Protein AF-0000000066262175 (afdb_homodimer)

pLDDT: mean 96.38, std 6.33, range [32.62, 98.88]

InterPro domains:
  IPR011990 Tetratricopeptide-like helical domain superfamily [G3DSA:1.25.40.10] (112-281)
  IPR011990 Tetratricopeptide-like helical domain superfamily [SSF48452] (109-278)
  IPR033891 Tetratricopeptide repeat protein 38 [PTHR16263] (5-462)
  IPR033891 Tetratricopeptide repeat protein 38 [cd05804] (60-422)

Foldseek 3Di:
DPPPPQDFQVNCVVLVNHFPDNDRLLSSLLSLLLVCVLLLFADVVQPGNVSSLVVNCVVPVLRLVSLLSVLLVVLLLLLFACVPDVVSVVSLVVSVVSLVVDDGDPLSVLSNVLSVCVNLQQLVVSLVSLLVSCVVNVPPSVSLVSNLSSCQQQLVLQCNLVSLVVSLVVLDPPRPCNLSSLLSNLQSCLLVPVLVVSLVSLVVSCVVQVQRVSSVVSPLSSCVQQVVLVVNLVSCVVSVVSHCNSLSCNLVSLLSNLSSCVLVVVNVVSVVSCVPRLLVSCLVPVGLSSLLSQLLSVLSCVLVVHDPDCSLVSSLVSLLVCLQRLSFLSSLLSNLSSCLVNVPVVSLVSSLVNLVVCLVPVDSNPRSVCCVLASNLQSVLVVCLSVLVLVSNLVSCVVCVVVNSRRGDGPVSSVSSLSSNLSSLLSHPDPVSLLVNLVSLVVVCVSHVNGSNSVVSQVSSCVVPNHSD/DPPPPQDFQVNCVVLVNHFPDNDRLLSSLLSLLLVCVLQLFADVVQPGNVSSLVVNCVVPVLRLVSLLSVLLVVLLLLLFACVPDVVSVVSLVVSVVSLVVDDGDPLSVLSNVLSVCVNLQQLVVSLVSLLVSCVVNVPPSVSLVSNLSSCQQQLVLQCNLVSLVVSLVVLDPPRPCNLSSLLSNLQSCLLVPVLVVSLVSLVVSCVVQVQRVSSVVSPLSSCLQQVVLVVNLVSCVVSVVSHCNSLSCNLVSLLSNLSSCVLVVVNVVSVVSCVPRLLVSCLVPVGLSSLLSQLLSVLSCVLVVHDPDCSLVSSLVSLLVCLQRLSFLSSLLSNLSSCLVNVPVVSLVSSLVNLVVCLVPVDSNPRSVCCVLASNLCSVLVVCLSVLVLVSNLVSCVVCVVVNSRRGDGPVSSVSSVSSNLSSLLSDPDPVSLLVSLVSLVVVCVSHVNGSNSVVSQVSSCVVPNHSD

Sequence (938 aa):
MAPLSLRDCKAWQDAGLTLSTTSNEVCKLFDATLIQYATWKNDSTLGGIEGCLSRINNTDPNFVMGHVAANGLELIGTGRSPLVDKELDDALKTMSDLSKSQALTEREKLHVAAVETFADGNLPKAADLWERILQSHPTDLLALKFAHDCYFYLGEQRQMRDSVARVLPYWKPETPLSSYVKGMYSFGLLETNFYDQALKVAKEALAVERTDSWSVHTIAHVHEMKADLDSGLSFMQETENNWKGSDMLACHVYWHWALYLIEKGDYEAALTLYDNHIAPQCFASGSMLDVVDNSSMLYRLQMEGVNVGDRWKNLVQITKKHTKDHMLIFNDLHFLMSSLGSKDEDTTRQLVESMQELSKSPGEKQQHSLIKHLGAPLCQALIEYNGGNYDKAVDLIYPIRYQILKIGGSDAQRDLFNQVLIQAAINSDSTHHQNLARVLLMERDIGRPNSPLTQRLIKKWEALHGLLGMAPLSLRDCKAWQDAGLTLSTTSNEVCKLFDATLIQYATWKNDSTLGGIEGCLSRINNTDPNFVMGHVAANGLELIGTGRSPLVDKELDDALKTMSDLSKSQALTEREKLHVAAVETFADGNLPKAADLWERILQSHPTDLLALKFAHDCYFYLGEQRQMRDSVARVLPYWKPETPLSSYVKGMYSFGLLETNFYDQALKVAKEALAVERTDSWSVHTIAHVHEMKADLDSGLSFMQETENNWKGSDMLACHVYWHWALYLIEKGDYEAALTLYDNHIAPQCFASGSMLDVVDNSSMLYRLQMEGVNVGDRWKNLVQITKKHTKDHMLIFNDLHFLMSSLGSKDEDTTRQLVESMQELSKSPGEKQQHSLIKHLGAPLCQALIEYNGGNYDKAVDLIYPIRYQILKIGGSDAQRDLFNQVLIQAAINSDSTHHQNLARVLLMERDIGRPNSPLTQRLIKKWEALHGLLG

Organism: Xenopus laevis (NCBI:txid8355)

Secondary structure (DSSP, 8-state):
--------HHHHHHTT---S---HHHHHHHHHHHHHHHHT---GGGTHHHHHHHHHHHH-TT-HHHHHHHHHHHHHHTSS-TTT-HHHHHHHHHHHHHHHHS---HHHHHHHHHHHHHHTT-HHHHHHHHHHHHHH-TT-HHHHHHHHHHHHHHT-HHHHHHHHHHHGGG--TTSTTHHHHHHHHHHHHHHTT-HHHHHHHHHHHHHH-TT-HHHHHHHHHHHHHTT-HHHHHHHHHHHHHHHTT-TTTHHHHHHHHHHHHHHHT-HHHHHHHIIIIIHHHHHHH--HHHHHHHHHHHHHHHHTT---TTHHHHHHHHHGGGTTT-S-HHHHHHHHHHHHHTT-HHHHHHHHHHHHHHHT--TT-HHHHTIIIIIHHHHHHHHHHHHT-HHHHHHHHGGGGGGGGGG---HHHHHHHHHHHHHHHHH-S-HHHHHHHHHHHHHHHHHSTT-HHHHHHHHHHHHHH----/--------HHHHHHTT---S---HHHHHHHHHHHHHHHHT---GGGTHHHHHHHHHHHH-TT-HHHHHHHHHHHHHHTSS-TTT-HHHHHHHHHHHHHHHSS---HHHHHHHHHHHHHHTT-HHHHHHHHHHHHHH-TT-HHHHHHHHHHHHHHT-HHHHHHHHHHHGGG--TTSTTHHHHHHHHHHHHHHTT-HHHHHHHHHHHHHH-TT-HHHHHHHHHHHHHTT-HHHHHHHHHHHHHHHTT-TTTHHHHHHHHHHHHHHHT-HHHHHHHIIIIIHHHHHHH--HHHHHHHHHHHHHHHHTT---TTHHHHHHHHHGGGTTT-S-HHHHHHHHHHHHHTT-HHHHHHHHHHHHHHHT--TT-HHHHTIIIIIHHHHHHHHHHHHT-HHHHHHHHGGGGGGGGGG---HHHHHHHHHHHHHHHHH-S-HHHHHHHHHHHHHHHHHSTT-HHHHHHHHHHHHHH----

Structure (mmCIF, N/CA/C/O backbone):
data_AF-0000000066262175-model_v1
#
loop_
_entity.id
_entity.type
_entity.pdbx_description
1 polymer 'Tetratricopeptide repeat protein 38'
#
loop_
_atom_site.group_PDB
_atom_site.id
_atom_site.type_symbol
_atom_site.label_atom_id
_atom_site.label_alt_id
_atom_site.label_comp_id
_atom_site.label_asym_id
_atom_site.label_entity_id
_atom_site.label_seq_id
_atom_site.pdbx_PDB_ins_code
_atom_site.Cartn_x
_atom_site.Cartn_y
_atom_site.Cartn_z
_atom_site.occupancy
_atom_site.B_iso_or_equiv
_atom_site.auth_seq_id
_atom_site.auth_comp_id
_atom_site.auth_asym_id
_atom_site.auth_atom_id
_atom_site.pdbx_PDB_model_num
ATOM 1 N N . MET A 1 1 ? -8.398 37.906 -4.301 1 32.94 1 MET A N 1
ATOM 2 C CA . MET A 1 1 ? -9.352 37.094 -3.541 1 32.94 1 MET A CA 1
ATOM 3 C C . MET A 1 1 ? -10.078 37.969 -2.504 1 32.94 1 MET A C 1
ATOM 5 O O . MET A 1 1 ? -9.469 38.844 -1.894 1 32.94 1 MET A O 1
ATOM 9 N N . ALA A 1 2 ? -11.273 38.219 -2.674 1 41.47 2 ALA A N 1
ATOM 10 C CA . ALA A 1 2 ? -12.016 38.969 -1.689 1 41.47 2 ALA A CA 1
ATOM 11 C C . ALA A 1 2 ? -11.523 38.688 -0.275 1 41.47 2 ALA A C 1
ATOM 13 O O . ALA A 1 2 ? -11.195 37.562 0.057 1 41.47 2 ALA A O 1
ATOM 14 N N . PRO A 1 3 ? -11.078 39.719 0.269 1 45.53 3 PRO A N 1
ATOM 15 C CA . PRO A 1 3 ? -10.594 39.469 1.629 1 45.53 3 PRO A CA 1
ATOM 16 C C . PRO A 1 3 ? -11.445 38.438 2.375 1 45.53 3 PRO A C 1
ATOM 18 O O . PRO A 1 3 ? -12.672 38.562 2.41 1 45.53 3 PRO A O 1
ATOM 21 N N . LEU A 1 4 ? -11.094 37.156 2.262 1 56.97 4 LEU A N 1
ATOM 22 C CA . LEU A 1 4 ? -11.859 36.125 2.982 1 56.97 4 LEU A CA 1
ATOM 23 C C . LEU A 1 4 ? -12.422 36.688 4.281 1 56.97 4 LEU A C 1
ATOM 25 O O . LEU A 1 4 ? -11.672 37.219 5.113 1 56.97 4 LEU A O 1
ATOM 29 N N . SER A 1 5 ? -13.609 37.219 4.18 1 81.5 5 SER A N 1
ATOM 30 C CA . SER A 1 5 ? -14.227 37.656 5.434 1 81.5 5 SER A CA 1
ATOM 31 C C . SER A 1 5 ? -14.125 36.562 6.492 1 81.5 5 SER A C 1
ATOM 33 O O . SER A 1 5 ? -14.586 35.438 6.277 1 81.5 5 SER A O 1
ATOM 35 N N . LEU A 1 6 ? -13.25 36.719 7.516 1 94.38 6 LEU A N 1
ATOM 36 C CA . LEU A 1 6 ? -13.047 35.781 8.625 1 94.38 6 LEU A CA 1
ATOM 37 C C . LEU A 1 6 ? -14.359 35.469 9.336 1 94.38 6 LEU A C 1
ATOM 39 O O . LEU A 1 6 ? -15.18 36.375 9.531 1 94.38 6 LEU A O 1
ATOM 43 N N . ARG A 1 7 ? -14.57 34.25 9.578 1 95.81 7 ARG A N 1
ATOM 44 C CA . ARG A 1 7 ? -15.844 33.812 10.133 1 95.81 7 ARG A CA 1
ATOM 45 C C . ARG A 1 7 ? -15.992 34.25 11.586 1 95.81 7 ARG A C 1
ATOM 47 O O . ARG A 1 7 ? -15.094 34.031 12.398 1 95.81 7 ARG A O 1
ATOM 54 N N . ASP A 1 8 ? -17.141 34.938 11.875 1 97.06 8 ASP A N 1
ATOM 55 C CA . ASP A 1 8 ? -17.5 35.219 13.266 1 97.06 8 ASP A CA 1
ATOM 56 C C . ASP A 1 8 ? -18.312 34.062 13.867 1 97.06 8 ASP A C 1
ATOM 58 O O . ASP A 1 8 ? -18.406 33 13.273 1 97.06 8 ASP A O 1
ATOM 62 N N . CYS A 1 9 ? -18.859 34.281 15.117 1 97.38 9 CYS A N 1
ATOM 63 C CA . CYS A 1 9 ? -19.562 33.25 15.828 1 97.38 9 CYS A CA 1
ATOM 64 C C . CYS A 1 9 ? -20.734 32.719 15 1 97.38 9 CYS A C 1
ATOM 66 O O . CYS A 1 9 ? -20.922 31.516 14.859 1 97.38 9 CYS A O 1
ATOM 68 N N . LYS A 1 10 ? -21.5 33.625 14.445 1 97.19 10 LYS A N 1
ATOM 69 C CA . LYS A 1 10 ? -22.688 33.25 13.672 1 97.19 10 LYS A CA 1
ATOM 70 C C . LYS A 1 10 ? -22.297 32.5 12.406 1 97.19 10 LYS A C 1
ATOM 72 O O . LYS A 1 10 ? -22.953 31.531 12.023 1 97.19 10 LYS A O 1
ATOM 77 N N . ALA A 1 11 ? -21.266 32.938 11.742 1 96.19 11 ALA A N 1
ATOM 78 C CA . ALA A 1 11 ? -20.812 32.281 10.523 1 96.19 11 ALA A CA 1
ATOM 79 C C . ALA A 1 11 ? -20.375 30.844 10.797 1 96.19 11 ALA A C 1
ATOM 81 O O . ALA A 1 11 ? -20.656 29.953 10 1 96.19 11 ALA A O 1
ATOM 82 N N . TRP A 1 12 ? -19.656 30.594 11.914 1 97.06 12 TRP A N 1
ATOM 83 C CA . TRP A 1 12 ? -19.266 29.25 12.305 1 97.06 12 TRP A CA 1
ATOM 84 C C . TRP A 1 12 ? -20.5 28.391 12.602 1 97.06 12 TRP A C 1
ATOM 86 O O . TRP A 1 12 ? -20.562 27.234 12.188 1 97.06 12 TRP A O 1
ATOM 96 N N . GLN A 1 13 ? -21.406 28.969 13.289 1 96.56 13 GLN A N 1
ATOM 97 C CA . GLN A 1 13 ? -22.641 28.266 13.586 1 96.56 13 GLN A CA 1
ATOM 98 C C . GLN A 1 13 ? -23.391 27.906 12.305 1 96.56 13 GLN A C 1
ATOM 100 O O . GLN A 1 13 ? -23.875 26.781 12.156 1 96.56 13 GLN A O 1
ATOM 105 N N . ASP A 1 14 ? -23.469 28.859 11.359 1 95.38 14 ASP A N 1
ATOM 106 C CA . ASP A 1 14 ? -24.172 28.641 10.102 1 95.38 14 ASP A CA 1
ATOM 107 C C . ASP A 1 14 ? -23.5 27.547 9.273 1 95.38 14 ASP A C 1
ATOM 109 O O . ASP A 1 14 ? -24.172 26.859 8.5 1 95.38 14 ASP A O 1
ATOM 113 N N . ALA A 1 15 ? -22.25 27.391 9.469 1 94.31 15 ALA A N 1
ATOM 114 C CA . ALA A 1 15 ? -21.5 26.375 8.727 1 94.31 15 ALA A CA 1
ATOM 115 C C . ALA A 1 15 ? -21.609 25 9.398 1 94.31 15 ALA A C 1
ATOM 117 O O . ALA A 1 15 ? -21.062 24.016 8.914 1 94.31 15 ALA A O 1
ATOM 118 N N . GLY A 1 16 ? -22.344 24.938 10.508 1 94.38 16 GLY A N 1
ATOM 119 C CA . GLY A 1 16 ? -22.5 23.688 11.227 1 94.38 16 GLY A CA 1
ATOM 120 C C . GLY A 1 16 ? -21.281 23.312 12.055 1 94.38 16 GLY A C 1
ATOM 121 O O . GLY A 1 16 ? -21.062 22.141 12.352 1 94.38 16 GLY A O 1
ATOM 122 N N . LEU A 1 17 ? -20.469 24.312 12.375 1 97.62 17 LEU A N 1
ATOM 123 C CA . LEU A 1 17 ? -19.234 24.125 13.133 1 97.62 17 LEU A CA 1
ATOM 124 C C . LEU A 1 17 ? -19.188 25.062 14.336 1 97.62 17 LEU A C 1
ATOM 126 O O . LEU A 1 17 ? -18.188 25.766 14.547 1 97.62 17 LEU A O 1
ATOM 130 N N . THR A 1 18 ? -20.156 25 15.086 1 96.88 18 THR A N 1
ATOM 131 C CA . THR A 1 18 ? -20.312 25.906 16.219 1 96.88 18 THR A CA 1
ATOM 132 C C . THR A 1 18 ? -19.125 25.828 17.156 1 96.88 18 THR A C 1
ATOM 134 O O . THR A 1 18 ? -18.641 24.734 17.453 1 96.88 18 THR A O 1
ATOM 137 N N . LEU A 1 19 ? -18.672 26.969 17.578 1 97.5 19 LEU A N 1
ATOM 138 C CA . LEU A 1 19 ? -17.625 27.094 18.594 1 97.5 19 LEU A CA 1
ATOM 139 C C . LEU A 1 19 ? -18.219 27.578 19.922 1 97.5 19 LEU A C 1
ATOM 141 O O . LEU A 1 19 ? -19.141 28.375 19.938 1 97.5 19 LEU A O 1
ATOM 145 N N . SER A 1 20 ? -17.625 27.125 21 1 96.12 20 SER A N 1
ATOM 146 C CA . SER A 1 20 ? -18.219 27.375 22.312 1 96.12 20 SER A CA 1
ATOM 147 C C . SER A 1 20 ? -17.922 28.797 22.781 1 96.12 20 SER A C 1
ATOM 149 O O . SER A 1 20 ? -18.562 29.281 23.719 1 96.12 20 SER A O 1
ATOM 151 N N . THR A 1 21 ? -16.984 29.516 22.188 1 95.94 21 THR A N 1
ATOM 152 C CA . THR A 1 21 ? -16.703 30.891 22.562 1 95.94 21 THR A CA 1
ATOM 153 C C . THR A 1 21 ? -17.781 31.828 22.047 1 95.94 21 THR A C 1
ATOM 155 O O . THR A 1 21 ? -18.422 31.531 21.031 1 95.94 21 THR A O 1
ATOM 158 N N . THR A 1 22 ? -18.016 32.969 22.781 1 95.69 22 THR A N 1
ATOM 159 C CA . THR A 1 22 ? -18.969 33.969 22.344 1 95.69 22 THR A CA 1
ATOM 160 C C . THR A 1 22 ? -18.25 35.188 21.75 1 95.69 22 THR A C 1
ATOM 162 O O . THR A 1 22 ? -18.891 36.188 21.391 1 95.69 22 THR A O 1
ATOM 165 N N . SER A 1 23 ? -16.953 35.094 21.656 1 97.69 23 SER A N 1
ATOM 166 C CA . SER A 1 23 ? -16.172 36.188 21.141 1 97.69 23 SER A CA 1
ATOM 167 C C . SER A 1 23 ? -16.016 36.125 19.625 1 97.69 23 SER A C 1
ATOM 169 O O . SER A 1 23 ? -15.352 35.219 19.109 1 97.69 23 SER A O 1
ATOM 171 N N . ASN A 1 24 ? -16.578 37.094 18.938 1 97.62 24 ASN A N 1
ATOM 172 C CA . ASN A 1 24 ? -16.422 37.156 17.484 1 97.62 24 ASN A CA 1
ATOM 173 C C . ASN A 1 24 ? -14.953 37.312 17.094 1 97.62 24 ASN A C 1
ATOM 175 O O . ASN A 1 24 ? -14.516 36.719 16.094 1 97.62 24 ASN A O 1
ATOM 179 N N . GLU A 1 25 ? -14.227 38.094 17.875 1 97.38 25 GLU A N 1
ATOM 180 C CA . GLU A 1 25 ? -12.805 38.281 17.609 1 97.38 25 GLU A CA 1
ATOM 181 C C . GLU A 1 25 ? -12.055 36.938 17.656 1 97.38 25 GLU A C 1
ATOM 183 O O . GLU A 1 25 ? -11.258 36.656 16.75 1 97.38 25 GLU A O 1
ATOM 188 N N . VAL A 1 26 ? -12.328 36.156 18.641 1 98.19 26 VAL A N 1
ATOM 189 C CA . VAL A 1 26 ? -11.656 34.875 18.828 1 98.19 26 VAL A CA 1
ATOM 190 C C . VAL A 1 26 ? -12.016 33.906 17.688 1 98.19 26 VAL A C 1
ATOM 192 O O . VAL A 1 26 ? -11.156 33.219 17.156 1 98.19 26 VAL A O 1
ATOM 195 N N . CYS A 1 27 ? -13.258 33.969 17.297 1 98.25 27 CYS A N 1
ATOM 196 C CA . CYS A 1 27 ? -13.703 33.156 16.188 1 98.25 27 CYS A CA 1
ATOM 197 C C . CYS A 1 27 ? -12.969 33.5 14.906 1 98.25 27 CYS A C 1
ATOM 199 O O . CYS A 1 27 ? -12.547 32.625 14.148 1 98.25 27 CYS A O 1
ATOM 201 N N . LYS A 1 28 ? -12.859 34.75 14.656 1 98 28 LYS A N 1
ATOM 202 C CA . LYS A 1 28 ? -12.172 35.25 13.461 1 98 28 LYS A CA 1
ATOM 203 C C . LYS A 1 28 ? -10.695 34.875 13.484 1 98 28 LYS A C 1
ATOM 205 O O . LYS A 1 28 ? -10.133 34.469 12.461 1 98 28 LYS A O 1
ATOM 210 N N . LEU A 1 29 ? -10.07 35 14.648 1 98.31 29 LEU A N 1
ATOM 211 C CA . LEU A 1 29 ? -8.664 34.656 14.789 1 98.31 29 LEU A CA 1
ATOM 212 C C . LEU A 1 29 ? -8.477 33.156 14.594 1 98.31 29 LEU A C 1
ATOM 214 O O . LEU A 1 29 ? -7.473 32.719 14.016 1 98.31 29 LEU A O 1
ATOM 218 N N . PHE A 1 30 ? -9.398 32.375 15.086 1 98.5 30 PHE A N 1
ATOM 219 C CA . PHE A 1 30 ? -9.352 30.938 14.867 1 98.5 30 PHE A CA 1
ATOM 220 C C . PHE A 1 30 ? -9.445 30.609 13.383 1 98.5 30 PHE A C 1
ATOM 222 O O . PHE A 1 30 ? -8.68 29.781 12.883 1 98.5 30 PHE A O 1
ATOM 229 N N . ASP A 1 31 ? -10.336 31.234 12.719 1 98.12 31 ASP A N 1
ATOM 230 C CA . ASP A 1 31 ? -10.477 31.047 11.281 1 98.12 31 ASP A CA 1
ATOM 231 C C . ASP A 1 31 ? -9.188 31.438 10.547 1 98.12 31 ASP A C 1
ATOM 233 O O . ASP A 1 31 ? -8.742 30.719 9.656 1 98.12 31 ASP A O 1
ATOM 237 N N . ALA A 1 32 ? -8.633 32.531 10.938 1 98.19 32 ALA A N 1
ATOM 238 C CA . ALA A 1 32 ? -7.375 33 10.352 1 98.19 32 ALA A CA 1
ATOM 239 C C . ALA A 1 32 ? -6.27 31.953 10.547 1 98.19 32 ALA A C 1
ATOM 241 O O . ALA A 1 32 ? -5.453 31.734 9.648 1 98.19 32 ALA A O 1
ATOM 242 N N . THR A 1 33 ? -6.211 31.391 11.703 1 98.38 33 THR A N 1
ATOM 243 C CA . THR A 1 33 ? -5.238 30.328 11.992 1 98.38 33 THR A CA 1
ATOM 244 C C . THR A 1 33 ? -5.41 29.156 11.039 1 98.38 33 THR A C 1
ATOM 246 O O . THR A 1 33 ? -4.434 28.672 10.461 1 98.38 33 THR A O 1
ATOM 249 N N . LEU A 1 34 ? -6.617 28.766 10.82 1 97.88 34 LEU A N 1
ATOM 250 C CA . LEU A 1 34 ? -6.902 27.641 9.945 1 97.88 34 LEU A CA 1
ATOM 251 C C . LEU A 1 34 ? -6.52 27.953 8.508 1 97.88 34 LEU A C 1
ATOM 253 O O . LEU A 1 34 ? -5.988 27.078 7.797 1 97.88 34 LEU A O 1
ATOM 257 N N . ILE A 1 35 ? -6.832 29.109 8.086 1 97.69 35 ILE A N 1
ATOM 258 C CA . ILE A 1 35 ? -6.512 29.531 6.727 1 97.69 35 ILE A CA 1
ATOM 259 C C . ILE A 1 35 ? -5 29.469 6.516 1 97.69 35 ILE A C 1
ATOM 261 O O . ILE A 1 35 ? -4.523 28.906 5.523 1 97.69 35 ILE A O 1
ATOM 265 N N . GLN A 1 36 ? -4.285 30.062 7.496 1 98 36 GLN A N 1
ATOM 266 C CA . GLN A 1 36 ? -2.832 30.078 7.395 1 98 36 GLN A CA 1
ATOM 267 C C . GLN A 1 36 ? -2.275 28.656 7.391 1 98 36 GLN A C 1
ATOM 269 O O . GLN A 1 36 ? -1.369 28.344 6.613 1 98 36 GLN A O 1
ATOM 274 N N . TYR A 1 37 ? -2.814 27.797 8.211 1 97.69 37 TYR A N 1
ATOM 275 C CA . TYR A 1 37 ? -2.408 26.391 8.281 1 97.69 37 TYR A CA 1
ATOM 276 C C . TYR A 1 37 ? -2.688 25.672 6.961 1 97.69 37 TYR A C 1
ATOM 278 O O . TYR A 1 37 ? -1.815 25 6.426 1 97.69 37 TYR A O 1
ATOM 286 N N . ALA A 1 38 ? -3.836 25.875 6.391 1 96.88 38 ALA A N 1
ATOM 287 C CA . ALA A 1 38 ? -4.266 25.203 5.176 1 96.88 38 ALA A CA 1
ATOM 288 C C . ALA A 1 38 ? -3.477 25.688 3.963 1 96.88 38 ALA A C 1
ATOM 290 O O . ALA A 1 38 ? -3.207 24.906 3.039 1 96.88 38 ALA A O 1
ATOM 291 N N . THR A 1 39 ? -3.064 26.906 3.977 1 97.25 39 THR A N 1
ATOM 292 C CA . THR A 1 39 ? -2.41 27.484 2.811 1 97.25 39 THR A CA 1
ATOM 293 C C . THR A 1 39 ? -0.893 27.438 2.965 1 97.25 39 THR A C 1
ATOM 295 O O . THR A 1 39 ? -0.16 27.875 2.07 1 97.25 39 THR A O 1
ATOM 298 N N . TRP A 1 40 ? -0.419 27.016 4.152 1 97.38 40 TRP A N 1
ATOM 299 C CA . TRP A 1 40 ? 1.004 26.891 4.441 1 97.38 40 TRP A CA 1
ATOM 300 C C . TRP A 1 40 ? 1.704 28.234 4.379 1 97.38 40 TRP A C 1
ATOM 302 O O . TRP A 1 40 ? 2.828 28.344 3.883 1 97.38 40 TRP A O 1
ATOM 312 N N . LYS A 1 41 ? 1.005 29.219 4.84 1 97.06 41 LYS A N 1
ATOM 313 C CA . LYS A 1 41 ? 1.542 30.578 4.73 1 97.06 41 LYS A CA 1
ATOM 314 C C . LYS A 1 41 ? 1.13 31.422 5.93 1 97.06 41 LYS A C 1
ATOM 316 O O . LYS A 1 41 ? -0.06 31.562 6.219 1 97.06 41 LYS A O 1
ATOM 321 N N . ASN A 1 42 ? 2.158 31.984 6.57 1 96.62 42 ASN A N 1
ATOM 322 C CA . ASN A 1 42 ? 1.862 32.938 7.637 1 96.62 42 ASN A CA 1
ATOM 323 C C . ASN A 1 42 ? 1.393 34.281 7.078 1 96.62 42 ASN A C 1
ATOM 325 O O . ASN A 1 42 ? 1.905 34.75 6.059 1 96.62 42 ASN A O 1
ATOM 329 N N . ASP A 1 43 ? 0.382 34.844 7.684 1 96.62 43 ASP A N 1
ATOM 330 C CA . ASP A 1 43 ? -0.045 36.188 7.41 1 96.62 43 ASP A CA 1
ATOM 331 C C . ASP A 1 43 ? 0.639 37.188 8.352 1 96.62 43 ASP A C 1
ATOM 333 O O . ASP A 1 43 ? 0.227 37.344 9.5 1 96.62 43 ASP A O 1
ATOM 337 N N . SER A 1 44 ? 1.559 37.906 7.855 1 95 44 SER A N 1
ATOM 338 C CA . SER A 1 44 ? 2.379 38.781 8.68 1 95 44 SER A CA 1
ATOM 339 C C . SER A 1 44 ? 1.541 39.875 9.297 1 95 44 SER A C 1
ATOM 341 O O . SER A 1 44 ? 1.854 40.375 10.391 1 95 44 SER A O 1
ATOM 343 N N . THR A 1 45 ? 0.505 40.281 8.617 1 95.88 45 THR A N 1
ATOM 344 C CA . THR A 1 45 ? -0.339 41.344 9.141 1 95.88 45 THR A CA 1
ATOM 345 C C . THR A 1 45 ? -1.06 40.906 10.406 1 95.88 45 THR A C 1
ATOM 347 O O . THR A 1 45 ? -1.491 41.75 11.211 1 95.88 45 THR A O 1
ATOM 350 N N . LEU A 1 46 ? -1.157 39.625 10.609 1 96.69 46 LEU A N 1
ATOM 351 C CA . LEU A 1 46 ? -1.836 39.062 11.781 1 96.69 46 LEU A CA 1
ATOM 352 C C . LEU A 1 46 ? -0.833 38.469 12.766 1 96.69 46 LEU A C 1
ATOM 354 O O . LEU A 1 46 ? -1.223 37.844 13.75 1 96.69 46 LEU A O 1
ATOM 358 N N . GLY A 1 47 ? 0.476 38.625 12.406 1 96.81 47 GLY A N 1
ATOM 359 C CA . GLY A 1 47 ? 1.515 38.031 13.234 1 96.81 47 GLY A CA 1
ATOM 360 C C . GLY A 1 47 ? 1.679 36.562 13.008 1 96.81 47 GLY A C 1
ATOM 361 O O . GLY A 1 47 ? 2.225 35.844 13.859 1 96.81 47 GLY A O 1
ATOM 362 N N . GLY A 1 48 ? 1.174 36.031 11.93 1 97.69 48 GLY A N 1
ATOM 363 C CA . GLY A 1 48 ? 1.258 34.625 11.625 1 97.69 48 GLY A CA 1
ATOM 364 C C . GLY A 1 48 ? 0.356 33.781 12.5 1 97.69 48 GLY A C 1
ATOM 365 O O . GLY A 1 48 ? -0.493 34.281 13.227 1 97.69 48 GLY A O 1
ATOM 366 N N . ILE A 1 49 ? 0.505 32.469 12.383 1 98 49 ILE A N 1
ATOM 367 C CA . ILE A 1 49 ? -0.255 31.531 13.195 1 98 49 ILE A CA 1
ATOM 368 C C . ILE A 1 49 ? 0.008 31.781 14.672 1 98 49 ILE A C 1
ATOM 370 O O . ILE A 1 49 ? -0.927 31.844 15.477 1 98 49 ILE A O 1
ATOM 374 N N . GLU A 1 50 ? 1.276 32.031 15.047 1 97 50 GLU A N 1
ATOM 375 C CA . GLU A 1 50 ? 1.648 32.25 16.438 1 97 50 GLU A CA 1
ATOM 376 C C . GLU A 1 50 ? 0.979 33.531 16.984 1 97 50 GLU A C 1
ATOM 378 O O . GLU A 1 50 ? 0.504 33.531 18.125 1 97 50 GLU A O 1
ATOM 383 N N . GLY A 1 51 ? 0.996 34.531 16.172 1 98.12 51 GLY A N 1
ATOM 384 C CA . GLY A 1 51 ? 0.327 35.781 16.578 1 98.12 51 GLY A CA 1
ATOM 385 C C . GLY A 1 51 ? -1.162 35.594 16.812 1 98.12 51 GLY A C 1
ATOM 386 O O . GLY A 1 51 ? -1.712 36.094 17.797 1 98.12 51 GLY A O 1
ATOM 387 N N . CYS A 1 52 ? -1.825 34.906 15.93 1 98.5 52 CYS A N 1
ATOM 388 C CA . CYS A 1 52 ? -3.254 34.625 16.062 1 98.5 52 CYS A CA 1
ATOM 389 C C . CYS A 1 52 ? -3.551 33.844 17.312 1 98.5 52 CYS A C 1
ATOM 391 O O . CYS A 1 52 ? -4.457 34.156 18.078 1 98.5 52 CYS A O 1
ATOM 393 N N . LEU A 1 53 ? -2.781 32.812 17.562 1 98.5 53 LEU A N 1
ATOM 394 C CA . LEU A 1 53 ? -3.014 31.922 18.703 1 98.5 53 LEU A CA 1
ATOM 395 C C . LEU A 1 53 ? -2.74 32.656 20.016 1 98.5 53 LEU A C 1
ATOM 397 O O . LEU A 1 53 ? -3.443 32.438 21 1 98.5 53 LEU A O 1
ATOM 401 N N . SER A 1 54 ? -1.717 33.5 20.031 1 98.19 54 SER A N 1
ATOM 402 C CA . SER A 1 54 ? -1.431 34.312 21.219 1 98.19 54 SER A CA 1
ATOM 403 C C . SER A 1 54 ? -2.588 35.25 21.531 1 98.19 54 SER A C 1
ATOM 405 O O . SER A 1 54 ? -2.986 35.375 22.688 1 98.19 54 SER A O 1
ATOM 407 N N . ARG A 1 55 ? -3.104 35.875 20.531 1 98.31 55 ARG A N 1
ATOM 408 C CA . ARG A 1 55 ? -4.227 36.781 20.719 1 98.31 55 ARG A CA 1
ATOM 409 C C . ARG A 1 55 ? -5.469 36.031 21.188 1 98.31 55 ARG A C 1
ATOM 411 O O . ARG A 1 55 ? -6.238 36.531 22.016 1 98.31 55 ARG A O 1
ATOM 418 N N . ILE A 1 56 ? -5.715 34.875 20.625 1 98.5 56 ILE A N 1
ATOM 419 C CA . ILE A 1 56 ? -6.824 34.031 21.062 1 98.5 56 ILE A CA 1
ATOM 420 C C . ILE A 1 56 ? -6.691 33.75 22.562 1 98.5 56 ILE A C 1
ATOM 422 O O . ILE A 1 56 ? -7.641 33.938 23.328 1 98.5 56 ILE A O 1
ATOM 426 N N . ASN A 1 57 ? -5.52 33.312 22.969 1 97.62 57 ASN A N 1
ATOM 427 C CA . ASN A 1 57 ? -5.277 32.938 24.359 1 97.62 57 ASN A CA 1
ATOM 428 C C . ASN A 1 57 ? -5.434 34.156 25.281 1 97.62 57 ASN A C 1
ATOM 430 O O . ASN A 1 57 ? -5.895 34 26.406 1 97.62 57 ASN A O 1
ATOM 434 N N . ASN A 1 58 ? -5.004 35.312 24.812 1 97.75 58 ASN A N 1
ATOM 435 C CA . ASN A 1 58 ? -5.117 36.531 25.609 1 97.75 58 ASN A CA 1
ATOM 436 C C . ASN A 1 58 ? -6.566 36.969 25.734 1 97.75 58 ASN A C 1
ATOM 438 O O . ASN A 1 58 ? -6.977 37.5 26.781 1 97.75 58 ASN A O 1
ATOM 442 N N . THR A 1 59 ? -7.328 36.875 24.688 1 98.06 59 THR A N 1
ATOM 443 C CA . THR A 1 59 ? -8.695 37.375 24.641 1 98.06 59 THR A CA 1
ATOM 444 C C . THR A 1 59 ? -9.656 36.406 25.328 1 98.06 59 THR A C 1
ATOM 446 O O . THR A 1 59 ? -10.586 36.844 26.016 1 98.06 59 THR A O 1
ATOM 449 N N . ASP A 1 60 ? -9.492 35.156 25.094 1 97.81 60 ASP A N 1
ATOM 450 C CA . ASP A 1 60 ? -10.328 34.125 25.703 1 97.81 60 ASP A CA 1
ATOM 451 C C . ASP A 1 60 ? -9.492 32.906 26.094 1 97.81 60 ASP A C 1
ATOM 453 O O . ASP A 1 60 ? -9.531 31.875 25.422 1 97.81 60 ASP A O 1
ATOM 457 N N . PRO A 1 61 ? -8.836 32.938 27.234 1 97.06 61 PRO A N 1
ATOM 458 C CA . PRO A 1 61 ? -7.945 31.844 27.672 1 97.06 61 PRO A CA 1
ATOM 459 C C . PRO A 1 61 ? -8.688 30.531 27.891 1 97.06 61 PRO A C 1
ATOM 461 O O . PRO A 1 61 ? -8.055 29.469 27.969 1 97.06 61 PRO A O 1
ATOM 464 N N . ASN A 1 62 ? -9.984 30.562 27.984 1 97.12 62 ASN A N 1
ATOM 465 C CA . ASN A 1 62 ? -10.75 29.359 28.266 1 97.12 62 ASN A CA 1
ATOM 466 C C . ASN A 1 62 ? -11.297 28.734 26.984 1 97.12 62 ASN A C 1
ATOM 468 O O . ASN A 1 62 ? -11.938 27.688 27.016 1 97.12 62 ASN A O 1
ATOM 472 N N . PHE A 1 63 ? -11.07 29.359 25.844 1 98.19 63 PHE A N 1
ATOM 473 C CA . PHE A 1 63 ? -11.516 28.812 24.562 1 98.19 63 PHE A CA 1
ATOM 474 C C . PHE A 1 63 ? -10.75 27.547 24.219 1 98.19 63 PHE A C 1
ATOM 476 O O . PHE A 1 63 ? -9.617 27.609 23.719 1 98.19 63 PHE A O 1
ATOM 483 N N . VAL A 1 64 ? -11.367 26.375 24.344 1 98.44 64 VAL A N 1
ATOM 484 C CA . VAL A 1 64 ? -10.719 25.078 24.281 1 98.44 64 VAL A CA 1
ATOM 485 C C . VAL A 1 64 ? -10.18 24.828 22.875 1 98.44 64 VAL A C 1
ATOM 487 O O . VAL A 1 64 ? -9.094 24.266 22.703 1 98.44 64 VAL A O 1
ATOM 490 N N . MET A 1 65 ? -10.898 25.25 21.859 1 98.75 65 MET A N 1
ATOM 491 C CA . MET A 1 65 ? -10.461 25 20.484 1 98.75 65 MET A CA 1
ATOM 492 C C . MET A 1 65 ? -9.203 25.797 20.156 1 98.75 65 MET A C 1
ATOM 494 O O . MET A 1 65 ? -8.461 25.438 19.234 1 98.75 65 MET A O 1
ATOM 498 N N . GLY A 1 66 ? -9.062 26.953 20.844 1 98.69 66 GLY A N 1
ATOM 499 C CA . GLY A 1 66 ? -7.777 27.641 20.734 1 98.69 66 GLY A CA 1
ATOM 500 C C . GLY A 1 66 ? -6.613 26.797 21.203 1 98.69 66 GLY A C 1
ATOM 501 O O . GLY A 1 66 ? -5.562 26.75 20.562 1 98.69 66 GLY A O 1
ATOM 502 N N . HIS A 1 67 ? -6.773 26.078 22.328 1 98.69 67 HIS A N 1
ATOM 503 C CA . HIS A 1 67 ? -5.762 25.188 22.875 1 98.69 67 HIS A CA 1
ATOM 504 C C . HIS A 1 67 ? -5.559 23.969 21.969 1 98.69 67 HIS A C 1
ATOM 506 O O . HIS A 1 67 ? -4.43 23.531 21.75 1 98.69 67 HIS A O 1
ATOM 512 N N . VAL A 1 68 ? -6.672 23.469 21.406 1 98.88 68 VAL A N 1
ATOM 513 C CA . VAL A 1 68 ? -6.609 22.359 20.469 1 98.88 68 VAL A CA 1
ATOM 514 C C . VAL A 1 68 ? -5.738 22.734 19.281 1 98.88 68 VAL A C 1
ATOM 516 O O . VAL A 1 68 ? -4.852 21.969 18.891 1 98.88 68 VAL A O 1
ATOM 519 N N . ALA A 1 69 ? -5.996 23.859 18.719 1 98.75 69 ALA A N 1
ATOM 520 C CA . ALA A 1 69 ? -5.23 24.312 17.562 1 98.75 69 ALA A CA 1
ATOM 521 C C . ALA A 1 69 ? -3.76 24.5 17.906 1 98.75 69 ALA A C 1
ATOM 523 O O . ALA A 1 69 ? -2.875 24.031 17.203 1 98.75 69 ALA A O 1
ATOM 524 N N . ALA A 1 70 ? -3.498 25.156 19.016 1 98.56 70 ALA A N 1
ATOM 525 C CA . ALA A 1 70 ? -2.129 25.469 19.422 1 98.56 70 ALA A CA 1
ATOM 526 C C . ALA A 1 70 ? -1.339 24.188 19.688 1 98.56 70 ALA A C 1
ATOM 528 O O . ALA A 1 70 ? -0.263 23.984 19.125 1 98.56 70 ALA A O 1
ATOM 529 N N . ASN A 1 71 ? -1.878 23.344 20.594 1 98.69 71 ASN A N 1
ATOM 530 C CA . ASN A 1 71 ? -1.196 22.109 20.938 1 98.69 71 ASN A CA 1
ATOM 531 C C . ASN A 1 71 ? -1.116 21.156 19.75 1 98.69 71 ASN A C 1
ATOM 533 O O . ASN A 1 71 ? -0.09 20.5 19.547 1 98.69 71 ASN A O 1
ATOM 537 N N . GLY A 1 72 ? -2.24 21.062 19.016 1 98.69 72 GLY A N 1
ATOM 538 C CA . GLY A 1 72 ? -2.26 20.188 17.844 1 98.69 72 GLY A CA 1
ATOM 539 C C . GLY A 1 72 ? -1.221 20.547 16.812 1 98.69 72 GLY A C 1
ATOM 540 O O . GLY A 1 72 ? -0.531 19.672 16.281 1 98.69 72 GLY A O 1
ATOM 541 N N . LEU A 1 73 ? -1.106 21.812 16.516 1 98.31 73 LEU A N 1
ATOM 542 C CA . LEU A 1 73 ? -0.146 22.266 15.516 1 98.31 73 LEU A CA 1
ATOM 543 C C . LEU A 1 73 ? 1.284 22.031 15.984 1 98.31 73 LEU A C 1
ATOM 545 O O . LEU A 1 73 ? 2.156 21.688 15.18 1 98.31 73 LEU A O 1
ATOM 549 N N . GLU A 1 74 ? 1.517 22.219 17.266 1 97.31 74 GLU A N 1
ATOM 550 C CA . GLU A 1 74 ? 2.836 21.922 17.812 1 97.31 74 GLU A CA 1
ATOM 551 C C . GLU A 1 74 ? 3.168 20.438 17.641 1 97.31 74 GLU A C 1
ATOM 553 O O . GLU A 1 74 ? 4.285 20.078 17.25 1 97.31 74 GLU A O 1
ATOM 558 N N . LEU A 1 75 ? 2.221 19.625 17.984 1 98.12 75 LEU A N 1
ATOM 559 C CA . LEU A 1 75 ? 2.426 18.172 17.906 1 98.12 75 LEU A CA 1
ATOM 560 C C . LEU A 1 75 ? 2.611 17.734 16.453 1 98.12 75 LEU A C 1
ATOM 562 O O . LEU A 1 75 ? 3.535 16.969 16.141 1 98.12 75 LEU A O 1
ATOM 566 N N . ILE A 1 76 ? 1.79 18.219 15.555 1 97.5 76 ILE A N 1
ATOM 567 C CA . ILE A 1 76 ? 1.85 17.859 14.141 1 97.5 76 ILE A CA 1
ATOM 568 C C . ILE A 1 76 ? 3.16 18.375 13.539 1 97.5 76 ILE A C 1
ATOM 570 O O . ILE A 1 76 ? 3.727 17.734 12.648 1 97.5 76 ILE A O 1
ATOM 574 N N . GLY A 1 77 ? 3.654 19.453 14.07 1 96.88 77 GLY A N 1
ATOM 575 C CA . GLY A 1 77 ? 4.93 19.969 13.602 1 96.88 77 GLY A CA 1
ATOM 576 C C . GLY A 1 77 ? 6.109 19.094 13.984 1 96.88 77 GLY A C 1
ATOM 577 O O . GLY A 1 77 ? 7.18 19.188 13.383 1 96.88 77 GLY A O 1
ATOM 578 N N . THR A 1 78 ? 6.02 18.281 15.039 1 97.06 78 THR A N 1
ATOM 579 C CA . THR A 1 78 ? 6.934 17.25 15.516 1 97.06 78 THR A CA 1
ATOM 580 C C . THR A 1 78 ? 8.25 17.859 15.984 1 97.06 78 THR A C 1
ATOM 582 O O . THR A 1 78 ? 9.25 17.156 16.125 1 97.06 78 THR A O 1
ATOM 585 N N . GLY A 1 79 ? 8.312 19.188 16.172 1 95.81 79 GLY A N 1
ATOM 586 C CA . GLY A 1 79 ? 9.531 19.844 16.609 1 95.81 79 GLY A CA 1
ATOM 587 C C . GLY A 1 79 ? 9.688 19.859 18.125 1 95.81 79 GLY A C 1
ATOM 588 O O . GLY A 1 79 ? 10.766 20.172 18.641 1 95.81 79 GLY A O 1
ATOM 589 N N . ARG A 1 80 ? 8.602 19.562 18.781 1 95.44 80 ARG A N 1
ATOM 590 C CA . ARG A 1 80 ? 8.586 19.469 20.234 1 95.44 80 ARG A CA 1
ATOM 591 C C . ARG A 1 80 ? 7.949 18.172 20.703 1 95.44 80 ARG A C 1
ATOM 593 O O . ARG A 1 80 ? 6.961 17.719 20.125 1 95.44 80 ARG A O 1
ATOM 600 N N . SER A 1 81 ? 8.523 17.594 21.703 1 94.56 81 SER A N 1
ATOM 601 C CA . SER A 1 81 ? 8.023 16.328 22.25 1 94.56 81 SER A CA 1
ATOM 602 C C . SER A 1 81 ? 7.477 16.5 23.656 1 94.56 81 SER A C 1
ATOM 604 O O . SER A 1 81 ? 8.164 17.016 24.531 1 94.56 81 SER A O 1
ATOM 606 N N . PRO A 1 82 ? 6.281 16.016 23.812 1 93.38 82 PRO A N 1
ATOM 607 C CA . PRO A 1 82 ? 5.738 16.125 25.156 1 93.38 82 PRO A CA 1
ATOM 608 C C . PRO A 1 82 ? 6.496 15.25 26.172 1 93.38 82 PRO A C 1
ATOM 610 O O . PRO A 1 82 ? 6.344 15.43 27.375 1 93.38 82 PRO A O 1
ATOM 613 N N . LEU A 1 83 ? 7.266 14.344 25.688 1 90.25 83 LEU A N 1
ATOM 614 C CA . LEU A 1 83 ? 8.055 13.469 26.562 1 90.25 83 LEU A CA 1
ATOM 615 C C . LEU A 1 83 ? 9.133 14.266 27.297 1 90.25 83 LEU A C 1
ATOM 617 O O . LEU A 1 83 ? 9.477 13.953 28.438 1 90.25 83 LEU A O 1
ATOM 621 N N . VAL A 1 84 ? 9.688 15.289 26.609 1 93.81 84 VAL A N 1
ATOM 622 C CA . VAL A 1 84 ? 10.852 15.961 27.188 1 93.81 84 VAL A CA 1
ATOM 623 C C . VAL A 1 84 ? 10.547 17.438 27.391 1 93.81 84 VAL A C 1
ATOM 625 O O . VAL A 1 84 ? 11.234 18.125 28.156 1 93.81 84 VAL A O 1
ATOM 628 N N . ASP A 1 85 ? 9.547 17.953 26.719 1 96.25 85 ASP A N 1
ATOM 629 C CA . ASP A 1 85 ? 9.172 19.359 26.828 1 96.25 85 ASP A CA 1
ATOM 630 C C . ASP A 1 85 ? 8.078 19.562 27.891 1 96.25 85 ASP A C 1
ATOM 632 O O . ASP A 1 85 ? 6.891 19.438 27.578 1 96.25 85 ASP A O 1
ATOM 636 N N . LYS A 1 86 ? 8.414 20.031 28.984 1 96.44 86 LYS A N 1
ATOM 637 C CA . LYS A 1 86 ? 7.504 20.188 30.125 1 96.44 86 LYS A CA 1
ATOM 638 C C . LYS A 1 86 ? 6.445 21.25 29.844 1 96.44 86 LYS A C 1
ATOM 640 O O . LYS A 1 86 ? 5.301 21.125 30.281 1 96.44 86 LYS A O 1
ATOM 645 N N . GLU A 1 87 ? 6.867 22.266 29.188 1 97.44 87 GLU A N 1
ATOM 646 C CA . GLU A 1 87 ? 5.914 23.328 28.859 1 97.44 87 GLU A CA 1
ATOM 647 C C . GLU A 1 87 ? 4.793 22.797 27.969 1 97.44 87 GLU A C 1
ATOM 649 O O . GLU A 1 87 ? 3.625 23.141 28.156 1 97.44 87 GLU A O 1
ATOM 654 N N . LEU A 1 88 ? 5.152 22.062 26.969 1 97.75 88 LEU A N 1
ATOM 655 C CA . LEU A 1 88 ? 4.152 21.453 26.094 1 97.75 88 LEU A CA 1
ATOM 656 C C . LEU A 1 88 ? 3.264 20.484 26.859 1 97.75 88 LEU A C 1
ATOM 658 O O . LEU A 1 88 ? 2.045 20.469 26.672 1 97.75 88 LEU A O 1
ATOM 662 N N . ASP A 1 89 ? 3.861 19.703 27.719 1 97.56 89 ASP A N 1
ATOM 663 C CA . ASP A 1 89 ? 3.105 18.781 28.547 1 97.56 89 ASP A CA 1
ATOM 664 C C . ASP A 1 89 ? 2.094 19.516 29.422 1 97.56 89 ASP A C 1
ATOM 666 O O . ASP A 1 89 ? 0.949 19.078 29.562 1 97.56 89 ASP A O 1
ATOM 670 N N . ASP A 1 90 ? 2.508 20.609 30 1 97.94 90 ASP A N 1
ATOM 671 C CA . ASP A 1 90 ? 1.631 21.422 30.844 1 97.94 90 ASP A CA 1
ATOM 672 C C . ASP A 1 90 ? 0.492 22.031 30.016 1 97.94 90 ASP A C 1
ATOM 674 O O . ASP A 1 90 ? -0.645 22.109 30.484 1 97.94 90 ASP A O 1
ATOM 678 N N . ALA A 1 91 ? 0.861 22.453 28.859 1 98.38 91 ALA A N 1
ATOM 679 C CA . ALA A 1 91 ? -0.155 23.031 27.969 1 98.38 91 ALA A CA 1
ATOM 680 C C . ALA A 1 91 ? -1.221 22 27.625 1 98.38 91 ALA A C 1
ATOM 682 O O . ALA A 1 91 ? -2.406 22.328 27.531 1 98.38 91 ALA A O 1
ATOM 683 N N . LEU A 1 92 ? -0.855 20.781 27.422 1 98.5 92 LEU A N 1
ATOM 684 C CA . LEU A 1 92 ? -1.779 19.703 27.125 1 98.5 92 LEU A CA 1
ATOM 685 C C . LEU A 1 92 ? -2.68 19.406 28.312 1 98.5 92 LEU A C 1
ATOM 687 O O . LEU A 1 92 ? -3.879 19.172 28.156 1 98.5 92 LEU A O 1
ATOM 691 N N . LYS A 1 93 ? -2.107 19.438 29.5 1 98.06 93 LYS A N 1
ATOM 692 C CA . LYS A 1 93 ? -2.893 19.25 30.719 1 98.06 93 LYS A CA 1
ATOM 693 C C . LYS A 1 93 ? -3.92 20.359 30.891 1 98.06 93 LYS A C 1
ATOM 695 O O . LYS A 1 93 ? -5.062 20.109 31.281 1 98.06 93 LYS A O 1
ATOM 700 N N . THR A 1 94 ? -3.455 21.547 30.609 1 98.31 94 THR A N 1
ATOM 701 C CA . THR A 1 94 ? -4.371 22.672 30.688 1 98.31 94 THR A CA 1
ATOM 702 C C . THR A 1 94 ? -5.547 22.484 29.734 1 98.31 94 THR A C 1
ATOM 704 O O . THR A 1 94 ? -6.699 22.703 30.109 1 98.31 94 THR A O 1
ATOM 707 N N . MET A 1 95 ? -5.273 22.109 28.453 1 98.56 95 MET A N 1
ATOM 708 C CA . MET A 1 95 ? -6.316 21.844 27.469 1 98.56 95 MET A CA 1
ATOM 709 C C . MET A 1 95 ? -7.297 20.797 27.984 1 98.56 95 MET A C 1
ATOM 711 O O . MET A 1 95 ? -8.516 20.984 27.906 1 98.56 95 MET A O 1
ATOM 715 N N . SER A 1 96 ? -6.785 19.719 28.562 1 98.19 96 SER A N 1
ATOM 716 C CA . SER A 1 96 ? -7.602 18.641 29.094 1 98.19 96 SER A CA 1
ATOM 717 C C . SER A 1 96 ? -8.477 19.109 30.25 1 98.19 96 SER A C 1
ATOM 719 O O . SER A 1 96 ? -9.664 18.781 30.312 1 98.19 96 SER A O 1
ATOM 721 N N . ASP A 1 97 ? -7.875 19.844 31.172 1 98.06 97 ASP A N 1
ATOM 722 C CA . ASP A 1 97 ? -8.602 20.344 32.344 1 98.06 97 ASP A CA 1
ATOM 723 C C . ASP A 1 97 ? -9.727 21.281 31.906 1 98.06 97 ASP A C 1
ATOM 725 O O . ASP A 1 97 ? -10.836 21.219 32.438 1 98.06 97 ASP A O 1
ATOM 729 N N . LEU A 1 98 ? -9.406 22.156 31 1 97.81 98 LEU A N 1
ATOM 730 C CA . LEU A 1 98 ? -10.414 23.078 30.516 1 97.81 98 LEU A CA 1
ATOM 731 C C . LEU A 1 98 ? -11.578 22.328 29.859 1 97.81 98 LEU A C 1
ATOM 733 O O . LEU A 1 98 ? -12.734 22.734 30.016 1 97.81 98 LEU A O 1
ATOM 737 N N . SER A 1 99 ? -11.266 21.312 29.094 1 97.69 99 SER A N 1
ATOM 738 C CA . SER A 1 99 ? -12.297 20.531 28.406 1 97.69 99 SER A CA 1
ATOM 739 C C . SER A 1 99 ? -13.234 19.859 29.406 1 97.69 99 SER A C 1
ATOM 741 O O . SER A 1 99 ? -14.414 19.672 29.125 1 97.69 99 SER A O 1
ATOM 743 N N . LYS A 1 100 ? -12.789 19.562 30.578 1 96.94 100 LYS A N 1
ATOM 744 C CA . LYS A 1 100 ? -13.578 18.875 31.609 1 96.94 100 LYS A CA 1
ATOM 745 C C . LYS A 1 100 ? -14.359 19.875 32.469 1 96.94 100 LYS A C 1
ATOM 747 O O . LYS A 1 100 ? -15.336 19.5 33.125 1 96.94 100 LYS A O 1
ATOM 752 N N . SER A 1 101 ? -14.008 21.078 32.469 1 96.06 101 SER A N 1
ATOM 753 C CA . SER A 1 101 ? -14.562 22.062 33.406 1 96.06 101 SER A CA 1
ATOM 754 C C . SER A 1 101 ? -15.664 22.891 32.75 1 96.06 101 SER A C 1
ATOM 756 O O . SER A 1 101 ? -16.234 23.766 33.375 1 96.06 101 SER A O 1
ATOM 758 N N . GLN A 1 102 ? -15.922 22.672 31.438 1 94.12 102 GLN A N 1
ATOM 759 C CA . GLN A 1 102 ? -16.953 23.453 30.766 1 94.12 102 GLN A CA 1
ATOM 760 C C . GLN A 1 102 ? -17.766 22.594 29.797 1 94.12 102 GLN A C 1
ATOM 762 O O . GLN A 1 102 ? -17.344 21.5 29.453 1 94.12 102 GLN A O 1
ATOM 767 N N . ALA A 1 103 ? -18.922 23.141 29.453 1 94.56 103 ALA A N 1
ATOM 768 C CA . ALA A 1 103 ? -19.766 22.469 28.484 1 94.56 103 ALA A CA 1
ATOM 769 C C . ALA A 1 103 ? -19.25 22.688 27.062 1 94.56 103 ALA A C 1
ATOM 771 O O . ALA A 1 103 ? -19.125 23.828 26.609 1 94.56 103 ALA A O 1
ATOM 772 N N . LEU A 1 104 ? -18.891 21.594 26.344 1 97.31 104 LEU A N 1
ATOM 773 C CA . LEU A 1 104 ? -18.391 21.625 24.984 1 97.31 104 LEU A CA 1
ATOM 774 C C . LEU A 1 104 ? -19.312 20.844 24.047 1 97.31 104 LEU A C 1
ATOM 776 O O . LEU A 1 104 ? -20.078 19.984 24.5 1 97.31 104 LEU A O 1
ATOM 780 N N . THR A 1 105 ? -19.328 21.234 22.812 1 96.44 105 THR A N 1
ATOM 781 C CA . THR A 1 105 ? -19.984 20.391 21.812 1 96.44 105 THR A CA 1
ATOM 782 C C . THR A 1 105 ? -19.266 19.047 21.672 1 96.44 105 THR A C 1
ATOM 784 O O . THR A 1 105 ? -18.094 18.922 22.062 1 96.44 105 THR A O 1
ATOM 787 N N . GLU A 1 106 ? -19.938 18.047 21.156 1 96.5 106 GLU A N 1
ATOM 788 C CA . GLU A 1 106 ? -19.328 16.75 20.906 1 96.5 106 GLU A CA 1
ATOM 789 C C . GLU A 1 106 ? -18.125 16.859 19.984 1 96.5 106 GLU A C 1
ATOM 791 O O . GLU A 1 106 ? -17.109 16.188 20.172 1 96.5 106 GLU A O 1
ATOM 796 N N . ARG A 1 107 ? -18.188 17.688 18.969 1 98.12 107 ARG A N 1
ATOM 797 C CA . ARG A 1 107 ? -17.109 17.922 18.016 1 98.12 107 ARG A CA 1
ATOM 798 C C . ARG A 1 107 ? -15.859 18.422 18.719 1 98.12 107 ARG A C 1
ATOM 800 O O . ARG A 1 107 ? -14.758 17.922 18.484 1 98.12 107 ARG A O 1
ATOM 807 N N . GLU A 1 108 ? -16.031 19.391 19.609 1 98.62 108 GLU A N 1
ATOM 808 C CA . GLU A 1 108 ? -14.898 19.953 20.344 1 98.62 108 GLU A CA 1
ATOM 809 C C . GLU A 1 108 ? -14.281 18.922 21.281 1 98.62 108 GLU A C 1
ATOM 811 O O . GLU A 1 108 ? -13.055 18.844 21.406 1 98.62 108 GLU A O 1
ATOM 816 N N . LYS A 1 109 ? -15.102 18.125 21.891 1 98.44 109 LYS A N 1
ATOM 817 C CA . LYS A 1 109 ? -14.609 17.078 22.766 1 98.44 109 LYS A CA 1
ATOM 818 C C . LYS A 1 109 ? -13.758 16.078 22 1 98.44 109 LYS A C 1
ATOM 820 O O . LYS A 1 109 ? -12.727 15.617 22.484 1 98.44 109 LYS A O 1
ATOM 825 N N . LEU A 1 110 ? -14.203 15.734 20.828 1 98.62 110 LEU A N 1
ATOM 826 C CA . LEU A 1 110 ? -13.469 14.789 20 1 98.62 110 LEU A CA 1
ATOM 827 C C . LEU A 1 110 ? -12.133 15.367 19.562 1 98.62 110 LEU A C 1
ATOM 829 O O . LEU A 1 110 ? -11.133 14.648 19.484 1 98.62 110 LEU A O 1
ATOM 833 N N . HIS A 1 111 ? -12.094 16.672 19.266 1 98.88 111 HIS A N 1
ATOM 834 C CA . HIS A 1 111 ? -10.82 17.312 18.938 1 98.88 111 HIS A CA 1
ATOM 835 C C . HIS A 1 111 ? -9.852 17.219 20.109 1 98.88 111 HIS A C 1
ATOM 837 O O . HIS A 1 111 ? -8.672 16.906 19.922 1 98.88 111 HIS A O 1
ATOM 843 N N . VAL A 1 112 ? -10.359 17.484 21.312 1 98.88 112 VAL A N 1
ATOM 844 C CA . VAL A 1 112 ? -9.516 17.406 22.5 1 98.88 112 VAL A CA 1
ATOM 845 C C . VAL A 1 112 ? -8.984 15.977 22.641 1 98.88 112 VAL A C 1
ATOM 847 O O . VAL A 1 112 ? -7.777 15.773 22.812 1 98.88 112 VAL A O 1
ATOM 850 N N . ALA A 1 113 ? -9.867 15.016 22.547 1 98.81 113 ALA A N 1
ATOM 851 C CA . ALA A 1 113 ? -9.492 13.609 22.703 1 98.81 113 ALA A CA 1
ATOM 852 C C . ALA A 1 113 ? -8.445 13.211 21.656 1 98.81 113 ALA A C 1
ATOM 854 O O . ALA A 1 113 ? -7.504 12.477 21.969 1 98.81 113 ALA A O 1
ATOM 855 N N . ALA A 1 114 ? -8.633 13.664 20.422 1 98.88 114 ALA A N 1
ATOM 856 C CA . ALA A 1 114 ? -7.723 13.32 19.328 1 98.88 114 ALA A CA 1
ATOM 857 C C . ALA A 1 114 ? -6.328 13.883 19.594 1 98.88 114 ALA A C 1
ATOM 859 O O . ALA A 1 114 ? -5.328 13.172 19.453 1 98.88 114 ALA A O 1
ATOM 860 N N . VAL A 1 115 ? -6.25 15.141 19.984 1 98.88 115 VAL A N 1
ATOM 861 C CA . VAL A 1 115 ? -4.961 15.781 20.234 1 98.88 115 VAL A CA 1
ATOM 862 C C . VAL A 1 115 ? -4.281 15.109 21.438 1 98.88 115 VAL A C 1
ATOM 864 O O . VAL A 1 115 ? -3.072 14.859 21.406 1 98.88 115 VAL A O 1
ATOM 867 N N . GLU A 1 116 ? -5.07 14.789 22.484 1 98.56 116 GLU A N 1
ATOM 868 C CA . GLU A 1 116 ? -4.527 14.07 23.625 1 98.56 116 GLU A CA 1
ATOM 869 C C . GLU A 1 116 ? -3.967 12.711 23.219 1 98.56 116 GLU A C 1
ATOM 871 O O . GLU A 1 116 ? -2.877 12.328 23.641 1 98.56 116 GLU A O 1
ATOM 876 N N . THR A 1 117 ? -4.73 12.031 22.422 1 98.56 117 THR A N 1
ATOM 877 C CA . THR A 1 117 ? -4.344 10.695 21.969 1 98.56 117 THR A CA 1
ATOM 878 C C . THR A 1 117 ? -3.09 10.766 21.109 1 98.56 117 THR A C 1
ATOM 880 O O . THR A 1 117 ? -2.207 9.914 21.203 1 98.56 117 THR A O 1
ATOM 883 N N . PHE A 1 118 ? -3.008 11.766 20.266 1 98.5 118 PHE A N 1
ATOM 884 C CA . PHE A 1 118 ? -1.816 11.992 19.453 1 98.5 118 PHE A CA 1
ATOM 885 C C . PHE A 1 118 ? -0.607 12.266 20.344 1 98.5 118 PHE A C 1
ATOM 887 O O . PHE A 1 118 ? 0.475 11.727 20.109 1 98.5 118 PHE A O 1
ATOM 894 N N . ALA A 1 119 ? -0.799 13.109 21.297 1 98.12 119 ALA A N 1
ATOM 895 C CA . ALA A 1 119 ? 0.275 13.461 22.219 1 98.12 119 ALA A CA 1
ATOM 896 C C . ALA A 1 119 ? 0.784 12.234 22.969 1 98.12 119 ALA A C 1
ATOM 898 O O . ALA A 1 119 ? 1.975 12.133 23.281 1 98.12 119 ALA A O 1
ATOM 899 N N . ASP A 1 120 ? -0.102 11.289 23.203 1 96.56 120 ASP A N 1
ATOM 900 C CA . ASP A 1 120 ? 0.238 10.055 23.906 1 96.56 120 ASP A CA 1
ATOM 901 C C . ASP A 1 120 ? 0.948 9.078 22.969 1 96.56 120 ASP A C 1
ATOM 903 O O . ASP A 1 120 ? 1.386 8.008 23.406 1 96.56 120 ASP A O 1
ATOM 907 N N . GLY A 1 121 ? 1.003 9.375 21.719 1 96.94 121 GLY A N 1
ATOM 908 C CA . GLY A 1 121 ? 1.765 8.57 20.781 1 96.94 121 GLY A CA 1
ATOM 909 C C . GLY A 1 121 ? 0.92 7.543 20.047 1 96.94 121 GLY A C 1
ATOM 910 O O . GLY A 1 121 ? 1.445 6.723 19.297 1 96.94 121 GLY A O 1
ATOM 911 N N . ASN A 1 122 ? -0.372 7.473 20.359 1 97.94 122 ASN A N 1
ATOM 912 C CA . ASN A 1 122 ? -1.271 6.574 19.641 1 97.94 122 ASN A CA 1
ATOM 913 C C . ASN A 1 122 ? -1.849 7.234 18.406 1 97.94 122 ASN A C 1
ATOM 915 O O . ASN A 1 122 ? -3.025 7.598 18.375 1 97.94 122 ASN A O 1
ATOM 919 N N . LEU A 1 123 ? -1.103 7.309 17.359 1 98.38 123 LEU A N 1
ATOM 920 C CA . LEU A 1 123 ? -1.42 8.062 16.141 1 98.38 123 LEU A CA 1
ATOM 921 C C . LEU A 1 123 ? -2.607 7.445 15.414 1 98.38 123 LEU A C 1
ATOM 923 O O . LEU A 1 123 ? -3.531 8.156 15.008 1 98.38 123 LEU A O 1
ATOM 927 N N . PRO A 1 124 ? -2.695 6.086 15.289 1 98 124 PRO A N 1
ATOM 928 C CA . PRO A 1 124 ? -3.854 5.516 14.594 1 98 124 PRO A CA 1
ATOM 929 C C . PRO A 1 124 ? -5.176 5.867 15.273 1 98 124 PRO A C 1
ATOM 931 O O . PRO A 1 124 ? -6.141 6.234 14.594 1 98 124 PRO A O 1
ATOM 934 N N . LYS A 1 125 ? -5.18 5.777 16.531 1 98.31 125 LYS A N 1
ATOM 935 C CA . LYS A 1 125 ? -6.406 6.098 17.266 1 98.31 125 LYS A CA 1
ATOM 936 C C . LYS A 1 125 ? -6.746 7.578 17.141 1 98.31 125 LYS A C 1
ATOM 938 O O . LYS A 1 125 ? -7.922 7.945 17.047 1 98.31 125 LYS A O 1
ATOM 943 N N . ALA A 1 126 ? -5.746 8.469 17.188 1 98.81 126 ALA A N 1
ATOM 944 C CA . ALA A 1 126 ? -5.984 9.898 16.984 1 98.81 126 ALA A CA 1
ATOM 945 C C . ALA A 1 126 ? -6.625 10.148 15.625 1 98.81 126 ALA A C 1
ATOM 947 O O . ALA A 1 126 ? -7.598 10.898 15.523 1 98.81 126 ALA A O 1
ATOM 948 N N . ALA A 1 127 ? -6.129 9.508 14.586 1 98.69 127 ALA A N 1
ATOM 949 C CA . ALA A 1 127 ? -6.684 9.641 13.242 1 98.69 127 ALA A CA 1
ATOM 950 C C . ALA A 1 127 ? -8.141 9.188 13.203 1 98.69 127 ALA A C 1
ATOM 952 O O . ALA A 1 127 ? -8.977 9.836 12.578 1 98.69 127 ALA A O 1
ATOM 953 N N . ASP A 1 128 ? -8.391 8.117 13.93 1 97.88 128 ASP A N 1
ATOM 954 C CA . ASP A 1 128 ? -9.758 7.605 13.984 1 97.88 128 ASP A CA 1
ATOM 955 C C . ASP A 1 128 ? -10.703 8.633 14.602 1 97.88 128 ASP A C 1
ATOM 957 O O . ASP A 1 128 ? -11.852 8.766 14.172 1 97.88 128 ASP A O 1
ATOM 961 N N . LEU A 1 129 ? -10.242 9.281 15.609 1 98.69 129 LEU A N 1
ATOM 962 C CA . LEU A 1 129 ? -11.062 10.281 16.281 1 98.69 129 LEU A CA 1
ATOM 963 C C . LEU A 1 129 ? -11.336 11.469 15.359 1 98.69 129 LEU A C 1
ATOM 965 O O . LEU A 1 129 ? -12.461 11.977 15.312 1 98.69 129 LEU A O 1
ATOM 969 N N . TRP A 1 130 ? -10.375 11.906 14.625 1 98.81 130 TRP A N 1
ATOM 970 C CA . TRP A 1 130 ? -10.602 12.969 13.664 1 98.81 130 TRP A CA 1
ATOM 971 C C . TRP A 1 130 ? -11.547 12.516 12.555 1 98.81 130 TRP A C 1
ATOM 973 O O . TRP A 1 130 ? -12.383 13.289 12.078 1 98.81 130 TRP A O 1
ATOM 983 N N . GLU A 1 131 ? -11.445 11.219 12.164 1 98.12 131 GLU A N 1
ATOM 984 C CA . GLU A 1 131 ? -12.367 10.672 11.18 1 98.12 131 GLU A CA 1
ATOM 985 C C . GLU A 1 131 ? -13.805 10.688 11.695 1 98.12 131 GLU A C 1
ATOM 987 O O . GLU A 1 131 ? -14.742 10.906 10.93 1 98.12 131 GLU A O 1
ATOM 992 N N . ARG A 1 132 ? -13.914 10.414 12.922 1 97 132 ARG A N 1
ATOM 993 C CA . ARG A 1 132 ? -15.25 10.461 13.516 1 97 132 ARG A CA 1
ATOM 994 C C . ARG A 1 132 ? -15.844 11.859 13.414 1 97 132 ARG A C 1
ATOM 996 O O . ARG A 1 132 ? -17.031 12.016 13.133 1 97 132 ARG A O 1
ATOM 1003 N N . ILE A 1 133 ? -15.062 12.883 13.633 1 98.25 133 ILE A N 1
ATOM 1004 C CA . ILE A 1 133 ? -15.516 14.258 13.453 1 98.25 133 ILE A CA 1
ATOM 1005 C C . ILE A 1 133 ? -15.961 14.469 12.008 1 98.25 133 ILE A C 1
ATOM 1007 O O . ILE A 1 133 ? -17.047 14.992 11.758 1 98.25 133 ILE A O 1
ATOM 1011 N N . LEU A 1 134 ? -15.195 13.992 11.055 1 97.88 134 LEU A N 1
ATOM 1012 C CA . LEU A 1 134 ? -15.43 14.242 9.641 1 97.88 134 LEU A CA 1
ATOM 1013 C C . LEU A 1 134 ? -16.688 13.516 9.156 1 97.88 134 LEU A C 1
ATOM 1015 O O . LEU A 1 134 ? -17.312 13.93 8.18 1 97.88 134 LEU A O 1
ATOM 1019 N N . GLN A 1 135 ? -17.031 12.461 9.859 1 95.19 135 GLN A N 1
ATOM 1020 C CA . GLN A 1 135 ? -18.25 11.75 9.508 1 95.19 135 GLN A CA 1
ATOM 1021 C C . GLN A 1 135 ? -19.484 12.625 9.734 1 95.19 135 GLN A C 1
ATOM 1023 O O . GLN A 1 135 ? -20.422 12.586 8.953 1 95.19 135 GLN A O 1
ATOM 1028 N N . SER A 1 136 ? -19.438 13.422 10.742 1 94.56 136 SER A N 1
ATOM 1029 C CA . SER A 1 136 ? -20.578 14.258 11.094 1 94.56 136 SER A CA 1
ATOM 1030 C C . SER A 1 136 ? -20.391 15.688 10.602 1 94.56 136 SER A C 1
ATOM 1032 O O . SER A 1 136 ? -21.375 16.391 10.352 1 94.56 136 SER A O 1
ATOM 1034 N N . HIS A 1 137 ? -19.141 16.109 10.523 1 96.81 137 HIS A N 1
ATOM 1035 C CA . HIS A 1 137 ? -18.781 17.453 10.094 1 96.81 137 HIS A CA 1
ATOM 1036 C C . HIS A 1 137 ? -17.75 17.422 8.969 1 96.81 137 HIS A C 1
ATOM 1038 O O . HIS A 1 137 ? -16.594 17.797 9.172 1 96.81 137 HIS A O 1
ATOM 1044 N N . PRO A 1 138 ? -18.172 17.094 7.77 1 96.69 138 PRO A N 1
ATOM 1045 C CA . PRO A 1 138 ? -17.25 16.828 6.664 1 96.69 138 PRO A CA 1
ATOM 1046 C C . PRO A 1 138 ? -16.484 18.094 6.234 1 96.69 138 PRO A C 1
ATOM 1048 O O . PRO A 1 138 ? -15.508 17.984 5.492 1 96.69 138 PRO A O 1
ATOM 1051 N N . THR A 1 139 ? -16.906 19.281 6.66 1 97.62 139 THR A N 1
ATOM 1052 C CA . THR A 1 139 ? -16.219 20.5 6.25 1 97.62 139 THR A CA 1
ATOM 1053 C C . THR A 1 139 ? -15.344 21.031 7.379 1 97.62 139 THR A C 1
ATOM 1055 O O . THR A 1 139 ? -14.93 22.188 7.355 1 97.62 139 THR A O 1
ATOM 1058 N N . ASP A 1 140 ? -15.148 20.266 8.477 1 98.12 140 ASP A N 1
ATOM 1059 C CA . ASP A 1 140 ? -14.195 20.641 9.516 1 98.12 140 ASP A CA 1
ATOM 1060 C C . ASP A 1 140 ? -12.758 20.531 9.008 1 98.12 140 ASP A C 1
ATOM 1062 O O . ASP A 1 140 ? -12.164 19.453 9.023 1 98.12 140 ASP A O 1
ATOM 1066 N N . LEU A 1 141 ? -12.227 21.625 8.664 1 98.31 141 LEU A N 1
ATOM 1067 C CA . LEU A 1 141 ? -10.922 21.656 8.008 1 98.31 141 LEU A CA 1
ATOM 1068 C C . LEU A 1 141 ? -9.82 21.25 8.977 1 98.31 141 LEU A C 1
ATOM 1070 O O . LEU A 1 141 ? -8.844 20.609 8.578 1 98.31 141 LEU A O 1
ATOM 1074 N N . LEU A 1 142 ? -9.914 21.641 10.242 1 98.75 142 LEU A N 1
ATOM 1075 C CA . LEU A 1 142 ? -8.883 21.297 11.211 1 98.75 142 LEU A CA 1
ATOM 1076 C C . LEU A 1 142 ? -8.766 19.781 11.367 1 98.75 142 LEU A C 1
ATOM 1078 O O . LEU A 1 142 ? -7.664 19.234 11.32 1 98.75 142 LEU A O 1
ATOM 1082 N N . ALA A 1 143 ? -9.906 19.094 11.523 1 98.88 143 ALA A N 1
ATOM 1083 C CA . ALA A 1 143 ? -9.914 17.641 11.625 1 98.88 143 ALA A CA 1
ATOM 1084 C C . ALA A 1 143 ? -9.32 17 10.367 1 98.88 143 ALA A C 1
ATOM 1086 O O . ALA A 1 143 ? -8.531 16.062 10.461 1 98.88 143 ALA A O 1
ATOM 1087 N N . LEU A 1 144 ? -9.703 17.516 9.211 1 98.81 144 LEU A N 1
ATOM 1088 C CA . LEU A 1 144 ? -9.234 16.953 7.945 1 98.81 144 LEU A CA 1
ATOM 1089 C C . LEU A 1 144 ? -7.719 17.094 7.82 1 98.81 144 LEU A C 1
ATOM 1091 O O . LEU A 1 144 ? -7.035 16.125 7.469 1 98.81 144 LEU A O 1
ATOM 1095 N N . LYS A 1 145 ? -7.203 18.234 8.133 1 98.69 145 LYS A N 1
ATOM 1096 C CA . LYS A 1 145 ? -5.773 18.484 7.988 1 98.69 145 LYS A CA 1
ATOM 1097 C C . LYS A 1 145 ? -4.973 17.688 9.008 1 98.69 145 LYS A C 1
ATOM 1099 O O . LYS A 1 145 ? -3.904 17.156 8.695 1 98.69 145 LYS A O 1
ATOM 1104 N N . PHE A 1 146 ? -5.465 17.625 10.289 1 98.88 146 PHE A N 1
ATOM 1105 C CA . PHE A 1 146 ? -4.789 16.828 11.305 1 98.88 146 PHE A CA 1
ATOM 1106 C C . PHE A 1 146 ? -4.773 15.352 10.906 1 98.88 146 PHE A C 1
ATOM 1108 O O . PHE A 1 146 ? -3.744 14.68 11.031 1 98.88 146 PHE A O 1
ATOM 1115 N N . ALA A 1 147 ? -5.895 14.836 10.406 1 98.81 147 ALA A N 1
ATOM 1116 C CA . ALA A 1 147 ? -5.945 13.445 9.953 1 98.81 147 ALA A CA 1
ATOM 1117 C C . ALA A 1 147 ? -4.98 13.211 8.797 1 98.81 147 ALA A C 1
ATOM 1119 O O . ALA A 1 147 ? -4.238 12.227 8.789 1 98.81 147 ALA A O 1
ATOM 1120 N N . HIS A 1 148 ? -4.984 14.133 7.859 1 98.69 148 HIS A N 1
ATOM 1121 C CA . HIS A 1 148 ? -4.125 14.047 6.688 1 98.69 148 HIS A CA 1
ATOM 1122 C C . HIS A 1 148 ? -2.656 13.953 7.09 1 98.69 148 HIS A C 1
ATOM 1124 O O . HIS A 1 148 ? -1.934 13.078 6.605 1 98.69 148 HIS A O 1
ATOM 1130 N N . ASP A 1 149 ? -2.201 14.828 7.93 1 98.44 149 ASP A N 1
ATOM 1131 C CA . ASP A 1 149 ? -0.815 14.836 8.383 1 98.44 149 ASP A CA 1
ATOM 1132 C C . ASP A 1 149 ? -0.5 13.594 9.219 1 98.44 149 ASP A C 1
ATOM 1134 O O . ASP A 1 149 ? 0.602 13.047 9.133 1 98.44 149 ASP A O 1
ATOM 1138 N N . CYS A 1 150 ? -1.466 13.203 9.984 1 98.69 150 CYS A N 1
ATOM 1139 C CA . CYS A 1 150 ? -1.299 12.008 10.797 1 98.69 150 CYS A CA 1
ATOM 1140 C C . CYS A 1 150 ? -1.096 10.773 9.922 1 98.69 150 CYS A C 1
ATOM 1142 O O . CYS A 1 150 ? -0.182 9.984 10.164 1 98.69 150 CYS A O 1
ATOM 1144 N N . TYR A 1 151 ? -1.924 10.594 8.906 1 98.75 151 TYR A N 1
ATOM 1145 C CA . TYR A 1 151 ? -1.78 9.477 7.977 1 98.75 151 TYR A CA 1
ATOM 1146 C C . TYR A 1 151 ? -0.43 9.523 7.273 1 98.75 151 TYR A C 1
ATOM 1148 O O . TYR A 1 151 ? 0.175 8.484 7.008 1 98.75 151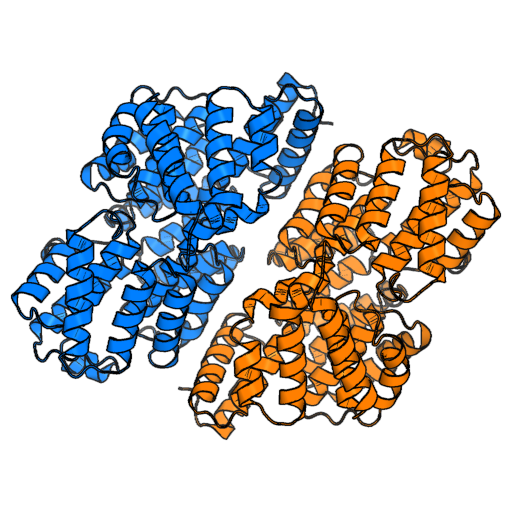 TYR A O 1
ATOM 1156 N N . PHE A 1 152 ? 0.025 10.727 6.984 1 98.69 152 PHE A N 1
ATOM 1157 C CA . PHE A 1 152 ? 1.341 10.906 6.387 1 98.69 152 PHE A CA 1
ATOM 1158 C C . PHE A 1 152 ? 2.432 10.352 7.293 1 98.69 152 PHE A C 1
ATOM 1160 O O . PHE A 1 152 ? 3.324 9.641 6.832 1 98.69 152 PHE A O 1
ATOM 1167 N N . TYR A 1 153 ? 2.35 10.578 8.594 1 98.56 153 TYR A N 1
ATOM 1168 C CA . TYR A 1 153 ? 3.354 10.125 9.547 1 98.56 153 TYR A CA 1
ATOM 1169 C C . TYR A 1 153 ? 3.277 8.617 9.742 1 98.56 153 TYR A C 1
ATOM 1171 O O . TYR A 1 153 ? 4.281 7.977 10.07 1 98.56 153 TYR A O 1
ATOM 1179 N N . LEU A 1 154 ? 2.109 8.062 9.445 1 98.38 154 LEU A N 1
ATOM 1180 C CA . LEU A 1 154 ? 1.887 6.633 9.625 1 98.38 154 LEU A CA 1
ATOM 1181 C C . LEU A 1 154 ? 2.291 5.863 8.375 1 98.38 154 LEU A C 1
ATOM 1183 O O . LEU A 1 154 ? 2.342 4.629 8.391 1 98.38 154 LEU A O 1
ATOM 1187 N N . GLY A 1 155 ? 2.543 6.566 7.301 1 98.25 155 GLY A N 1
ATOM 1188 C CA . GLY A 1 155 ? 2.768 5.902 6.027 1 98.25 155 GLY A CA 1
ATOM 1189 C C . GLY A 1 155 ? 1.519 5.246 5.469 1 98.25 155 GLY A C 1
ATOM 1190 O O . GLY A 1 155 ? 1.606 4.262 4.727 1 98.25 155 GLY A O 1
ATOM 1191 N N . GLU A 1 156 ? 0.406 5.656 5.91 1 98.38 156 GLU A N 1
ATOM 1192 C CA . GLU A 1 156 ? -0.871 5.113 5.457 1 98.38 156 GLU A CA 1
ATOM 1193 C C . GLU A 1 156 ? -1.396 5.875 4.242 1 98.38 156 GLU A C 1
ATOM 1195 O O . GLU A 1 156 ? -2.322 6.68 4.359 1 98.38 156 GLU A O 1
ATOM 1200 N N . GLN A 1 157 ? -0.853 5.539 3.113 1 98.5 157 GLN A N 1
ATOM 1201 C CA . GLN A 1 157 ? -1.046 6.273 1.867 1 98.5 157 GLN A CA 1
ATOM 1202 C C . GLN A 1 157 ? -2.494 6.188 1.396 1 98.5 157 GLN A C 1
ATOM 1204 O O . GLN A 1 157 ? -3.084 7.191 0.998 1 98.5 157 GLN A O 1
ATOM 1209 N N . ARG A 1 158 ? -3.109 5.023 1.494 1 97.94 158 ARG A N 1
ATOM 1210 C CA . ARG A 1 158 ? -4.488 4.852 1.052 1 97.94 158 ARG A CA 1
ATOM 1211 C C . ARG A 1 158 ? -5.449 5.633 1.943 1 97.94 158 ARG A C 1
ATOM 1213 O O . ARG A 1 158 ? -6.363 6.293 1.449 1 97.94 158 ARG A O 1
ATOM 1220 N N . GLN A 1 159 ? -5.215 5.562 3.209 1 98.56 159 GLN A N 1
ATOM 1221 C CA . GLN A 1 159 ? -6.062 6.277 4.156 1 98.56 159 GLN A CA 1
ATOM 1222 C C . GLN A 1 159 ? -5.969 7.785 3.947 1 98.56 159 GLN A C 1
ATOM 1224 O O . GLN A 1 159 ? -6.969 8.5 4.047 1 98.56 159 GLN A O 1
ATOM 1229 N N . MET A 1 160 ? -4.75 8.242 3.662 1 98.69 160 MET A N 1
ATOM 1230 C CA . MET A 1 160 ? -4.543 9.664 3.412 1 98.69 160 MET A CA 1
ATOM 1231 C C . MET A 1 160 ? -5.363 10.133 2.215 1 98.69 160 MET A C 1
ATOM 1233 O O . MET A 1 160 ? -5.984 11.195 2.26 1 98.69 160 MET A O 1
ATOM 1237 N N . ARG A 1 161 ? -5.395 9.336 1.19 1 98.69 161 ARG A N 1
ATOM 1238 C CA . ARG A 1 161 ? -6.18 9.633 -0.002 1 98.69 161 ARG A CA 1
ATOM 1239 C C . ARG A 1 161 ? -7.672 9.547 0.289 1 98.69 161 ARG A C 1
ATOM 1241 O O . ARG A 1 161 ? -8.43 10.469 -0.023 1 98.69 161 ARG A O 1
ATOM 1248 N N . ASP A 1 162 ? -8.07 8.492 0.947 1 98.44 162 ASP A N 1
ATOM 1249 C CA . ASP A 1 162 ? -9.484 8.18 1.138 1 98.44 162 ASP A CA 1
ATOM 1250 C C . ASP A 1 162 ? -10.133 9.156 2.111 1 98.44 162 ASP A C 1
ATOM 1252 O O . ASP A 1 162 ? -11.312 9.477 1.973 1 98.44 162 ASP A O 1
ATOM 1256 N N . SER A 1 163 ? -9.375 9.562 3.096 1 98.56 163 SER A N 1
ATOM 1257 C CA . SER A 1 163 ? -9.891 10.508 4.078 1 98.56 163 SER A CA 1
ATOM 1258 C C . SER A 1 163 ? -10.367 11.789 3.408 1 98.56 163 SER A C 1
ATOM 1260 O O . SER A 1 163 ? -11.43 12.32 3.754 1 98.56 163 SER A O 1
ATOM 1262 N N . VAL A 1 164 ? -9.656 12.281 2.438 1 98.75 164 VAL A N 1
ATOM 1263 C CA . VAL A 1 164 ? -10.039 13.5 1.735 1 98.75 164 VAL A CA 1
ATOM 1264 C C . VAL A 1 164 ? -11.148 13.195 0.735 1 98.75 164 VAL A C 1
ATOM 1266 O O . VAL A 1 164 ? -12.102 13.977 0.597 1 98.75 164 VAL A O 1
ATOM 1269 N N . ALA A 1 165 ? -11.078 12.062 0.107 1 97.88 165 ALA A N 1
ATOM 1270 C CA . ALA A 1 165 ? -12.062 11.68 -0.903 1 97.88 165 ALA A CA 1
ATOM 1271 C C . ALA A 1 165 ? -13.469 11.656 -0.318 1 97.88 165 ALA A C 1
ATOM 1273 O O . ALA A 1 165 ? -14.414 12.141 -0.945 1 97.88 165 ALA A O 1
ATOM 1274 N N . ARG A 1 166 ? -13.594 11.172 0.851 1 96.31 166 ARG A N 1
ATOM 1275 C CA . ARG A 1 166 ? -14.922 10.945 1.418 1 96.31 166 ARG A CA 1
ATOM 1276 C C . ARG A 1 166 ? -15.602 12.266 1.773 1 96.31 166 ARG A C 1
ATOM 1278 O O . ARG A 1 166 ? -16.828 12.336 1.833 1 96.31 166 ARG A O 1
ATOM 1285 N N . VAL A 1 167 ? -14.859 13.359 1.922 1 97.62 167 VAL A N 1
ATOM 1286 C CA . VAL A 1 167 ? -15.492 14.617 2.316 1 97.62 167 VAL A CA 1
ATOM 1287 C C . VAL A 1 167 ? -15.5 15.586 1.134 1 97.62 167 VAL A C 1
ATOM 1289 O O . VAL A 1 167 ? -16.172 16.609 1.169 1 97.62 167 VAL A O 1
ATOM 1292 N N . LEU A 1 168 ? -14.844 15.266 0.045 1 97.25 168 LEU A N 1
ATOM 1293 C CA . LEU A 1 168 ? -14.602 16.156 -1.084 1 97.25 168 LEU A CA 1
ATOM 1294 C C . LEU A 1 168 ? -15.922 16.688 -1.654 1 97.25 168 LEU A C 1
ATOM 1296 O O . LEU A 1 168 ? -16.047 17.875 -1.964 1 97.25 168 LEU A O 1
ATOM 1300 N N . PRO A 1 169 ? -17 15.883 -1.702 1 94.56 169 PRO A N 1
ATOM 1301 C CA . PRO A 1 169 ? -18.25 16.359 -2.301 1 94.56 169 PRO A CA 1
ATOM 1302 C C . PRO A 1 169 ? -18.906 17.484 -1.499 1 94.56 169 PRO A C 1
ATOM 1304 O O . PRO A 1 169 ? -19.719 18.234 -2.033 1 94.56 169 PRO A O 1
ATOM 1307 N N . TYR A 1 170 ? -18.547 17.656 -0.277 1 96.12 170 TYR A N 1
ATOM 1308 C CA . TYR A 1 170 ? -19.125 18.672 0.587 1 96.12 170 TYR A CA 1
ATOM 1309 C C . TYR A 1 170 ? -18.406 20.016 0.422 1 96.12 170 TYR A C 1
ATOM 1311 O O . TYR A 1 170 ? -18.891 21.047 0.879 1 96.12 170 TYR A O 1
ATOM 1319 N N . TRP A 1 171 ? -17.297 19.938 -0.121 1 97 171 TRP A N 1
ATOM 1320 C CA . TRP A 1 171 ? -16.516 21.141 -0.358 1 97 171 TRP A CA 1
ATOM 1321 C C . TRP A 1 171 ? -16.844 21.734 -1.721 1 97 171 TRP A C 1
ATOM 1323 O O . TRP A 1 171 ? -16.078 21.578 -2.676 1 97 171 TRP A O 1
ATOM 1333 N N . LYS A 1 172 ? -17.891 22.516 -1.719 1 95.12 172 LYS A N 1
ATOM 1334 C CA . LYS A 1 172 ? -18.344 23.172 -2.936 1 95.12 172 LYS A CA 1
ATOM 1335 C C . LYS A 1 172 ? -17.438 24.328 -3.316 1 95.12 172 LYS A C 1
ATOM 1337 O O . LYS A 1 172 ? -16.688 24.844 -2.477 1 95.12 172 LYS A O 1
ATOM 1342 N N . PRO A 1 173 ? -17.484 24.766 -4.562 1 92.75 173 PRO A N 1
ATOM 1343 C CA . PRO A 1 173 ? -16.594 25.828 -5.016 1 92.75 173 PRO A CA 1
ATOM 1344 C C . PRO A 1 173 ? -16.719 27.094 -4.191 1 92.75 173 PRO A C 1
ATOM 1346 O O . PRO A 1 173 ? -15.75 27.844 -4.023 1 92.75 173 PRO A O 1
ATOM 1349 N N . GLU A 1 174 ? -17.891 27.328 -3.637 1 91.19 174 GLU A N 1
ATOM 1350 C CA . GLU A 1 174 ? -18.141 28.562 -2.881 1 91.19 174 GLU A CA 1
ATOM 1351 C C . GLU A 1 174 ? -17.625 28.422 -1.446 1 91.19 174 GLU A C 1
ATOM 1353 O O . GLU A 1 174 ? -17.5 29.422 -0.738 1 91.19 174 GLU A O 1
ATOM 1358 N N . THR A 1 175 ? -17.391 27.203 -1.073 1 91.75 175 THR A N 1
ATOM 1359 C CA . THR A 1 175 ? -16.859 26.984 0.273 1 91.75 175 THR A CA 1
ATOM 1360 C C . THR A 1 175 ? -15.414 27.453 0.367 1 91.75 175 THR A C 1
ATOM 1362 O O . THR A 1 175 ? -14.57 27.016 -0.419 1 91.75 175 THR A O 1
ATOM 1365 N N . PRO A 1 176 ? -15.156 28.328 1.353 1 91.62 176 PRO A N 1
ATOM 1366 C CA . PRO A 1 176 ? -13.773 28.797 1.49 1 91.62 176 PRO A CA 1
ATOM 1367 C C . PRO A 1 176 ? -12.766 27.656 1.589 1 91.62 176 PRO A C 1
ATOM 1369 O O . PRO A 1 176 ? -12.992 26.688 2.311 1 91.62 176 PRO A O 1
ATOM 1372 N N . LEU A 1 177 ? -11.664 27.734 0.861 1 96.12 177 LEU A N 1
ATOM 1373 C CA . LEU A 1 177 ? -10.508 26.844 0.897 1 96.12 177 LEU A CA 1
ATOM 1374 C C . LEU A 1 177 ? -10.812 25.516 0.203 1 96.12 177 LEU A C 1
ATOM 1376 O O . LEU A 1 177 ? -10.062 24.547 0.341 1 96.12 177 LEU A O 1
ATOM 1380 N N . SER A 1 178 ? -11.906 25.484 -0.583 1 97 178 SER A N 1
ATOM 1381 C CA . SER A 1 178 ? -12.273 24.266 -1.291 1 97 178 SER A CA 1
ATOM 1382 C C . SER A 1 178 ? -11.172 23.828 -2.256 1 97 178 SER A C 1
ATOM 1384 O O . SER A 1 178 ? -10.891 22.641 -2.393 1 97 178 SER A O 1
ATOM 1386 N N . SER A 1 179 ? -10.539 24.766 -2.934 1 97.56 179 SER A N 1
ATOM 1387 C CA . SER A 1 179 ? -9.469 24.438 -3.873 1 97.56 179 SER A CA 1
ATOM 1388 C C . SER A 1 179 ? -8.266 23.844 -3.152 1 97.56 179 SER A C 1
ATOM 1390 O O . SER A 1 179 ? -7.578 22.969 -3.693 1 97.56 179 SER A O 1
ATOM 1392 N N . TYR A 1 180 ? -7.996 24.266 -1.907 1 98.19 180 TYR A N 1
ATOM 1393 C CA . TYR A 1 180 ? -6.891 23.719 -1.125 1 98.19 180 TYR A CA 1
ATOM 1394 C C . TYR A 1 180 ? -7.18 22.281 -0.699 1 98.19 180 TYR A C 1
ATOM 1396 O O . TYR A 1 180 ? -6.266 21.453 -0.619 1 98.19 180 TYR A O 1
ATOM 1404 N N . VAL A 1 181 ? -8.453 21.984 -0.414 1 98.56 181 VAL A N 1
ATOM 1405 C CA . VAL A 1 181 ? -8.844 20.609 -0.104 1 98.56 181 VAL A CA 1
ATOM 1406 C C . VAL A 1 181 ? -8.633 19.719 -1.327 1 98.56 181 VAL A C 1
ATOM 1408 O O . VAL A 1 181 ? -8.18 18.578 -1.203 1 98.56 181 VAL A O 1
ATOM 1411 N N . LYS A 1 182 ? -8.906 20.234 -2.5 1 98.19 182 LYS A N 1
ATOM 1412 C CA . LYS A 1 182 ? -8.594 19.531 -3.736 1 98.19 182 LYS A CA 1
ATOM 1413 C C . LYS A 1 182 ? -7.098 19.25 -3.854 1 98.19 182 LYS A C 1
ATOM 1415 O O . LYS A 1 182 ? -6.691 18.188 -4.32 1 98.19 182 LYS A O 1
ATOM 1420 N N . GLY A 1 183 ? -6.336 20.219 -3.477 1 98.62 183 GLY A N 1
ATOM 1421 C CA . GLY A 1 183 ? -4.895 20.016 -3.426 1 98.62 183 GLY A CA 1
ATOM 1422 C C . GLY A 1 183 ? -4.488 18.859 -2.521 1 98.62 183 GLY A C 1
ATOM 1423 O O . GLY A 1 183 ? -3.627 18.062 -2.881 1 98.62 183 GLY A O 1
ATOM 1424 N N . MET A 1 184 ? -5.105 18.797 -1.343 1 98.69 184 MET A N 1
ATOM 1425 C CA . MET A 1 184 ? -4.84 17.688 -0.427 1 98.69 184 MET A CA 1
ATOM 1426 C C . MET A 1 184 ? -5.156 16.344 -1.085 1 98.69 184 MET A C 1
ATOM 1428 O O . MET A 1 184 ? -4.398 15.391 -0.949 1 98.69 184 MET A O 1
ATOM 1432 N N . TYR A 1 185 ? -6.246 16.281 -1.79 1 98.75 185 TYR A N 1
ATOM 1433 C CA . TYR A 1 185 ? -6.641 15.055 -2.475 1 98.75 185 TYR A CA 1
ATOM 1434 C C . TYR A 1 185 ? -5.617 14.672 -3.539 1 98.75 185 TYR A C 1
ATOM 1436 O O . TYR A 1 185 ? -5.266 13.5 -3.676 1 98.75 185 TYR A O 1
ATOM 1444 N N . SER A 1 186 ? -5.172 15.68 -4.293 1 98.88 186 SER A N 1
ATOM 1445 C CA . SER A 1 186 ? -4.195 15.414 -5.344 1 98.88 186 SER A CA 1
ATOM 1446 C C . SER A 1 186 ? -2.949 14.742 -4.785 1 98.88 186 SER A C 1
ATOM 1448 O O . SER A 1 186 ? -2.367 13.867 -5.43 1 98.88 186 SER A O 1
ATOM 1450 N N . PHE A 1 187 ? -2.51 15.148 -3.627 1 98.88 187 PHE A N 1
ATOM 1451 C CA . PHE A 1 187 ? -1.335 14.531 -3.02 1 98.88 187 PHE A CA 1
ATOM 1452 C C . PHE A 1 187 ? -1.609 13.07 -2.664 1 98.88 187 PHE A C 1
ATOM 1454 O O . PHE A 1 187 ? -0.744 12.211 -2.84 1 98.88 187 PHE A O 1
ATOM 1461 N N . GLY A 1 188 ? -2.801 12.797 -2.107 1 98.75 188 GLY A N 1
ATOM 1462 C CA . GLY A 1 188 ? -3.186 11.414 -1.87 1 98.75 188 GLY A CA 1
ATOM 1463 C C . GLY A 1 188 ? -3.146 10.555 -3.123 1 98.75 188 GLY A C 1
ATOM 1464 O O . GLY A 1 188 ? -2.691 9.414 -3.086 1 98.75 188 GLY A O 1
ATOM 1465 N N . LEU A 1 189 ? -3.635 11.125 -4.242 1 98.69 189 LEU A N 1
ATOM 1466 C CA . LEU A 1 189 ? -3.586 10.438 -5.527 1 98.69 189 LEU A CA 1
ATOM 1467 C C . LEU A 1 189 ? -2.146 10.148 -5.938 1 98.69 189 LEU A C 1
ATOM 1469 O O . LEU A 1 189 ? -1.824 9.031 -6.344 1 98.69 189 LEU A O 1
ATOM 1473 N N . LEU A 1 190 ? -1.324 11.141 -5.75 1 98.81 190 LEU A N 1
ATOM 1474 C CA . LEU A 1 190 ? 0.091 11 -6.078 1 98.81 190 LEU A CA 1
ATOM 1475 C C . LEU A 1 190 ? 0.719 9.859 -5.281 1 98.81 190 LEU A C 1
ATOM 1477 O O . LEU A 1 190 ? 1.413 9.008 -5.848 1 98.81 190 LEU A O 1
ATOM 1481 N N . GLU A 1 191 ? 0.468 9.797 -3.965 1 98.62 191 GLU A N 1
ATOM 1482 C CA . GLU A 1 191 ? 1.104 8.82 -3.084 1 98.62 191 GLU A CA 1
ATOM 1483 C C . GLU A 1 191 ? 0.541 7.422 -3.314 1 98.62 191 GLU A C 1
ATOM 1485 O O . GLU A 1 191 ? 1.087 6.438 -2.812 1 98.62 191 GLU A O 1
ATOM 1490 N N . THR A 1 192 ? -0.551 7.289 -4.098 1 98.25 192 THR A N 1
ATOM 1491 C CA . THR A 1 192 ? -1.125 5.984 -4.418 1 98.25 192 THR A CA 1
ATOM 1492 C C . THR A 1 192 ? -1.015 5.699 -5.91 1 98.25 192 THR A C 1
ATOM 1494 O O . THR A 1 192 ? -1.827 4.957 -6.469 1 98.25 192 THR A O 1
ATOM 1497 N N . ASN A 1 193 ? -0.114 6.367 -6.562 1 97.75 193 ASN A N 1
ATOM 1498 C CA . ASN A 1 193 ? 0.405 6.074 -7.895 1 97.75 193 ASN A CA 1
ATOM 1499 C C . ASN A 1 193 ? -0.569 6.512 -8.984 1 97.75 193 ASN A C 1
ATOM 1501 O O . ASN A 1 193 ? -0.384 6.18 -10.156 1 97.75 193 ASN A O 1
ATOM 1505 N N . PHE A 1 194 ? -1.607 7.262 -8.672 1 97.88 194 PHE A N 1
ATOM 1506 C CA . PHE A 1 194 ? -2.48 7.848 -9.68 1 97.88 194 PHE A CA 1
ATOM 1507 C C . PHE A 1 194 ? -1.908 9.164 -10.195 1 97.88 194 PHE A C 1
ATOM 1509 O O . PHE A 1 194 ? -2.549 10.211 -10.078 1 97.88 194 PHE A O 1
ATOM 1516 N N . TYR A 1 195 ? -0.796 9.141 -10.828 1 97.75 195 TYR A N 1
ATOM 1517 C CA . TYR A 1 195 ? 0.002 10.32 -11.164 1 97.75 195 TYR A CA 1
ATOM 1518 C C . TYR A 1 195 ? -0.749 11.227 -12.125 1 97.75 195 TYR A C 1
ATOM 1520 O O . TYR A 1 195 ? -0.795 12.445 -11.93 1 97.75 195 TYR A O 1
ATOM 1528 N N . ASP A 1 196 ? -1.351 10.633 -13.141 1 96.81 196 ASP A N 1
ATOM 1529 C CA . ASP A 1 196 ? -2.049 11.453 -14.125 1 96.81 196 ASP A CA 1
ATOM 1530 C C . ASP A 1 196 ? -3.25 12.156 -13.5 1 96.81 196 ASP A C 1
ATOM 1532 O O . ASP A 1 196 ? -3.494 13.336 -13.773 1 96.81 196 ASP A O 1
ATOM 1536 N N . GLN A 1 197 ? -3.967 11.453 -12.703 1 97.31 197 GLN A N 1
ATOM 1537 C CA . GLN A 1 197 ? -5.09 12.07 -12.008 1 97.31 197 GLN A CA 1
ATOM 1538 C C . GLN A 1 197 ? -4.609 13.125 -11.016 1 97.31 197 GLN A C 1
ATOM 1540 O O . GLN A 1 197 ? -5.254 14.164 -10.852 1 97.31 197 GLN A O 1
ATOM 1545 N N . ALA A 1 198 ? -3.529 12.836 -10.289 1 98.62 198 ALA A N 1
ATOM 1546 C CA . ALA A 1 198 ? -2.953 13.797 -9.352 1 98.62 198 ALA A CA 1
ATOM 1547 C C . ALA A 1 198 ? -2.596 15.102 -10.055 1 98.62 198 ALA A C 1
ATOM 1549 O O . ALA A 1 198 ? -2.9 16.188 -9.555 1 98.62 198 ALA A O 1
ATOM 1550 N N . LEU A 1 199 ? -1.966 14.977 -11.242 1 98.5 199 LEU A N 1
ATOM 1551 C CA . LEU A 1 199 ? -1.605 16.156 -12.031 1 98.5 199 LEU A CA 1
ATOM 1552 C C . LEU A 1 199 ? -2.848 16.938 -12.43 1 98.5 199 LEU A C 1
ATOM 1554 O O . LEU A 1 199 ? -2.877 18.172 -12.289 1 98.5 199 LEU A O 1
ATOM 1558 N N . LYS A 1 200 ? -3.828 16.234 -12.875 1 98.31 200 LYS A N 1
ATOM 1559 C CA . LYS A 1 200 ? -5.066 16.875 -13.305 1 98.31 200 LYS A CA 1
ATOM 1560 C C . LYS A 1 200 ? -5.715 17.641 -12.141 1 98.31 200 LYS A C 1
ATOM 1562 O O . LYS A 1 200 ? -6.059 18.812 -12.281 1 98.31 200 LYS A O 1
ATOM 1567 N N . VAL A 1 201 ? -5.848 17 -11.016 1 98.44 201 VAL A N 1
ATOM 1568 C CA . VAL A 1 201 ? -6.527 17.562 -9.852 1 98.44 201 VAL A CA 1
ATOM 1569 C C . VAL A 1 201 ? -5.715 18.734 -9.305 1 98.44 201 VAL A C 1
ATOM 1571 O O . VAL A 1 201 ? -6.277 19.766 -8.938 1 98.44 201 VAL A O 1
ATOM 1574 N N . ALA A 1 202 ? -4.43 18.594 -9.219 1 98.81 202 ALA A N 1
ATOM 1575 C CA . ALA A 1 202 ? -3.568 19.672 -8.742 1 98.81 202 ALA A CA 1
ATOM 1576 C C . ALA A 1 202 ? -3.656 20.891 -9.656 1 98.81 202 ALA A C 1
ATOM 1578 O O . ALA A 1 202 ? -3.713 22.031 -9.188 1 98.81 202 ALA A O 1
ATOM 1579 N N . LYS A 1 203 ? -3.666 20.672 -10.977 1 98.69 203 LYS A N 1
ATOM 1580 C CA . LYS A 1 203 ? -3.764 21.781 -11.93 1 98.69 203 LYS A CA 1
ATOM 1581 C C . LYS A 1 203 ? -5.109 22.484 -11.82 1 98.69 203 LYS A C 1
ATOM 1583 O O . LYS A 1 203 ? -5.188 23.703 -11.969 1 98.69 203 LYS A O 1
ATOM 1588 N N . GLU A 1 204 ? -6.16 21.703 -11.586 1 98.31 204 GLU A N 1
ATOM 1589 C CA . GLU A 1 204 ? -7.469 22.312 -11.352 1 98.31 204 GLU A CA 1
ATOM 1590 C C . GLU A 1 204 ? -7.453 23.203 -10.125 1 98.31 204 GLU A C 1
ATOM 1592 O O . GLU A 1 204 ? -8.031 24.297 -10.133 1 98.31 204 GLU A O 1
ATOM 1597 N N . ALA A 1 205 ? -6.832 22.766 -9.062 1 98.5 205 ALA A N 1
ATOM 1598 C CA . ALA A 1 205 ? -6.711 23.578 -7.859 1 98.5 205 ALA A CA 1
ATOM 1599 C C . ALA A 1 205 ? -5.91 24.844 -8.141 1 98.5 205 ALA A C 1
ATOM 1601 O O . ALA A 1 205 ? -6.293 25.938 -7.707 1 98.5 205 ALA A O 1
ATOM 1602 N N . LEU A 1 206 ? -4.879 24.75 -8.93 1 98.44 206 LEU A N 1
ATOM 1603 C CA . LEU A 1 206 ? -4 25.875 -9.234 1 98.44 206 LEU A CA 1
ATOM 1604 C C . LEU A 1 206 ? -4.688 26.859 -10.172 1 98.44 206 LEU A C 1
ATOM 1606 O O . LEU A 1 206 ? -4.348 28.047 -10.188 1 98.44 206 LEU A O 1
ATOM 1610 N N . ALA A 1 207 ? -5.594 26.391 -10.938 1 98 207 ALA A N 1
ATOM 1611 C CA . ALA A 1 207 ? -6.367 27.281 -11.789 1 98 207 ALA A CA 1
ATOM 1612 C C . ALA A 1 207 ? -7.219 28.234 -10.961 1 98 207 ALA A C 1
ATOM 1614 O O . ALA A 1 207 ? -7.488 29.359 -11.383 1 98 207 ALA A O 1
ATOM 1615 N N . VAL A 1 208 ? -7.629 27.797 -9.797 1 97.44 208 VAL A N 1
ATOM 1616 C CA . VAL A 1 208 ? -8.422 28.609 -8.883 1 97.44 208 VAL A CA 1
ATOM 1617 C C . VAL A 1 208 ? -7.496 29.484 -8.039 1 97.44 208 VAL A C 1
ATOM 1619 O O . VAL A 1 208 ? -7.754 30.672 -7.852 1 97.44 208 VAL A O 1
ATOM 1622 N N . GLU A 1 209 ? -6.453 28.906 -7.492 1 97.12 209 GLU A N 1
ATOM 1623 C CA . GLU A 1 209 ? -5.488 29.609 -6.645 1 97.12 209 GLU A CA 1
ATOM 1624 C C . GLU A 1 209 ? -4.055 29.266 -7.047 1 97.12 209 GLU A C 1
ATOM 1626 O O . GLU A 1 209 ? -3.494 28.266 -6.594 1 97.12 209 GLU A O 1
ATOM 1631 N N . ARG A 1 210 ? -3.418 30.125 -7.695 1 96.94 210 ARG A N 1
ATOM 1632 C CA . ARG A 1 210 ? -2.098 29.875 -8.266 1 96.94 210 ARG A CA 1
ATOM 1633 C C . ARG A 1 210 ? -1.036 29.797 -7.176 1 96.94 210 ARG A C 1
ATOM 1635 O O . ARG A 1 210 ? 0.049 29.25 -7.398 1 96.94 210 ARG A O 1
ATOM 1642 N N . THR A 1 211 ? -1.322 30.312 -6 1 97.19 211 THR A N 1
ATOM 1643 C CA . THR A 1 211 ? -0.329 30.359 -4.934 1 97.19 211 THR A CA 1
ATOM 1644 C C . THR A 1 211 ? -0.448 29.141 -4.031 1 97.19 211 THR A C 1
ATOM 1646 O O . THR A 1 211 ? 0.221 29.047 -2.998 1 97.19 211 THR A O 1
ATOM 1649 N N . ASP A 1 212 ? -1.331 28.234 -4.375 1 98.06 212 ASP A N 1
ATOM 1650 C CA . ASP A 1 212 ? -1.502 27 -3.605 1 98.06 212 ASP A CA 1
ATOM 1651 C C . ASP A 1 212 ? -0.238 26.156 -3.645 1 98.06 212 ASP A C 1
ATOM 1653 O O . ASP A 1 212 ? -0.101 25.281 -4.504 1 98.06 212 ASP A O 1
ATOM 1657 N N . SER A 1 213 ? 0.602 26.297 -2.652 1 98.25 213 SER A N 1
ATOM 1658 C CA . SER A 1 213 ? 1.917 25.672 -2.645 1 98.25 213 SER A CA 1
ATOM 1659 C C . SER A 1 213 ? 1.803 24.156 -2.496 1 98.25 213 SER A C 1
ATOM 1661 O O . SER A 1 213 ? 2.664 23.422 -2.971 1 98.25 213 SER A O 1
ATOM 1663 N N . TRP A 1 214 ? 0.782 23.672 -1.839 1 98.62 214 TRP A N 1
ATOM 1664 C CA . TRP A 1 214 ? 0.627 22.234 -1.669 1 98.62 214 TRP A CA 1
ATOM 1665 C C . TRP A 1 214 ? 0.313 21.562 -3 1 98.62 214 TRP A C 1
ATOM 1667 O O . TRP A 1 214 ? 0.812 20.469 -3.283 1 98.62 214 TRP A O 1
ATOM 1677 N N . SER A 1 215 ? -0.525 22.156 -3.836 1 98.81 215 SER A N 1
ATOM 1678 C CA . SER A 1 215 ? -0.783 21.641 -5.176 1 98.81 215 SER A CA 1
ATOM 1679 C C . SER A 1 215 ? 0.471 21.703 -6.043 1 98.81 215 SER A C 1
ATOM 1681 O O . SER A 1 215 ? 0.738 20.781 -6.824 1 98.81 215 SER A O 1
ATOM 1683 N N . VAL A 1 216 ? 1.252 22.766 -5.895 1 98.81 216 VAL A N 1
ATOM 1684 C CA . VAL A 1 216 ? 2.551 22.844 -6.555 1 98.81 216 VAL A CA 1
ATOM 1685 C C . VAL A 1 216 ? 3.424 21.672 -6.121 1 98.81 216 VAL A C 1
ATOM 1687 O O . VAL A 1 216 ? 4.059 21.016 -6.953 1 98.81 216 VAL A O 1
ATOM 1690 N N . HIS A 1 217 ? 3.441 21.469 -4.859 1 98.81 217 HIS A N 1
ATOM 1691 C CA . HIS A 1 217 ? 4.188 20.375 -4.254 1 98.81 217 HIS A CA 1
ATOM 1692 C C . HIS A 1 217 ? 3.783 19.031 -4.867 1 98.81 217 HIS A C 1
ATOM 1694 O O . HIS A 1 217 ? 4.641 18.203 -5.176 1 98.81 217 HIS A O 1
ATOM 1700 N N . THR A 1 218 ? 2.51 18.781 -5.098 1 98.88 218 THR A N 1
ATOM 1701 C CA . THR A 1 218 ? 2.035 17.562 -5.723 1 98.88 218 THR A CA 1
ATOM 1702 C C . THR A 1 218 ? 2.604 17.422 -7.133 1 98.88 218 THR A C 1
ATOM 1704 O O . THR A 1 218 ? 3.094 16.344 -7.5 1 98.88 218 THR A O 1
ATOM 1707 N N . ILE A 1 219 ? 2.541 18.453 -7.883 1 98.88 219 ILE A N 1
ATOM 1708 C CA . ILE A 1 219 ? 3.047 18.422 -9.25 1 98.88 219 ILE A CA 1
ATOM 1709 C C . ILE A 1 219 ? 4.547 18.141 -9.234 1 98.88 219 ILE A C 1
ATOM 1711 O O . ILE A 1 219 ? 5.039 17.344 -10.039 1 98.88 219 ILE A O 1
ATOM 1715 N N . ALA A 1 220 ? 5.23 18.75 -8.305 1 98.81 220 ALA A N 1
ATOM 1716 C CA . ALA A 1 220 ? 6.66 18.484 -8.164 1 98.81 220 ALA A CA 1
ATOM 1717 C C . ALA A 1 220 ? 6.91 17 -7.91 1 98.81 220 ALA A C 1
ATOM 1719 O O . ALA A 1 220 ? 7.801 16.391 -8.523 1 98.81 220 ALA A O 1
ATOM 1720 N N . HIS A 1 221 ? 6.137 16.406 -7.059 1 98.75 221 HIS A N 1
ATOM 1721 C CA . HIS A 1 221 ? 6.258 14.984 -6.75 1 98.75 221 HIS A CA 1
ATOM 1722 C C . HIS A 1 221 ? 6.023 14.125 -7.988 1 98.75 221 HIS A C 1
ATOM 1724 O O . HIS A 1 221 ? 6.746 13.156 -8.227 1 98.75 221 HIS A O 1
ATOM 1730 N N . VAL A 1 222 ? 4.973 14.445 -8.734 1 98.38 222 VAL A N 1
ATOM 1731 C CA . VAL A 1 222 ? 4.641 13.633 -9.906 1 98.38 222 VAL A CA 1
ATOM 1732 C C . VAL A 1 222 ? 5.828 13.609 -10.867 1 98.38 222 VAL A C 1
ATOM 1734 O O . VAL A 1 222 ? 6.227 12.539 -11.336 1 98.38 222 VAL A O 1
ATOM 1737 N N . HIS A 1 223 ? 6.398 14.773 -11.133 1 98.06 223 HIS A N 1
ATOM 1738 C CA . HIS A 1 223 ? 7.539 14.844 -12.047 1 98.06 223 HIS A CA 1
ATOM 1739 C C . HIS A 1 223 ? 8.734 14.078 -11.484 1 98.06 223 HIS A C 1
ATOM 1741 O O . HIS A 1 223 ? 9.469 13.43 -12.227 1 98.06 223 HIS A O 1
ATOM 1747 N N . GLU A 1 224 ? 8.898 14.188 -10.195 1 97.12 224 GLU A N 1
ATOM 1748 C CA . GLU A 1 224 ? 9.984 13.461 -9.547 1 97.12 224 GLU A CA 1
ATOM 1749 C C . GLU A 1 224 ? 9.789 11.953 -9.664 1 97.12 224 GLU A C 1
ATOM 1751 O O . GLU A 1 224 ? 10.711 11.227 -10.047 1 97.12 224 GLU A O 1
ATOM 1756 N N . MET A 1 225 ? 8.586 11.438 -9.391 1 96.31 225 MET A N 1
ATOM 1757 C CA . MET A 1 225 ? 8.297 10 -9.383 1 96.31 225 MET A CA 1
ATOM 1758 C C . MET A 1 225 ? 8.398 9.422 -10.789 1 96.31 225 MET A C 1
ATOM 1760 O O . MET A 1 225 ? 8.805 8.273 -10.969 1 96.31 225 MET A O 1
ATOM 1764 N N . LYS A 1 226 ? 8.109 10.234 -11.797 1 94.75 226 LYS A N 1
ATOM 1765 C CA . LYS A 1 226 ? 8.141 9.781 -13.18 1 94.75 226 LYS A CA 1
ATOM 1766 C C . LYS A 1 226 ? 9.516 10.016 -13.805 1 94.75 226 LYS A C 1
ATOM 1768 O O . LYS A 1 226 ? 9.742 9.695 -14.977 1 94.75 226 LYS A O 1
ATOM 1773 N N . ALA A 1 227 ? 10.406 10.633 -13.055 1 95.56 227 ALA A N 1
ATOM 1774 C CA . ALA A 1 227 ? 11.711 11.039 -13.555 1 95.56 227 ALA A CA 1
ATOM 1775 C C . ALA A 1 227 ? 11.578 11.922 -14.789 1 95.56 227 ALA A C 1
ATOM 1777 O O . ALA A 1 227 ? 12.359 11.797 -15.742 1 95.56 227 ALA A O 1
ATOM 1778 N N . ASP A 1 228 ? 10.531 12.641 -14.875 1 96.5 228 ASP A N 1
ATOM 1779 C CA . ASP A 1 228 ? 10.344 13.672 -15.891 1 96.5 228 ASP A CA 1
ATOM 1780 C C . ASP A 1 228 ? 10.953 15 -15.453 1 96.5 228 ASP A C 1
ATOM 1782 O O . ASP A 1 228 ? 10.234 15.961 -15.172 1 96.5 228 ASP A O 1
ATOM 1786 N N . LEU A 1 229 ? 12.219 15.094 -15.469 1 97.44 229 LEU A N 1
ATOM 1787 C CA . LEU A 1 229 ? 13.008 16.141 -14.812 1 97.44 229 LEU A CA 1
ATOM 1788 C C . LEU A 1 229 ? 12.898 17.453 -15.57 1 97.44 229 LEU A C 1
ATOM 1790 O O . LEU A 1 229 ? 12.789 18.516 -14.961 1 97.44 229 LEU A O 1
ATOM 1794 N N . ASP A 1 230 ? 12.906 17.406 -16.891 1 97.25 230 ASP A N 1
ATOM 1795 C CA . ASP A 1 230 ? 12.844 18.625 -17.672 1 97.25 230 ASP A CA 1
ATOM 1796 C C . ASP A 1 230 ? 11.531 19.375 -17.453 1 97.25 230 ASP A C 1
ATOM 1798 O O . ASP A 1 230 ? 11.516 20.594 -17.266 1 97.25 230 ASP A O 1
ATOM 1802 N N . SER A 1 231 ? 10.438 18.578 -17.469 1 97.69 231 SER A N 1
ATOM 1803 C CA . SER A 1 231 ? 9.141 19.188 -17.188 1 97.69 231 SER A CA 1
ATOM 1804 C C . SER A 1 231 ? 9.094 19.734 -15.766 1 97.69 231 SER A C 1
ATOM 1806 O O . SER A 1 231 ? 8.523 20.812 -15.531 1 97.69 231 SER A O 1
ATOM 1808 N N . GLY A 1 232 ? 9.711 19.016 -14.797 1 98.12 232 GLY A N 1
ATOM 1809 C CA . GLY A 1 232 ? 9.766 19.484 -13.422 1 98.12 232 GLY A CA 1
ATOM 1810 C C . GLY A 1 232 ? 10.531 20.781 -13.266 1 98.12 232 GLY A C 1
ATOM 1811 O O . GLY A 1 232 ? 10.055 21.719 -12.617 1 98.12 232 GLY A O 1
ATOM 1812 N N . LEU A 1 233 ? 11.68 20.828 -13.891 1 98.38 233 LEU A N 1
ATOM 1813 C CA . LEU A 1 233 ? 12.516 22.016 -13.812 1 98.38 233 LEU A CA 1
ATOM 1814 C C . LEU A 1 233 ? 11.812 23.219 -14.43 1 98.38 233 LEU A C 1
ATOM 1816 O O . LEU A 1 233 ? 11.812 24.312 -13.852 1 98.38 233 LEU A O 1
ATOM 1820 N N . SER A 1 234 ? 11.211 23.031 -15.609 1 98.56 234 SER A N 1
ATOM 1821 C CA . SER A 1 234 ? 10.477 24.094 -16.266 1 98.56 234 SER A CA 1
ATOM 1822 C C . SER A 1 234 ? 9.32 24.594 -15.391 1 98.56 234 SER A C 1
ATOM 1824 O O . SER A 1 234 ? 9.109 25.797 -15.242 1 98.56 234 SER A O 1
ATOM 1826 N N . PHE A 1 235 ? 8.633 23.672 -14.828 1 98.69 235 PHE A N 1
ATOM 1827 C CA . PHE A 1 235 ? 7.488 24 -13.977 1 98.69 235 PHE A CA 1
ATOM 1828 C C . PHE A 1 235 ? 7.93 24.828 -12.773 1 98.69 235 PHE A C 1
ATOM 1830 O O . PHE A 1 235 ? 7.309 25.844 -12.453 1 98.69 235 PHE A O 1
ATOM 1837 N N . MET A 1 236 ? 8.977 24.406 -12.07 1 98.38 236 MET A N 1
ATOM 1838 C CA . MET A 1 236 ? 9.469 25.109 -10.891 1 98.38 236 MET A CA 1
ATOM 1839 C C . MET A 1 236 ? 9.906 26.516 -11.25 1 98.38 236 MET A C 1
ATOM 1841 O O . MET A 1 236 ? 9.578 27.469 -10.547 1 98.38 236 MET A O 1
ATOM 1845 N N . GLN A 1 237 ? 10.602 26.625 -12.328 1 98 237 GLN A N 1
ATOM 1846 C CA . GLN A 1 237 ? 11.102 27.922 -12.758 1 98 237 GLN A CA 1
ATOM 1847 C C . GLN A 1 237 ? 9.961 28.859 -13.125 1 98 237 GLN A C 1
ATOM 1849 O O . GLN A 1 237 ? 9.961 30.031 -12.742 1 98 237 GLN A O 1
ATOM 1854 N N . GLU A 1 238 ? 8.992 28.359 -13.781 1 98.12 238 GLU A N 1
ATOM 1855 C CA . GLU A 1 238 ? 7.895 29.172 -14.297 1 98.12 238 GLU A CA 1
ATOM 1856 C C . GLU A 1 238 ? 6.961 29.609 -13.172 1 98.12 238 GLU A C 1
ATOM 1858 O O . GLU A 1 238 ? 6.281 30.641 -13.289 1 98.12 238 GLU A O 1
ATOM 1863 N N . THR A 1 239 ? 6.93 28.875 -12.094 1 98.38 239 THR A N 1
ATOM 1864 C CA . THR A 1 239 ? 5.895 29.109 -11.102 1 98.38 239 THR A CA 1
ATOM 1865 C C . THR A 1 239 ? 6.508 29.609 -9.789 1 98.38 239 THR A C 1
ATOM 1867 O O . THR A 1 239 ? 5.793 29.844 -8.82 1 98.38 239 THR A O 1
ATOM 1870 N N . GLU A 1 240 ? 7.777 29.844 -9.68 1 98.44 240 GLU A N 1
ATOM 1871 C CA . GLU A 1 240 ? 8.484 30.156 -8.445 1 98.44 240 GLU A CA 1
ATOM 1872 C C . GLU A 1 240 ? 7.848 31.359 -7.734 1 98.44 240 GLU A C 1
ATOM 1874 O O . GLU A 1 240 ? 7.668 31.328 -6.512 1 98.44 240 GLU A O 1
ATOM 1879 N N . ASN A 1 241 ? 7.438 32.344 -8.445 1 98.19 241 ASN A N 1
ATOM 1880 C CA . ASN A 1 241 ? 6.891 33.562 -7.871 1 98.19 241 ASN A CA 1
ATOM 1881 C C . ASN A 1 241 ? 5.523 33.312 -7.238 1 98.19 241 ASN A C 1
ATOM 1883 O O . ASN A 1 241 ? 5.047 34.125 -6.441 1 98.19 241 ASN A O 1
ATOM 1887 N N . ASN A 1 242 ? 4.914 32.281 -7.625 1 98.06 242 ASN A N 1
ATOM 1888 C CA . ASN A 1 242 ? 3.592 31.969 -7.09 1 98.06 242 ASN A CA 1
ATOM 1889 C C . ASN A 1 242 ? 3.684 31.344 -5.699 1 98.06 242 ASN A C 1
ATOM 1891 O O . ASN A 1 242 ? 2.818 31.578 -4.855 1 98.06 242 ASN A O 1
ATOM 1895 N N . TRP A 1 243 ? 4.727 30.562 -5.453 1 97.88 243 TRP A N 1
ATOM 1896 C CA . TRP A 1 243 ? 4.684 29.75 -4.242 1 97.88 243 TRP A CA 1
ATOM 1897 C C . TRP A 1 243 ? 5.84 30.109 -3.312 1 97.88 243 TRP A C 1
ATOM 1899 O O . TRP A 1 243 ? 5.867 29.672 -2.156 1 97.88 243 TRP A O 1
ATOM 1909 N N . LYS A 1 244 ? 6.902 30.875 -3.738 1 96.69 244 LYS A N 1
ATOM 1910 C CA . LYS A 1 244 ? 8.094 31.141 -2.938 1 96.69 244 LYS A CA 1
ATOM 1911 C C . LYS A 1 244 ? 7.738 31.875 -1.647 1 96.69 244 LYS A C 1
ATOM 1913 O O . LYS A 1 244 ? 8.5 31.844 -0.678 1 96.69 244 LYS A O 1
ATOM 1918 N N . GLY A 1 245 ? 6.551 32.5 -1.585 1 94.75 245 GLY A N 1
ATOM 1919 C CA . GLY A 1 245 ? 6.102 33.219 -0.407 1 94.75 245 GLY A CA 1
ATOM 1920 C C . GLY A 1 245 ? 5.457 32.344 0.635 1 94.75 245 GLY A C 1
ATOM 1921 O O . GLY A 1 245 ? 5.215 32.75 1.766 1 94.75 245 GLY A O 1
ATOM 1922 N N . SER A 1 246 ? 5.117 31.125 0.307 1 96.38 246 SER A N 1
ATOM 1923 C CA . SER A 1 246 ? 4.578 30.172 1.272 1 96.38 246 SER A CA 1
ATOM 1924 C C . SER A 1 246 ? 5.66 29.688 2.232 1 96.38 246 SER A C 1
ATOM 1926 O O . SER A 1 246 ? 6.184 28.578 2.078 1 96.38 246 SER A O 1
ATOM 1928 N N . ASP A 1 247 ? 5.887 30.422 3.277 1 95.12 247 ASP A N 1
ATOM 1929 C CA . ASP A 1 247 ? 7.07 30.297 4.121 1 95.12 247 ASP A CA 1
ATOM 1930 C C . ASP A 1 247 ? 7.086 28.953 4.855 1 95.12 247 ASP A C 1
ATOM 1932 O O . ASP A 1 247 ? 8.148 28.453 5.219 1 95.12 247 ASP A O 1
ATOM 1936 N N . MET A 1 248 ? 5.973 28.344 5.059 1 96.19 248 MET A N 1
ATOM 1937 C CA . MET A 1 248 ? 5.934 27.078 5.809 1 96.19 248 MET A CA 1
ATOM 1938 C C . MET A 1 248 ? 6.262 25.906 4.906 1 96.19 248 MET A C 1
ATOM 1940 O O . MET A 1 248 ? 6.543 24.797 5.395 1 96.19 248 MET A O 1
ATOM 1944 N N . LEU A 1 249 ? 6.227 26.109 3.535 1 97.5 249 LEU A N 1
ATOM 1945 C CA . LEU A 1 249 ? 6.398 24.953 2.646 1 97.5 249 LEU A CA 1
ATOM 1946 C C . LEU A 1 249 ? 7.43 25.25 1.565 1 97.5 249 LEU A C 1
ATOM 1948 O O . LEU A 1 249 ? 7.914 24.344 0.893 1 97.5 249 LEU A O 1
ATOM 1952 N N . ALA A 1 250 ? 7.82 26.469 1.396 1 97.06 250 ALA A N 1
ATOM 1953 C CA . ALA A 1 250 ? 8.688 26.891 0.304 1 97.06 250 ALA A CA 1
ATOM 1954 C C . ALA A 1 250 ? 10.008 26.141 0.324 1 97.06 250 ALA A C 1
ATOM 1956 O O . ALA A 1 250 ? 10.484 25.672 -0.717 1 97.06 250 ALA A O 1
ATOM 1957 N N . CYS A 1 251 ? 10.625 26.031 1.479 1 97.56 251 CYS A N 1
ATOM 1958 C CA . CYS A 1 251 ? 11.875 25.297 1.604 1 97.56 251 CYS A CA 1
ATOM 1959 C C . CYS A 1 251 ? 11.727 23.891 1.034 1 97.56 251 CYS A C 1
ATOM 1961 O O . CYS A 1 251 ? 12.594 23.422 0.293 1 97.56 251 CYS A O 1
ATOM 1963 N N . HIS A 1 252 ? 10.672 23.25 1.354 1 98.25 252 HIS A N 1
ATOM 1964 C CA . HIS A 1 252 ? 10.43 21.875 0.905 1 98.25 252 HIS A CA 1
ATOM 1965 C C . HIS A 1 252 ? 10.227 21.828 -0.606 1 98.25 252 HIS A C 1
ATOM 1967 O O . HIS A 1 252 ? 10.656 20.875 -1.261 1 98.25 252 HIS A O 1
ATOM 1973 N N . VAL A 1 253 ? 9.555 22.797 -1.168 1 98.5 253 VAL A N 1
ATOM 1974 C CA . VAL A 1 253 ? 9.367 22.859 -2.615 1 98.5 253 VAL A CA 1
ATOM 1975 C C . VAL A 1 253 ? 10.719 23.062 -3.299 1 98.5 253 VAL A C 1
ATOM 1977 O O . VAL A 1 253 ? 11.016 22.438 -4.312 1 98.5 253 VAL A O 1
ATOM 1980 N N . TYR A 1 254 ? 11.539 23.953 -2.736 1 98.56 254 TYR A N 1
ATOM 1981 C CA . TYR A 1 254 ? 12.898 24.109 -3.252 1 98.56 254 TYR A CA 1
ATOM 1982 C C . TYR A 1 254 ? 13.688 22.812 -3.133 1 98.56 254 TYR A C 1
ATOM 1984 O O . TYR A 1 254 ? 14.531 22.516 -3.98 1 98.56 254 TYR A O 1
ATOM 1992 N N . TRP A 1 255 ? 13.461 22.109 -2.049 1 98.62 255 TRP A N 1
ATOM 1993 C CA . TRP A 1 255 ? 14.086 20.797 -1.888 1 98.62 255 TRP A CA 1
ATOM 1994 C C . TRP A 1 255 ? 13.75 19.891 -3.062 1 98.62 255 TRP A C 1
ATOM 1996 O O . TRP A 1 255 ? 14.633 19.234 -3.625 1 98.62 255 TRP A O 1
ATOM 2006 N N . HIS A 1 256 ? 12.508 19.812 -3.514 1 98.69 256 HIS A N 1
ATOM 2007 C CA . HIS A 1 256 ? 12.133 19.031 -4.684 1 98.69 256 HIS A CA 1
ATOM 2008 C C . HIS A 1 256 ? 12.844 19.531 -5.938 1 98.69 256 HIS A C 1
ATOM 2010 O O . HIS A 1 256 ? 13.266 18.734 -6.773 1 98.69 256 HIS A O 1
ATOM 2016 N N . TRP A 1 257 ? 12.891 20.828 -6.062 1 98.69 257 TRP A N 1
ATOM 2017 C CA . TRP A 1 257 ? 13.648 21.422 -7.164 1 98.69 257 TRP A CA 1
ATOM 2018 C C . TRP A 1 257 ? 15.094 20.922 -7.156 1 98.69 257 TRP A C 1
ATOM 2020 O O . TRP A 1 257 ? 15.617 20.5 -8.195 1 98.69 257 TRP A O 1
ATOM 2030 N N . ALA A 1 258 ? 15.672 20.953 -6.023 1 98.56 258 ALA A N 1
ATOM 2031 C CA . ALA A 1 258 ? 17.047 20.484 -5.875 1 98.56 258 ALA A CA 1
ATOM 2032 C C . ALA A 1 258 ? 17.156 19 -6.234 1 98.56 258 ALA A C 1
ATOM 2034 O O . ALA A 1 258 ? 18.172 18.578 -6.797 1 98.56 258 ALA A O 1
ATOM 2035 N N . LEU A 1 259 ? 16.188 18.188 -5.91 1 98.44 259 LEU A N 1
ATOM 2036 C CA . LEU A 1 259 ? 16.203 16.766 -6.223 1 98.44 259 LEU A CA 1
ATOM 2037 C C . LEU A 1 259 ? 16.312 16.531 -7.73 1 98.44 259 LEU A C 1
ATOM 2039 O O . LEU A 1 259 ? 17 15.617 -8.18 1 98.44 259 LEU A O 1
ATOM 2043 N N . TYR A 1 260 ? 15.578 17.391 -8.547 1 98.31 260 TYR A N 1
ATOM 2044 C CA . TYR A 1 260 ? 15.711 17.297 -9.992 1 98.31 260 TYR A CA 1
ATOM 2045 C C . TYR A 1 260 ? 17.156 17.484 -10.422 1 98.31 260 TYR A C 1
ATOM 2047 O O . TYR A 1 260 ? 17.672 16.75 -11.273 1 98.31 260 TYR A O 1
ATOM 2055 N N . LEU A 1 261 ? 17.766 18.453 -9.844 1 98.62 261 LEU A N 1
ATOM 2056 C CA . LEU A 1 261 ? 19.141 18.797 -10.211 1 98.62 261 LEU A CA 1
ATOM 2057 C C . LEU A 1 261 ? 20.109 17.688 -9.797 1 98.62 261 LEU A C 1
ATOM 2059 O O . LEU A 1 261 ? 21 17.328 -10.562 1 98.62 261 LEU A O 1
ATOM 2063 N N . ILE A 1 262 ? 19.938 17.156 -8.602 1 98.38 262 ILE A N 1
ATOM 2064 C CA . ILE A 1 262 ? 20.766 16.047 -8.148 1 98.38 262 ILE A CA 1
ATOM 2065 C C . ILE A 1 262 ? 20.578 14.852 -9.078 1 98.38 262 ILE A C 1
ATOM 2067 O O . ILE A 1 262 ? 21.547 14.195 -9.461 1 98.38 262 ILE A O 1
ATOM 2071 N N . GLU A 1 263 ? 19.281 14.555 -9.422 1 98 263 GLU A N 1
ATOM 2072 C CA . GLU A 1 263 ? 18.969 13.461 -10.336 1 98 263 GLU A CA 1
ATOM 2073 C C . GLU A 1 263 ? 19.688 13.641 -11.672 1 98 263 GLU A C 1
ATOM 2075 O O . GLU A 1 263 ? 20.188 12.672 -12.258 1 98 263 GLU A O 1
ATOM 2080 N N . LYS A 1 264 ? 19.891 14.852 -12.102 1 97.44 264 LYS A N 1
ATOM 2081 C CA . LYS A 1 264 ? 20.516 15.164 -13.383 1 97.44 264 LYS A CA 1
ATOM 2082 C C . LYS A 1 264 ? 22.047 15.203 -13.258 1 97.44 264 LYS A C 1
ATOM 2084 O O . LYS A 1 264 ? 22.75 15.227 -14.258 1 97.44 264 LYS A O 1
ATOM 2089 N N . GLY A 1 265 ? 22.547 15.266 -12.062 1 97.75 265 GLY A N 1
ATOM 2090 C CA . GLY A 1 265 ? 23.969 15.367 -11.828 1 97.75 265 GLY A CA 1
ATOM 2091 C C . GLY A 1 265 ? 24.484 16.797 -11.844 1 97.75 265 GLY A C 1
ATOM 2092 O O . GLY A 1 265 ? 25.688 17.031 -11.953 1 97.75 265 GLY A O 1
ATOM 2093 N N . ASP A 1 266 ? 23.578 17.688 -11.859 1 98.12 266 ASP A N 1
ATOM 2094 C CA . ASP A 1 266 ? 23.953 19.094 -11.742 1 98.12 266 ASP A CA 1
ATOM 2095 C C . ASP A 1 266 ? 24.109 19.5 -10.281 1 98.12 266 ASP A C 1
ATOM 2097 O O . ASP A 1 266 ? 23.312 20.312 -9.773 1 98.12 266 ASP A O 1
ATOM 2101 N N . TYR A 1 267 ? 25.172 19.125 -9.648 1 98.38 267 TYR A N 1
ATOM 2102 C CA . TYR A 1 267 ? 25.375 19.234 -8.203 1 98.38 267 TYR A CA 1
ATOM 2103 C C . TYR A 1 267 ? 25.625 20.672 -7.793 1 98.38 267 TYR A C 1
ATOM 2105 O O . TYR A 1 267 ? 25.188 21.109 -6.727 1 98.38 267 TYR A O 1
ATOM 2113 N N . GLU A 1 268 ? 26.312 21.422 -8.633 1 98 268 GLU A N 1
ATOM 2114 C CA . GLU A 1 268 ? 26.594 22.812 -8.312 1 98 268 GLU A CA 1
ATOM 2115 C C . GLU A 1 268 ? 25.312 23.641 -8.242 1 98 268 GLU A C 1
ATOM 2117 O O . GLU A 1 268 ? 25.141 24.469 -7.34 1 98 268 GLU A O 1
ATOM 2122 N N . ALA A 1 269 ? 24.453 23.375 -9.211 1 98.19 269 ALA A N 1
ATOM 2123 C CA . ALA A 1 269 ? 23.172 24.062 -9.188 1 98.19 269 ALA A CA 1
ATOM 2124 C C . ALA A 1 269 ? 22.359 23.656 -7.961 1 98.19 269 ALA A C 1
ATOM 2126 O O . ALA A 1 269 ? 21.688 24.484 -7.355 1 98.19 269 ALA A O 1
ATOM 2127 N N . ALA A 1 270 ? 22.391 22.391 -7.617 1 98.44 270 ALA A N 1
ATOM 2128 C CA . ALA A 1 270 ? 21.688 21.906 -6.426 1 98.44 270 ALA A CA 1
ATOM 2129 C C . ALA A 1 270 ? 22.234 22.578 -5.168 1 98.44 270 ALA A C 1
ATOM 2131 O O . ALA A 1 270 ? 21.469 23.016 -4.312 1 98.44 270 ALA A O 1
ATOM 2132 N N . LEU A 1 271 ? 23.547 22.688 -5.059 1 98.06 271 LEU A N 1
ATOM 2133 C CA . LEU A 1 271 ? 24.172 23.328 -3.902 1 98.06 271 LEU A CA 1
ATOM 2134 C C . LEU A 1 271 ? 23.828 24.812 -3.834 1 98.06 271 LEU A C 1
ATOM 2136 O O . LEU A 1 271 ? 23.672 25.359 -2.744 1 98.06 271 LEU A O 1
ATOM 2140 N N . THR A 1 272 ? 23.75 25.391 -4.992 1 97.88 272 THR A N 1
ATOM 2141 C CA . THR A 1 272 ? 23.359 26.797 -5.031 1 97.88 272 THR A CA 1
ATOM 2142 C C . THR A 1 272 ? 21.953 26.984 -4.469 1 97.88 272 THR A C 1
ATOM 2144 O O . THR A 1 272 ? 21.703 27.891 -3.676 1 97.88 272 THR A O 1
ATOM 2147 N N . LEU A 1 273 ? 21.031 26.125 -4.867 1 97.62 273 LEU A N 1
ATOM 2148 C CA . LEU A 1 273 ? 19.688 26.156 -4.324 1 97.62 273 LEU A CA 1
ATOM 2149 C C . LEU A 1 273 ? 19.688 25.906 -2.82 1 97.62 273 LEU A C 1
ATOM 2151 O O . LEU A 1 273 ? 18.953 26.562 -2.078 1 97.62 273 LEU A O 1
ATOM 2155 N N . TYR A 1 274 ? 20.531 24.969 -2.406 1 97.94 274 TYR A N 1
ATOM 2156 C CA . TYR A 1 274 ? 20.656 24.656 -0.989 1 97.94 274 TYR A CA 1
ATOM 2157 C C . TYR A 1 274 ? 21.094 25.875 -0.195 1 97.94 274 TYR A C 1
ATOM 2159 O O . TYR A 1 274 ? 20.469 26.25 0.8 1 97.94 274 TYR A O 1
ATOM 2167 N N . ASP A 1 275 ? 22.094 26.547 -0.617 1 97.69 275 ASP A N 1
ATOM 2168 C CA . ASP A 1 275 ? 22.719 27.641 0.111 1 97.69 275 ASP A CA 1
ATOM 2169 C C . ASP A 1 275 ? 21.828 28.891 0.091 1 97.69 275 ASP A C 1
ATOM 2171 O O . ASP A 1 275 ? 21.828 29.688 1.034 1 97.69 275 ASP A O 1
ATOM 2175 N N . ASN A 1 276 ? 21 28.984 -0.933 1 97.44 276 ASN A N 1
ATOM 2176 C CA . ASN A 1 276 ? 20.219 30.203 -1.087 1 97.44 276 ASN A CA 1
ATOM 2177 C C . ASN A 1 276 ? 18.828 30.062 -0.477 1 97.44 276 ASN A C 1
ATOM 2179 O O . ASN A 1 276 ? 18.266 31.047 0.02 1 97.44 276 ASN A O 1
ATOM 2183 N N . HIS A 1 277 ? 18.281 28.859 -0.548 1 96.75 277 HIS A N 1
ATOM 2184 C CA . HIS A 1 277 ? 16.844 28.812 -0.278 1 96.75 277 HIS A CA 1
ATOM 2185 C C . HIS A 1 277 ? 16.516 27.75 0.768 1 96.75 277 HIS A C 1
ATOM 2187 O O . HIS A 1 277 ? 15.484 27.828 1.432 1 96.75 277 HIS A O 1
ATOM 2193 N N . ILE A 1 278 ? 17.328 26.75 0.957 1 97.31 278 ILE A N 1
ATOM 2194 C CA . ILE A 1 278 ? 16.984 25.625 1.821 1 97.31 278 ILE A CA 1
ATOM 2195 C C . ILE A 1 278 ? 17.641 25.812 3.188 1 97.31 278 ILE A C 1
ATOM 2197 O O . ILE A 1 278 ? 16.953 25.922 4.207 1 97.31 278 ILE A O 1
ATOM 2201 N N . ALA A 1 279 ? 18.969 26.016 3.217 1 97.06 279 ALA A N 1
ATOM 2202 C CA . ALA A 1 279 ? 19.703 26.125 4.469 1 97.06 279 ALA A CA 1
ATOM 2203 C C . ALA A 1 279 ? 19.281 27.375 5.246 1 97.06 279 ALA A C 1
ATOM 2205 O O . ALA A 1 279 ? 18.984 27.297 6.438 1 97.06 279 ALA A O 1
ATOM 2206 N N . PRO A 1 280 ? 19.188 28.531 4.594 1 96.19 280 PRO A N 1
ATOM 2207 C CA . PRO A 1 280 ? 18.828 29.734 5.363 1 96.19 280 PRO A CA 1
ATOM 2208 C C . PRO A 1 280 ? 17.453 29.625 6.02 1 96.19 280 PRO A C 1
ATOM 2210 O O . PRO A 1 280 ? 17.281 30.031 7.172 1 96.19 280 PRO A O 1
ATOM 2213 N N . GLN A 1 281 ? 16.531 29.094 5.293 1 93.81 281 GLN A N 1
ATOM 2214 C CA . GLN A 1 281 ? 15.203 28.922 5.855 1 93.81 281 GLN A CA 1
ATOM 2215 C C . GLN A 1 281 ? 15.219 27.969 7.039 1 93.81 281 GLN A C 1
ATOM 2217 O O . GLN A 1 281 ? 14.531 28.188 8.039 1 93.81 281 GLN A O 1
ATOM 2222 N N . CYS A 1 282 ? 15.914 26.906 6.906 1 93.5 282 CYS A N 1
ATOM 2223 C CA . CYS A 1 282 ? 16.047 25.922 7.977 1 93.5 282 CYS A CA 1
ATOM 2224 C C . CYS A 1 282 ? 16.641 26.547 9.227 1 93.5 282 CYS A C 1
ATOM 2226 O O . CYS A 1 282 ? 16.141 26.344 10.336 1 93.5 282 CYS A O 1
ATOM 2228 N N . PHE A 1 283 ? 17.672 27.391 9.109 1 94.06 283 PHE A N 1
ATOM 2229 C CA . PHE A 1 283 ? 18.375 27.969 10.25 1 94.06 283 PHE A CA 1
ATOM 2230 C C . PHE A 1 283 ? 17.562 29.094 10.867 1 94.06 283 PHE A C 1
ATOM 2232 O O . PHE A 1 283 ? 17.656 29.359 12.07 1 94.06 283 PHE A O 1
ATOM 2239 N N . ALA A 1 284 ? 16.703 29.703 10.055 1 91.12 284 ALA A N 1
ATOM 2240 C CA . ALA A 1 284 ? 15.828 30.75 10.562 1 91.12 284 ALA A CA 1
ATOM 2241 C C . ALA A 1 284 ? 14.617 30.156 11.273 1 91.12 284 ALA A C 1
ATOM 2243 O O . ALA A 1 284 ? 14.242 30.625 12.352 1 91.12 284 ALA A O 1
ATOM 2244 N N . SER A 1 285 ? 13.992 29.203 10.734 1 88.38 285 SER A N 1
ATOM 2245 C CA . SER A 1 285 ? 12.727 28.672 11.234 1 88.38 285 SER A CA 1
ATOM 2246 C C . SER A 1 285 ? 12.953 27.578 12.266 1 88.38 285 SER A C 1
ATOM 2248 O O . SER A 1 285 ? 12.219 27.484 13.25 1 88.38 285 SER A O 1
ATOM 2250 N N . GLY A 1 286 ? 13.93 26.688 11.992 1 90.12 286 GLY A N 1
ATOM 2251 C CA . GLY A 1 286 ? 14.148 25.516 12.805 1 90.12 286 GLY A CA 1
ATOM 2252 C C . GLY A 1 286 ? 13.023 24.5 12.719 1 90.12 286 GLY A C 1
ATOM 2253 O O . GLY A 1 286 ? 12.93 23.594 13.547 1 90.12 286 GLY A O 1
ATOM 2254 N N . SER A 1 287 ? 12.117 24.688 11.703 1 94.5 287 SER A N 1
ATOM 2255 C CA . SER A 1 287 ? 11 23.75 11.547 1 94.5 287 SER A CA 1
ATOM 2256 C C . SER A 1 287 ? 11.484 22.375 11.148 1 94.5 287 SER A C 1
ATOM 2258 O O . SER A 1 287 ? 12.484 22.234 10.438 1 94.5 287 SER A O 1
ATOM 2260 N N . MET A 1 288 ? 10.82 21.391 11.602 1 97.12 288 MET A N 1
ATOM 2261 C CA . MET A 1 288 ? 11.289 20.016 11.438 1 97.12 288 MET A CA 1
ATOM 2262 C C . MET A 1 288 ? 11.336 19.641 9.961 1 97.12 288 MET A C 1
ATOM 2264 O O . MET A 1 288 ? 12.266 18.953 9.523 1 97.12 288 MET A O 1
ATOM 2268 N N . LEU A 1 289 ? 10.328 20 9.172 1 97.56 289 LEU A N 1
ATOM 2269 C CA . LEU A 1 289 ? 10.328 19.703 7.742 1 97.56 289 LEU A CA 1
ATOM 2270 C C . LEU A 1 289 ? 11.586 20.234 7.074 1 97.56 289 LEU A C 1
ATOM 2272 O O . LEU A 1 289 ? 12.211 19.547 6.266 1 97.56 289 LEU A O 1
ATOM 2276 N N . ASP A 1 290 ? 11.961 21.438 7.438 1 97.69 290 ASP A N 1
ATOM 2277 C CA . ASP A 1 290 ? 13.172 22.031 6.883 1 97.69 290 ASP A CA 1
ATOM 2278 C C . ASP A 1 290 ? 14.414 21.266 7.324 1 97.69 290 ASP A C 1
ATOM 2280 O O . ASP A 1 290 ? 15.344 21.062 6.535 1 97.69 290 ASP A O 1
ATOM 2284 N N . VAL A 1 291 ? 14.422 20.859 8.531 1 97.75 291 VAL A N 1
ATOM 2285 C CA . VAL A 1 291 ? 15.555 20.125 9.086 1 97.75 291 VAL A CA 1
ATOM 2286 C C . VAL A 1 291 ? 15.742 18.812 8.328 1 97.75 291 VAL A C 1
ATOM 2288 O O . VAL A 1 291 ? 16.844 18.484 7.887 1 97.75 291 VAL A O 1
ATOM 2291 N N . VAL A 1 292 ? 14.703 18.062 8.141 1 98.06 292 VAL A N 1
ATOM 2292 C CA . VAL A 1 292 ? 14.797 16.766 7.48 1 98.06 292 VAL A CA 1
ATOM 2293 C C . VAL A 1 292 ? 15.172 16.953 6.012 1 98.06 292 VAL A C 1
ATOM 2295 O O . VAL A 1 292 ? 15.922 16.156 5.445 1 98.06 292 VAL A O 1
ATOM 2298 N N . ASP A 1 293 ? 14.633 18.047 5.375 1 98.12 293 ASP A N 1
ATOM 2299 C CA . ASP A 1 293 ? 15.008 18.359 4.004 1 98.12 293 ASP A CA 1
ATOM 2300 C C . ASP A 1 293 ? 16.516 18.609 3.893 1 98.12 293 ASP A C 1
ATOM 2302 O O . ASP A 1 293 ? 17.156 18.109 2.961 1 98.12 293 ASP A O 1
ATOM 2306 N N . ASN A 1 294 ? 17.031 19.375 4.855 1 98.19 294 ASN A N 1
ATOM 2307 C CA . ASN A 1 294 ? 18.469 19.672 4.855 1 98.19 294 ASN A CA 1
ATOM 2308 C C . ASN A 1 294 ? 19.297 18.406 4.992 1 98.19 294 ASN A C 1
ATOM 2310 O O . ASN A 1 294 ? 20.219 18.172 4.203 1 98.19 294 ASN A O 1
ATOM 2314 N N . SER A 1 295 ? 18.984 17.625 5.934 1 98.25 295 SER A N 1
ATOM 2315 C CA . SER A 1 295 ? 19.719 16.375 6.168 1 98.25 295 SER A CA 1
ATOM 2316 C C . SER A 1 295 ? 19.656 15.461 4.945 1 98.25 295 SER A C 1
ATOM 2318 O O . SER A 1 295 ? 20.688 14.93 4.516 1 98.25 295 SER A O 1
ATOM 2320 N N . SER A 1 296 ? 18.484 15.273 4.434 1 98.38 296 SER A N 1
ATOM 2321 C CA . SER A 1 296 ? 18.281 14.406 3.281 1 98.38 296 SER A CA 1
ATOM 2322 C C . SER A 1 296 ? 19.094 14.867 2.08 1 98.38 296 SER A C 1
ATOM 2324 O O . SER A 1 296 ? 19.719 14.055 1.394 1 98.38 296 SER A O 1
ATOM 2326 N N . MET A 1 297 ? 19.078 16.156 1.857 1 98.25 297 MET A N 1
ATOM 2327 C CA . MET A 1 297 ? 19.766 16.703 0.689 1 98.25 297 MET A CA 1
ATOM 2328 C C . MET A 1 297 ? 21.281 16.516 0.808 1 98.25 297 MET A C 1
ATOM 2330 O O . MET A 1 297 ? 21.922 16.078 -0.138 1 98.25 297 MET A O 1
ATOM 2334 N N . LEU A 1 298 ? 21.812 16.891 1.937 1 98.5 298 LEU A N 1
ATOM 2335 C CA . LEU A 1 298 ? 23.25 16.75 2.143 1 98.5 298 LEU A CA 1
ATOM 2336 C C . LEU A 1 298 ? 23.672 15.289 2.02 1 98.5 298 LEU A C 1
ATOM 2338 O O . LEU A 1 298 ? 24.703 14.992 1.408 1 98.5 298 LEU A O 1
ATOM 2342 N N . TYR A 1 299 ? 22.906 14.422 2.574 1 98.56 299 TYR A N 1
ATOM 2343 C CA . TYR A 1 299 ? 23.219 12.992 2.525 1 98.56 299 TYR A CA 1
ATOM 2344 C C . TYR A 1 299 ? 23.219 12.484 1.088 1 98.56 299 TYR A C 1
ATOM 2346 O O . TYR A 1 299 ? 24.141 11.766 0.685 1 98.56 299 TYR A O 1
ATOM 2354 N N . ARG A 1 300 ? 22.234 12.844 0.282 1 98.44 300 ARG A N 1
ATOM 2355 C CA . ARG A 1 300 ? 22.141 12.445 -1.118 1 98.44 300 ARG A CA 1
ATOM 2356 C C . ARG A 1 300 ? 23.328 12.961 -1.915 1 98.44 300 ARG A C 1
ATOM 2358 O O . ARG A 1 300 ? 23.906 12.242 -2.734 1 98.44 300 ARG A O 1
ATOM 2365 N N . LEU A 1 301 ? 23.641 14.242 -1.665 1 98.44 301 LEU A N 1
ATOM 2366 C CA . LEU A 1 301 ? 24.797 14.82 -2.348 1 98.44 301 LEU A CA 1
ATOM 2367 C C . LEU A 1 301 ? 26.062 14.07 -1.998 1 98.44 301 LEU A C 1
ATOM 2369 O O . LEU A 1 301 ? 26.875 13.758 -2.881 1 98.44 301 LEU A O 1
ATOM 2373 N N . GLN A 1 302 ? 26.219 13.688 -0.775 1 97.25 302 GLN A N 1
ATOM 2374 C CA . GLN A 1 302 ? 27.406 12.938 -0.353 1 97.25 302 GLN A CA 1
ATOM 2375 C C . GLN A 1 302 ? 27.438 11.562 -1.016 1 97.25 302 GLN A C 1
ATOM 2377 O O . GLN A 1 302 ? 28.516 11.086 -1.396 1 97.25 302 GLN A O 1
ATOM 2382 N N . MET A 1 303 ? 26.344 10.922 -1.117 1 96.75 303 MET A N 1
ATOM 2383 C CA . MET A 1 303 ? 26.281 9.609 -1.759 1 96.75 303 MET A CA 1
ATOM 2384 C C . MET A 1 303 ? 26.719 9.703 -3.219 1 96.75 303 MET A C 1
ATOM 2386 O O . MET A 1 303 ? 27.25 8.734 -3.775 1 96.75 303 MET A O 1
ATOM 2390 N N . GLU A 1 304 ? 26.562 10.914 -3.795 1 96.75 304 GLU A N 1
ATOM 2391 C CA . GLU A 1 304 ? 26.953 11.148 -5.18 1 96.75 304 GLU A CA 1
ATOM 2392 C C . GLU A 1 304 ? 28.406 11.609 -5.262 1 96.75 304 GLU A C 1
ATOM 2394 O O . GLU A 1 304 ? 28.891 11.961 -6.34 1 96.75 304 GLU A O 1
ATOM 2399 N N . GLY A 1 305 ? 29.062 11.68 -4.117 1 95.62 305 GLY A N 1
ATOM 2400 C CA . GLY A 1 305 ? 30.484 12.008 -4.094 1 95.62 305 GLY A CA 1
ATOM 2401 C C . GLY A 1 305 ? 30.766 13.492 -3.969 1 95.62 305 GLY A C 1
ATOM 2402 O O . GLY A 1 305 ? 31.906 13.938 -4.125 1 95.62 305 GLY A O 1
ATOM 2403 N N . VAL A 1 306 ? 29.766 14.234 -3.68 1 97.56 306 VAL A N 1
ATOM 2404 C CA . VAL A 1 306 ? 29.906 15.68 -3.561 1 97.56 306 VAL A CA 1
ATOM 2405 C C . VAL A 1 306 ? 30.469 16.031 -2.186 1 97.56 306 VAL A C 1
ATOM 2407 O O . VAL A 1 306 ? 30.031 15.469 -1.172 1 97.56 306 VAL A O 1
ATOM 2410 N N . ASN A 1 307 ? 31.469 16.875 -2.148 1 96.06 307 ASN A N 1
ATOM 2411 C CA . ASN A 1 307 ? 31.969 17.438 -0.892 1 96.06 307 ASN A CA 1
ATOM 2412 C C . ASN A 1 307 ? 31.031 18.531 -0.357 1 96.06 307 ASN A C 1
ATOM 2414 O O . ASN A 1 307 ? 30.984 19.625 -0.904 1 96.06 307 ASN A O 1
ATOM 2418 N N . VAL A 1 308 ? 30.344 18.25 0.738 1 96.56 308 VAL A N 1
ATOM 2419 C CA . VAL A 1 308 ? 29.344 19.172 1.243 1 96.56 308 VAL A CA 1
ATOM 2420 C C . VAL A 1 308 ? 29.984 20.125 2.26 1 96.56 308 VAL A C 1
ATOM 2422 O O . VAL A 1 308 ? 29.328 21.031 2.773 1 96.56 308 VAL A O 1
ATOM 2425 N N . GLY A 1 309 ? 31.312 19.953 2.525 1 91.75 309 GLY A N 1
ATOM 2426 C CA . GLY A 1 309 ? 32.062 20.859 3.377 1 91.75 309 GLY A CA 1
ATOM 2427 C C . GLY A 1 309 ? 31.562 20.906 4.805 1 91.75 309 GLY A C 1
ATOM 2428 O O . GLY A 1 309 ? 31.297 19.859 5.41 1 91.75 309 GLY A O 1
ATOM 2429 N N . ASP A 1 310 ? 31.406 22.125 5.359 1 92.25 310 ASP A N 1
ATOM 2430 C CA . ASP A 1 310 ? 31.047 22.344 6.762 1 92.25 310 ASP A CA 1
ATOM 2431 C C . ASP A 1 310 ? 29.547 22.438 6.945 1 92.25 310 ASP A C 1
ATOM 2433 O O . ASP A 1 310 ? 29.062 22.797 8.016 1 92.25 310 ASP A O 1
ATOM 2437 N N . ARG A 1 311 ? 28.812 22.141 5.949 1 97.12 311 ARG A N 1
ATOM 2438 C CA . ARG A 1 311 ? 27.359 22.312 6 1 97.12 311 ARG A CA 1
ATOM 2439 C C . ARG A 1 311 ? 26.75 21.422 7.078 1 97.12 311 ARG A C 1
ATOM 2441 O O . ARG A 1 311 ? 25.812 21.844 7.762 1 97.12 311 ARG A O 1
ATOM 2448 N N . TRP A 1 312 ? 27.281 20.234 7.344 1 97.31 312 TRP A N 1
ATOM 2449 C CA . TRP A 1 312 ? 26.812 19.359 8.414 1 97.31 312 TRP A CA 1
ATOM 2450 C C . TRP A 1 312 ? 27.031 20.016 9.781 1 97.31 312 TRP A C 1
ATOM 2452 O O . TRP A 1 312 ? 26.203 19.844 10.68 1 97.31 312 TRP A O 1
ATOM 2462 N N . LYS A 1 313 ? 28.125 20.703 9.93 1 96.06 313 LYS A N 1
ATOM 2463 C CA . LYS A 1 313 ? 28.453 21.328 11.211 1 96.06 313 LYS A CA 1
ATOM 2464 C C . LYS A 1 313 ? 27.422 22.375 11.594 1 96.06 313 LYS A C 1
ATOM 2466 O O . LYS A 1 313 ? 27.141 22.562 12.781 1 96.06 313 LYS A O 1
ATOM 2471 N N . ASN A 1 314 ? 26.953 23.062 10.617 1 95.56 314 ASN A N 1
ATOM 2472 C CA . ASN A 1 314 ? 25.891 24.031 10.883 1 95.56 314 ASN A CA 1
ATOM 2473 C C . ASN A 1 314 ? 24.578 23.344 11.242 1 95.56 314 ASN A C 1
ATOM 2475 O O . ASN A 1 314 ? 23.891 23.75 12.188 1 95.56 314 ASN A O 1
ATOM 2479 N N . LEU A 1 315 ? 24.234 22.297 10.547 1 97.25 315 LEU A N 1
ATOM 2480 C CA . LEU A 1 315 ? 22.953 21.625 10.742 1 97.25 315 LEU A CA 1
ATOM 2481 C C . LEU A 1 315 ? 22.906 20.922 12.102 1 97.25 315 LEU A C 1
ATOM 2483 O O . LEU A 1 315 ? 21.875 20.906 12.758 1 97.25 315 LEU A O 1
ATOM 2487 N N . VAL A 1 316 ? 24.016 20.359 12.586 1 97.25 316 VAL A N 1
ATOM 2488 C CA . VAL A 1 316 ? 24.047 19.562 13.812 1 97.25 316 VAL A CA 1
ATOM 2489 C C . VAL A 1 316 ? 23.75 20.469 15.008 1 97.25 316 VAL A C 1
ATOM 2491 O O . VAL A 1 316 ? 23.234 20 16.031 1 97.25 316 VAL A O 1
ATOM 2494 N N . GLN A 1 317 ? 23.984 21.797 14.852 1 95.81 317 GLN A N 1
ATOM 2495 C CA . GLN A 1 317 ? 23.688 22.734 15.922 1 95.81 317 GLN A CA 1
ATOM 2496 C C . GLN A 1 317 ? 22.188 22.797 16.203 1 95.81 317 GLN A C 1
ATOM 2498 O O . GLN A 1 317 ? 21.766 23.062 17.328 1 95.81 317 GLN A O 1
ATOM 2503 N N . ILE A 1 318 ? 21.484 22.516 15.211 1 96.25 318 ILE A N 1
ATOM 2504 C CA . ILE A 1 318 ? 20.031 22.5 15.352 1 96.25 318 ILE A CA 1
ATOM 2505 C C . ILE A 1 318 ? 19.562 21.109 15.797 1 96.25 318 ILE A C 1
ATOM 2507 O O . ILE A 1 318 ? 18.781 20.984 16.75 1 96.25 318 ILE A O 1
ATOM 2511 N N . THR A 1 319 ? 20.047 20.047 15.195 1 97.44 319 THR A N 1
ATOM 2512 C CA . THR A 1 319 ? 19.5 18.703 15.359 1 97.44 319 THR A CA 1
ATOM 2513 C C . THR A 1 319 ? 19.906 18.125 16.719 1 97.44 319 THR A C 1
ATOM 2515 O O . THR A 1 319 ? 19.188 17.281 17.266 1 97.44 319 THR A O 1
ATOM 2518 N N . LYS A 1 320 ? 21.031 18.531 17.266 1 96.06 320 LYS A N 1
ATOM 2519 C CA . LYS A 1 320 ? 21.5 17.938 18.516 1 96.06 320 LYS A CA 1
ATOM 2520 C C . LYS A 1 320 ? 20.531 18.234 19.656 1 96.06 320 LYS A C 1
ATOM 2522 O O . LYS A 1 320 ? 20.5 17.5 20.656 1 96.06 320 LYS A O 1
ATOM 2527 N N . LYS A 1 321 ? 19.734 19.297 19.484 1 95.06 321 LYS A N 1
ATOM 2528 C CA . LYS A 1 321 ? 18.734 19.656 20.5 1 95.06 321 LYS A CA 1
ATOM 2529 C C . LYS A 1 321 ? 17.562 18.688 20.484 1 95.06 321 LYS A C 1
ATOM 2531 O O . LYS A 1 321 ? 16.75 18.672 21.406 1 95.06 321 LYS A O 1
ATOM 2536 N N . HIS A 1 322 ? 17.469 17.812 19.469 1 96.19 322 HIS A N 1
ATOM 2537 C CA . HIS A 1 322 ? 16.297 16.969 19.266 1 96.19 322 HIS A CA 1
ATOM 2538 C C . HIS A 1 322 ? 16.625 15.492 19.5 1 96.19 322 HIS A C 1
ATOM 2540 O O . HIS A 1 322 ? 15.844 14.609 19.156 1 96.19 322 HIS A O 1
ATOM 2546 N N . THR A 1 323 ? 17.75 15.125 20.125 1 94.19 323 THR A N 1
ATOM 2547 C CA . THR A 1 323 ? 18.266 13.766 20.219 1 94.19 323 THR A CA 1
ATOM 2548 C C . THR A 1 323 ? 17.344 12.898 21.078 1 94.19 323 THR A C 1
ATOM 2550 O O . THR A 1 323 ? 17.344 11.672 20.953 1 94.19 323 THR A O 1
ATOM 2553 N N . LYS A 1 324 ? 16.562 13.5 21.906 1 95.62 324 LYS A N 1
ATOM 2554 C CA . LYS A 1 324 ? 15.742 12.711 22.812 1 95.62 324 LYS A CA 1
ATOM 2555 C C . LYS A 1 324 ? 14.258 12.898 22.531 1 95.62 324 LYS A C 1
ATOM 2557 O O . LYS A 1 324 ? 13.406 12.438 23.297 1 95.62 324 LYS A O 1
ATOM 2562 N N . ASP A 1 325 ? 13.906 13.531 21.422 1 95.44 325 ASP A N 1
ATOM 2563 C CA . ASP A 1 325 ? 12.516 13.828 21.078 1 95.44 325 ASP A CA 1
ATOM 2564 C C . ASP A 1 325 ? 11.75 12.547 20.75 1 95.44 325 ASP A C 1
ATOM 2566 O O . ASP A 1 325 ? 10.68 12.305 21.312 1 95.44 325 ASP A O 1
ATOM 2570 N N . HIS A 1 326 ? 12.25 11.75 19.844 1 96.5 326 HIS A N 1
ATOM 2571 C CA . HIS A 1 326 ? 11.727 10.477 19.375 1 96.5 326 HIS A CA 1
ATOM 2572 C C . HIS A 1 326 ? 10.234 10.57 19.062 1 96.5 326 HIS A C 1
ATOM 2574 O O . HIS A 1 326 ? 9.453 9.719 19.484 1 96.5 326 HIS A O 1
ATOM 2580 N N . MET A 1 327 ? 9.852 11.68 18.375 1 96.25 327 MET A N 1
ATOM 2581 C CA . MET A 1 327 ? 8.484 11.828 17.891 1 96.25 327 MET A CA 1
ATOM 2582 C C . MET A 1 327 ? 8.211 10.875 16.734 1 96.25 327 MET A C 1
ATOM 2584 O O . MET A 1 327 ? 7.172 10.211 16.703 1 96.25 327 MET A O 1
ATOM 2588 N N . LEU A 1 328 ? 9.078 10.836 15.766 1 98 328 LEU A N 1
ATOM 2589 C CA . LEU A 1 328 ? 9.023 9.992 14.578 1 98 328 LEU A CA 1
ATOM 2590 C C . LEU A 1 328 ? 10.383 9.359 14.305 1 98 328 LEU A C 1
ATOM 2592 O O . LEU A 1 328 ? 11.414 10.031 14.375 1 98 328 LEU A O 1
ATOM 2596 N N . ILE A 1 329 ? 10.391 8.094 13.984 1 98.44 329 ILE A N 1
ATOM 2597 C CA . ILE A 1 329 ? 11.617 7.414 13.57 1 98.44 329 ILE A CA 1
ATOM 2598 C C . ILE A 1 329 ? 12.227 8.125 12.367 1 98.44 329 ILE A C 1
ATOM 2600 O O . ILE A 1 329 ? 13.445 8.266 12.273 1 98.44 329 ILE A O 1
ATOM 2604 N N . PHE A 1 330 ? 11.367 8.609 11.492 1 98.69 330 PHE A N 1
ATOM 2605 C CA . PHE A 1 330 ? 11.797 9.328 10.297 1 98.69 330 PHE A CA 1
ATOM 2606 C C . PHE A 1 330 ? 12.688 10.508 10.664 1 98.69 330 PHE A C 1
ATOM 2608 O O . PHE A 1 330 ? 13.75 10.703 10.07 1 98.69 330 PHE A O 1
ATOM 2615 N N . ASN A 1 331 ? 12.203 11.305 11.617 1 98.56 331 ASN A N 1
ATOM 2616 C CA . ASN A 1 331 ? 12.992 12.438 12.094 1 98.56 331 ASN A CA 1
ATOM 2617 C C . ASN A 1 331 ? 14.312 11.984 12.711 1 98.56 331 ASN A C 1
ATOM 2619 O O . ASN A 1 331 ? 15.367 12.547 12.414 1 98.56 331 ASN A O 1
ATOM 2623 N N . ASP A 1 332 ? 14.25 10.969 13.539 1 98.5 332 ASP A N 1
ATOM 2624 C CA . ASP A 1 332 ? 15.438 10.453 14.227 1 98.5 332 ASP A CA 1
ATOM 2625 C C . ASP A 1 332 ? 16.531 10.062 13.227 1 98.5 332 ASP A C 1
ATOM 2627 O O . ASP A 1 332 ? 17.703 10.344 13.453 1 98.5 332 ASP A O 1
ATOM 2631 N N . LEU A 1 333 ? 16.141 9.414 12.219 1 98.81 333 LEU A N 1
ATOM 2632 C CA . LEU A 1 333 ? 17.109 8.977 11.219 1 98.81 333 LEU A CA 1
ATOM 2633 C C . LEU A 1 333 ? 17.781 10.172 10.555 1 98.81 333 LEU A C 1
ATOM 2635 O O . LEU A 1 333 ? 18.969 10.117 10.234 1 98.81 333 LEU A O 1
ATOM 2639 N N . HIS A 1 334 ? 17.047 11.242 10.352 1 98.69 334 HIS A N 1
ATOM 2640 C CA . HIS A 1 334 ? 17.625 12.438 9.75 1 98.69 334 HIS A CA 1
ATOM 2641 C C . HIS A 1 334 ? 18.5 13.18 10.734 1 98.69 334 HIS A C 1
ATOM 2643 O O . HIS A 1 334 ? 19.5 13.789 10.344 1 98.69 334 HIS A O 1
ATOM 2649 N N . PHE A 1 335 ? 18.141 13.133 12.07 1 98.62 335 PHE A N 1
ATOM 2650 C CA . PHE A 1 335 ? 19.047 13.633 13.086 1 98.62 335 PHE A CA 1
ATOM 2651 C C . PHE A 1 335 ? 20.359 12.836 13.078 1 98.62 335 PHE A C 1
ATOM 2653 O O . PHE A 1 335 ? 21.438 13.406 13.203 1 98.62 335 PHE A O 1
ATOM 2660 N N . LEU A 1 336 ? 20.203 11.57 12.945 1 98.75 336 LEU A N 1
ATOM 2661 C CA . LEU A 1 336 ? 21.359 10.688 12.914 1 98.75 336 LEU A CA 1
ATOM 2662 C C . LEU A 1 336 ? 22.281 11.039 11.742 1 98.75 336 LEU A C 1
ATOM 2664 O O . LEU A 1 336 ? 23.5 11.094 11.898 1 98.75 336 LEU A O 1
ATOM 2668 N N . MET A 1 337 ? 21.719 11.25 10.562 1 98.62 337 MET A N 1
ATOM 2669 C CA . MET A 1 337 ? 22.516 11.656 9.406 1 98.62 337 MET A CA 1
ATOM 2670 C C . MET A 1 337 ? 23.344 12.898 9.711 1 98.62 337 MET A C 1
ATOM 2672 O O . MET A 1 337 ? 24.5 12.984 9.328 1 98.62 337 MET A O 1
ATOM 2676 N N . SER A 1 338 ? 22.656 13.828 10.383 1 98.12 338 SER A N 1
ATOM 2677 C CA . SER A 1 338 ? 23.328 15.07 10.734 1 98.12 338 SER A CA 1
ATOM 2678 C C . SER A 1 338 ? 24.5 14.82 11.68 1 98.12 338 SER A C 1
ATOM 2680 O O . SER A 1 338 ? 25.594 15.359 11.477 1 98.12 338 SER A O 1
ATOM 2682 N N . SER A 1 339 ? 24.297 14.016 12.711 1 98.19 339 SER A N 1
ATOM 2683 C CA . SER A 1 339 ? 25.359 13.742 13.672 1 98.19 339 SER A CA 1
ATOM 2684 C C . SER A 1 339 ? 26.484 12.93 13.031 1 98.19 339 SER A C 1
ATOM 2686 O O . SER A 1 339 ? 27.672 13.18 13.297 1 98.19 339 SER A O 1
ATOM 2688 N N . LEU A 1 340 ? 26.156 11.961 12.211 1 98.12 340 LEU A N 1
ATOM 2689 C CA . LEU A 1 340 ? 27.156 11.18 11.492 1 98.12 340 LEU A CA 1
ATOM 2690 C C . LEU A 1 340 ? 27.969 12.07 10.555 1 98.12 340 LEU A C 1
ATOM 2692 O O . LEU A 1 340 ? 29.188 12 10.516 1 98.12 340 LEU A O 1
ATOM 2696 N N . GLY A 1 341 ? 27.266 12.938 9.805 1 97.38 341 GLY A N 1
ATOM 2697 C CA . GLY A 1 341 ? 27.922 13.844 8.867 1 97.38 341 GLY A CA 1
ATOM 2698 C C . GLY A 1 341 ? 28.891 14.797 9.539 1 97.38 341 GLY A C 1
ATOM 2699 O O . GLY A 1 341 ? 29.922 15.141 8.969 1 97.38 341 GLY A O 1
ATOM 2700 N N . SER A 1 342 ? 28.562 15.203 10.719 1 97.19 342 SER A N 1
ATOM 2701 C CA . SER A 1 342 ? 29.406 16.141 11.461 1 97.19 342 SER A CA 1
ATOM 2702 C C . SER A 1 342 ? 30.422 15.414 12.328 1 97.19 342 SER A C 1
ATOM 2704 O O . SER A 1 342 ? 31.219 16.047 13.031 1 97.19 342 SER A O 1
ATOM 2706 N N . LYS A 1 343 ? 30.328 14.125 12.359 1 97 343 LYS A N 1
ATOM 2707 C CA . LYS A 1 343 ? 31.203 13.266 13.164 1 97 343 LYS A CA 1
ATOM 2708 C C . LYS A 1 343 ? 31.047 13.57 14.648 1 97 343 LYS A C 1
ATOM 2710 O O . LYS A 1 343 ? 32.031 13.578 15.391 1 97 343 LYS A O 1
ATOM 2715 N N . ASP A 1 344 ? 29.906 13.922 14.984 1 97.12 344 ASP A N 1
ATOM 2716 C CA . ASP A 1 344 ? 29.594 14.141 16.391 1 97.12 344 ASP A CA 1
ATOM 2717 C C . ASP A 1 344 ? 29.219 12.828 17.078 1 97.12 344 ASP A C 1
ATOM 2719 O O . ASP A 1 344 ? 28.031 12.508 17.219 1 97.12 344 ASP A O 1
ATOM 2723 N N . GLU A 1 345 ? 30.094 12.125 17.656 1 96.88 345 GLU A N 1
ATOM 2724 C CA . GLU A 1 345 ? 29.906 10.781 18.203 1 96.88 345 GLU A CA 1
ATOM 2725 C C . GLU A 1 345 ? 29 10.805 19.438 1 96.88 345 GLU A C 1
ATOM 2727 O O . GLU A 1 345 ? 28.234 9.867 19.656 1 96.88 345 GLU A O 1
ATOM 2732 N N . ASP A 1 346 ? 29.172 11.773 20.156 1 96.94 346 ASP A N 1
ATOM 2733 C CA . ASP A 1 346 ? 28.375 11.875 21.375 1 96.94 346 ASP A CA 1
ATOM 2734 C C . ASP A 1 346 ? 26.891 11.984 21.047 1 96.94 346 ASP A C 1
ATOM 2736 O O . ASP A 1 346 ? 26.062 11.273 21.625 1 96.94 346 ASP A O 1
ATOM 2740 N N . THR A 1 347 ? 26.578 12.875 20.125 1 97.06 347 THR A N 1
ATOM 2741 C CA . THR A 1 347 ? 25.188 13.039 19.703 1 97.06 347 THR A CA 1
ATOM 2742 C C . THR A 1 347 ? 24.641 11.75 19.094 1 97.06 347 THR A C 1
ATOM 2744 O O . THR A 1 347 ? 23.5 11.375 19.344 1 97.06 347 THR A O 1
ATOM 2747 N N . THR A 1 348 ? 25.406 11.07 18.312 1 98.25 348 THR A N 1
ATOM 2748 C CA . THR A 1 348 ? 25.016 9.805 17.703 1 98.25 348 THR A CA 1
ATOM 2749 C C . THR A 1 348 ? 24.703 8.773 18.781 1 98.25 348 THR A C 1
ATOM 2751 O O . THR A 1 348 ? 23.641 8.141 18.75 1 98.25 348 THR A O 1
ATOM 2754 N N . ARG A 1 349 ? 25.562 8.656 19.766 1 97.69 349 ARG A N 1
ATOM 2755 C CA . ARG A 1 349 ? 25.391 7.699 20.844 1 97.69 349 ARG A CA 1
ATOM 2756 C C . ARG A 1 349 ? 24.125 8 21.641 1 97.69 349 ARG A C 1
ATOM 2758 O O . ARG A 1 349 ? 23.344 7.098 21.938 1 97.69 349 ARG A O 1
ATOM 2765 N N . GLN A 1 350 ? 23.953 9.234 21.969 1 97.44 350 GLN A N 1
ATOM 2766 C CA . GLN A 1 350 ? 22.797 9.641 22.75 1 97.44 350 GLN A CA 1
ATOM 2767 C C . GLN A 1 350 ? 21.5 9.336 22.016 1 97.44 350 GLN A C 1
ATOM 2769 O O . GLN A 1 350 ? 20.547 8.836 22.625 1 97.44 350 GLN A O 1
ATOM 2774 N N . LEU A 1 351 ? 21.438 9.664 20.75 1 98.06 351 LEU A N 1
ATOM 2775 C CA . LEU A 1 351 ? 20.25 9.422 19.953 1 98.06 351 LEU A CA 1
ATOM 2776 C C . LEU A 1 351 ? 19.906 7.941 19.906 1 98.06 351 LEU A C 1
ATOM 2778 O O . LEU A 1 351 ? 18.766 7.559 20.141 1 98.06 351 LEU A O 1
ATOM 2782 N N . VAL A 1 352 ? 20.906 7.074 19.641 1 97.88 352 VAL A N 1
ATOM 2783 C CA . VAL A 1 352 ? 20.703 5.641 19.484 1 97.88 352 VAL A CA 1
ATOM 2784 C C . VAL A 1 352 ? 20.328 5.012 20.812 1 97.88 352 VAL A C 1
ATOM 2786 O O . VAL A 1 352 ? 19.375 4.223 20.891 1 97.88 352 VAL A O 1
ATOM 2789 N N . GLU A 1 353 ? 20.969 5.391 21.875 1 97.31 353 GLU A N 1
ATOM 2790 C CA . GLU A 1 353 ? 20.719 4.812 23.188 1 97.31 353 GLU A CA 1
ATOM 2791 C C . GLU A 1 353 ? 19.328 5.188 23.703 1 97.31 353 GLU A C 1
ATOM 2793 O O . GLU A 1 353 ? 18.609 4.348 24.25 1 97.31 353 GLU A O 1
ATOM 2798 N N . SER A 1 354 ? 19.031 6.438 23.547 1 96.69 354 SER A N 1
ATOM 2799 C CA . SER A 1 354 ? 17.719 6.879 24.016 1 96.69 354 SER A CA 1
ATOM 2800 C C . SER A 1 354 ? 16.594 6.234 23.203 1 96.69 354 SER A C 1
ATOM 2802 O O . SER A 1 354 ? 15.547 5.898 23.766 1 96.69 354 SER A O 1
ATOM 2804 N N . MET A 1 355 ? 16.797 6.043 21.969 1 96.56 355 MET A N 1
ATOM 2805 C CA . MET A 1 355 ? 15.812 5.355 21.141 1 96.56 355 MET A CA 1
ATOM 2806 C C . MET A 1 355 ? 15.625 3.91 21.578 1 96.56 355 MET A C 1
ATOM 2808 O O . MET A 1 355 ? 14.5 3.426 21.688 1 96.56 355 MET A O 1
ATOM 2812 N N . GLN A 1 356 ? 16.672 3.232 21.797 1 95.75 356 GLN A N 1
ATOM 2813 C CA . GLN A 1 356 ? 16.641 1.835 22.219 1 95.75 356 GLN A CA 1
ATOM 2814 C C . GLN A 1 356 ? 15.945 1.683 23.578 1 95.75 356 GLN A C 1
ATOM 2816 O O . GLN A 1 356 ? 15.203 0.719 23.797 1 95.75 356 GLN A O 1
ATOM 2821 N N . GLU A 1 357 ? 16.172 2.611 24.438 1 95.88 357 GLU A N 1
ATOM 2822 C CA . GLU A 1 357 ? 15.531 2.57 25.75 1 95.88 357 GLU A CA 1
ATOM 2823 C C . GLU A 1 357 ? 14.016 2.643 25.609 1 95.88 357 GLU A C 1
ATOM 2825 O O . GLU A 1 357 ? 13.289 1.927 26.312 1 95.88 357 GLU A O 1
ATOM 2830 N N . LEU A 1 358 ? 13.57 3.471 24.75 1 94.81 358 LEU A N 1
ATOM 2831 C CA . LEU A 1 358 ? 12.133 3.66 24.578 1 94.81 358 LEU A CA 1
ATOM 2832 C C . LEU A 1 358 ? 11.492 2.43 23.938 1 94.81 358 LEU A C 1
ATOM 2834 O O . LEU A 1 358 ? 10.297 2.197 24.094 1 94.81 358 LEU A O 1
ATOM 2838 N N . SER A 1 359 ? 12.25 1.655 23.203 1 94.81 359 SER A N 1
ATOM 2839 C CA . SER A 1 359 ? 11.727 0.482 22.516 1 94.81 359 SER A CA 1
ATOM 2840 C C . SER A 1 359 ? 11.422 -0.648 23.5 1 94.81 359 SER A C 1
ATOM 2842 O O . SER A 1 359 ? 10.719 -1.6 23.156 1 94.81 359 SER A O 1
ATOM 2844 N N . LYS A 1 360 ? 11.867 -0.649 24.688 1 94.88 360 LYS A N 1
ATOM 2845 C CA . LYS A 1 360 ? 11.703 -1.711 25.688 1 94.88 360 LYS A CA 1
ATOM 2846 C C . LYS A 1 360 ? 10.258 -1.784 26.172 1 94.88 360 LYS A C 1
ATOM 2848 O O . LYS A 1 360 ? 9.742 -2.871 26.453 1 94.88 360 LYS A O 1
ATOM 2853 N N . SER A 1 361 ? 9.625 -0.642 26.281 1 93.25 361 SER A N 1
ATOM 2854 C CA . SER A 1 361 ? 8.227 -0.577 26.703 1 93.25 361 SER A CA 1
ATOM 2855 C C . SER A 1 361 ? 7.465 0.499 25.938 1 93.25 361 SER A C 1
ATOM 2857 O O . SER A 1 361 ? 7.07 1.515 26.516 1 93.25 361 SER A O 1
ATOM 2859 N N . PRO A 1 362 ? 7.152 0.199 24.766 1 92.06 362 PRO A N 1
ATOM 2860 C CA . PRO A 1 362 ? 6.555 1.232 23.922 1 92.06 362 PRO A CA 1
ATOM 2861 C C . PRO A 1 362 ? 5.117 1.565 24.312 1 92.06 362 PRO A C 1
ATOM 2863 O O . PRO A 1 362 ? 4.629 2.654 24 1 92.06 362 PRO A O 1
ATOM 2866 N N . GLY A 1 363 ? 4.48 0.614 25.016 1 91.81 363 GLY A N 1
ATOM 2867 C CA . GLY A 1 363 ? 3.082 0.851 25.344 1 91.81 363 GLY A CA 1
ATOM 2868 C C . GLY A 1 363 ? 2.215 1.031 24.109 1 91.81 363 GLY A C 1
ATOM 2869 O O . GLY A 1 363 ? 2.266 0.218 23.172 1 91.81 363 GLY A O 1
ATOM 2870 N N . GLU A 1 364 ? 1.401 2.129 24.125 1 90.69 364 GLU A N 1
ATOM 2871 C CA . GLU A 1 364 ? 0.479 2.371 23.016 1 90.69 364 GLU A CA 1
ATOM 2872 C C . GLU A 1 364 ? 1.097 3.301 21.969 1 90.69 364 GLU A C 1
ATOM 2874 O O . GLU A 1 364 ? 0.437 3.684 21 1 90.69 364 GLU A O 1
ATOM 2879 N N . LYS A 1 365 ? 2.361 3.633 22.125 1 95.19 365 LYS A N 1
ATOM 2880 C CA . LYS A 1 365 ? 3.031 4.539 21.203 1 95.19 365 LYS A CA 1
ATOM 2881 C C . LYS A 1 365 ? 3.424 3.818 19.906 1 95.19 365 LYS A C 1
ATOM 2883 O O . LYS A 1 365 ? 4.363 3.021 19.906 1 95.19 365 LYS A O 1
ATOM 2888 N N . GLN A 1 366 ? 2.754 4.223 18.891 1 96 366 GLN A N 1
ATOM 2889 C CA . GLN A 1 366 ? 2.873 3.52 17.609 1 96 366 GLN A CA 1
ATOM 2890 C C . GLN A 1 366 ? 4.297 3.604 17.062 1 96 366 GLN A C 1
ATOM 2892 O O . GLN A 1 366 ? 4.879 2.588 16.672 1 96 366 GLN A O 1
ATOM 2897 N N . GLN A 1 367 ? 4.953 4.73 17.062 1 96.25 367 GLN A N 1
ATOM 2898 C CA . GLN A 1 367 ? 6.301 4.918 16.547 1 96.25 367 GLN A CA 1
ATOM 2899 C C . GLN A 1 367 ? 7.328 4.172 17.391 1 96.25 367 GLN A C 1
ATOM 2901 O O . GLN A 1 367 ? 8.273 3.58 16.859 1 96.25 367 GLN A O 1
ATOM 2906 N N . HIS A 1 368 ? 7.137 4.188 18.672 1 96.94 368 HIS A N 1
ATOM 2907 C CA . HIS A 1 368 ? 8.07 3.5 19.562 1 96.94 368 HIS A CA 1
ATOM 2908 C C . HIS A 1 368 ? 8 1.988 19.375 1 96.94 368 HIS A C 1
ATOM 2910 O O . HIS A 1 368 ? 9.016 1.296 19.484 1 96.94 368 HIS A O 1
ATOM 2916 N N . SER A 1 369 ? 6.824 1.495 19.094 1 97.25 369 SER A N 1
ATOM 2917 C CA . SER A 1 369 ? 6.637 0.063 18.875 1 97.25 369 SER A CA 1
ATOM 2918 C C . SER A 1 369 ? 7.375 -0.411 17.625 1 97.25 369 SER A C 1
ATOM 2920 O O . SER A 1 369 ? 7.641 -1.605 17.469 1 97.25 369 SER A O 1
ATOM 2922 N N . LEU A 1 370 ? 7.73 0.487 16.719 1 98 370 LEU A N 1
ATOM 2923 C CA . LEU A 1 370 ? 8.398 0.147 15.469 1 98 370 LEU A CA 1
ATOM 2924 C C . LEU A 1 370 ? 9.914 0.226 15.617 1 98 370 LEU A C 1
ATOM 2926 O O . LEU A 1 370 ? 10.648 -0.181 14.719 1 98 370 LEU A O 1
ATOM 2930 N N . ILE A 1 371 ? 10.414 0.706 16.734 1 98.12 371 ILE A N 1
ATOM 2931 C CA . ILE A 1 371 ? 11.836 0.985 16.875 1 98.12 371 ILE A CA 1
ATOM 2932 C C . ILE A 1 371 ? 12.633 -0.318 16.797 1 98.12 371 ILE A C 1
ATOM 2934 O O . ILE A 1 371 ? 13.617 -0.409 16.062 1 98.12 371 ILE A O 1
ATOM 2938 N N . LYS A 1 372 ? 12.18 -1.319 17.453 1 97.06 372 LYS A N 1
ATOM 2939 C CA . LYS A 1 372 ? 12.953 -2.547 17.594 1 97.06 372 LYS A CA 1
ATOM 2940 C C . LYS A 1 372 ? 13.18 -3.215 16.234 1 97.06 372 LYS A C 1
ATOM 2942 O O . LYS A 1 372 ? 14.289 -3.658 15.938 1 97.06 372 LYS A O 1
ATOM 2947 N N . HIS A 1 373 ? 12.141 -3.234 15.375 1 95.94 373 HIS A N 1
ATOM 2948 C CA . HIS A 1 373 ? 12.258 -4.035 14.164 1 95.94 373 HIS A CA 1
ATOM 2949 C C . HIS A 1 373 ? 12.477 -3.156 12.938 1 95.94 373 HIS A C 1
ATOM 2951 O O . HIS A 1 373 ? 12.797 -3.656 11.852 1 95.94 373 HIS A O 1
ATOM 2957 N N . LEU A 1 374 ? 12.344 -1.854 13.07 1 97.94 374 LEU A N 1
ATOM 2958 C CA . LEU A 1 374 ? 12.484 -0.968 11.922 1 97.94 374 LEU A CA 1
ATOM 2959 C C . LEU A 1 374 ? 13.461 0.165 12.219 1 97.94 374 LEU A C 1
ATOM 2961 O O . LEU A 1 374 ? 14.5 0.282 11.562 1 97.94 374 LEU A O 1
ATOM 2965 N N . GLY A 1 375 ? 13.203 0.904 13.336 1 98.19 375 GLY A N 1
ATOM 2966 C CA . GLY A 1 375 ? 14.023 2.057 13.672 1 98.19 375 GLY A CA 1
ATOM 2967 C C . GLY A 1 375 ? 15.469 1.693 13.984 1 98.19 375 GLY A C 1
ATOM 2968 O O . GLY A 1 375 ? 16.391 2.246 13.383 1 98.19 375 GLY A O 1
ATOM 2969 N N . ALA A 1 376 ? 15.633 0.752 14.852 1 98.06 376 ALA A N 1
ATOM 2970 C CA . ALA A 1 376 ? 16.969 0.381 15.305 1 98.06 376 ALA A CA 1
ATOM 2971 C C . ALA A 1 376 ? 17.797 -0.207 14.156 1 98.06 376 ALA A C 1
ATOM 2973 O O . ALA A 1 376 ? 18.938 0.189 13.945 1 98.06 376 ALA A O 1
ATOM 2974 N N . PRO A 1 377 ? 17.234 -1.11 13.367 1 98.38 377 PRO A N 1
ATOM 2975 C CA . PRO A 1 377 ? 18 -1.622 12.234 1 98.38 377 PRO A CA 1
ATOM 2976 C C . PRO A 1 377 ? 18.391 -0.529 11.234 1 98.38 377 PRO A C 1
ATOM 2978 O O . PRO A 1 377 ? 19.5 -0.537 10.703 1 98.38 377 PRO A O 1
ATOM 2981 N N . LEU A 1 378 ? 17.531 0.394 10.953 1 98.75 378 LEU A N 1
ATOM 2982 C CA . LEU A 1 378 ? 17.844 1.472 10.023 1 98.75 378 LEU A CA 1
ATOM 2983 C C . LEU A 1 378 ? 18.922 2.389 10.586 1 98.75 378 LEU A C 1
ATOM 2985 O O . LEU A 1 378 ? 19.812 2.828 9.859 1 98.75 378 LEU A O 1
ATOM 2989 N N . CYS A 1 379 ? 18.812 2.68 11.914 1 98.56 379 CYS A N 1
ATOM 2990 C CA . CYS A 1 379 ? 19.859 3.465 12.562 1 98.56 379 CYS A CA 1
ATOM 2991 C C . CYS A 1 379 ? 21.219 2.783 12.43 1 98.56 379 CYS A C 1
ATOM 2993 O O . CYS A 1 379 ? 22.188 3.408 12 1 98.56 379 CYS A O 1
ATOM 2995 N N . GLN A 1 380 ? 21.203 1.541 12.773 1 98.69 380 GLN A N 1
ATOM 2996 C CA . GLN A 1 380 ? 22.453 0.789 12.695 1 98.69 380 GLN A CA 1
ATOM 2997 C C . GLN A 1 380 ? 22.969 0.725 11.266 1 98.69 380 GLN A C 1
ATOM 2999 O O . GLN A 1 380 ? 24.188 0.787 11.039 1 98.69 380 GLN A O 1
ATOM 3004 N N . ALA A 1 381 ? 22.094 0.546 10.328 1 98.81 381 ALA A N 1
ATOM 3005 C CA . ALA A 1 381 ? 22.484 0.492 8.93 1 98.81 381 ALA A CA 1
ATOM 3006 C C . ALA A 1 381 ? 23.188 1.778 8.508 1 98.81 381 ALA A C 1
ATOM 3008 O O . ALA A 1 381 ? 24.219 1.735 7.812 1 98.81 381 ALA A O 1
ATOM 3009 N N . LEU A 1 382 ? 22.672 2.945 8.906 1 98.81 382 LEU A N 1
ATOM 3010 C CA . LEU A 1 382 ? 23.281 4.223 8.555 1 98.81 382 LEU A CA 1
ATOM 3011 C C . LEU A 1 382 ? 24.656 4.371 9.211 1 98.81 382 LEU A C 1
ATOM 3013 O O . LEU A 1 382 ? 25.594 4.906 8.609 1 98.81 382 LEU A O 1
ATOM 3017 N N . ILE A 1 383 ? 24.734 3.902 10.438 1 98.75 383 ILE A N 1
ATOM 3018 C CA . ILE A 1 383 ? 26 3.941 11.141 1 98.75 383 ILE A CA 1
ATOM 3019 C C . ILE A 1 383 ? 27.031 3.074 10.414 1 98.75 383 ILE A C 1
ATOM 3021 O O . ILE A 1 383 ? 28.156 3.506 10.18 1 98.75 383 ILE A O 1
ATOM 3025 N N . GLU A 1 384 ? 26.625 1.831 10.07 1 98.69 384 GLU A N 1
ATOM 3026 C CA . GLU A 1 384 ? 27.5 0.918 9.344 1 98.69 384 GLU A CA 1
ATOM 3027 C C . GLU A 1 384 ? 27.906 1.494 7.992 1 98.69 384 GLU A C 1
ATOM 3029 O O . GLU A 1 384 ? 29.078 1.432 7.605 1 98.69 384 GLU A O 1
ATOM 3034 N N . TYR A 1 385 ? 26.984 2.047 7.305 1 98.5 385 TYR A N 1
ATOM 3035 C CA . TYR A 1 385 ? 27.266 2.658 6.008 1 98.5 385 TYR A CA 1
ATOM 3036 C C . TYR A 1 385 ? 28.297 3.773 6.141 1 98.5 385 TYR A C 1
ATOM 3038 O O . TYR A 1 385 ? 29.25 3.852 5.355 1 98.5 385 TYR A O 1
ATOM 3046 N N . ASN A 1 386 ? 28.047 4.617 7.145 1 97.38 386 ASN A N 1
ATOM 3047 C CA . ASN A 1 386 ? 28.953 5.734 7.391 1 97.38 386 ASN A CA 1
ATOM 3048 C C . ASN A 1 386 ? 30.359 5.246 7.73 1 97.38 386 ASN A C 1
ATOM 3050 O O . ASN A 1 386 ? 31.359 5.914 7.418 1 97.38 386 ASN A O 1
ATOM 3054 N N . GLY A 1 387 ? 30.438 4.109 8.328 1 96.94 387 GLY A N 1
ATOM 3055 C CA . GLY A 1 387 ? 31.719 3.535 8.711 1 96.94 387 GLY A CA 1
ATOM 3056 C C . GLY A 1 387 ? 32.344 2.715 7.605 1 96.94 387 GLY A C 1
ATOM 3057 O O . GLY A 1 387 ? 33.469 2.207 7.766 1 96.94 387 GLY A O 1
ATOM 3058 N N . GLY A 1 388 ? 31.703 2.5 6.473 1 97.06 388 GLY A N 1
ATOM 3059 C CA . GLY A 1 388 ? 32.25 1.742 5.352 1 97.06 388 GLY A CA 1
ATOM 3060 C C . GLY A 1 388 ? 31.922 0.262 5.426 1 97.06 388 GLY A C 1
ATOM 3061 O O . GLY A 1 388 ? 32.438 -0.532 4.637 1 97.06 388 GLY A O 1
ATOM 3062 N N . ASN A 1 389 ? 31.188 -0.084 6.422 1 98.31 389 ASN A N 1
ATOM 3063 C CA . ASN A 1 389 ? 30.734 -1.468 6.531 1 98.31 389 ASN A CA 1
ATOM 3064 C C . ASN A 1 389 ? 29.484 -1.717 5.691 1 98.31 389 ASN A C 1
ATOM 3066 O O . ASN A 1 389 ? 28.422 -2.023 6.23 1 98.31 389 ASN A O 1
ATOM 3070 N N . TYR A 1 390 ? 29.656 -1.756 4.426 1 98.38 390 TYR A N 1
ATOM 3071 C CA . TYR A 1 390 ? 28.547 -1.768 3.48 1 98.38 390 TYR A CA 1
ATOM 3072 C C . TYR A 1 390 ? 27.797 -3.094 3.535 1 98.38 390 TYR A C 1
ATOM 3074 O O . TYR A 1 390 ? 26.562 -3.129 3.395 1 98.38 390 TYR A O 1
ATOM 3082 N N . ASP A 1 391 ? 28.484 -4.215 3.732 1 98.06 391 ASP A N 1
ATOM 3083 C CA . ASP A 1 391 ? 27.828 -5.523 3.811 1 98.06 391 ASP A CA 1
ATOM 3084 C C . ASP A 1 391 ? 26.812 -5.562 4.941 1 98.06 391 ASP A C 1
ATOM 3086 O O . ASP A 1 391 ? 25.672 -6.016 4.746 1 98.06 391 ASP A O 1
ATOM 3090 N N . LYS A 1 392 ? 27.234 -5.051 6.051 1 98.38 392 LYS A N 1
ATOM 3091 C CA . LYS A 1 392 ? 26.328 -5.031 7.203 1 98.38 392 LYS A CA 1
ATOM 3092 C C . LYS A 1 392 ? 25.141 -4.113 6.949 1 98.38 392 LYS A C 1
ATOM 3094 O O . LYS A 1 392 ? 24.016 -4.426 7.352 1 98.38 392 LYS A O 1
ATOM 3099 N N . ALA A 1 393 ? 25.375 -2.977 6.328 1 98.75 393 ALA A N 1
ATOM 3100 C CA . ALA A 1 393 ? 24.281 -2.055 5.996 1 98.75 393 ALA A CA 1
ATOM 3101 C C . ALA A 1 393 ? 23.234 -2.734 5.117 1 98.75 393 ALA A C 1
ATOM 3103 O O . ALA A 1 393 ? 22.031 -2.613 5.367 1 98.75 393 ALA A O 1
ATOM 3104 N N . VAL A 1 394 ? 23.672 -3.504 4.102 1 98.75 394 VAL A N 1
ATOM 3105 C CA . VAL A 1 394 ? 22.766 -4.207 3.201 1 98.75 394 VAL A CA 1
ATOM 3106 C C . VAL A 1 394 ? 21.953 -5.23 3.99 1 98.75 394 VAL A C 1
ATOM 3108 O O . VAL A 1 394 ? 20.734 -5.289 3.857 1 98.75 394 VAL A O 1
ATOM 3111 N N . ASP A 1 395 ? 22.672 -5.957 4.848 1 98.38 395 ASP A N 1
ATOM 3112 C CA . ASP A 1 395 ? 22.016 -7.027 5.602 1 98.38 395 ASP A CA 1
ATOM 3113 C C . ASP A 1 395 ? 20.938 -6.473 6.52 1 98.38 395 ASP A C 1
ATOM 3115 O O . ASP A 1 395 ? 19.953 -7.164 6.824 1 98.38 395 ASP A O 1
ATOM 3119 N N . LEU A 1 396 ? 21.125 -5.266 6.926 1 98.69 396 LEU A N 1
ATOM 3120 C CA . LEU A 1 396 ? 20.188 -4.645 7.859 1 98.69 396 LEU A CA 1
ATOM 3121 C C . LEU A 1 396 ? 19 -4.031 7.117 1 98.69 396 LEU A C 1
ATOM 3123 O O . LEU A 1 396 ? 17.859 -4.109 7.586 1 98.69 396 LEU A O 1
ATOM 3127 N N . ILE A 1 397 ? 19.203 -3.439 5.961 1 98.75 397 ILE A N 1
ATOM 3128 C CA . ILE A 1 397 ? 18.172 -2.668 5.285 1 98.75 397 ILE A CA 1
ATOM 3129 C C . ILE A 1 397 ? 17.344 -3.588 4.395 1 98.75 397 ILE A C 1
ATOM 3131 O O . ILE A 1 397 ? 16.109 -3.48 4.352 1 98.75 397 ILE A O 1
ATOM 3135 N N . TYR A 1 398 ? 17.938 -4.496 3.635 1 98.31 398 TYR A N 1
ATOM 3136 C CA . TYR A 1 398 ? 17.281 -5.242 2.561 1 98.31 398 TYR A CA 1
ATOM 3137 C C . TYR A 1 398 ? 16.094 -6.023 3.084 1 98.31 398 TYR A C 1
ATOM 3139 O O . TYR A 1 398 ? 15 -5.949 2.516 1 98.31 398 TYR A O 1
ATOM 3147 N N . PRO A 1 399 ? 16.188 -6.742 4.27 1 97.25 399 PRO A N 1
ATOM 3148 C CA . PRO A 1 399 ? 15.055 -7.562 4.715 1 97.25 399 PRO A CA 1
ATOM 3149 C C . PRO A 1 399 ? 13.828 -6.727 5.074 1 97.25 399 PRO A C 1
ATOM 3151 O O . PRO A 1 399 ? 12.711 -7.25 5.102 1 97.25 399 PRO A O 1
ATOM 3154 N N . ILE A 1 400 ? 14.031 -5.434 5.352 1 98.12 400 ILE A N 1
ATOM 3155 C CA . ILE A 1 400 ? 12.914 -4.648 5.848 1 98.12 400 ILE A CA 1
ATOM 3156 C C . ILE A 1 400 ? 12.578 -3.543 4.848 1 98.12 400 ILE A C 1
ATOM 3158 O O . ILE A 1 400 ? 11.812 -2.623 5.16 1 98.12 400 ILE A O 1
ATOM 3162 N N . ARG A 1 401 ? 13.07 -3.584 3.668 1 98.12 401 ARG A N 1
ATOM 3163 C CA . ARG A 1 401 ? 13.031 -2.469 2.729 1 98.12 401 ARG A CA 1
ATOM 3164 C C . ARG A 1 401 ? 11.594 -2.088 2.395 1 98.12 401 ARG A C 1
ATOM 3166 O O . ARG A 1 401 ? 11.281 -0.907 2.221 1 98.12 401 ARG A O 1
ATOM 3173 N N . TYR A 1 402 ? 10.656 -3.023 2.393 1 97.81 402 TYR A N 1
ATOM 3174 C CA . TYR A 1 402 ? 9.273 -2.725 2.059 1 97.81 402 TYR A CA 1
ATOM 3175 C C . TYR A 1 402 ? 8.516 -2.197 3.273 1 97.81 402 TYR A C 1
ATOM 3177 O O . TYR A 1 402 ? 7.43 -1.631 3.141 1 97.81 402 TYR A O 1
ATOM 3185 N N . GLN A 1 403 ? 9.086 -2.332 4.465 1 97.94 403 GLN A N 1
ATOM 3186 C CA . GLN A 1 403 ? 8.445 -1.864 5.691 1 97.94 403 GLN A CA 1
ATOM 3187 C C . GLN A 1 403 ? 8.844 -0.427 6.008 1 97.94 403 GLN A C 1
ATOM 3189 O O . GLN A 1 403 ? 8.25 0.214 6.875 1 97.94 403 GLN A O 1
ATOM 3194 N N . ILE A 1 404 ? 9.789 0.101 5.258 1 98.5 404 ILE A N 1
ATOM 3195 C CA . ILE A 1 404 ? 10.297 1.444 5.52 1 98.5 404 ILE A CA 1
ATOM 3196 C C . ILE A 1 404 ? 9.172 2.461 5.355 1 98.5 404 ILE A C 1
ATOM 3198 O O . ILE A 1 404 ? 9.18 3.518 5.992 1 98.5 404 ILE A O 1
ATOM 3202 N N . LEU A 1 405 ? 8.141 2.084 4.629 1 98.06 405 LEU A N 1
ATOM 3203 C CA . LEU A 1 405 ? 6.973 2.93 4.434 1 98.06 405 LEU A CA 1
ATOM 3204 C C . LEU A 1 405 ? 6.352 3.318 5.77 1 98.06 405 LEU A C 1
ATOM 3206 O O . LEU A 1 405 ? 5.836 4.426 5.922 1 98.06 405 LEU A O 1
ATOM 3210 N N . LYS A 1 406 ? 6.527 2.559 6.789 1 98 406 LYS A N 1
ATOM 3211 C CA . LYS A 1 406 ? 5.805 2.697 8.047 1 98 406 LYS A CA 1
ATOM 3212 C C . LYS A 1 406 ? 6.43 3.781 8.922 1 98 406 LYS A C 1
ATOM 3214 O O . LYS A 1 406 ? 5.844 4.188 9.93 1 98 406 LYS A O 1
ATOM 3219 N N . ILE A 1 407 ? 7.555 4.293 8.492 1 97.69 407 ILE A N 1
ATOM 3220 C CA . ILE A 1 407 ? 8.156 5.336 9.312 1 97.69 407 ILE A CA 1
ATOM 3221 C C . ILE A 1 407 ? 7.656 6.703 8.859 1 97.69 407 ILE A C 1
ATOM 3223 O O . ILE A 1 407 ? 8.031 7.73 9.43 1 97.69 407 ILE A O 1
ATOM 3227 N N . GLY A 1 408 ? 6.879 6.727 7.797 1 97.5 408 GLY A N 1
ATOM 3228 C CA . GLY A 1 408 ? 6.305 7.965 7.301 1 97.5 408 GLY A CA 1
ATOM 3229 C C . GLY A 1 408 ? 7.125 8.602 6.195 1 97.5 408 GLY A C 1
ATOM 3230 O O . GLY A 1 408 ? 7.973 7.945 5.586 1 97.5 408 GLY A O 1
ATOM 3231 N N . GLY A 1 409 ? 6.809 9.859 5.895 1 97.69 409 GLY A N 1
ATOM 3232 C CA . GLY A 1 409 ? 7.441 10.531 4.766 1 97.69 409 GLY A CA 1
ATOM 3233 C C . GLY A 1 409 ? 6.84 10.141 3.43 1 97.69 409 GLY A C 1
ATOM 3234 O O . GLY A 1 409 ? 6.145 9.125 3.326 1 97.69 409 GLY A O 1
ATOM 3235 N N . SER A 1 410 ? 7.109 10.969 2.453 1 98.25 410 SER A N 1
ATOM 3236 C CA . SER A 1 410 ? 6.625 10.68 1.108 1 98.25 410 SER A CA 1
ATOM 3237 C C . SER A 1 410 ? 7.523 9.664 0.405 1 98.25 410 SER A C 1
ATOM 3239 O O . SER A 1 410 ? 8.609 9.352 0.892 1 98.25 410 SER A O 1
ATOM 3241 N N . ASP A 1 411 ? 7.047 9.117 -0.679 1 97.62 411 ASP A N 1
ATOM 3242 C CA . ASP A 1 411 ? 7.852 8.211 -1.495 1 97.62 411 ASP A CA 1
ATOM 3243 C C . ASP A 1 411 ? 9.172 8.859 -1.904 1 97.62 411 ASP A C 1
ATOM 3245 O O . ASP A 1 411 ? 10.219 8.219 -1.896 1 97.62 411 ASP A O 1
ATOM 3249 N N . ALA A 1 412 ? 9.117 10.125 -2.254 1 97.88 412 ALA A N 1
ATOM 3250 C CA . ALA A 1 412 ? 10.328 10.844 -2.635 1 97.88 412 ALA A CA 1
ATOM 3251 C C . ALA A 1 412 ? 11.305 10.938 -1.465 1 97.88 412 ALA A C 1
ATOM 3253 O O . ALA A 1 412 ? 12.508 10.773 -1.642 1 97.88 412 ALA A O 1
ATOM 3254 N N . GLN A 1 413 ? 10.766 11.227 -0.316 1 98.62 413 GLN A N 1
ATOM 3255 C CA . GLN A 1 413 ? 11.609 11.344 0.87 1 98.62 413 GLN A CA 1
ATOM 3256 C C . GLN A 1 413 ? 12.242 10 1.228 1 98.62 413 GLN A C 1
ATOM 3258 O O . GLN A 1 413 ? 13.445 9.93 1.484 1 98.62 413 GLN A O 1
ATOM 3263 N N . ARG A 1 414 ? 11.523 8.914 1.196 1 98.38 414 ARG A N 1
ATOM 3264 C CA . ARG A 1 414 ? 12.008 7.605 1.62 1 98.38 414 ARG A CA 1
ATOM 3265 C C . ARG A 1 414 ? 12.945 7.008 0.581 1 98.38 414 ARG A C 1
ATOM 3267 O O . ARG A 1 414 ? 13.672 6.055 0.87 1 98.38 414 ARG A O 1
ATOM 3274 N N . ASP A 1 415 ? 12.938 7.535 -0.684 1 97.94 415 ASP A N 1
ATOM 3275 C CA . ASP A 1 415 ? 13.844 7.023 -1.707 1 97.94 415 ASP A CA 1
ATOM 3276 C C . ASP A 1 415 ? 15.297 7.109 -1.249 1 97.94 415 ASP A C 1
ATOM 3278 O O . ASP A 1 415 ? 16.156 6.387 -1.756 1 97.94 415 ASP A O 1
ATOM 3282 N N . LEU A 1 416 ? 15.562 7.953 -0.281 1 98.25 416 LEU A N 1
ATOM 3283 C CA . LEU A 1 416 ? 16.891 8.07 0.298 1 98.25 416 LEU A CA 1
ATOM 3284 C C . LEU A 1 416 ? 17.391 6.719 0.813 1 98.25 416 LEU A C 1
ATOM 3286 O O . LEU A 1 416 ? 18.531 6.332 0.569 1 98.25 416 LEU A O 1
ATOM 3290 N N . PHE A 1 417 ? 16.578 6.008 1.451 1 98.56 417 PHE A N 1
ATOM 3291 C CA . PHE A 1 417 ? 16.969 4.738 2.047 1 98.56 417 PHE A CA 1
ATOM 3292 C C . PHE A 1 417 ? 17.156 3.674 0.972 1 98.56 417 PHE A C 1
ATOM 3294 O O . PHE A 1 417 ? 18 2.787 1.112 1 98.56 417 PHE A O 1
ATOM 3301 N N . ASN A 1 418 ? 16.359 3.771 -0.101 1 97.81 418 ASN A N 1
ATOM 3302 C CA . ASN A 1 418 ? 16.609 2.908 -1.25 1 97.81 418 ASN A CA 1
ATOM 3303 C C . ASN A 1 418 ? 17.984 3.164 -1.859 1 97.81 418 ASN A C 1
ATOM 3305 O O . ASN A 1 418 ? 18.688 2.223 -2.225 1 97.81 418 ASN A O 1
ATOM 3309 N N . GLN A 1 419 ? 18.312 4.379 -1.959 1 98.31 419 GLN A N 1
ATOM 3310 C CA . GLN A 1 419 ? 19.609 4.746 -2.51 1 98.31 419 GLN A CA 1
ATOM 3311 C C . GLN A 1 419 ? 20.734 4.266 -1.609 1 98.31 419 GLN A C 1
ATOM 3313 O O . GLN A 1 419 ? 21.766 3.797 -2.096 1 98.31 419 GLN A O 1
ATOM 3318 N N . VAL A 1 420 ? 20.531 4.379 -0.298 1 98.81 420 VAL A N 1
ATOM 3319 C CA . VAL A 1 420 ? 21.516 3.881 0.642 1 98.81 420 VAL A CA 1
ATOM 3320 C C . VAL A 1 420 ? 21.719 2.381 0.432 1 98.81 420 VAL A C 1
ATOM 3322 O O . VAL A 1 420 ? 22.859 1.903 0.377 1 98.81 420 VAL A O 1
ATOM 3325 N N . LEU A 1 421 ? 20.656 1.656 0.301 1 98.81 421 LEU A N 1
ATOM 3326 C CA . LEU A 1 421 ? 20.719 0.213 0.095 1 98.81 421 LEU A CA 1
ATOM 3327 C C . LEU A 1 421 ? 21.484 -0.122 -1.184 1 98.81 421 LEU A C 1
ATOM 3329 O O . LEU A 1 421 ? 22.375 -0.967 -1.174 1 98.81 421 LEU A O 1
ATOM 3333 N N . ILE A 1 422 ? 21.141 0.543 -2.277 1 98.44 422 ILE A N 1
ATOM 3334 C CA . ILE A 1 422 ? 21.75 0.274 -3.574 1 98.44 422 ILE A CA 1
ATOM 3335 C C . ILE A 1 422 ? 23.234 0.606 -3.525 1 98.44 422 ILE A C 1
ATOM 3337 O O . ILE A 1 422 ? 24.062 -0.197 -3.945 1 98.44 422 ILE A O 1
ATOM 3341 N N . GLN A 1 423 ? 23.578 1.771 -2.949 1 98.19 423 GLN A N 1
ATOM 3342 C CA . GLN A 1 423 ? 24.969 2.18 -2.836 1 98.19 423 GLN A CA 1
ATOM 3343 C C . GLN A 1 423 ? 25.75 1.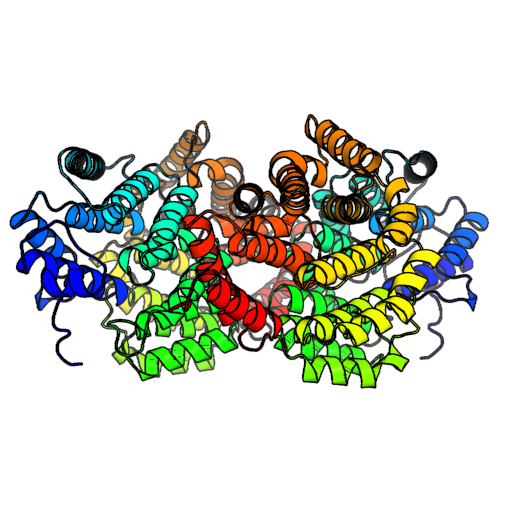215 -1.954 1 98.19 423 GLN A C 1
ATOM 3345 O O . GLN A 1 423 ? 26.891 0.859 -2.273 1 98.19 423 GLN A O 1
ATOM 3350 N N . ALA A 1 424 ? 25.141 0.839 -0.863 1 98.62 424 ALA A N 1
ATOM 3351 C CA . ALA A 1 424 ? 25.797 -0.125 0.016 1 98.62 424 ALA A CA 1
ATOM 3352 C C . ALA A 1 424 ? 26.047 -1.445 -0.708 1 98.62 424 ALA A C 1
ATOM 3354 O O . ALA A 1 424 ? 27.125 -2.035 -0.58 1 98.62 424 ALA A O 1
ATOM 3355 N N . ALA A 1 425 ? 25.109 -1.881 -1.459 1 98.38 425 ALA A N 1
ATOM 3356 C CA . ALA A 1 425 ? 25.219 -3.145 -2.18 1 98.38 425 ALA A CA 1
ATOM 3357 C C . ALA A 1 425 ? 26.281 -3.061 -3.266 1 98.38 425 ALA A C 1
ATOM 3359 O O . ALA A 1 425 ? 27.062 -4.004 -3.465 1 98.38 425 ALA A O 1
ATOM 3360 N N . ILE A 1 426 ? 26.359 -1.957 -3.965 1 97.75 426 ILE A N 1
ATOM 3361 C CA . ILE A 1 426 ? 27.359 -1.747 -5.004 1 97.75 426 ILE A CA 1
ATOM 3362 C C . ILE A 1 426 ? 28.75 -1.803 -4.395 1 97.75 426 ILE A C 1
ATOM 3364 O O . ILE A 1 426 ? 29.672 -2.4 -4.969 1 97.75 426 ILE A O 1
ATOM 3368 N N . ASN A 1 427 ? 28.906 -1.25 -3.193 1 97.12 427 ASN A N 1
ATOM 3369 C CA . ASN A 1 427 ? 30.219 -1.062 -2.596 1 97.12 427 ASN A CA 1
ATOM 3370 C C . ASN A 1 427 ? 30.609 -2.238 -1.702 1 97.12 427 ASN A C 1
ATOM 3372 O O . ASN A 1 427 ? 31.719 -2.293 -1.185 1 97.12 427 ASN A O 1
ATOM 3376 N N . SER A 1 428 ? 29.688 -3.111 -1.514 1 96.81 428 SER A N 1
ATOM 3377 C CA . SER A 1 428 ? 29.953 -4.273 -0.67 1 96.81 428 SER A CA 1
ATOM 3378 C C . SER A 1 428 ? 30.984 -5.195 -1.309 1 96.81 428 SER A C 1
ATOM 3380 O O . SER A 1 428 ? 31.031 -5.324 -2.533 1 96.81 428 SER A O 1
ATOM 3382 N N . ASP A 1 429 ? 31.781 -5.898 -0.434 1 92.81 429 ASP A N 1
ATOM 3383 C CA . ASP A 1 429 ? 32.781 -6.84 -0.92 1 92.81 429 ASP A CA 1
ATOM 3384 C C . ASP A 1 429 ? 32.188 -8.219 -1.15 1 92.81 429 ASP A C 1
ATOM 3386 O O . ASP A 1 429 ? 32.844 -9.117 -1.67 1 92.81 429 ASP A O 1
ATOM 3390 N N . SER A 1 430 ? 31 -8.32 -0.816 1 93.31 430 SER A N 1
ATOM 3391 C CA . SER A 1 430 ? 30.312 -9.586 -0.981 1 93.31 430 SER A CA 1
ATOM 3392 C C . SER A 1 430 ? 29.766 -9.742 -2.396 1 93.31 430 SER A C 1
ATOM 3394 O O . SER A 1 430 ? 29 -8.898 -2.865 1 93.31 430 SER A O 1
ATOM 3396 N N . THR A 1 431 ? 30.094 -10.852 -3.014 1 91.56 431 THR A N 1
ATOM 3397 C CA . THR A 1 431 ? 29.578 -11.133 -4.352 1 91.56 431 THR A CA 1
ATOM 3398 C C . THR A 1 431 ? 28.062 -11.219 -4.344 1 91.56 431 THR A C 1
ATOM 3400 O O . THR A 1 431 ? 27.406 -10.805 -5.305 1 91.56 431 THR A O 1
ATOM 3403 N N . HIS A 1 432 ? 27.578 -11.688 -3.307 1 92.75 432 HIS A N 1
ATOM 3404 C CA . HIS A 1 432 ? 26.141 -11.789 -3.145 1 92.75 432 HIS A CA 1
ATOM 3405 C C . HIS A 1 432 ? 25.5 -10.406 -3.154 1 92.75 432 HIS A C 1
ATOM 3407 O O . HIS A 1 432 ? 24.484 -10.195 -3.822 1 92.75 432 HIS A O 1
ATOM 3413 N N . HIS A 1 433 ? 26.109 -9.508 -2.49 1 95.38 433 HIS A N 1
ATOM 3414 C CA . HIS A 1 433 ? 25.578 -8.148 -2.432 1 95.38 433 HIS A CA 1
ATOM 3415 C C . HIS A 1 433 ? 25.719 -7.445 -3.779 1 95.38 433 HIS A C 1
ATOM 3417 O O . HIS A 1 433 ? 24.844 -6.664 -4.164 1 95.38 433 HIS A O 1
ATOM 3423 N N . GLN A 1 434 ? 26.797 -7.758 -4.402 1 94.06 434 GLN A N 1
ATOM 3424 C CA . GLN A 1 434 ? 27 -7.16 -5.719 1 94.06 434 GLN A CA 1
ATOM 3425 C C . GLN A 1 434 ? 25.938 -7.617 -6.703 1 94.06 434 GLN A C 1
ATOM 3427 O O . GLN A 1 434 ? 25.422 -6.812 -7.48 1 94.06 434 GLN A O 1
ATOM 3432 N N . ASN A 1 435 ? 25.594 -8.844 -6.648 1 93.19 435 ASN A N 1
ATOM 3433 C CA . ASN A 1 435 ? 24.5 -9.352 -7.469 1 93.19 435 ASN A CA 1
ATOM 3434 C C . ASN A 1 435 ? 23.172 -8.727 -7.078 1 93.19 435 ASN A C 1
ATOM 3436 O O . ASN A 1 435 ? 22.344 -8.438 -7.941 1 93.19 435 ASN A O 1
ATOM 3440 N N . LEU A 1 436 ? 23.031 -8.578 -5.801 1 95.81 436 LEU A N 1
ATOM 3441 C CA . LEU A 1 436 ? 21.828 -7.918 -5.316 1 95.81 436 LEU A CA 1
ATOM 3442 C C . LEU A 1 436 ? 21.734 -6.492 -5.859 1 95.81 436 LEU A C 1
ATOM 3444 O O . LEU A 1 436 ? 20.656 -6.039 -6.238 1 95.81 436 LEU A O 1
ATOM 3448 N N . ALA A 1 437 ? 22.828 -5.785 -5.848 1 97.12 437 ALA A N 1
ATOM 3449 C CA . ALA A 1 437 ? 22.844 -4.43 -6.395 1 97.12 437 ALA A CA 1
ATOM 3450 C C . ALA A 1 437 ? 22.344 -4.41 -7.832 1 97.12 437 ALA A C 1
ATOM 3452 O O . ALA A 1 437 ? 21.562 -3.527 -8.219 1 97.12 437 ALA A O 1
ATOM 3453 N N . ARG A 1 438 ? 22.797 -5.367 -8.602 1 95.44 438 ARG A N 1
ATOM 3454 C CA . ARG A 1 438 ? 22.359 -5.477 -9.984 1 95.44 438 ARG A CA 1
ATOM 3455 C C . ARG A 1 438 ? 20.844 -5.617 -10.062 1 95.44 438 ARG A C 1
ATOM 3457 O O . ARG A 1 438 ? 20.188 -4.914 -10.836 1 95.44 438 ARG A O 1
ATOM 3464 N N . VAL A 1 439 ? 20.344 -6.477 -9.266 1 95.44 439 VAL A N 1
ATOM 3465 C CA . VAL A 1 439 ? 18.906 -6.758 -9.219 1 95.44 439 VAL A CA 1
ATOM 3466 C C . VAL A 1 439 ? 18.141 -5.496 -8.812 1 95.44 439 VAL A C 1
ATOM 3468 O O . VAL A 1 439 ? 17.125 -5.156 -9.43 1 95.44 439 VAL A O 1
ATOM 3471 N N . LEU A 1 440 ? 18.609 -4.805 -7.836 1 97.25 440 LEU A N 1
ATOM 3472 C CA . LEU A 1 440 ? 17.969 -3.592 -7.34 1 97.25 440 LEU A CA 1
ATOM 3473 C C . LEU A 1 440 ? 18.016 -2.484 -8.383 1 97.25 440 LEU A C 1
ATOM 3475 O O . LEU A 1 440 ? 17.062 -1.714 -8.523 1 97.25 440 LEU A O 1
ATOM 3479 N N . LEU A 1 441 ? 19.094 -2.4 -9.078 1 97.06 441 LEU A N 1
ATOM 3480 C CA . LEU A 1 441 ? 19.25 -1.394 -10.125 1 97.06 441 LEU A CA 1
ATOM 3481 C C . LEU A 1 441 ? 18.297 -1.665 -11.281 1 97.06 441 LEU A C 1
ATOM 3483 O O . LEU A 1 441 ? 17.703 -0.736 -11.828 1 97.06 441 LEU A O 1
ATOM 3487 N N . MET A 1 442 ? 18.125 -2.934 -11.656 1 95.25 442 MET A N 1
ATOM 3488 C CA . MET A 1 442 ? 17.188 -3.293 -12.703 1 95.25 442 MET A CA 1
ATOM 3489 C C . MET A 1 442 ? 15.758 -2.951 -12.297 1 95.25 442 MET A C 1
ATOM 3491 O O . MET A 1 442 ? 15 -2.381 -13.078 1 95.25 442 MET A O 1
ATOM 3495 N N . GLU A 1 443 ? 15.492 -3.311 -11.102 1 96.38 443 GLU A N 1
ATOM 3496 C CA . GLU A 1 443 ? 14.188 -2.98 -10.539 1 96.38 443 GLU A CA 1
ATOM 3497 C C . GLU A 1 443 ? 13.914 -1.481 -10.625 1 96.38 443 GLU A C 1
ATOM 3499 O O . GLU A 1 443 ? 12.844 -1.065 -11.086 1 96.38 443 GLU A O 1
ATOM 3504 N N . ARG A 1 444 ? 14.867 -0.706 -10.18 1 96.88 444 ARG A N 1
ATOM 3505 C CA . ARG A 1 444 ? 14.734 0.748 -10.164 1 96.88 444 ARG A CA 1
ATOM 3506 C C . ARG A 1 444 ? 14.625 1.302 -11.578 1 96.88 444 ARG A C 1
ATOM 3508 O O . ARG A 1 444 ? 13.828 2.207 -11.836 1 96.88 444 ARG A O 1
ATOM 3515 N N . ASP A 1 445 ? 15.391 0.768 -12.5 1 95.94 445 ASP A N 1
ATOM 3516 C CA . ASP A 1 445 ? 15.43 1.246 -13.875 1 95.94 445 ASP A CA 1
ATOM 3517 C C . ASP A 1 445 ? 14.094 1.002 -14.578 1 95.94 445 ASP A C 1
ATOM 3519 O O . ASP A 1 445 ? 13.641 1.825 -15.375 1 95.94 445 ASP A O 1
ATOM 3523 N N . ILE A 1 446 ? 13.477 -0.092 -14.305 1 93.62 446 ILE A N 1
ATOM 3524 C CA . ILE A 1 446 ? 12.188 -0.422 -14.906 1 93.62 446 ILE A CA 1
ATOM 3525 C C . ILE A 1 446 ? 11.109 0.502 -14.352 1 93.62 446 ILE A C 1
ATOM 3527 O O . ILE A 1 446 ? 10.211 0.931 -15.078 1 93.62 446 ILE A O 1
ATOM 3531 N N . GLY A 1 447 ? 11.234 0.839 -13.109 1 91.19 447 GLY A N 1
ATOM 3532 C CA . GLY A 1 447 ? 10.234 1.67 -12.453 1 91.19 447 GLY A CA 1
ATOM 3533 C C . GLY A 1 447 ? 10.406 3.148 -12.75 1 91.19 447 GLY A C 1
ATOM 3534 O O . GLY A 1 447 ? 9.445 3.918 -12.664 1 91.19 447 GLY A O 1
ATOM 3535 N N . ARG A 1 448 ? 11.695 3.428 -13.016 1 92.56 448 ARG A N 1
ATOM 3536 C CA . ARG A 1 448 ? 12.047 4.809 -13.328 1 92.56 448 ARG A CA 1
ATOM 3537 C C . ARG A 1 448 ? 12.93 4.879 -14.578 1 92.56 448 ARG A C 1
ATOM 3539 O O . ARG A 1 448 ? 14.109 5.242 -14.492 1 92.56 448 ARG A O 1
ATOM 3546 N N . PRO A 1 449 ? 12.484 4.527 -15.805 1 86.56 449 PRO A N 1
ATOM 3547 C CA . PRO A 1 449 ? 13.297 4.277 -16.984 1 86.56 449 PRO A CA 1
ATOM 3548 C C . PRO A 1 449 ? 14.117 5.492 -17.406 1 86.56 449 PRO A C 1
ATOM 3550 O O . PRO A 1 449 ? 15.188 5.344 -18 1 86.56 449 PRO A O 1
ATOM 3553 N N . ASN A 1 450 ? 13.852 6.75 -17.062 1 87.81 450 ASN A N 1
ATOM 3554 C CA . ASN A 1 450 ? 14.57 7.926 -17.547 1 87.81 450 ASN A CA 1
ATOM 3555 C C . ASN A 1 450 ? 15.289 8.641 -16.406 1 87.81 450 ASN A C 1
ATOM 3557 O O . ASN A 1 450 ? 15.57 9.836 -16.5 1 87.81 450 ASN A O 1
ATOM 3561 N N . SER A 1 451 ? 15.781 7.824 -15.5 1 96.12 451 SER A N 1
ATOM 3562 C CA . SER A 1 451 ? 16.453 8.422 -14.352 1 96.12 451 SER A CA 1
ATOM 3563 C C . SER A 1 451 ? 17.969 8.477 -14.562 1 96.12 451 SER A C 1
ATOM 3565 O O . SER A 1 451 ? 18.641 7.449 -14.539 1 96.12 451 SER A O 1
ATOM 3567 N N . PRO A 1 452 ? 18.562 9.664 -14.742 1 97.75 452 PRO A N 1
ATOM 3568 C CA . PRO A 1 452 ? 20.016 9.781 -14.875 1 97.75 452 PRO A CA 1
ATOM 3569 C C . PRO A 1 452 ? 20.766 9.242 -13.664 1 97.75 452 PRO A C 1
ATOM 3571 O O . PRO A 1 452 ? 21.875 8.695 -13.805 1 97.75 452 PRO A O 1
ATOM 3574 N N . LEU A 1 453 ? 20.219 9.406 -12.539 1 97.88 453 LEU A N 1
ATOM 3575 C CA . LEU A 1 453 ? 20.844 8.891 -11.328 1 97.88 453 LEU A CA 1
ATOM 3576 C C . LEU A 1 453 ? 20.953 7.371 -11.383 1 97.88 453 LEU A C 1
ATOM 3578 O O . LEU A 1 453 ? 22.016 6.809 -11.07 1 97.88 453 LEU A O 1
ATOM 3582 N N . THR A 1 454 ? 19.875 6.672 -11.766 1 97.56 454 THR A N 1
ATOM 3583 C CA . THR A 1 454 ? 19.906 5.219 -11.891 1 97.56 454 THR A CA 1
ATOM 3584 C C . THR A 1 454 ? 20.953 4.789 -12.906 1 97.56 454 THR A C 1
ATOM 3586 O O . THR A 1 454 ? 21.703 3.83 -12.68 1 97.56 454 THR A O 1
ATOM 3589 N N . GLN A 1 455 ? 21.047 5.547 -13.984 1 97.06 455 GLN A N 1
ATOM 3590 C CA . GLN A 1 455 ? 22.031 5.234 -15.016 1 97.06 455 GLN A CA 1
ATOM 3591 C C . GLN A 1 455 ? 23.453 5.395 -14.484 1 97.06 455 GLN A C 1
ATOM 3593 O O . GLN A 1 455 ? 24.328 4.582 -14.797 1 97.06 455 GLN A O 1
ATOM 3598 N N . ARG A 1 456 ? 23.672 6.426 -13.727 1 97.31 456 ARG A N 1
ATOM 3599 C CA . ARG A 1 456 ? 24.984 6.613 -13.125 1 97.31 456 ARG A CA 1
ATOM 3600 C C . ARG A 1 456 ? 25.328 5.461 -12.188 1 97.31 456 ARG A C 1
ATOM 3602 O O . ARG A 1 456 ? 26.469 4.996 -12.148 1 97.31 456 ARG A O 1
ATOM 3609 N N . LEU A 1 457 ? 24.375 4.98 -11.453 1 97.25 457 LEU A N 1
ATOM 3610 C CA . LEU A 1 457 ? 24.594 3.873 -10.531 1 97.25 457 LEU A CA 1
ATOM 3611 C C . LEU A 1 457 ? 24.875 2.582 -11.297 1 97.25 457 LEU A C 1
ATOM 3613 O O . LEU A 1 457 ? 25.703 1.772 -10.867 1 97.25 457 LEU A O 1
ATOM 3617 N N . ILE A 1 458 ? 24.188 2.41 -12.391 1 96.44 458 ILE A N 1
ATOM 3618 C CA . ILE A 1 458 ? 24.422 1.246 -13.234 1 96.44 458 ILE A CA 1
ATOM 3619 C C . ILE A 1 458 ? 25.859 1.289 -13.773 1 96.44 458 ILE A C 1
ATOM 3621 O O . ILE A 1 458 ? 26.578 0.287 -13.727 1 96.44 458 ILE A O 1
ATOM 3625 N N . LYS A 1 459 ? 26.297 2.451 -14.242 1 96.31 459 LYS A N 1
ATOM 3626 C CA . LYS A 1 459 ? 27.656 2.611 -14.75 1 96.31 459 LYS A CA 1
ATOM 3627 C C . LYS A 1 459 ? 28.688 2.363 -13.641 1 96.31 459 LYS A C 1
ATOM 3629 O O . LYS A 1 459 ? 29.734 1.761 -13.883 1 96.31 459 LYS A O 1
ATOM 3634 N N . LYS A 1 460 ? 28.375 2.883 -12.5 1 96 460 LYS A N 1
ATOM 3635 C CA . LYS A 1 460 ? 29.25 2.643 -11.352 1 96 460 LYS A CA 1
ATOM 3636 C C . LYS A 1 460 ? 29.375 1.15 -11.07 1 96 460 LYS A C 1
ATOM 3638 O O . LYS A 1 460 ? 30.484 0.656 -10.828 1 96 460 LYS A O 1
ATOM 3643 N N . TRP A 1 461 ? 28.266 0.481 -11.055 1 95.88 461 TRP A N 1
ATOM 3644 C CA . TRP A 1 461 ? 28.281 -0.962 -10.836 1 95.88 461 TRP A CA 1
ATOM 3645 C C . TRP A 1 461 ? 29.109 -1.668 -11.898 1 95.88 461 TRP A C 1
ATOM 3647 O O . TRP A 1 461 ? 29.938 -2.529 -11.578 1 95.88 461 TRP A O 1
ATOM 3657 N N . GLU A 1 462 ? 28.984 -1.224 -13.125 1 94.94 462 GLU A N 1
ATOM 3658 C CA . GLU A 1 462 ? 29.703 -1.837 -14.242 1 94.94 462 GLU A CA 1
ATOM 3659 C C . GLU A 1 462 ? 31.203 -1.577 -14.133 1 94.94 462 GLU A C 1
ATOM 3661 O O . GLU A 1 462 ? 32 -2.445 -14.461 1 94.94 462 GLU A O 1
ATOM 3666 N N . ALA A 1 463 ? 31.547 -0.495 -13.742 1 93.81 463 ALA A N 1
ATOM 3667 C CA . ALA A 1 463 ? 32.969 -0.134 -13.594 1 93.81 463 ALA A CA 1
ATOM 3668 C C . ALA A 1 463 ? 33.625 -0.972 -12.508 1 93.81 463 ALA A C 1
ATOM 3670 O O . ALA A 1 463 ? 34.812 -1.319 -12.625 1 93.81 463 ALA A O 1
ATOM 3671 N N . LEU A 1 464 ? 32.938 -1.331 -11.539 1 91.38 464 LEU A N 1
ATOM 3672 C CA . LEU A 1 464 ? 33.5 -2.027 -10.391 1 91.38 464 LEU A CA 1
ATOM 3673 C C . LEU A 1 464 ? 33.438 -3.539 -10.578 1 91.38 464 LEU A C 1
ATOM 3675 O O . LEU A 1 464 ? 34.312 -4.27 -10.125 1 91.38 464 LEU A O 1
ATOM 3679 N N . HIS A 1 465 ? 32.375 -3.971 -11.219 1 87.12 465 HIS A N 1
ATOM 3680 C CA . HIS A 1 465 ? 32.125 -5.406 -11.164 1 87.12 465 HIS A CA 1
ATOM 3681 C C . HIS A 1 465 ? 32 -5.996 -12.562 1 87.12 465 HIS A C 1
ATOM 3683 O O . HIS A 1 465 ? 31.859 -7.211 -12.727 1 87.12 465 HIS A O 1
ATOM 3689 N N . GLY A 1 466 ? 32.156 -5.188 -13.539 1 75.06 466 GLY A N 1
ATOM 3690 C CA . GLY A 1 466 ? 32.031 -5.656 -14.906 1 75.06 466 GLY A CA 1
ATOM 3691 C C . GLY A 1 466 ? 30.609 -5.508 -15.445 1 75.06 466 GLY A C 1
ATOM 3692 O O . GLY A 1 466 ? 29.703 -5.094 -14.711 1 75.06 466 GLY A O 1
ATOM 3693 N N . LEU A 1 467 ? 30.531 -5.742 -16.734 1 63.19 467 LEU A N 1
ATOM 3694 C CA . LEU A 1 467 ? 29.297 -5.414 -17.453 1 63.19 467 LEU A CA 1
ATOM 3695 C C . LEU A 1 467 ? 28.109 -6.121 -16.828 1 63.19 467 LEU A C 1
ATOM 3697 O O . LEU A 1 467 ? 28.203 -7.285 -16.438 1 63.19 467 LEU A O 1
ATOM 3701 N N . LEU A 1 468 ? 27.203 -5.336 -16.406 1 58.94 468 LEU A N 1
ATOM 3702 C CA . LEU A 1 468 ? 25.984 -5.84 -15.805 1 58.94 468 LEU A CA 1
ATOM 3703 C C . LEU A 1 468 ? 25.375 -6.961 -16.641 1 58.94 468 LEU A C 1
ATOM 3705 O O . LEU A 1 468 ? 24.812 -7.918 -16.109 1 58.94 468 LEU A O 1
ATOM 3709 N N . GLY A 1 469 ? 25.312 -7.523 -17.578 1 48.19 469 GLY A N 1
ATOM 3710 C CA . GLY A 1 469 ? 24.766 -8.445 -18.562 1 48.19 469 GLY A CA 1
ATOM 3711 C C . GLY A 1 469 ? 24.078 -7.738 -19.719 1 48.19 469 GLY A C 1
ATOM 3712 O O . GLY A 1 469 ? 23.734 -6.555 -19.609 1 48.19 469 GLY A O 1
ATOM 3713 N N . MET B 1 1 ? 3.145 -20.828 -33.938 1 32.62 1 MET B N 1
ATOM 3714 C CA . MET B 1 1 ? 4.316 -20.766 -33.062 1 32.62 1 MET B CA 1
ATOM 3715 C C . MET B 1 1 ? 5.184 -22.016 -33.25 1 32.62 1 MET B C 1
ATOM 3717 O O . MET B 1 1 ? 4.664 -23.125 -33.406 1 32.62 1 MET B O 1
ATOM 3721 N N . ALA B 1 2 ? 6.254 -21.891 -33.844 1 41.28 2 ALA B N 1
ATOM 3722 C CA . ALA B 1 2 ? 7.129 -23.047 -34 1 41.28 2 ALA B CA 1
ATOM 3723 C C . ALA B 1 2 ? 7.012 -23.984 -32.781 1 41.28 2 ALA B C 1
ATOM 3725 O O . ALA B 1 2 ? 6.898 -23.547 -31.656 1 41.28 2 ALA B O 1
ATOM 3726 N N . PRO B 1 3 ? 6.594 -25.109 -33.125 1 45.75 3 PRO B N 1
ATOM 3727 C CA . PRO B 1 3 ? 6.477 -26.031 -32 1 45.75 3 PRO B CA 1
ATOM 3728 C C . PRO B 1 3 ? 7.574 -25.828 -30.953 1 45.75 3 PRO B C 1
ATOM 3730 O O . PRO B 1 3 ? 8.758 -25.766 -31.297 1 45.75 3 PRO B O 1
ATOM 3733 N N . LEU B 1 4 ? 7.332 -24.953 -29.953 1 56.56 4 LEU B N 1
ATOM 3734 C CA . LEU B 1 4 ? 8.344 -24.766 -28.922 1 56.56 4 LEU B CA 1
ATOM 3735 C C . LEU B 1 4 ? 9.148 -26.047 -28.703 1 56.56 4 LEU B C 1
ATOM 3737 O O . LEU B 1 4 ? 8.578 -27.094 -28.422 1 56.56 4 LEU B O 1
ATOM 3741 N N . SER B 1 5 ? 10.203 -26.156 -29.438 1 81.38 5 SER B N 1
ATOM 3742 C CA . SER B 1 5 ? 11.062 -27.297 -29.156 1 81.38 5 SER B CA 1
ATOM 3743 C C . SER B 1 5 ? 11.367 -27.406 -27.672 1 81.38 5 SER B C 1
ATOM 3745 O O . SER B 1 5 ? 11.883 -26.469 -27.062 1 81.38 5 SER B O 1
ATOM 3747 N N . LEU B 1 6 ? 10.742 -28.375 -26.938 1 94.31 6 LEU B N 1
ATOM 3748 C CA . LEU B 1 6 ? 10.93 -28.641 -25.516 1 94.31 6 LEU B CA 1
ATOM 3749 C C . LEU B 1 6 ? 12.406 -28.844 -25.188 1 94.31 6 LEU B C 1
ATOM 3751 O O . LEU B 1 6 ? 13.141 -29.469 -25.953 1 94.31 6 LEU B O 1
ATOM 3755 N N . ARG B 1 7 ? 12.82 -28.203 -24.156 1 95.81 7 ARG B N 1
ATOM 3756 C CA . ARG B 1 7 ? 14.234 -28.188 -23.797 1 95.81 7 ARG B CA 1
ATOM 3757 C C . ARG B 1 7 ? 14.688 -29.547 -23.297 1 95.81 7 ARG B C 1
ATOM 3759 O O . ARG B 1 7 ? 14.047 -30.125 -22.422 1 95.81 7 ARG B O 1
ATOM 3766 N N . ASP B 1 8 ? 15.781 -30.062 -23.922 1 97.06 8 ASP B N 1
ATOM 3767 C CA . ASP B 1 8 ? 16.438 -31.25 -23.391 1 97.06 8 ASP B CA 1
ATOM 3768 C C . ASP B 1 8 ? 17.5 -30.875 -22.359 1 97.06 8 ASP B C 1
ATOM 3770 O O . ASP B 1 8 ? 17.578 -29.719 -21.922 1 97.06 8 ASP B O 1
ATOM 3774 N N . CYS B 1 9 ? 18.312 -31.906 -21.922 1 97.44 9 CYS B N 1
ATOM 3775 C CA . CYS B 1 9 ? 19.297 -31.688 -20.875 1 97.44 9 CYS B CA 1
ATOM 3776 C C . CYS B 1 9 ? 20.281 -30.594 -21.266 1 97.44 9 CYS B C 1
ATOM 3778 O O . CYS B 1 9 ? 20.547 -29.672 -20.484 1 97.44 9 CYS B O 1
ATOM 3780 N N . LYS B 1 10 ? 20.766 -30.656 -22.469 1 97.19 10 LYS B N 1
ATOM 3781 C CA . LYS B 1 10 ? 21.75 -29.703 -22.938 1 97.19 10 LYS B CA 1
ATOM 3782 C C . LYS B 1 10 ? 21.156 -28.297 -23.047 1 97.19 10 LYS B C 1
ATOM 3784 O O . LYS B 1 10 ? 21.812 -27.312 -22.703 1 97.19 10 LYS B O 1
ATOM 3789 N N . ALA B 1 11 ? 19.953 -28.203 -23.531 1 96.19 11 ALA B N 1
ATOM 3790 C CA . ALA B 1 11 ? 19.297 -26.906 -23.656 1 96.19 11 ALA B CA 1
ATOM 3791 C C . ALA B 1 11 ? 19.109 -26.25 -22.297 1 96.19 11 ALA B C 1
ATOM 3793 O O . ALA B 1 11 ? 19.281 -25.031 -22.156 1 96.19 11 ALA B O 1
ATOM 3794 N N . TRP B 1 12 ? 18.734 -27.016 -21.25 1 97 12 TRP B N 1
ATOM 3795 C CA . TRP B 1 12 ? 18.609 -26.484 -19.906 1 97 12 TRP B CA 1
ATOM 3796 C C . TRP B 1 12 ? 19.953 -26.016 -19.375 1 97 12 TRP B C 1
ATOM 3798 O O . TRP B 1 12 ? 20.047 -24.953 -18.766 1 97 12 TRP B O 1
ATOM 3808 N N . GLN B 1 13 ? 20.922 -26.797 -19.625 1 96.56 13 GLN B N 1
ATOM 3809 C CA . GLN B 1 13 ? 22.266 -26.422 -19.203 1 96.56 13 GLN B CA 1
ATOM 3810 C C . GLN B 1 13 ? 22.719 -25.141 -19.891 1 96.56 13 GLN B C 1
ATOM 3812 O O . GLN B 1 13 ? 23.281 -24.25 -19.25 1 96.56 13 GLN B O 1
ATOM 3817 N N . ASP B 1 14 ? 22.438 -25.031 -21.203 1 95.31 14 ASP B N 1
ATOM 3818 C CA . ASP B 1 14 ? 22.844 -23.859 -21.984 1 95.31 14 ASP B CA 1
ATOM 3819 C C . ASP B 1 14 ? 22.125 -22.594 -21.484 1 95.31 14 ASP B C 1
ATOM 3821 O O . ASP B 1 14 ? 22.641 -21.484 -21.609 1 95.31 14 ASP B O 1
ATOM 3825 N N . ALA B 1 15 ? 20.984 -22.797 -20.938 1 94.25 15 ALA B N 1
ATOM 3826 C CA . ALA B 1 15 ? 20.188 -21.672 -20.438 1 94.25 15 ALA B CA 1
ATOM 3827 C C . ALA B 1 15 ? 20.625 -21.281 -19.016 1 94.25 15 ALA B C 1
ATOM 3829 O O . ALA B 1 15 ? 20.078 -20.344 -18.438 1 94.25 15 ALA B O 1
ATOM 3830 N N . GLY B 1 16 ? 21.609 -21.984 -18.484 1 94.38 16 GLY B N 1
ATOM 3831 C CA . GLY B 1 16 ? 22.094 -21.703 -17.141 1 94.38 16 GLY B CA 1
ATOM 3832 C C . GLY B 1 16 ? 21.172 -22.234 -16.062 1 94.38 16 GLY B C 1
ATOM 3833 O O . GLY B 1 16 ? 21.172 -21.734 -14.93 1 94.38 16 GLY B O 1
ATOM 3834 N N . LEU B 1 17 ? 20.344 -23.219 -16.406 1 97.62 17 LEU B N 1
ATOM 3835 C CA . LEU B 1 17 ? 19.375 -23.828 -15.516 1 97.62 17 LEU B CA 1
ATOM 3836 C C . LEU B 1 17 ? 19.516 -25.344 -15.492 1 97.62 17 LEU B C 1
ATOM 3838 O O . LEU B 1 17 ? 18.531 -26.062 -15.648 1 97.62 17 LEU B O 1
ATOM 3842 N N . THR B 1 18 ? 20.641 -25.75 -15.211 1 96.94 18 THR B N 1
ATOM 3843 C CA . THR B 1 18 ? 20.969 -27.172 -15.273 1 96.94 18 THR B CA 1
ATOM 3844 C C . THR B 1 18 ? 20.078 -27.969 -14.336 1 96.94 18 THR B C 1
ATOM 3846 O O . THR B 1 18 ? 19.812 -27.547 -13.211 1 96.94 18 THR B O 1
ATOM 3849 N N . LEU B 1 19 ? 19.609 -29.094 -14.844 1 97.5 19 LEU B N 1
ATOM 3850 C CA . LEU B 1 19 ? 18.844 -30.062 -14.062 1 97.5 19 LEU B CA 1
ATOM 3851 C C . LEU B 1 19 ? 19.688 -31.297 -13.773 1 97.5 19 LEU B C 1
ATOM 3853 O O . LEU B 1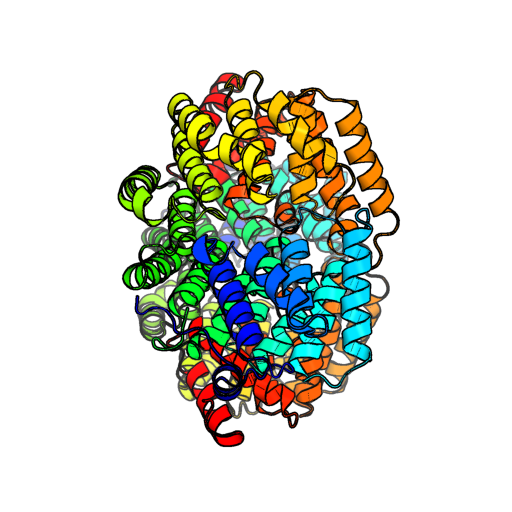 19 ? 20.5 -31.719 -14.602 1 97.5 19 LEU B O 1
ATOM 3857 N N . SER B 1 20 ? 19.438 -31.891 -12.625 1 96.19 20 SER B N 1
ATOM 3858 C CA . SER B 1 20 ? 20.312 -32.969 -12.172 1 96.19 20 SER B CA 1
ATOM 3859 C C . SER B 1 20 ? 19.984 -34.281 -12.883 1 96.19 20 SER B C 1
ATOM 3861 O O . SER B 1 20 ? 20.781 -35.219 -12.844 1 96.19 20 SER B O 1
ATOM 3863 N N . THR B 1 21 ? 18.828 -34.406 -13.555 1 96.06 21 THR B N 1
ATOM 3864 C CA . THR B 1 21 ? 18.5 -35.625 -14.297 1 96.06 21 THR B CA 1
ATOM 3865 C C . THR B 1 21 ? 19.297 -35.688 -15.594 1 96.06 21 THR B C 1
ATOM 3867 O O . THR B 1 21 ? 19.672 -34.656 -16.156 1 96.06 21 THR B O 1
ATOM 3870 N N . THR B 1 22 ? 19.578 -36.969 -16.062 1 95.75 22 THR B N 1
ATOM 3871 C CA . THR B 1 22 ? 20.266 -37.156 -17.328 1 95.75 22 THR B CA 1
ATOM 3872 C C . THR B 1 22 ? 19.297 -37.594 -18.422 1 95.75 22 THR B C 1
ATOM 3874 O O . THR B 1 22 ? 19.703 -37.875 -19.547 1 95.75 22 THR B O 1
ATOM 3877 N N . SER B 1 23 ? 18.031 -37.594 -18.078 1 97.69 23 SER B N 1
ATOM 3878 C CA . SER B 1 23 ? 17.016 -38.031 -19.047 1 97.69 23 SER B CA 1
ATOM 3879 C C . SER B 1 23 ? 16.5 -36.844 -19.859 1 97.69 23 SER B C 1
ATOM 3881 O O . SER B 1 23 ? 15.836 -35.938 -19.328 1 97.69 23 SER B O 1
ATOM 3883 N N . ASN B 1 24 ? 16.75 -36.875 -21.141 1 97.69 24 ASN B N 1
ATOM 3884 C CA . ASN B 1 24 ? 16.234 -35.844 -22.047 1 97.69 24 ASN B CA 1
ATOM 3885 C C . ASN B 1 24 ? 14.703 -35.812 -22.016 1 97.69 24 ASN B C 1
ATOM 3887 O O . ASN B 1 24 ? 14.102 -34.719 -22.062 1 97.69 24 ASN B O 1
ATOM 3891 N N . GLU B 1 25 ? 14.109 -37 -21.938 1 97.38 25 GLU B N 1
ATOM 3892 C CA . GLU B 1 25 ? 12.648 -37.062 -21.906 1 97.38 25 GLU B CA 1
ATOM 3893 C C . GLU B 1 25 ? 12.094 -36.344 -20.688 1 97.38 25 GLU B C 1
ATOM 3895 O O . GLU B 1 25 ? 11.148 -35.562 -20.797 1 97.38 25 GLU B O 1
ATOM 3900 N N . VAL B 1 26 ? 12.703 -36.531 -19.547 1 98.25 26 VAL B N 1
ATOM 3901 C CA . VAL B 1 26 ? 12.25 -35.938 -18.312 1 98.25 26 VAL B CA 1
ATOM 3902 C C . VAL B 1 26 ? 12.43 -34.438 -18.375 1 98.25 26 VAL B C 1
ATOM 3904 O O . VAL B 1 26 ? 11.547 -33.656 -17.953 1 98.25 26 VAL B O 1
ATOM 3907 N N . CYS B 1 27 ? 13.516 -34.031 -18.953 1 98.25 27 CYS B N 1
ATOM 3908 C CA . CYS B 1 27 ? 13.766 -32.594 -19.109 1 98.25 27 CYS B CA 1
ATOM 3909 C C . CYS B 1 27 ? 12.695 -31.938 -19.969 1 98.25 27 CYS B C 1
ATOM 3911 O O . CYS B 1 27 ? 12.203 -30.859 -19.656 1 98.25 27 CYS B O 1
ATOM 3913 N N . LYS B 1 28 ? 12.375 -32.562 -21.031 1 97.94 28 LYS B N 1
ATOM 3914 C CA . LYS B 1 28 ? 11.367 -32.062 -21.953 1 97.94 28 LYS B CA 1
ATOM 3915 C C . LYS B 1 28 ? 9.992 -32 -21.281 1 97.94 28 LYS B C 1
ATOM 3917 O O . LYS B 1 28 ? 9.242 -31.047 -21.469 1 97.94 28 LYS B O 1
ATOM 3922 N N . LEU B 1 29 ? 9.672 -33.062 -20.531 1 98.31 29 LEU B N 1
ATOM 3923 C CA . LEU B 1 29 ? 8.398 -33.094 -19.828 1 98.31 29 LEU B CA 1
ATOM 3924 C C . LEU B 1 29 ? 8.344 -32 -18.766 1 98.31 29 LEU B C 1
ATOM 3926 O O . LEU B 1 29 ? 7.285 -31.406 -18.531 1 98.31 29 LEU B O 1
ATOM 3930 N N . PHE B 1 30 ? 9.445 -31.766 -18.125 1 98.5 30 PHE B N 1
ATOM 3931 C CA . PHE B 1 30 ? 9.516 -30.688 -17.141 1 98.5 30 PHE B CA 1
ATOM 3932 C C . PHE B 1 30 ? 9.273 -29.344 -17.812 1 98.5 30 PHE B C 1
ATOM 3934 O O . PHE B 1 30 ? 8.508 -28.516 -17.297 1 98.5 30 PHE B O 1
ATOM 3941 N N . ASP B 1 31 ? 9.883 -29.125 -18.906 1 98.12 31 ASP B N 1
ATOM 3942 C CA . ASP B 1 31 ? 9.68 -27.906 -19.672 1 98.12 31 ASP B CA 1
ATOM 3943 C C . ASP B 1 31 ? 8.211 -27.75 -20.094 1 98.12 31 ASP B C 1
ATOM 3945 O O . ASP B 1 31 ? 7.641 -26.672 -19.969 1 98.12 31 ASP B O 1
ATOM 3949 N N . ALA B 1 32 ? 7.645 -28.828 -20.562 1 98.19 32 ALA B N 1
ATOM 3950 C CA . ALA B 1 32 ? 6.234 -28.828 -20.953 1 98.19 32 ALA B CA 1
ATOM 3951 C C . ALA B 1 32 ? 5.344 -28.438 -19.766 1 98.19 32 ALA B C 1
ATOM 3953 O O . ALA B 1 32 ? 4.363 -27.703 -19.938 1 98.19 32 ALA B O 1
ATOM 3954 N N . THR B 1 33 ? 5.645 -28.953 -18.625 1 98.38 33 THR B N 1
ATOM 3955 C CA . THR B 1 33 ? 4.906 -28.609 -17.406 1 98.38 33 THR B CA 1
ATOM 3956 C C . THR B 1 33 ? 4.973 -27.109 -17.141 1 98.38 33 THR B C 1
ATOM 3958 O O . THR B 1 33 ? 3.945 -26.484 -16.875 1 98.38 33 THR B O 1
ATOM 3961 N N . LEU B 1 34 ? 6.117 -26.547 -17.266 1 97.88 34 LEU B N 1
ATOM 3962 C CA . LEU B 1 34 ? 6.309 -25.125 -17.016 1 97.88 34 LEU B CA 1
ATOM 3963 C C . LEU B 1 34 ? 5.547 -24.281 -18.016 1 97.88 34 LEU B C 1
ATOM 3965 O O . LEU B 1 34 ? 4.961 -23.25 -17.656 1 97.88 34 LEU B O 1
ATOM 3969 N N . ILE B 1 35 ? 5.609 -24.672 -19.234 1 97.69 35 ILE B N 1
ATOM 3970 C CA . ILE B 1 35 ? 4.906 -23.953 -20.281 1 97.69 35 ILE B CA 1
ATOM 3971 C C . ILE B 1 35 ? 3.41 -23.922 -19.984 1 97.69 35 ILE B C 1
ATOM 3973 O O . ILE B 1 35 ? 2.773 -22.875 -20.047 1 97.69 35 ILE B O 1
ATOM 3977 N N . GLN B 1 36 ? 2.893 -25.141 -19.672 1 98 36 GLN B N 1
ATOM 3978 C CA . GLN B 1 36 ? 1.469 -25.234 -19.375 1 98 36 GLN B CA 1
ATOM 3979 C C . GLN B 1 36 ? 1.102 -24.391 -18.156 1 98 36 GLN B C 1
ATOM 3981 O O . GLN B 1 36 ? 0.075 -23.703 -18.156 1 98 36 GLN B O 1
ATOM 3986 N N . TYR B 1 37 ? 1.933 -24.391 -17.141 1 97.69 37 TYR B N 1
ATOM 3987 C CA . TYR B 1 37 ? 1.727 -23.594 -15.945 1 97.69 37 TYR B CA 1
ATOM 3988 C C . TYR B 1 37 ? 1.75 -22.094 -16.266 1 97.69 37 TYR B C 1
ATOM 3990 O O . TYR B 1 37 ? 0.859 -21.359 -15.859 1 97.69 37 TYR B O 1
ATOM 3998 N N . ALA B 1 38 ? 2.684 -21.656 -17.062 1 96.88 38 ALA B N 1
ATOM 3999 C CA . ALA B 1 38 ? 2.875 -20.25 -17.391 1 96.88 38 ALA B CA 1
ATOM 4000 C C . ALA B 1 38 ? 1.755 -19.734 -18.281 1 96.88 38 ALA B C 1
ATOM 4002 O O . ALA B 1 38 ? 1.359 -18.578 -18.188 1 96.88 38 ALA B O 1
ATOM 4003 N N . THR B 1 39 ? 1.214 -20.578 -19.078 1 97.25 39 THR B N 1
ATOM 4004 C CA . THR B 1 39 ? 0.225 -20.141 -20.062 1 97.25 39 THR B CA 1
ATOM 4005 C C . THR B 1 39 ? -1.19 -20.406 -19.562 1 97.25 39 THR B C 1
ATOM 4007 O O . THR B 1 39 ? -2.168 -20.109 -20.25 1 97.25 39 THR B O 1
ATOM 4010 N N . TRP B 1 40 ? -1.301 -21.109 -18.406 1 97.38 40 TRP B N 1
ATOM 4011 C CA . TRP B 1 40 ? -2.58 -21.406 -17.781 1 97.38 40 TRP B CA 1
ATOM 4012 C C . TRP B 1 40 ? -3.426 -22.312 -18.672 1 97.38 40 TRP B C 1
ATOM 4014 O O . TRP B 1 40 ? -4.645 -22.141 -18.766 1 97.38 40 TRP B O 1
ATOM 4024 N N . LYS B 1 41 ? -2.75 -23.203 -19.328 1 97.12 41 LYS B N 1
ATOM 4025 C CA . LYS B 1 41 ? -3.453 -24.062 -20.281 1 97.12 41 LYS B CA 1
ATOM 4026 C C . LYS B 1 41 ? -2.857 -25.453 -20.297 1 97.12 41 LYS B C 1
ATOM 4028 O O . LYS B 1 41 ? -1.656 -25.625 -20.531 1 97.12 41 LYS B O 1
ATOM 4033 N N . ASN B 1 42 ? -3.756 -26.422 -20.078 1 96.62 42 ASN B N 1
ATOM 4034 C CA . ASN B 1 42 ? -3.318 -27.812 -20.219 1 96.62 42 ASN B CA 1
ATOM 4035 C C . ASN B 1 42 ? -3.166 -28.203 -21.688 1 96.62 42 ASN B C 1
ATOM 4037 O O . ASN B 1 42 ? -3.971 -27.797 -22.531 1 96.62 42 ASN B O 1
ATOM 4041 N N . ASP B 1 43 ? -2.098 -28.891 -22 1 96.62 43 ASP B N 1
ATOM 4042 C CA . ASP B 1 43 ? -1.92 -29.516 -23.312 1 96.62 43 ASP B CA 1
ATOM 4043 C C . ASP B 1 43 ? -2.459 -30.938 -23.312 1 96.62 43 ASP B C 1
ATOM 4045 O O . ASP B 1 43 ? -1.798 -31.859 -22.828 1 96.62 43 ASP B O 1
ATOM 4049 N N . SER B 1 44 ? -3.557 -31.141 -23.938 1 95 44 SER B N 1
ATOM 4050 C CA . SER B 1 44 ? -4.242 -32.438 -23.891 1 95 44 SER B CA 1
ATOM 4051 C C . SER B 1 44 ? -3.418 -33.531 -24.562 1 95 44 SER B C 1
ATOM 4053 O O . SER B 1 44 ? -3.506 -34.688 -24.203 1 95 44 SER B O 1
ATOM 4055 N N . THR B 1 45 ? -2.627 -33.125 -25.531 1 95.81 45 THR B N 1
ATOM 4056 C CA . THR B 1 45 ? -1.814 -34.125 -26.234 1 95.81 45 THR B CA 1
ATOM 4057 C C . THR B 1 45 ? -0.752 -34.688 -25.312 1 95.81 45 THR B C 1
ATOM 4059 O O . THR B 1 45 ? -0.235 -35.781 -25.562 1 95.81 45 THR B O 1
ATOM 4062 N N . LEU B 1 46 ? -0.461 -34 -24.25 1 96.69 46 LEU B N 1
ATOM 4063 C CA . LEU B 1 46 ? 0.55 -34.469 -23.297 1 96.69 46 LEU B CA 1
ATOM 4064 C C . LEU B 1 46 ? -0.097 -34.938 -22 1 96.69 46 LEU B C 1
ATOM 4066 O O . LEU B 1 46 ? 0.6 -35.25 -21.031 1 96.69 46 LEU B O 1
ATOM 4070 N N . GLY B 1 47 ? -1.459 -34.938 -22.016 1 96.81 47 GLY B N 1
ATOM 4071 C CA . GLY B 1 47 ? -2.178 -35.312 -20.797 1 96.81 47 GLY B CA 1
ATOM 4072 C C . GLY B 1 47 ? -2.215 -34.188 -19.766 1 96.81 47 GLY B C 1
ATOM 4073 O O . GLY B 1 47 ? -2.438 -34.438 -18.594 1 96.81 47 GLY B O 1
ATOM 4074 N N . GLY B 1 48 ? -1.94 -32.969 -20.156 1 97.69 48 GLY B N 1
ATOM 4075 C CA . GLY B 1 48 ? -1.929 -31.844 -19.25 1 97.69 48 GLY B CA 1
ATOM 4076 C C . GLY B 1 48 ? -0.744 -31.859 -18.297 1 97.69 48 GLY B C 1
ATOM 4077 O O . GLY B 1 48 ? 0.19 -32.656 -18.469 1 97.69 48 GLY B O 1
ATOM 4078 N N . ILE B 1 49 ? -0.766 -30.953 -17.359 1 98 49 ILE B N 1
ATOM 4079 C CA . ILE B 1 49 ? 0.277 -30.875 -16.344 1 98 49 ILE B CA 1
ATOM 4080 C C . ILE B 1 49 ? 0.366 -32.188 -15.57 1 98 49 ILE B C 1
ATOM 4082 O O . ILE B 1 49 ? 1.459 -32.719 -15.359 1 98 49 ILE B O 1
ATOM 4086 N N . GLU B 1 50 ? -0.791 -32.781 -15.211 1 96.94 50 GLU B N 1
ATOM 4087 C CA . GLU B 1 50 ? -0.826 -34.031 -14.453 1 96.94 50 GLU B CA 1
ATOM 4088 C C . GLU B 1 50 ? -0.196 -35.156 -15.242 1 96.94 50 GLU B C 1
ATOM 4090 O O . GLU B 1 50 ? 0.547 -35.969 -14.688 1 96.94 50 GLU B O 1
ATOM 4095 N N . GLY B 1 51 ? -0.544 -35.188 -16.5 1 98.12 51 GLY B N 1
ATOM 4096 C CA . GLY B 1 51 ? 0.058 -36.219 -17.344 1 98.12 51 GLY B CA 1
ATOM 4097 C C . GLY B 1 51 ? 1.566 -36.094 -17.453 1 98.12 51 GLY B C 1
ATOM 4098 O O . GLY B 1 51 ? 2.281 -37.094 -17.359 1 98.12 51 GLY B O 1
ATOM 4099 N N . CYS B 1 52 ? 2.07 -34.906 -17.625 1 98.5 52 CYS B N 1
ATOM 4100 C CA . CYS B 1 52 ? 3.506 -34.688 -17.719 1 98.5 52 CYS B CA 1
ATOM 4101 C C . CYS B 1 52 ? 4.203 -35.062 -16.422 1 98.5 52 CYS B C 1
ATOM 4103 O O . CYS B 1 52 ? 5.223 -35.781 -16.438 1 98.5 52 CYS B O 1
ATOM 4105 N N . LEU B 1 53 ? 3.646 -34.688 -15.289 1 98.56 53 LEU B N 1
ATOM 4106 C CA . LEU B 1 53 ? 4.258 -34.969 -14 1 98.56 53 LEU B CA 1
ATOM 4107 C C . LEU B 1 53 ? 4.238 -36.469 -13.695 1 98.56 53 LEU B C 1
ATOM 4109 O O . LEU B 1 53 ? 5.188 -37 -13.117 1 98.56 53 LEU B O 1
ATOM 4113 N N . SER B 1 54 ? 3.158 -37.156 -14.07 1 98.19 54 SER B N 1
ATOM 4114 C CA . SER B 1 54 ? 3.082 -38.594 -13.898 1 98.19 54 SER B CA 1
ATOM 4115 C C . SER B 1 54 ? 4.164 -39.312 -14.703 1 98.19 54 SER B C 1
ATOM 4117 O O . SER B 1 54 ? 4.82 -40.219 -14.203 1 98.19 54 SER B O 1
ATOM 4119 N N . ARG B 1 55 ? 4.34 -38.875 -15.898 1 98.31 55 ARG B N 1
ATOM 4120 C CA . ARG B 1 55 ? 5.359 -39.469 -16.75 1 98.31 55 ARG B CA 1
ATOM 4121 C C . ARG B 1 55 ? 6.758 -39.188 -16.219 1 98.31 55 ARG B C 1
ATOM 4123 O O . ARG B 1 55 ? 7.641 -40.062 -16.297 1 98.31 55 ARG B O 1
ATOM 4130 N N . ILE B 1 56 ? 6.992 -38 -15.742 1 98.5 56 ILE B N 1
ATOM 4131 C CA . ILE B 1 56 ? 8.266 -37.656 -15.109 1 98.5 56 ILE B CA 1
ATOM 4132 C C . ILE B 1 56 ? 8.547 -38.625 -13.961 1 98.5 56 ILE B C 1
ATOM 4134 O O . ILE B 1 56 ? 9.617 -39.219 -13.891 1 98.5 56 ILE B O 1
ATOM 4138 N N . ASN B 1 57 ? 7.574 -38.781 -13.086 1 97.69 57 ASN B N 1
ATOM 4139 C CA . ASN B 1 57 ? 7.73 -39.625 -11.914 1 97.69 57 ASN B CA 1
ATOM 4140 C C . ASN B 1 57 ? 7.973 -41.094 -12.312 1 97.69 57 ASN B C 1
ATOM 4142 O O . ASN B 1 57 ? 8.719 -41.812 -11.641 1 97.69 57 ASN B O 1
ATOM 4146 N N . ASN B 1 58 ? 7.309 -41.531 -13.359 1 97.75 58 ASN B N 1
ATOM 4147 C CA . ASN B 1 58 ? 7.469 -42.906 -13.828 1 97.75 58 ASN B CA 1
ATOM 4148 C C . ASN B 1 58 ? 8.844 -43.125 -14.461 1 97.75 58 ASN B C 1
ATOM 4150 O O . ASN B 1 58 ? 9.438 -44.188 -14.312 1 97.75 58 ASN B O 1
ATOM 4154 N N . THR B 1 59 ? 9.312 -42.188 -15.195 1 98.06 59 THR B N 1
ATOM 4155 C CA . THR B 1 59 ? 10.555 -42.281 -15.945 1 98.06 59 THR B CA 1
ATOM 4156 C C . THR B 1 59 ? 11.766 -42.094 -15.039 1 98.06 59 THR B C 1
ATOM 4158 O O . THR B 1 59 ? 12.781 -42.75 -15.18 1 98.06 59 THR B O 1
ATOM 4161 N N . ASP B 1 60 ? 11.711 -41.125 -14.188 1 97.81 60 ASP B N 1
ATOM 4162 C CA . ASP B 1 60 ? 12.781 -40.812 -13.242 1 97.81 60 ASP B CA 1
ATOM 4163 C C . ASP B 1 60 ? 12.219 -40.438 -11.883 1 97.81 60 ASP B C 1
ATOM 4165 O O . ASP B 1 60 ? 12.203 -39.25 -11.531 1 97.81 60 ASP B O 1
ATOM 4169 N N . PRO B 1 61 ? 11.875 -41.375 -11.055 1 97.12 61 PRO B N 1
ATOM 4170 C CA . PRO B 1 61 ? 11.25 -41.125 -9.758 1 97.12 61 PRO B CA 1
ATOM 4171 C C . PRO B 1 61 ? 12.172 -40.375 -8.805 1 97.12 61 PRO B C 1
ATOM 4173 O O . PRO B 1 61 ? 11.711 -39.812 -7.797 1 97.12 61 PRO B O 1
ATOM 4176 N N . ASN B 1 62 ? 13.445 -40.281 -9.094 1 97.19 62 ASN B N 1
ATOM 4177 C CA . ASN B 1 62 ? 14.391 -39.625 -8.203 1 97.19 62 ASN B CA 1
ATOM 4178 C C . ASN B 1 62 ? 14.672 -38.188 -8.641 1 97.19 62 ASN B C 1
ATOM 4180 O O . ASN B 1 62 ? 15.422 -37.469 -7.98 1 97.19 62 ASN B O 1
ATOM 4184 N N . PHE B 1 63 ? 14.086 -37.781 -9.758 1 98.25 63 PHE B N 1
ATOM 4185 C CA . PHE B 1 63 ? 14.266 -36.406 -10.227 1 98.25 63 PHE B CA 1
ATOM 4186 C C . PHE B 1 63 ? 13.594 -35.406 -9.281 1 98.25 63 PHE B C 1
ATOM 4188 O O . PHE B 1 63 ? 12.375 -35.219 -9.344 1 98.25 63 PHE B O 1
ATOM 4195 N N . VAL B 1 64 ? 14.352 -34.688 -8.484 1 98.44 64 VAL B N 1
ATOM 4196 C CA . VAL B 1 64 ? 13.875 -33.875 -7.371 1 98.44 64 VAL B CA 1
ATOM 4197 C C . VAL B 1 64 ? 13.031 -32.719 -7.902 1 98.44 64 VAL B C 1
ATOM 4199 O O . VAL B 1 64 ? 12.016 -32.344 -7.309 1 98.44 64 VAL B O 1
ATOM 4202 N N . MET B 1 65 ? 13.414 -32.125 -9.008 1 98.75 65 MET B N 1
ATOM 4203 C CA . MET B 1 65 ? 12.68 -30.984 -9.531 1 98.75 65 MET B CA 1
ATOM 4204 C C . MET B 1 65 ? 11.297 -31.391 -10.023 1 98.75 65 MET B C 1
ATOM 4206 O O . MET B 1 65 ? 10.398 -30.562 -10.133 1 98.75 65 MET B O 1
ATOM 4210 N N . GLY B 1 66 ? 11.188 -32.688 -10.453 1 98.69 66 GLY B N 1
ATOM 4211 C CA . GLY B 1 66 ? 9.852 -33.188 -10.711 1 98.69 66 GLY B CA 1
ATOM 4212 C C . GLY B 1 66 ? 8.945 -33.125 -9.492 1 98.69 66 GLY B C 1
ATOM 4213 O O . GLY B 1 66 ? 7.781 -32.75 -9.586 1 98.69 66 GLY B O 1
ATOM 4214 N N . HIS B 1 67 ? 9.469 -33.531 -8.32 1 98.69 67 HIS B N 1
ATOM 4215 C CA . HIS B 1 67 ? 8.734 -33.469 -7.059 1 98.69 67 HIS B CA 1
ATOM 4216 C C . HIS B 1 67 ? 8.453 -32.031 -6.645 1 98.69 67 HIS B C 1
ATOM 4218 O O . HIS B 1 67 ? 7.367 -31.719 -6.156 1 98.69 67 HIS B O 1
ATOM 4224 N N . VAL B 1 68 ? 9.445 -31.141 -6.875 1 98.88 68 VAL B N 1
ATOM 4225 C CA . VAL B 1 68 ? 9.281 -29.734 -6.574 1 98.88 68 VAL B CA 1
ATOM 4226 C C . VAL B 1 68 ? 8.102 -29.172 -7.363 1 98.88 68 VAL B C 1
ATOM 4228 O O . VAL B 1 68 ? 7.238 -28.484 -6.801 1 98.88 68 VAL B O 1
ATOM 4231 N N . ALA B 1 69 ? 8.07 -29.453 -8.625 1 98.75 69 ALA B N 1
ATOM 4232 C CA . ALA B 1 69 ? 6.996 -28.938 -9.477 1 98.75 69 ALA B CA 1
ATOM 4233 C C . ALA B 1 69 ? 5.648 -29.516 -9.039 1 98.75 69 ALA B C 1
ATOM 4235 O O . ALA B 1 69 ? 4.676 -28.766 -8.891 1 98.75 69 ALA B O 1
ATOM 4236 N N . ALA B 1 70 ? 5.598 -30.797 -8.812 1 98.56 70 ALA B N 1
ATOM 4237 C CA . ALA B 1 70 ? 4.344 -31.453 -8.461 1 98.56 70 ALA B CA 1
ATOM 4238 C C . ALA B 1 70 ? 3.803 -30.938 -7.137 1 98.56 70 ALA B C 1
ATOM 4240 O O . ALA B 1 70 ? 2.652 -30.5 -7.055 1 98.56 70 ALA B O 1
ATOM 4241 N N . ASN B 1 71 ? 4.645 -31.016 -6.082 1 98.69 71 ASN B N 1
ATOM 4242 C CA . ASN B 1 71 ? 4.223 -30.562 -4.758 1 98.69 71 ASN B CA 1
ATOM 4243 C C . ASN B 1 71 ? 3.959 -29.062 -4.734 1 98.69 71 ASN B C 1
ATOM 4245 O O . ASN B 1 71 ? 2.992 -28.609 -4.125 1 98.69 71 ASN B O 1
ATOM 4249 N N . GLY B 1 72 ? 4.863 -28.312 -5.391 1 98.69 72 GLY B N 1
ATOM 4250 C CA . GLY B 1 72 ? 4.699 -26.859 -5.438 1 98.69 72 GLY B CA 1
ATOM 4251 C C . GLY B 1 72 ? 3.396 -26.438 -6.082 1 98.69 72 GLY B C 1
ATOM 4252 O O . GLY B 1 72 ? 2.705 -25.547 -5.57 1 98.69 72 GLY B O 1
ATOM 4253 N N . LEU B 1 73 ? 3.059 -27.031 -7.18 1 98.38 73 LEU B N 1
ATOM 4254 C CA . LEU B 1 73 ? 1.833 -26.688 -7.895 1 98.38 73 LEU B CA 1
ATOM 4255 C C . LEU B 1 73 ? 0.603 -27.047 -7.066 1 98.38 73 LEU B C 1
ATOM 4257 O O . LEU B 1 73 ? -0.395 -26.328 -7.082 1 98.38 73 LEU B O 1
ATOM 4261 N N . GLU B 1 74 ? 0.681 -28.172 -6.391 1 97.31 74 GLU B N 1
ATOM 4262 C CA . GLU B 1 74 ? -0.414 -28.547 -5.496 1 97.31 74 GLU B CA 1
ATOM 4263 C C . GLU B 1 74 ? -0.599 -27.516 -4.391 1 97.31 74 GLU B C 1
ATOM 4265 O O . GLU B 1 74 ? -1.726 -27.125 -4.086 1 97.31 74 GLU B O 1
ATOM 4270 N N . LEU B 1 75 ? 0.492 -27.125 -3.812 1 98.12 75 LEU B N 1
ATOM 4271 C CA . LEU B 1 75 ? 0.448 -26.156 -2.719 1 98.12 75 LEU B CA 1
ATOM 4272 C C . LEU B 1 75 ? -0.039 -24.797 -3.209 1 98.12 75 LEU B C 1
ATOM 4274 O O . LEU B 1 75 ? -0.914 -24.188 -2.59 1 98.12 75 LEU B O 1
ATOM 4278 N N . ILE B 1 76 ? 0.466 -24.344 -4.324 1 97.5 76 ILE B N 1
ATOM 4279 C CA . ILE B 1 76 ? 0.097 -23.047 -4.902 1 97.5 76 ILE B CA 1
ATOM 4280 C C . ILE B 1 76 ? -1.372 -23.078 -5.316 1 97.5 76 ILE B C 1
ATOM 4282 O O . ILE B 1 76 ? -2.064 -22.047 -5.23 1 97.5 76 ILE B O 1
ATOM 4286 N N . GLY B 1 77 ? -1.845 -24.219 -5.684 1 96.88 77 GLY B N 1
ATOM 4287 C CA . GLY B 1 77 ? -3.248 -24.344 -6.047 1 96.88 77 GLY B CA 1
ATOM 4288 C C . GLY B 1 77 ? -4.184 -24.219 -4.859 1 96.88 77 GLY B C 1
ATOM 4289 O O . GLY B 1 77 ? -5.375 -23.953 -5.027 1 96.88 77 GLY B O 1
ATOM 4290 N N . THR B 1 78 ? -3.734 -24.484 -3.623 1 97.06 78 THR B N 1
ATOM 4291 C CA . THR B 1 78 ? -4.367 -24.297 -2.324 1 97.06 78 THR B CA 1
ATOM 4292 C C . THR B 1 78 ? -5.59 -25.203 -2.178 1 97.06 78 THR B C 1
ATOM 4294 O O . THR B 1 78 ? -6.434 -24.969 -1.308 1 97.06 78 THR B O 1
ATOM 4297 N N . GLY B 1 79 ? -5.766 -26.203 -3.053 1 95.81 79 GLY B N 1
ATOM 4298 C CA . GLY B 1 79 ? -6.898 -27.109 -2.988 1 95.81 79 GLY B CA 1
ATOM 4299 C C . GLY B 1 79 ? -6.68 -28.266 -2.043 1 95.81 79 GLY B C 1
ATOM 4300 O O . GLY B 1 79 ? -7.621 -28.984 -1.699 1 95.81 79 GLY B O 1
ATOM 4301 N N . ARG B 1 80 ? -5.445 -28.438 -1.681 1 95.44 80 ARG B N 1
ATOM 4302 C CA . ARG B 1 80 ? -5.055 -29.484 -0.736 1 95.44 80 ARG B CA 1
ATOM 4303 C C . ARG B 1 80 ? -4.172 -28.922 0.371 1 95.44 80 ARG B C 1
ATOM 4305 O O . ARG B 1 80 ? -3.316 -28.062 0.117 1 95.44 80 ARG B O 1
ATOM 4312 N N . SER B 1 81 ? -4.391 -29.391 1.563 1 94.56 81 SER B N 1
ATOM 4313 C CA . SER B 1 81 ? -3.633 -28.922 2.721 1 94.56 81 SER B CA 1
ATOM 4314 C C . SER B 1 81 ? -2.77 -30.031 3.301 1 94.56 81 SER B C 1
ATOM 4316 O O . SER B 1 81 ? -3.271 -31.109 3.613 1 94.56 81 SER B O 1
ATOM 4318 N N . PRO B 1 82 ? -1.528 -29.688 3.455 1 93.38 82 PRO B N 1
ATOM 4319 C CA . PRO B 1 82 ? -0.678 -30.719 4.066 1 93.38 82 PRO B CA 1
ATOM 4320 C C . PRO B 1 82 ? -1.05 -31.016 5.516 1 93.38 82 PRO B C 1
ATOM 4322 O O . PRO B 1 82 ? -0.62 -32.031 6.078 1 93.38 82 PRO B O 1
ATOM 4325 N N . LEU B 1 83 ? -1.803 -30.156 6.117 1 90.25 83 LEU B N 1
ATOM 4326 C CA . LEU B 1 83 ? -2.246 -30.344 7.492 1 90.25 83 LEU B CA 1
ATOM 4327 C C . LEU B 1 83 ? -3.188 -31.531 7.605 1 90.25 83 LEU B C 1
ATOM 4329 O O . LEU B 1 83 ? -3.186 -32.25 8.617 1 90.25 83 LEU B O 1
ATOM 4333 N N . VAL B 1 84 ? -4.02 -31.75 6.562 1 93.81 84 VAL B N 1
ATOM 4334 C CA . VAL B 1 84 ? -5.066 -32.75 6.703 1 93.81 84 VAL B CA 1
ATOM 4335 C C . VAL B 1 84 ? -4.906 -33.812 5.625 1 93.81 84 VAL B C 1
ATOM 4337 O O . VAL B 1 84 ? -5.457 -34.906 5.738 1 93.81 84 VAL B O 1
ATOM 4340 N N . ASP B 1 85 ? -4.172 -33.531 4.578 1 96.31 85 ASP B N 1
ATOM 4341 C CA . ASP B 1 85 ? -3.945 -34.469 3.486 1 96.31 85 ASP B CA 1
ATOM 4342 C C . ASP B 1 85 ? -2.658 -35.281 3.701 1 96.31 85 ASP B C 1
ATOM 4344 O O . ASP B 1 85 ? -1.574 -34.812 3.332 1 96.31 85 ASP B O 1
ATOM 4348 N N . LYS B 1 86 ? -2.758 -36.469 4.082 1 96.44 86 LYS B N 1
ATOM 4349 C CA . LYS B 1 86 ? -1.614 -37.281 4.43 1 96.44 86 LYS B CA 1
ATOM 4350 C C . LYS B 1 86 ? -0.793 -37.656 3.189 1 96.44 86 LYS B C 1
ATOM 4352 O O . LYS B 1 86 ? 0.433 -37.75 3.262 1 96.44 86 LYS B O 1
ATOM 4357 N N . GLU B 1 87 ? -1.48 -37.844 2.123 1 97.44 87 GLU B N 1
ATOM 4358 C CA . GLU B 1 87 ? -0.773 -38.156 0.886 1 97.44 87 GLU B CA 1
ATOM 4359 C C . GLU B 1 87 ? 0.142 -37.031 0.467 1 97.44 87 GLU B C 1
ATOM 4361 O O . GLU B 1 87 ? 1.274 -37.25 0.035 1 97.44 87 GLU B O 1
ATOM 4366 N N . LEU B 1 88 ? -0.361 -35.844 0.521 1 97.75 88 LEU B N 1
ATOM 4367 C CA . LEU B 1 88 ? 0.452 -34.656 0.195 1 97.75 88 LEU B CA 1
ATOM 4368 C C . LEU B 1 88 ? 1.612 -34.531 1.174 1 97.75 88 LEU B C 1
ATOM 4370 O O . LEU B 1 88 ? 2.74 -34.25 0.769 1 97.75 88 LEU B O 1
ATOM 4374 N N . ASP B 1 89 ? 1.339 -34.75 2.43 1 97.56 89 ASP B N 1
ATOM 4375 C CA . ASP B 1 89 ? 2.385 -34.688 3.447 1 97.56 89 ASP B CA 1
ATOM 4376 C C . ASP B 1 89 ? 3.486 -35.688 3.162 1 97.56 89 ASP B C 1
ATOM 4378 O O . ASP B 1 89 ? 4.672 -35.406 3.287 1 97.56 89 ASP B O 1
ATOM 4382 N N . ASP B 1 90 ? 3.107 -36.906 2.783 1 97.94 90 ASP B N 1
ATOM 4383 C CA . ASP B 1 90 ? 4.062 -37.938 2.453 1 97.94 90 ASP B CA 1
ATOM 4384 C C . ASP B 1 90 ? 4.883 -37.594 1.219 1 97.94 90 ASP B C 1
ATOM 4386 O O . ASP B 1 90 ? 6.082 -37.844 1.16 1 97.94 90 ASP B O 1
ATOM 4390 N N . ALA B 1 91 ? 4.188 -37.031 0.275 1 98.38 91 ALA B N 1
ATOM 4391 C CA . ALA B 1 91 ? 4.879 -36.594 -0.942 1 98.38 91 ALA B CA 1
ATOM 4392 C C . ALA B 1 91 ? 5.938 -35.531 -0.637 1 98.38 91 ALA B C 1
ATOM 4394 O O . ALA B 1 91 ? 7.016 -35.562 -1.231 1 98.38 91 ALA B O 1
ATOM 4395 N N . LEU B 1 92 ? 5.676 -34.656 0.25 1 98.5 92 LEU B N 1
ATOM 4396 C CA . LEU B 1 92 ? 6.617 -33.625 0.664 1 98.5 92 LEU B CA 1
ATOM 4397 C C . LEU B 1 92 ? 7.816 -34.219 1.381 1 98.5 92 LEU B C 1
ATOM 4399 O O . LEU B 1 92 ? 8.961 -33.812 1.162 1 98.5 92 LEU B O 1
ATOM 4403 N N . LYS B 1 93 ? 7.559 -35.219 2.209 1 98.06 93 LYS B N 1
ATOM 4404 C CA . LYS B 1 93 ? 8.641 -35.906 2.891 1 98.06 93 LYS B CA 1
ATOM 4405 C C . LYS B 1 93 ? 9.539 -36.625 1.893 1 98.06 93 LYS B C 1
ATOM 4407 O O . LYS B 1 93 ? 10.766 -36.625 2.033 1 98.06 93 LYS B O 1
ATOM 4412 N N . THR B 1 94 ? 8.883 -37.25 0.95 1 98.31 94 THR B N 1
ATOM 4413 C CA . THR B 1 94 ? 9.648 -37.938 -0.092 1 98.31 94 THR B CA 1
ATOM 4414 C C . THR B 1 94 ? 10.562 -36.938 -0.821 1 98.31 94 THR B C 1
ATOM 4416 O O . THR B 1 94 ? 11.742 -37.219 -1.041 1 98.31 94 THR B O 1
ATOM 4419 N N . MET B 1 95 ? 10.023 -35.781 -1.246 1 98.56 95 MET B N 1
ATOM 4420 C CA . MET B 1 95 ? 10.812 -34.719 -1.896 1 98.56 95 MET B CA 1
ATOM 4421 C C . MET B 1 95 ? 12.008 -34.344 -1.036 1 98.56 95 MET B C 1
ATOM 4423 O O . MET B 1 95 ? 13.133 -34.25 -1.531 1 98.56 95 MET B O 1
ATOM 4427 N N . SER B 1 96 ? 11.789 -34.125 0.266 1 98.19 96 SER B N 1
ATOM 4428 C CA . SER B 1 96 ? 12.836 -33.719 1.203 1 98.19 96 SER B CA 1
ATOM 4429 C C . SER B 1 96 ? 13.906 -34.812 1.328 1 98.19 96 SER B C 1
ATOM 4431 O O . SER B 1 96 ? 15.102 -34.5 1.305 1 98.19 96 SER B O 1
ATOM 4433 N N . ASP B 1 97 ? 13.469 -36.062 1.466 1 98.12 97 ASP B N 1
ATOM 4434 C CA . ASP B 1 97 ? 14.398 -37.156 1.609 1 98.12 97 ASP B CA 1
ATOM 4435 C C . ASP B 1 97 ? 15.266 -37.312 0.361 1 98.12 97 ASP B C 1
ATOM 4437 O O . ASP B 1 97 ? 16.469 -37.562 0.46 1 98.12 97 ASP B O 1
ATOM 4441 N N . LEU B 1 98 ? 14.633 -37.219 -0.757 1 97.88 98 LEU B N 1
ATOM 4442 C CA . LEU B 1 98 ? 15.359 -37.344 -2.014 1 97.88 98 LEU B CA 1
ATOM 4443 C C . LEU B 1 98 ? 16.406 -36.219 -2.133 1 97.88 98 LEU B C 1
ATOM 4445 O O . LEU B 1 98 ? 17.516 -36.469 -2.629 1 97.88 98 LEU B O 1
ATOM 4449 N N . SER B 1 99 ? 16.031 -35.031 -1.755 1 97.75 99 SER B N 1
ATOM 4450 C CA . SER B 1 99 ? 16.953 -33.875 -1.837 1 97.75 99 SER B CA 1
ATOM 4451 C C . SER B 1 99 ? 18.172 -34.094 -0.963 1 97.75 99 SER B C 1
ATOM 4453 O O . SER B 1 99 ? 19.266 -33.625 -1.293 1 97.75 99 SER B O 1
ATOM 4455 N N . LYS B 1 100 ? 18.078 -34.844 0.102 1 97 100 LYS B N 1
ATOM 4456 C CA . LYS B 1 100 ? 19.172 -35.062 1.041 1 97 100 LYS B CA 1
ATOM 4457 C C . LYS B 1 100 ? 20.016 -36.25 0.607 1 97 100 LYS B C 1
ATOM 4459 O O . LYS B 1 100 ? 21.156 -36.406 1.049 1 97 100 LYS B O 1
ATOM 4464 N N . SER B 1 101 ? 19.547 -37.094 -0.216 1 96.25 101 SER B N 1
ATOM 4465 C CA . SER B 1 101 ? 20.203 -38.375 -0.526 1 96.25 101 SER B CA 1
ATOM 4466 C C . SER B 1 101 ? 21 -38.281 -1.824 1 96.25 101 SER B C 1
ATOM 4468 O O . SER B 1 101 ? 21.594 -39.25 -2.26 1 96.25 101 SER B O 1
ATOM 4470 N N . GLN B 1 102 ? 20.938 -37.125 -2.514 1 94.31 102 GLN B N 1
ATOM 4471 C CA . GLN B 1 102 ? 21.672 -37 -3.773 1 94.31 102 GLN B CA 1
ATOM 4472 C C . GLN B 1 102 ? 22.312 -35.625 -3.914 1 94.31 102 GLN B C 1
ATOM 4474 O O . GLN B 1 102 ? 21.969 -34.688 -3.178 1 94.31 102 GLN B O 1
ATOM 4479 N N . ALA B 1 103 ? 23.266 -35.562 -4.82 1 94.69 103 ALA B N 1
ATOM 4480 C CA . ALA B 1 103 ? 23.938 -34.312 -5.113 1 94.69 103 ALA B CA 1
ATOM 4481 C C . ALA B 1 103 ? 23.062 -33.438 -6.012 1 94.69 103 ALA B C 1
ATOM 4483 O O . ALA B 1 103 ? 22.688 -33.844 -7.113 1 94.69 103 ALA B O 1
ATOM 4484 N N . LEU B 1 104 ? 22.641 -32.25 -5.527 1 97.31 104 LEU B N 1
ATOM 4485 C CA . LEU B 1 104 ? 21.828 -31.281 -6.266 1 97.31 104 LEU B CA 1
ATOM 4486 C C . LEU B 1 104 ? 22.578 -29.969 -6.461 1 97.31 104 LEU B C 1
ATOM 4488 O O . LEU B 1 104 ? 23.516 -29.672 -5.727 1 97.31 104 LEU B O 1
ATOM 4492 N N . THR B 1 105 ? 22.219 -29.266 -7.504 1 96.44 105 THR B N 1
ATOM 4493 C CA . THR B 1 105 ? 22.703 -27.906 -7.633 1 96.44 105 THR B CA 1
ATOM 4494 C C . THR B 1 105 ? 22.141 -27.016 -6.52 1 96.44 105 THR B C 1
ATOM 4496 O O . THR B 1 105 ? 21.125 -27.359 -5.898 1 96.44 105 THR B O 1
ATOM 4499 N N . GLU B 1 106 ? 22.766 -25.906 -6.246 1 96.5 106 GLU B N 1
ATOM 4500 C CA . GLU B 1 106 ? 22.281 -24.953 -5.254 1 96.5 106 GLU B CA 1
ATOM 4501 C C . GLU B 1 106 ? 20.875 -24.469 -5.609 1 96.5 106 GLU B C 1
ATOM 4503 O O . GLU B 1 106 ? 20.031 -24.297 -4.73 1 96.5 106 GLU B O 1
ATOM 4508 N N . ARG B 1 107 ? 20.578 -24.234 -6.855 1 98.12 107 ARG B N 1
ATOM 4509 C CA . ARG B 1 107 ? 19.281 -23.781 -7.34 1 98.12 107 ARG B CA 1
ATOM 4510 C C . ARG B 1 107 ? 18.188 -24.781 -6.984 1 98.12 107 ARG B C 1
ATOM 4512 O O . ARG B 1 107 ? 17.141 -24.406 -6.469 1 98.12 107 ARG B O 1
ATOM 4519 N N . GLU B 1 108 ? 18.469 -26.062 -7.219 1 98.62 108 GLU B N 1
ATOM 4520 C CA . GLU B 1 108 ? 17.5 -27.109 -6.922 1 98.62 108 GLU B CA 1
ATOM 4521 C C . GLU B 1 108 ? 17.25 -27.219 -5.418 1 98.62 108 GLU B C 1
ATOM 4523 O O . GLU B 1 108 ? 16.125 -27.406 -4.98 1 98.62 108 GLU B O 1
ATOM 4528 N N . LYS B 1 109 ? 18.297 -27.078 -4.648 1 98.5 109 LYS B N 1
ATOM 4529 C CA . LYS B 1 109 ? 18.172 -27.125 -3.197 1 98.5 109 LYS B CA 1
ATOM 4530 C C . LYS B 1 109 ? 17.281 -26 -2.691 1 98.5 109 LYS B C 1
ATOM 4532 O O . LYS B 1 109 ? 16.453 -26.203 -1.792 1 98.5 109 LYS B O 1
ATOM 4537 N N . LEU B 1 110 ? 17.453 -24.844 -3.258 1 98.62 110 LEU B N 1
ATOM 4538 C CA . LEU B 1 110 ? 16.656 -23.688 -2.865 1 98.62 110 LEU B CA 1
ATOM 4539 C C . LEU B 1 110 ? 15.18 -23.891 -3.227 1 98.62 110 LEU B C 1
ATOM 4541 O O . LEU B 1 110 ? 14.289 -23.5 -2.475 1 98.62 110 LEU B O 1
ATOM 4545 N N . HIS B 1 111 ? 14.914 -24.516 -4.379 1 98.88 111 HIS B N 1
ATOM 4546 C CA . HIS B 1 111 ? 13.539 -24.828 -4.734 1 98.88 111 HIS B CA 1
ATOM 4547 C C . HIS B 1 111 ? 12.906 -25.766 -3.709 1 98.88 111 HIS B C 1
ATOM 4549 O O . HIS B 1 111 ? 11.766 -25.562 -3.299 1 98.88 111 HIS B O 1
ATOM 4555 N N . VAL B 1 112 ? 13.664 -26.797 -3.328 1 98.88 112 VAL B N 1
ATOM 4556 C CA . VAL B 1 112 ? 13.164 -27.734 -2.332 1 98.88 112 VAL B CA 1
ATOM 4557 C C . VAL B 1 112 ? 12.859 -27 -1.031 1 98.88 112 VAL B C 1
ATOM 4559 O O . VAL B 1 112 ? 11.758 -27.125 -0.48 1 98.88 112 VAL B O 1
ATOM 4562 N N . ALA B 1 113 ? 13.805 -26.203 -0.578 1 98.81 113 ALA B N 1
ATOM 4563 C CA . ALA B 1 113 ? 13.641 -25.453 0.667 1 98.81 113 ALA B CA 1
ATOM 4564 C C . ALA B 1 113 ? 12.43 -24.531 0.599 1 98.81 113 ALA B C 1
ATOM 4566 O O . ALA B 1 113 ? 11.68 -24.406 1.573 1 98.81 113 ALA B O 1
ATOM 4567 N N . ALA B 1 114 ? 12.242 -23.875 -0.546 1 98.88 114 ALA B N 1
ATOM 4568 C CA . ALA B 1 114 ? 11.133 -22.938 -0.712 1 98.88 114 ALA B CA 1
ATOM 4569 C C . ALA B 1 114 ? 9.789 -23.656 -0.638 1 98.88 114 ALA B C 1
ATOM 4571 O O . ALA B 1 114 ? 8.875 -23.203 0.065 1 98.88 114 ALA B O 1
ATOM 4572 N N . VAL B 1 115 ? 9.664 -24.781 -1.329 1 98.88 115 VAL B N 1
ATOM 4573 C CA . VAL B 1 115 ? 8.414 -25.531 -1.337 1 98.88 115 VAL B CA 1
ATOM 4574 C C . VAL B 1 115 ? 8.133 -26.078 0.06 1 98.88 115 VAL B C 1
ATOM 4576 O O . VAL B 1 115 ? 7 -26.031 0.534 1 98.88 115 VAL B O 1
ATOM 4579 N N . GLU B 1 116 ? 9.195 -26.562 0.739 1 98.56 116 GLU B N 1
ATOM 4580 C CA . GLU B 1 116 ? 9.047 -27.031 2.113 1 98.56 116 GLU B CA 1
ATOM 4581 C C . GLU B 1 116 ? 8.57 -25.922 3.031 1 98.56 116 GLU B C 1
ATOM 4583 O O . GLU B 1 116 ? 7.668 -26.125 3.85 1 98.56 116 GLU B O 1
ATOM 4588 N N . THR B 1 117 ? 9.18 -24.797 2.883 1 98.56 117 THR B N 1
ATOM 4589 C CA . THR B 1 117 ? 8.852 -23.641 3.711 1 98.56 117 THR B CA 1
ATOM 4590 C C . THR B 1 117 ? 7.422 -23.172 3.445 1 98.56 117 THR B C 1
ATOM 4592 O O . THR B 1 117 ? 6.699 -22.812 4.375 1 98.56 117 THR B O 1
ATOM 4595 N N . PHE B 1 118 ? 7.008 -23.188 2.203 1 98.56 118 PHE B N 1
ATOM 4596 C CA . PHE B 1 118 ? 5.637 -22.859 1.839 1 98.56 118 PHE B CA 1
ATOM 4597 C C . PHE B 1 118 ? 4.66 -23.844 2.467 1 98.56 118 PHE B C 1
ATOM 4599 O O . PHE B 1 118 ? 3.629 -23.453 3.012 1 98.56 118 PHE B O 1
ATOM 4606 N N . ALA B 1 119 ? 4.992 -25.094 2.375 1 98.12 119 ALA B N 1
ATOM 4607 C CA . ALA B 1 119 ? 4.148 -26.141 2.934 1 98.12 119 ALA B CA 1
ATOM 4608 C C . ALA B 1 119 ? 3.994 -25.984 4.441 1 98.12 119 ALA B C 1
ATOM 4610 O O . ALA B 1 119 ? 2.938 -26.281 5 1 98.12 119 ALA B O 1
ATOM 4611 N N . ASP B 1 120 ? 5.016 -25.453 5.078 1 96.56 120 ASP B N 1
ATOM 4612 C CA . ASP B 1 120 ? 5.008 -25.234 6.52 1 96.56 120 ASP B CA 1
ATOM 4613 C C . ASP B 1 120 ? 4.203 -23.984 6.879 1 96.56 120 ASP B C 1
ATOM 4615 O O . ASP B 1 120 ? 4.02 -23.672 8.062 1 96.56 120 ASP B O 1
ATOM 4619 N N . GLY B 1 121 ? 3.814 -23.219 5.906 1 96.94 121 GLY B N 1
ATOM 4620 C CA . GLY B 1 121 ? 2.941 -22.078 6.133 1 96.94 121 GLY B CA 1
ATOM 4621 C C . GLY B 1 121 ? 3.691 -20.766 6.266 1 96.94 121 GLY B C 1
ATOM 4622 O O . GLY B 1 121 ? 3.094 -19.734 6.559 1 96.94 121 GLY B O 1
ATOM 4623 N N . ASN B 1 122 ? 5.016 -20.812 6.184 1 97.94 122 ASN B N 1
ATOM 4624 C CA . ASN B 1 122 ? 5.809 -19.578 6.207 1 97.94 122 ASN B CA 1
ATOM 4625 C C . ASN B 1 122 ? 5.969 -19 4.812 1 97.94 122 ASN B C 1
ATOM 4627 O O . ASN B 1 122 ? 7.047 -19.062 4.223 1 97.94 122 ASN B O 1
ATOM 4631 N N . LEU B 1 123 ? 4.98 -18.328 4.312 1 98.38 123 LEU B N 1
ATOM 4632 C CA . LEU B 1 123 ? 4.895 -17.859 2.934 1 98.38 123 LEU B CA 1
ATOM 4633 C C . LEU B 1 123 ? 5.93 -16.781 2.662 1 98.38 123 LEU B C 1
ATOM 4635 O O . LEU B 1 123 ? 6.629 -16.828 1.648 1 98.38 123 LEU B O 1
ATOM 4639 N N . PRO B 1 124 ? 6.145 -15.797 3.594 1 98 124 PRO B N 1
ATOM 4640 C CA . PRO B 1 124 ? 7.156 -14.773 3.316 1 98 124 PRO B CA 1
ATOM 4641 C C . PRO B 1 124 ? 8.555 -15.359 3.123 1 98 124 PRO B C 1
ATOM 4643 O O . PRO B 1 124 ? 9.266 -14.969 2.197 1 98 124 PRO B O 1
ATOM 4646 N N . LYS B 1 125 ? 8.875 -16.266 3.955 1 98.31 125 LYS B N 1
ATOM 4647 C CA . LYS B 1 125 ? 10.203 -16.875 3.842 1 98.31 125 LYS B CA 1
ATOM 4648 C C . LYS B 1 125 ? 10.32 -17.688 2.559 1 98.31 125 LYS B C 1
ATOM 4650 O O . LYS B 1 125 ? 11.383 -17.719 1.933 1 98.31 125 LYS B O 1
ATOM 4655 N N . ALA B 1 126 ? 9.266 -18.422 2.166 1 98.81 126 ALA B N 1
ATOM 4656 C CA . ALA B 1 126 ? 9.281 -19.156 0.9 1 98.81 126 ALA B CA 1
ATOM 4657 C C . ALA B 1 126 ? 9.523 -18.203 -0.274 1 98.81 126 ALA B C 1
ATOM 4659 O O . ALA B 1 126 ? 10.344 -18.5 -1.148 1 98.81 126 ALA B O 1
ATOM 4660 N N . ALA B 1 127 ? 8.867 -17.062 -0.286 1 98.69 127 ALA B N 1
ATOM 4661 C CA . ALA B 1 127 ? 9.047 -16.062 -1.34 1 98.69 127 ALA B CA 1
ATOM 4662 C C . ALA B 1 127 ? 10.484 -15.57 -1.386 1 98.69 127 ALA B C 1
ATOM 4664 O O . ALA B 1 127 ? 11.062 -15.422 -2.465 1 98.69 127 ALA B O 1
ATOM 4665 N N . ASP B 1 128 ? 11.039 -15.406 -0.205 1 97.88 128 ASP B N 1
ATOM 4666 C CA . ASP B 1 128 ? 12.422 -14.961 -0.125 1 97.88 128 ASP B CA 1
ATOM 4667 C C . ASP B 1 128 ? 13.367 -15.977 -0.761 1 97.88 128 ASP B C 1
ATOM 4669 O O . ASP B 1 128 ? 14.344 -15.602 -1.408 1 97.88 128 ASP B O 1
ATOM 4673 N N . LEU B 1 129 ? 13.094 -17.219 -0.526 1 98.69 129 LEU B N 1
ATOM 4674 C CA . LEU B 1 129 ? 13.938 -18.266 -1.085 1 98.69 129 LEU B CA 1
ATOM 4675 C C . LEU B 1 129 ? 13.828 -18.297 -2.605 1 98.69 129 LEU B C 1
ATOM 4677 O O . LEU B 1 129 ? 14.836 -18.453 -3.299 1 98.69 129 LEU B O 1
ATOM 4681 N N . TRP B 1 130 ? 12.672 -18.141 -3.141 1 98.81 130 TRP B N 1
ATOM 4682 C CA . TRP B 1 130 ? 12.531 -18.062 -4.59 1 98.81 130 TRP B CA 1
ATOM 4683 C C . TRP B 1 130 ? 13.211 -16.828 -5.145 1 98.81 130 TRP B C 1
ATOM 4685 O O . TRP B 1 130 ? 13.805 -16.859 -6.227 1 98.81 130 TRP B O 1
ATOM 4695 N N . GLU B 1 131 ? 13.164 -15.711 -4.371 1 98.06 131 GLU B N 1
ATOM 4696 C CA . GLU B 1 131 ? 13.867 -14.508 -4.789 1 98.06 131 GLU B CA 1
ATOM 4697 C C . GLU B 1 131 ? 15.375 -14.734 -4.844 1 98.06 131 GLU B C 1
ATOM 4699 O O . GLU B 1 131 ? 16.062 -14.188 -5.711 1 98.06 131 GLU B O 1
ATOM 4704 N N . ARG B 1 132 ? 15.82 -15.477 -3.932 1 96.94 132 ARG B N 1
ATOM 4705 C CA . ARG B 1 132 ? 17.234 -15.805 -3.941 1 96.94 132 ARG B CA 1
ATOM 4706 C C . ARG B 1 132 ? 17.625 -16.562 -5.211 1 96.94 132 ARG B C 1
ATOM 4708 O O . ARG B 1 132 ? 18.672 -16.312 -5.797 1 96.94 132 ARG B O 1
ATOM 4715 N N . ILE B 1 133 ? 16.812 -17.469 -5.656 1 98.19 133 ILE B N 1
ATOM 4716 C CA . ILE B 1 133 ? 17.047 -18.156 -6.918 1 98.19 133 ILE B CA 1
ATOM 4717 C C . ILE B 1 133 ? 17.094 -17.141 -8.062 1 98.19 133 ILE B C 1
ATOM 4719 O O . ILE B 1 133 ? 18.016 -17.172 -8.883 1 98.19 133 ILE B O 1
ATOM 4723 N N . LEU B 1 134 ? 16.172 -16.219 -8.086 1 97.81 134 LEU B N 1
ATOM 4724 C CA . LEU B 1 134 ? 16.016 -15.273 -9.188 1 97.81 134 LEU B CA 1
ATOM 4725 C C . LEU B 1 134 ? 17.172 -14.297 -9.242 1 97.81 134 LEU B C 1
ATOM 4727 O O . LEU B 1 134 ? 17.484 -13.75 -10.305 1 97.81 134 LEU B O 1
ATOM 4731 N N . GLN B 1 135 ? 17.797 -14.102 -8.102 1 95.06 135 GLN B N 1
ATOM 4732 C CA . GLN B 1 135 ? 18.969 -13.242 -8.078 1 95.06 135 GLN B CA 1
ATOM 4733 C C . GLN B 1 135 ? 20.109 -13.828 -8.906 1 95.06 135 GLN B C 1
ATOM 4735 O O . GLN B 1 135 ? 20.828 -13.102 -9.586 1 95.06 135 GLN B O 1
ATOM 4740 N N . SER B 1 136 ? 20.219 -15.109 -8.891 1 94.44 136 SER B N 1
ATOM 4741 C CA . SER B 1 136 ? 21.312 -15.773 -9.602 1 94.44 136 SER B CA 1
ATOM 4742 C C . SER B 1 136 ? 20.844 -16.344 -10.938 1 94.44 136 SER B C 1
ATOM 4744 O O . SER B 1 136 ? 21.641 -16.5 -11.867 1 94.44 136 SER B O 1
ATOM 4746 N N . HIS B 1 137 ? 19.562 -16.703 -10.992 1 96.69 137 HIS B N 1
ATOM 4747 C CA . HIS B 1 137 ? 18.953 -17.281 -12.18 1 96.69 137 HIS B CA 1
ATOM 4748 C C . HIS B 1 137 ? 17.688 -16.531 -12.57 1 96.69 137 HIS B C 1
ATOM 4750 O O . HIS B 1 137 ? 16.578 -17.078 -12.453 1 96.69 137 HIS B O 1
ATOM 4756 N N . PRO B 1 138 ? 17.844 -15.359 -13.156 1 96.62 138 PRO B N 1
ATOM 4757 C CA . PRO B 1 138 ? 16.703 -14.469 -13.398 1 96.62 138 PRO B CA 1
ATOM 4758 C C . PRO B 1 138 ? 15.719 -15.039 -14.422 1 96.62 138 PRO B C 1
ATOM 4760 O O . PRO B 1 138 ? 14.602 -14.539 -14.547 1 96.62 138 PRO B O 1
ATOM 4763 N N . THR B 1 139 ? 16.094 -16.078 -15.172 1 97.56 139 THR B N 1
ATOM 4764 C CA . THR B 1 139 ? 15.188 -16.641 -16.17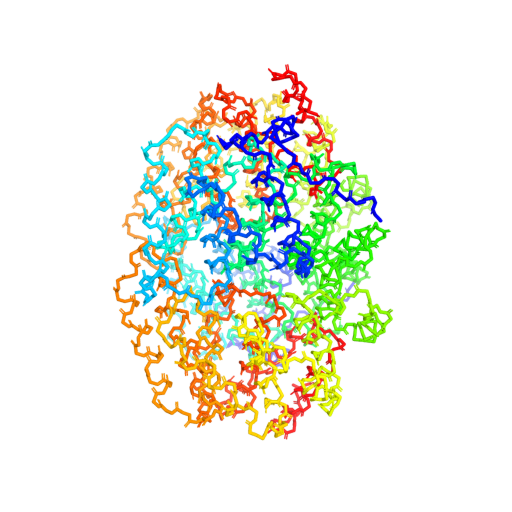2 1 97.56 139 THR B CA 1
ATOM 4765 C C . THR B 1 139 ? 14.562 -17.938 -15.672 1 97.56 139 THR B C 1
ATOM 4767 O O . THR B 1 139 ? 14.016 -18.719 -16.453 1 97.56 139 THR B O 1
ATOM 4770 N N . ASP B 1 140 ? 14.734 -18.297 -14.383 1 98.12 140 ASP B N 1
ATOM 4771 C CA . ASP B 1 140 ? 14.039 -19.438 -13.797 1 98.12 140 ASP B CA 1
ATOM 4772 C C . ASP B 1 140 ? 12.539 -19.156 -13.664 1 98.12 140 ASP B C 1
ATOM 4774 O O . ASP B 1 140 ? 12.109 -18.547 -12.695 1 98.12 140 ASP B O 1
ATOM 4778 N N . LEU B 1 141 ? 11.812 -19.672 -14.57 1 98.31 141 LEU B N 1
ATOM 4779 C CA . LEU B 1 141 ? 10.391 -19.344 -14.664 1 98.31 141 LEU B CA 1
ATOM 4780 C C . LEU B 1 141 ? 9.617 -19.938 -13.492 1 98.31 141 LEU B C 1
ATOM 4782 O O . LEU B 1 141 ? 8.656 -19.344 -13 1 98.31 141 LEU B O 1
ATOM 4786 N N . LEU B 1 142 ? 9.984 -21.141 -13.047 1 98.75 142 LEU B N 1
ATOM 4787 C CA . LEU B 1 142 ? 9.273 -21.766 -11.945 1 98.75 142 LEU B CA 1
ATOM 4788 C C . LEU B 1 142 ? 9.383 -20.922 -10.68 1 98.75 142 LEU B C 1
ATOM 4790 O O . LEU B 1 142 ? 8.375 -20.672 -10.016 1 98.75 142 LEU B O 1
ATOM 4794 N N . ALA B 1 143 ? 10.602 -20.453 -10.352 1 98.88 143 ALA B N 1
ATOM 4795 C CA . ALA B 1 143 ? 10.805 -19.594 -9.188 1 98.88 143 ALA B CA 1
ATOM 4796 C C . ALA B 1 143 ? 10 -18.312 -9.312 1 98.88 143 ALA B C 1
ATOM 4798 O O . ALA B 1 143 ? 9.375 -17.859 -8.352 1 98.88 143 ALA B O 1
ATOM 4799 N N . LEU B 1 144 ? 10.008 -17.734 -10.5 1 98.81 144 LEU B N 1
ATOM 4800 C CA . LEU B 1 144 ? 9.312 -16.469 -10.727 1 98.81 144 LEU B CA 1
ATOM 4801 C C . LEU B 1 144 ? 7.809 -16.641 -10.523 1 98.81 144 LEU B C 1
ATOM 4803 O O . LEU B 1 144 ? 7.176 -15.828 -9.836 1 98.81 144 LEU B O 1
ATOM 4807 N N . LYS B 1 145 ? 7.258 -17.656 -11.062 1 98.69 145 LYS B N 1
ATOM 4808 C CA . LYS B 1 145 ? 5.816 -17.891 -10.984 1 98.69 145 LYS B CA 1
ATOM 4809 C C . LYS B 1 145 ? 5.395 -18.234 -9.555 1 98.69 145 LYS B C 1
ATOM 4811 O O . LYS B 1 145 ? 4.355 -17.781 -9.086 1 98.69 145 LYS B O 1
ATOM 4816 N N . PHE B 1 146 ? 6.199 -19.109 -8.867 1 98.88 146 PHE B N 1
ATOM 4817 C CA . PHE B 1 146 ? 5.898 -19.453 -7.484 1 98.88 146 PHE B CA 1
ATOM 4818 C C . PHE B 1 146 ? 5.957 -18.203 -6.602 1 98.88 146 PHE B C 1
ATOM 4820 O O . PHE B 1 146 ? 5.078 -17.984 -5.766 1 98.88 146 PHE B O 1
ATOM 4827 N N . ALA B 1 147 ? 6.965 -17.359 -6.793 1 98.81 147 ALA B N 1
ATOM 4828 C CA . ALA B 1 147 ? 7.066 -16.125 -6.027 1 98.81 147 ALA B CA 1
ATOM 4829 C C . ALA B 1 147 ? 5.879 -15.211 -6.309 1 98.81 147 ALA B C 1
ATOM 4831 O O . ALA B 1 147 ? 5.281 -14.656 -5.379 1 98.81 147 ALA B O 1
ATOM 4832 N N . HIS B 1 148 ? 5.527 -15.094 -7.566 1 98.69 148 HIS B N 1
ATOM 4833 C CA . HIS B 1 148 ? 4.418 -14.25 -7.996 1 98.69 148 HIS B CA 1
ATOM 4834 C C . HIS B 1 148 ? 3.117 -14.664 -7.309 1 98.69 148 HIS B C 1
ATOM 4836 O O . HIS B 1 148 ? 2.406 -13.82 -6.758 1 98.69 148 HIS B O 1
ATOM 4842 N N . ASP B 1 149 ? 2.799 -15.922 -7.355 1 98.44 149 ASP B N 1
ATOM 4843 C CA . ASP B 1 149 ? 1.579 -16.438 -6.742 1 98.44 149 ASP B CA 1
ATOM 4844 C C . ASP B 1 149 ? 1.631 -16.312 -5.223 1 98.44 149 ASP B C 1
ATOM 4846 O O . ASP B 1 149 ? 0.616 -16.016 -4.582 1 98.44 149 ASP B O 1
ATOM 4850 N N . CYS B 1 150 ? 2.799 -16.516 -4.703 1 98.69 150 CYS B N 1
ATOM 4851 C CA . CYS B 1 150 ? 2.984 -16.375 -3.262 1 98.69 150 CYS B CA 1
ATOM 4852 C C . CYS B 1 150 ? 2.713 -14.953 -2.807 1 98.69 150 CYS B C 1
ATOM 4854 O O . CYS B 1 150 ? 1.983 -14.727 -1.839 1 98.69 150 CYS B O 1
ATOM 4856 N N . TYR B 1 151 ? 3.273 -13.969 -3.496 1 98.75 151 TYR B N 1
ATOM 4857 C CA . TYR B 1 151 ? 3.035 -12.562 -3.176 1 98.75 151 TYR B CA 1
ATOM 4858 C C . TYR B 1 151 ? 1.556 -12.219 -3.303 1 98.75 151 TYR B C 1
ATOM 4860 O O . TYR B 1 151 ? 1.03 -11.414 -2.527 1 98.75 151 TYR B O 1
ATOM 4868 N N . PHE B 1 152 ? 0.907 -12.828 -4.266 1 98.69 152 PHE B N 1
ATOM 4869 C CA . PHE B 1 152 ? -0.531 -12.656 -4.438 1 98.69 152 PHE B CA 1
ATOM 4870 C C . PHE B 1 152 ? -1.284 -13.109 -3.193 1 98.69 152 PHE B C 1
ATOM 4872 O O . PHE B 1 152 ? -2.174 -12.406 -2.709 1 98.69 152 PHE B O 1
ATOM 4879 N N . TYR B 1 153 ? -0.91 -14.227 -2.592 1 98.56 153 TYR B N 1
ATOM 4880 C CA . TYR B 1 153 ? -1.58 -14.773 -1.418 1 98.56 153 TYR B CA 1
ATOM 4881 C C . TYR B 1 153 ? -1.28 -13.938 -0.178 1 98.56 153 TYR B C 1
ATOM 4883 O O . TYR B 1 153 ? -2.086 -13.891 0.756 1 98.56 153 TYR B O 1
ATOM 4891 N N . LEU B 1 154 ? -0.164 -13.227 -0.236 1 98.31 154 LEU B N 1
ATOM 4892 C CA . LEU B 1 154 ? 0.263 -12.414 0.897 1 98.31 154 LEU B CA 1
ATOM 4893 C C . LEU B 1 154 ? -0.35 -11.016 0.828 1 98.31 154 LEU B C 1
ATOM 4895 O O . LEU B 1 154 ? -0.254 -10.242 1.783 1 98.31 154 LEU B O 1
ATOM 4899 N N . GLY B 1 155 ? -0.94 -10.695 -0.291 1 98.19 155 GLY B N 1
ATOM 4900 C CA . GLY B 1 155 ? -1.396 -9.328 -0.502 1 98.19 155 GLY B CA 1
ATOM 4901 C C . GLY B 1 155 ? -0.258 -8.336 -0.648 1 98.19 155 GLY B C 1
ATOM 4902 O O . GLY B 1 155 ? -0.41 -7.156 -0.324 1 98.19 155 GLY B O 1
ATOM 4903 N N . GLU B 1 156 ? 0.868 -8.797 -0.973 1 98.38 156 GLU B N 1
ATOM 4904 C CA . GLU B 1 156 ? 2.045 -7.953 -1.153 1 98.38 156 GLU B CA 1
ATOM 4905 C C . GLU B 1 156 ? 2.156 -7.461 -2.592 1 98.38 156 GLU B C 1
ATOM 4907 O O . GLU B 1 156 ? 2.979 -7.957 -3.363 1 98.38 156 GLU B O 1
ATOM 4912 N N . GLN B 1 157 ? 1.393 -6.449 -2.885 1 98.5 157 GLN B N 1
ATOM 4913 C CA . GLN B 1 157 ? 1.179 -5.957 -4.242 1 98.5 157 GLN B CA 1
ATOM 4914 C C . GLN B 1 157 ? 2.463 -5.375 -4.824 1 98.5 157 GLN B C 1
ATOM 4916 O O . GLN B 1 157 ? 2.811 -5.648 -5.973 1 98.5 157 GLN B O 1
ATOM 4921 N N . ARG B 1 158 ? 3.221 -4.629 -4.035 1 97.94 158 ARG B N 1
ATOM 4922 C CA . ARG B 1 158 ? 4.457 -4.023 -4.523 1 97.94 158 ARG B CA 1
ATOM 4923 C C . ARG B 1 158 ? 5.508 -5.086 -4.816 1 97.94 158 ARG B C 1
ATOM 4925 O O . ARG B 1 158 ? 6.184 -5.031 -5.848 1 97.94 158 ARG B O 1
ATOM 4932 N N . GLN B 1 159 ? 5.613 -6.023 -3.941 1 98.56 159 GLN B N 1
ATOM 4933 C CA . GLN B 1 159 ? 6.578 -7.102 -4.129 1 98.56 159 GLN B CA 1
ATOM 4934 C C . GLN B 1 159 ? 6.254 -7.922 -5.371 1 98.56 159 GLN B C 1
ATOM 4936 O O . GLN B 1 159 ? 7.156 -8.336 -6.105 1 98.56 159 GLN B O 1
ATOM 4941 N N . MET B 1 160 ? 4.957 -8.141 -5.578 1 98.69 160 MET B N 1
ATOM 4942 C CA . MET B 1 160 ? 4.523 -8.891 -6.754 1 98.69 160 MET B CA 1
ATOM 4943 C C . MET B 1 160 ? 4.957 -8.195 -8.039 1 98.69 160 MET B C 1
ATOM 4945 O O . MET B 1 160 ? 5.434 -8.836 -8.969 1 98.69 160 MET B O 1
ATOM 4949 N N . ARG B 1 161 ? 4.828 -6.898 -8.062 1 98.69 161 ARG B N 1
ATOM 4950 C CA . ARG B 1 161 ? 5.246 -6.102 -9.203 1 98.69 161 ARG B CA 1
ATOM 4951 C C . ARG B 1 161 ? 6.766 -6.09 -9.336 1 98.69 161 ARG B C 1
ATOM 4953 O O . ARG B 1 161 ? 7.305 -6.363 -10.414 1 98.69 161 ARG B O 1
ATOM 4960 N N . ASP B 1 162 ? 7.434 -5.863 -8.242 1 98.44 162 ASP B N 1
ATOM 4961 C CA . ASP B 1 162 ? 8.875 -5.637 -8.242 1 98.44 162 ASP B CA 1
ATOM 4962 C C . ASP B 1 162 ? 9.633 -6.926 -8.555 1 98.44 162 ASP B C 1
ATOM 4964 O O . ASP B 1 162 ? 10.695 -6.891 -9.18 1 98.44 162 ASP B O 1
ATOM 4968 N N . SER B 1 163 ? 9.102 -8.016 -8.086 1 98.56 163 SER B N 1
ATOM 4969 C CA . SER B 1 163 ? 9.727 -9.312 -8.336 1 98.56 163 SER B CA 1
ATOM 4970 C C . SER B 1 163 ? 9.883 -9.57 -9.828 1 98.56 163 SER B C 1
ATOM 4972 O O . SER B 1 163 ? 10.922 -10.047 -10.281 1 98.56 163 SER B O 1
ATOM 4974 N N . VAL B 1 164 ? 8.891 -9.234 -10.609 1 98.75 164 VAL B N 1
ATOM 4975 C CA . VAL B 1 164 ? 8.938 -9.445 -12.055 1 98.75 164 VAL B CA 1
ATOM 4976 C C . VAL B 1 164 ? 9.797 -8.359 -12.711 1 98.75 164 VAL B C 1
ATOM 4978 O O . VAL B 1 164 ? 10.586 -8.641 -13.609 1 98.75 164 VAL B O 1
ATOM 4981 N N . ALA B 1 165 ? 9.695 -7.164 -12.211 1 97.88 165 ALA B N 1
ATOM 4982 C CA . ALA B 1 165 ? 10.438 -6.039 -12.773 1 97.88 165 ALA B CA 1
ATOM 4983 C C . ALA B 1 165 ? 11.938 -6.301 -12.758 1 97.88 165 ALA B C 1
ATOM 4985 O O . ALA B 1 165 ? 12.633 -6.023 -13.734 1 97.88 165 ALA B O 1
ATOM 4986 N N . ARG B 1 166 ? 12.414 -6.863 -11.711 1 96.31 166 ARG B N 1
ATOM 4987 C CA . ARG B 1 166 ? 13.852 -6.992 -11.531 1 96.31 166 ARG B CA 1
ATOM 4988 C C . ARG B 1 166 ? 14.438 -8.031 -12.484 1 96.31 166 ARG B C 1
ATOM 4990 O O . ARG B 1 166 ? 15.625 -7.98 -12.82 1 96.31 166 ARG B O 1
ATOM 4997 N N . VAL B 1 167 ? 13.641 -8.93 -13.039 1 97.62 167 VAL B N 1
ATOM 4998 C CA . VAL B 1 167 ? 14.188 -9.961 -13.914 1 97.62 167 VAL B CA 1
ATOM 4999 C C . VAL B 1 167 ? 13.789 -9.688 -15.359 1 97.62 167 VAL B C 1
ATOM 5001 O O . VAL B 1 167 ? 14.328 -10.297 -16.281 1 97.62 167 VAL B O 1
ATOM 5004 N N . LEU B 1 168 ? 12.922 -8.742 -15.609 1 97.19 168 LEU B N 1
ATOM 5005 C CA . LEU B 1 168 ? 12.305 -8.484 -16.906 1 97.19 168 LEU B CA 1
ATOM 5006 C C . LEU B 1 168 ? 13.367 -8.234 -17.969 1 97.19 168 LEU B C 1
ATOM 5008 O O . LEU B 1 168 ? 13.266 -8.75 -19.094 1 97.19 168 LEU B O 1
ATOM 5012 N N . PRO B 1 169 ? 14.484 -7.562 -17.672 1 94.5 169 PRO B N 1
ATOM 5013 C CA . PRO B 1 169 ? 15.484 -7.266 -18.703 1 94.5 169 PRO B CA 1
ATOM 5014 C C . PRO B 1 169 ? 16.172 -8.523 -19.234 1 94.5 169 PRO B C 1
ATOM 5016 O O . PRO B 1 169 ? 16.75 -8.5 -20.328 1 94.5 169 PRO B O 1
ATOM 5019 N N . TYR B 1 170 ? 16.125 -9.602 -18.531 1 96.12 170 TYR B N 1
ATOM 5020 C CA . TYR B 1 170 ? 16.781 -10.844 -18.922 1 96.12 170 TYR B CA 1
ATOM 5021 C C . TYR B 1 170 ? 15.891 -11.656 -19.859 1 96.12 170 TYR B C 1
ATOM 5023 O O . TYR B 1 170 ? 16.344 -12.609 -20.484 1 96.12 170 TYR B O 1
ATOM 5031 N N . TRP B 1 171 ? 14.695 -11.32 -19.859 1 97 171 TRP B N 1
ATOM 5032 C CA . TRP B 1 171 ? 13.742 -12.008 -20.719 1 97 171 TRP B CA 1
ATOM 5033 C C . TRP B 1 171 ? 13.648 -11.328 -22.078 1 97 171 TRP B C 1
ATOM 5035 O O . TRP B 1 171 ? 12.695 -10.594 -22.344 1 97 171 TRP B O 1
ATOM 5045 N N . LYS B 1 172 ? 14.562 -11.711 -22.938 1 95.12 172 LYS B N 1
ATOM 5046 C CA . LYS B 1 172 ? 14.625 -11.164 -24.281 1 95.12 172 LYS B CA 1
ATOM 5047 C C . LYS B 1 172 ? 13.508 -11.727 -25.156 1 95.12 172 LYS B C 1
ATOM 5049 O O . LYS B 1 172 ? 12.945 -12.781 -24.859 1 95.12 172 LYS B O 1
ATOM 5054 N N . PRO B 1 173 ? 13.203 -11.047 -26.25 1 92.62 173 PRO B N 1
ATOM 5055 C CA . PRO B 1 173 ? 12.102 -11.5 -27.094 1 92.62 173 PRO B CA 1
ATOM 5056 C C . PRO B 1 173 ? 12.281 -12.93 -27.609 1 92.62 173 PRO B C 1
ATOM 5058 O O . PRO B 1 173 ? 11.305 -13.641 -27.812 1 92.62 173 PRO B O 1
ATOM 5061 N N . GLU B 1 174 ? 13.516 -13.352 -27.734 1 91.06 174 GLU B N 1
ATOM 5062 C CA . GLU B 1 174 ? 13.789 -14.688 -28.266 1 91.06 174 GLU B CA 1
ATOM 5063 C C . GLU B 1 174 ? 13.672 -15.75 -27.172 1 91.06 174 GLU B C 1
ATOM 5065 O O . GLU B 1 174 ? 13.602 -16.938 -27.469 1 91.06 174 GLU B O 1
ATOM 5070 N N . THR B 1 175 ? 13.688 -15.266 -25.953 1 91.69 175 THR B N 1
ATOM 5071 C CA . THR B 1 175 ? 13.547 -16.219 -24.859 1 91.69 175 THR B CA 1
ATOM 5072 C C . THR B 1 175 ? 12.125 -16.75 -24.781 1 91.69 175 THR B C 1
ATOM 5074 O O . THR B 1 175 ? 11.164 -15.984 -24.734 1 91.69 175 THR B O 1
ATOM 5077 N N . PRO B 1 176 ? 12.016 -18.094 -24.781 1 91.62 176 PRO B N 1
ATOM 5078 C CA . PRO B 1 176 ? 10.672 -18.656 -24.719 1 91.62 176 PRO B CA 1
ATOM 5079 C C . PRO B 1 176 ? 9.859 -18.125 -23.547 1 91.62 176 PRO B C 1
ATOM 5081 O O . PRO B 1 176 ? 10.367 -18.016 -22.438 1 91.62 176 PRO B O 1
ATOM 5084 N N . LEU B 1 177 ? 8.609 -17.734 -23.766 1 96.06 177 LEU B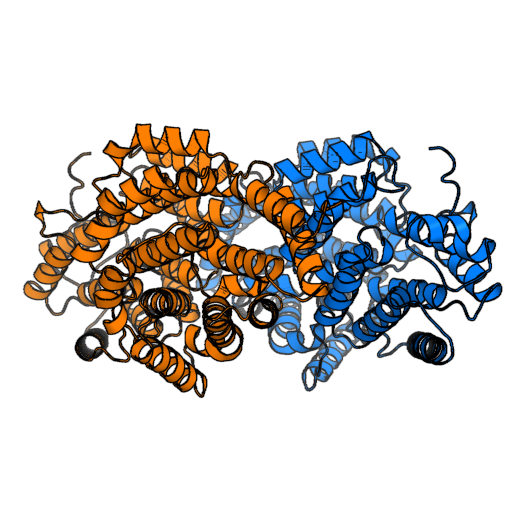 N 1
ATOM 5085 C CA . LEU B 1 177 ? 7.605 -17.328 -22.781 1 96.06 177 LEU B CA 1
ATOM 5086 C C . LEU B 1 177 ? 7.883 -15.914 -22.281 1 96.06 177 LEU B C 1
ATOM 5088 O O . LEU B 1 177 ? 7.309 -15.492 -21.266 1 96.06 177 LEU B O 1
ATOM 5092 N N . SER B 1 178 ? 8.742 -15.18 -23 1 97 178 SER B N 1
ATOM 5093 C CA . SER B 1 178 ? 9.062 -13.812 -22.594 1 97 178 SER B CA 1
ATOM 5094 C C . SER B 1 178 ? 7.812 -12.938 -22.578 1 97 178 SER B C 1
ATOM 5096 O O . SER B 1 178 ? 7.648 -12.102 -21.688 1 97 178 SER B O 1
ATOM 5098 N N . SER B 1 179 ? 6.918 -13.094 -23.531 1 97.56 179 SER B N 1
ATOM 5099 C CA . SER B 1 179 ? 5.699 -12.297 -23.578 1 97.56 179 SER B CA 1
ATOM 5100 C C . SER B 1 179 ? 4.793 -12.602 -22.391 1 97.56 179 SER B C 1
ATOM 5102 O O . SER B 1 179 ? 4.102 -11.711 -21.891 1 97.56 179 SER B O 1
ATOM 5104 N N . TYR B 1 180 ? 4.801 -13.844 -21.906 1 98.19 180 TYR B N 1
ATOM 5105 C CA . TYR B 1 180 ? 3.998 -14.219 -20.734 1 98.19 180 TYR B CA 1
ATOM 5106 C C . TYR B 1 180 ? 4.551 -13.586 -19.469 1 98.19 180 TYR B C 1
ATOM 5108 O O . TYR B 1 180 ? 3.791 -13.227 -18.562 1 98.19 180 TYR B O 1
ATOM 5116 N N . VAL B 1 181 ? 5.879 -13.453 -19.391 1 98.56 181 VAL B N 1
ATOM 5117 C CA . VAL B 1 181 ? 6.496 -12.766 -18.25 1 98.56 181 VAL B CA 1
ATOM 5118 C C . VAL B 1 181 ? 6.09 -11.289 -18.266 1 98.56 181 VAL B C 1
ATOM 5120 O O . VAL B 1 181 ? 5.816 -10.711 -17.219 1 98.56 181 VAL B O 1
ATOM 5123 N N . LYS B 1 182 ? 5.988 -10.703 -19.438 1 98.25 182 LYS B N 1
ATOM 5124 C CA . LYS B 1 182 ? 5.465 -9.344 -19.562 1 98.25 182 LYS B CA 1
ATOM 5125 C C . LYS B 1 182 ? 4.031 -9.258 -19.047 1 98.25 182 LYS B C 1
ATOM 5127 O O . LYS B 1 182 ? 3.648 -8.273 -18.422 1 98.25 182 LYS B O 1
ATOM 5132 N N . GLY B 1 183 ? 3.283 -10.258 -19.359 1 98.62 183 GLY B N 1
ATOM 5133 C CA . GLY B 1 183 ? 1.938 -10.336 -18.812 1 98.62 183 GLY B CA 1
ATOM 5134 C C . GLY B 1 183 ? 1.906 -10.336 -17.297 1 98.62 183 GLY B C 1
ATOM 5135 O O . GLY B 1 183 ? 1.083 -9.648 -16.688 1 98.62 183 GLY B O 1
ATOM 5136 N N . MET B 1 184 ? 2.805 -11.109 -16.688 1 98.69 184 MET B N 1
ATOM 5137 C CA . MET B 1 184 ? 2.912 -11.117 -15.234 1 98.69 184 MET B CA 1
ATOM 5138 C C . MET B 1 184 ? 3.209 -9.727 -14.695 1 98.69 184 MET B C 1
ATOM 5140 O O . MET B 1 184 ? 2.623 -9.305 -13.703 1 98.69 184 MET B O 1
ATOM 5144 N N . TYR B 1 185 ? 4.082 -9.016 -15.344 1 98.75 185 TYR B N 1
ATOM 5145 C CA . TYR B 1 185 ? 4.434 -7.668 -14.922 1 98.75 185 TYR B CA 1
ATOM 5146 C C . TYR B 1 185 ? 3.229 -6.738 -15.016 1 98.75 185 TYR B C 1
ATOM 5148 O O . TYR B 1 185 ? 2.994 -5.922 -14.125 1 98.75 185 TYR B O 1
ATOM 5156 N N . SER B 1 186 ? 2.494 -6.871 -16.125 1 98.88 186 SER B N 1
ATOM 5157 C CA . SER B 1 186 ? 1.326 -6.016 -16.312 1 98.88 186 SER B CA 1
ATOM 5158 C C . SER B 1 186 ? 0.346 -6.156 -15.156 1 98.88 186 SER B C 1
ATOM 5160 O O . SER B 1 186 ? -0.271 -5.176 -14.734 1 98.88 186 SER B O 1
ATOM 5162 N N . PHE B 1 187 ? 0.167 -7.348 -14.648 1 98.88 187 PHE B N 1
ATOM 5163 C CA . PHE B 1 187 ? -0.737 -7.551 -13.523 1 98.88 187 PHE B CA 1
ATOM 5164 C C . PHE B 1 187 ? -0.212 -6.848 -12.273 1 98.88 187 PHE B C 1
ATOM 5166 O O . PHE B 1 187 ? -0.986 -6.266 -11.508 1 98.88 187 PHE B O 1
ATOM 5173 N N . GLY B 1 188 ? 1.108 -6.949 -12.031 1 98.75 188 GLY B N 1
ATOM 5174 C CA . GLY B 1 188 ? 1.701 -6.195 -10.938 1 98.75 188 GLY B CA 1
ATOM 5175 C C . GLY B 1 188 ? 1.452 -4.703 -11.039 1 98.75 188 GLY B C 1
ATOM 5176 O O . GLY B 1 188 ? 1.158 -4.051 -10.031 1 98.75 188 GLY B O 1
ATOM 5177 N N . LEU B 1 189 ? 1.566 -4.156 -12.258 1 98.69 189 LEU B N 1
ATOM 5178 C CA . LEU B 1 189 ? 1.281 -2.746 -12.5 1 98.69 189 LEU B CA 1
ATOM 5179 C C . LEU B 1 189 ? -0.171 -2.422 -12.172 1 98.69 189 LEU B C 1
ATOM 5181 O O . LEU B 1 189 ? -0.45 -1.431 -11.492 1 98.69 189 LEU B O 1
ATOM 5185 N N . LEU B 1 190 ? -1.033 -3.303 -12.602 1 98.81 190 LEU B N 1
ATOM 5186 C CA . LEU B 1 190 ? -2.459 -3.131 -12.344 1 98.81 190 LEU B CA 1
ATOM 5187 C C . LEU B 1 190 ? -2.73 -3.076 -10.844 1 98.81 190 LEU B C 1
ATOM 5189 O O . LEU B 1 190 ? -3.441 -2.189 -10.367 1 98.81 190 LEU B O 1
ATOM 5193 N N . GLU B 1 191 ? -2.148 -4 -10.055 1 98.62 191 GLU B N 1
ATOM 5194 C CA . GLU B 1 191 ? -2.424 -4.113 -8.625 1 98.62 191 GLU B CA 1
ATOM 5195 C C . GLU B 1 191 ? -1.778 -2.973 -7.848 1 98.62 191 GLU B C 1
ATOM 5197 O O . GLU B 1 191 ? -2.066 -2.779 -6.664 1 98.62 191 GLU B O 1
ATOM 5202 N N . THR B 1 192 ? -0.905 -2.164 -8.492 1 98.25 192 THR B N 1
ATOM 5203 C CA . THR B 1 192 ? -0.281 -1.016 -7.844 1 98.25 192 THR B CA 1
ATOM 5204 C C . THR B 1 192 ? -0.728 0.286 -8.5 1 98.25 192 THR B C 1
ATOM 5206 O O . THR B 1 192 ? -0.002 1.282 -8.477 1 98.25 192 THR B O 1
ATOM 5209 N N . ASN B 1 193 ? -1.838 0.237 -9.172 1 97.75 193 ASN B N 1
ATOM 5210 C CA . ASN B 1 193 ? -2.637 1.371 -9.625 1 97.75 193 ASN B CA 1
ATOM 5211 C C . ASN B 1 193 ? -2.023 2.031 -10.859 1 97.75 193 ASN B C 1
ATOM 5213 O O . ASN B 1 193 ? -2.461 3.105 -11.281 1 97.75 193 ASN B O 1
ATOM 5217 N N . PHE B 1 194 ? -1.036 1.429 -11.5 1 97.88 194 PHE B N 1
ATOM 5218 C CA . PHE B 1 194 ? -0.519 1.924 -12.773 1 97.88 194 PHE B CA 1
ATOM 5219 C C . PHE B 1 194 ? -1.349 1.397 -13.938 1 97.88 194 PHE B C 1
ATOM 5221 O O . PHE B 1 194 ? -0.826 0.713 -14.82 1 97.88 194 PHE B O 1
ATOM 5228 N N . TYR B 1 195 ? -2.574 1.764 -14.023 1 97.75 195 TYR B N 1
ATOM 5229 C CA . TYR B 1 195 ? -3.562 1.17 -14.922 1 97.75 195 TYR B CA 1
ATOM 5230 C C . TYR B 1 195 ? -3.188 1.405 -16.375 1 97.75 195 TYR B C 1
ATOM 5232 O O . TYR B 1 195 ? -3.234 0.482 -17.188 1 97.75 195 TYR B O 1
ATOM 5240 N N . ASP B 1 196 ? -2.795 2.627 -16.688 1 96.88 196 ASP B N 1
ATOM 5241 C CA . ASP B 1 196 ? -2.463 2.932 -18.078 1 96.88 196 ASP B CA 1
ATOM 5242 C C . ASP B 1 196 ? -1.236 2.146 -18.531 1 96.88 196 ASP B C 1
ATOM 5244 O O . ASP B 1 196 ? -1.207 1.626 -19.656 1 96.88 196 ASP B O 1
ATOM 5248 N N . GLN B 1 197 ? -0.269 2.08 -17.703 1 97.38 197 GLN B N 1
ATOM 5249 C CA . GLN B 1 197 ? 0.914 1.288 -18.016 1 97.38 197 GLN B CA 1
ATOM 5250 C C . GLN B 1 197 ? 0.574 -0.197 -18.109 1 97.38 197 GLN B C 1
ATOM 5252 O O . GLN B 1 197 ? 1.114 -0.913 -18.953 1 97.38 197 GLN B O 1
ATOM 5257 N N . ALA B 1 198 ? -0.249 -0.694 -17.188 1 98.62 198 ALA B N 1
ATOM 5258 C CA . ALA B 1 198 ? -0.68 -2.09 -17.203 1 98.62 198 ALA B CA 1
ATOM 5259 C C . ALA B 1 198 ? -1.352 -2.439 -18.516 1 98.62 198 ALA B C 1
ATOM 5261 O O . ALA B 1 198 ? -1.061 -3.479 -19.125 1 98.62 198 ALA B O 1
ATOM 5262 N N . LEU B 1 199 ? -2.238 -1.521 -18.984 1 98.56 199 LEU B N 1
ATOM 5263 C CA . LEU B 1 199 ? -2.92 -1.721 -20.266 1 98.56 199 LEU B CA 1
ATOM 5264 C C . LEU B 1 199 ? -1.917 -1.783 -21.406 1 98.56 199 LEU B C 1
ATOM 5266 O O . LEU B 1 199 ? -1.998 -2.67 -22.266 1 98.56 199 LEU B O 1
ATOM 5270 N N . LYS B 1 200 ? -1.002 -0.875 -21.391 1 98.31 200 LYS B N 1
ATOM 5271 C CA . LYS B 1 200 ? 0.007 -0.824 -22.438 1 98.31 200 LYS B CA 1
ATOM 5272 C C . LYS B 1 200 ? 0.83 -2.109 -22.484 1 98.31 200 LYS B C 1
ATOM 5274 O O . LYS B 1 200 ? 0.987 -2.723 -23.531 1 98.31 200 LYS B O 1
ATOM 5279 N N . VAL B 1 201 ? 1.316 -2.537 -21.344 1 98.5 201 VAL B N 1
ATOM 5280 C CA . VAL B 1 201 ? 2.191 -3.701 -21.25 1 98.5 201 VAL B CA 1
ATOM 5281 C C . VAL B 1 201 ? 1.41 -4.965 -21.594 1 98.5 201 VAL B C 1
ATOM 5283 O O . VAL B 1 201 ? 1.916 -5.84 -22.297 1 98.5 201 VAL B O 1
ATOM 5286 N N . ALA B 1 202 ? 0.209 -5.098 -21.125 1 98.81 202 ALA B N 1
ATOM 5287 C CA . ALA B 1 202 ? -0.627 -6.254 -21.438 1 98.81 202 ALA B CA 1
ATOM 5288 C C . ALA B 1 202 ? -0.914 -6.332 -22.938 1 98.81 202 ALA B C 1
ATOM 5290 O O . ALA B 1 202 ? -0.872 -7.41 -23.516 1 98.81 202 ALA B O 1
ATOM 5291 N N . LYS B 1 203 ? -1.212 -5.191 -23.562 1 98.69 203 LYS B N 1
ATOM 5292 C CA . LYS B 1 203 ? -1.487 -5.164 -25 1 98.69 203 LYS B CA 1
ATOM 5293 C C . LYS B 1 203 ? -0.248 -5.543 -25.797 1 98.69 203 LYS B C 1
ATOM 5295 O O . LYS B 1 203 ? -0.354 -6.211 -26.828 1 98.69 203 LYS B O 1
ATOM 5300 N N . GLU B 1 204 ? 0.91 -5.102 -25.328 1 98.31 204 GLU B N 1
ATOM 5301 C CA . GLU B 1 204 ? 2.156 -5.504 -25.969 1 98.31 204 GLU B CA 1
ATOM 5302 C C . GLU B 1 204 ? 2.344 -7.02 -25.906 1 98.31 204 GLU B C 1
ATOM 5304 O O . GLU B 1 204 ? 2.771 -7.637 -26.891 1 98.31 204 GLU B O 1
ATOM 5309 N N . ALA B 1 205 ? 2.072 -7.605 -24.781 1 98.5 205 ALA B N 1
ATOM 5310 C CA . ALA B 1 205 ? 2.158 -9.055 -24.641 1 98.5 205 ALA B CA 1
ATOM 5311 C C . ALA B 1 205 ? 1.17 -9.758 -25.578 1 98.5 205 ALA B C 1
ATOM 5313 O O . ALA B 1 205 ? 1.52 -10.734 -26.234 1 98.5 205 ALA B O 1
ATOM 5314 N N . LEU B 1 206 ? -0.016 -9.219 -25.703 1 98.44 206 LEU B N 1
ATOM 5315 C CA . LEU B 1 206 ? -1.067 -9.812 -26.531 1 98.44 206 LEU B CA 1
ATOM 5316 C C . LEU B 1 206 ? -0.759 -9.656 -28.016 1 98.44 206 LEU B C 1
ATOM 5318 O O . LEU B 1 206 ? -1.234 -10.445 -28.828 1 98.44 206 LEU B O 1
ATOM 5322 N N . ALA B 1 207 ? -0.019 -8.656 -28.344 1 98.06 207 ALA B N 1
ATOM 5323 C CA . ALA B 1 207 ? 0.405 -8.492 -29.734 1 98.06 207 ALA B CA 1
ATOM 5324 C C . ALA B 1 207 ? 1.316 -9.633 -30.172 1 98.06 207 ALA B C 1
ATOM 5326 O O . ALA B 1 207 ? 1.338 -10 -31.344 1 98.06 207 ALA B O 1
ATOM 5327 N N . VAL B 1 208 ? 2.049 -10.195 -29.234 1 97.44 208 VAL B N 1
ATOM 5328 C CA . VAL B 1 208 ? 2.941 -11.32 -29.5 1 97.44 208 VAL B CA 1
ATOM 5329 C C . VAL B 1 208 ? 2.162 -12.625 -29.422 1 97.44 208 VAL B C 1
ATOM 5331 O O . VAL B 1 208 ? 2.312 -13.5 -30.281 1 97.44 208 VAL B O 1
ATOM 5334 N N . GLU B 1 209 ? 1.367 -12.789 -28.391 1 97.12 209 GLU B N 1
ATOM 5335 C CA . GLU B 1 209 ? 0.571 -13.992 -28.172 1 97.12 209 GLU B CA 1
ATOM 5336 C C . GLU B 1 209 ? -0.868 -13.641 -27.797 1 97.12 209 GLU B C 1
ATOM 5338 O O . GLU B 1 209 ? -1.176 -13.406 -26.625 1 97.12 209 GLU B O 1
ATOM 5343 N N . ARG B 1 210 ? -1.744 -13.781 -28.672 1 97 210 ARG B N 1
ATOM 5344 C CA . ARG B 1 210 ? -3.125 -13.344 -28.5 1 97 210 ARG B CA 1
ATOM 5345 C C . ARG B 1 210 ? -3.863 -14.242 -27.516 1 97 210 ARG B C 1
ATOM 5347 O O . ARG B 1 210 ? -4.898 -13.859 -26.969 1 97 210 ARG B O 1
ATOM 5354 N N . THR B 1 211 ? -3.355 -15.43 -27.266 1 97.19 211 THR B N 1
ATOM 5355 C CA . THR B 1 211 ? -4.047 -16.391 -26.406 1 97.19 211 THR B CA 1
ATOM 5356 C C . THR B 1 211 ? -3.562 -16.266 -24.969 1 97.19 211 THR B C 1
ATOM 5358 O O . THR B 1 211 ? -3.941 -17.078 -24.109 1 97.19 211 THR B O 1
ATOM 5361 N N . ASP B 1 212 ? -2.693 -15.328 -24.719 1 98.06 212 ASP B N 1
ATOM 5362 C CA . ASP B 1 212 ? -2.188 -15.102 -23.375 1 98.06 212 ASP B CA 1
ATOM 5363 C C . ASP B 1 212 ? -3.311 -14.672 -22.422 1 98.06 212 ASP B C 1
ATOM 5365 O O . ASP B 1 212 ? -3.551 -13.477 -22.25 1 98.06 212 ASP B O 1
ATOM 5369 N N . SER B 1 213 ? -3.885 -15.617 -21.734 1 98.25 213 SER B N 1
ATOM 5370 C CA . SER B 1 213 ? -5.074 -15.375 -20.922 1 98.25 213 SER B CA 1
ATOM 5371 C C . SER B 1 213 ? -4.75 -14.5 -19.719 1 98.25 213 SER B C 1
ATOM 5373 O O . SER B 1 213 ? -5.605 -13.766 -19.219 1 98.25 213 SER B O 1
ATOM 5375 N N . TRP B 1 214 ? -3.543 -14.57 -19.203 1 98.62 214 TRP B N 1
ATOM 5376 C CA . TRP B 1 214 ? -3.182 -13.75 -18.047 1 98.62 214 TRP B CA 1
ATOM 5377 C C . TRP B 1 214 ? -3.133 -12.273 -18.422 1 98.62 214 TRP B C 1
ATOM 5379 O O . TRP B 1 214 ? -3.555 -11.414 -17.641 1 98.62 214 TRP B O 1
ATOM 5389 N N . SER B 1 215 ? -2.615 -11.922 -19.594 1 98.81 215 SER B N 1
ATOM 5390 C CA . SER B 1 215 ? -2.643 -10.547 -20.078 1 98.81 215 SER B CA 1
ATOM 5391 C C . SER B 1 215 ? -4.074 -10.078 -20.328 1 98.81 215 SER B C 1
ATOM 5393 O O . SER B 1 215 ? -4.418 -8.93 -20.031 1 98.81 215 SER B O 1
ATOM 5395 N N . VAL B 1 216 ? -4.914 -10.969 -20.844 1 98.81 216 VAL B N 1
ATOM 5396 C CA . VAL B 1 216 ? -6.336 -10.672 -20.984 1 98.81 216 VAL B CA 1
ATOM 5397 C C . VAL B 1 216 ? -6.93 -10.352 -19.609 1 98.81 216 VAL B C 1
ATOM 5399 O O . VAL B 1 216 ? -7.672 -9.375 -19.469 1 98.81 216 VAL B O 1
ATOM 5402 N N . HIS B 1 217 ? -6.598 -11.172 -18.703 1 98.81 217 HIS B N 1
ATOM 5403 C CA . HIS B 1 217 ? -7.035 -11.016 -17.312 1 98.81 217 HIS B CA 1
ATOM 5404 C C . HIS B 1 217 ? -6.645 -9.641 -16.766 1 98.81 217 HIS B C 1
ATOM 5406 O O . HIS B 1 217 ? -7.449 -8.977 -16.109 1 98.81 217 HIS B O 1
ATOM 5412 N N . THR B 1 218 ? -5.453 -9.156 -17.047 1 98.88 218 THR B N 1
ATOM 5413 C CA . THR B 1 218 ? -5.008 -7.836 -16.609 1 98.88 218 THR B CA 1
ATOM 5414 C C . THR B 1 218 ? -5.891 -6.746 -17.203 1 98.88 218 THR B C 1
ATOM 5416 O O . THR B 1 218 ? -6.328 -5.836 -16.5 1 98.88 218 THR B O 1
ATOM 5419 N N . ILE B 1 219 ? -6.148 -6.844 -18.453 1 98.88 219 ILE B N 1
ATOM 5420 C CA . ILE B 1 219 ? -6.973 -5.848 -19.125 1 98.88 219 ILE B CA 1
ATOM 5421 C C . ILE B 1 219 ? -8.375 -5.848 -18.531 1 98.88 219 ILE B C 1
ATOM 5423 O O . ILE B 1 219 ? -8.953 -4.789 -18.297 1 98.88 219 ILE B O 1
ATOM 5427 N N . ALA B 1 220 ? -8.875 -7.035 -18.266 1 98.81 220 ALA B N 1
ATOM 5428 C CA . ALA B 1 220 ? -10.18 -7.137 -17.625 1 98.81 220 ALA B CA 1
ATOM 5429 C C . ALA B 1 220 ? -10.18 -6.402 -16.281 1 98.81 220 ALA B C 1
ATOM 5431 O O . ALA B 1 220 ? -11.117 -5.664 -15.969 1 98.81 220 ALA B O 1
ATOM 5432 N N . HIS B 1 221 ? -9.156 -6.574 -15.508 1 98.75 221 HIS B N 1
ATOM 5433 C CA . HIS B 1 221 ? -9.023 -5.91 -14.219 1 98.75 221 HIS B CA 1
ATOM 5434 C C . HIS B 1 221 ? -9.008 -4.391 -14.375 1 98.75 221 HIS B C 1
ATOM 5436 O O . HIS B 1 221 ? -9.648 -3.674 -13.602 1 98.75 221 HIS B O 1
ATOM 5442 N N . VAL B 1 222 ? -8.227 -3.904 -15.336 1 98.38 222 VAL B N 1
ATOM 5443 C CA . VAL B 1 222 ? -8.102 -2.461 -15.516 1 98.38 222 VAL B CA 1
ATOM 5444 C C . VAL B 1 222 ? -9.477 -1.854 -15.773 1 98.38 222 VAL B C 1
ATOM 5446 O O . VAL B 1 222 ? -9.852 -0.858 -15.148 1 98.38 222 VAL B O 1
ATOM 5449 N N . HIS B 1 223 ? -10.234 -2.477 -16.672 1 98.06 223 HIS B N 1
ATOM 5450 C CA . HIS B 1 223 ? -11.562 -1.961 -16.984 1 98.06 223 HIS B CA 1
ATOM 5451 C C . HIS B 1 223 ? -12.484 -2.041 -15.773 1 98.06 223 HIS B C 1
ATOM 5453 O O . HIS B 1 223 ? -13.297 -1.141 -15.547 1 98.06 223 HIS B O 1
ATOM 5459 N N . GLU B 1 224 ? -12.336 -3.1 -15.039 1 97.12 224 GLU B N 1
ATOM 5460 C CA . GLU B 1 224 ? -13.133 -3.248 -13.82 1 97.12 224 GLU B CA 1
ATOM 5461 C C . GLU B 1 224 ? -12.789 -2.164 -12.805 1 97.12 224 GLU B C 1
ATOM 5463 O O . GLU B 1 224 ? -13.688 -1.519 -12.25 1 97.12 224 GLU B O 1
ATOM 5468 N N . MET B 1 225 ? -11.5 -1.903 -12.547 1 96.31 225 MET B N 1
ATOM 5469 C CA . MET B 1 225 ? -11.047 -0.954 -11.539 1 96.31 225 MET B CA 1
ATOM 5470 C C . MET B 1 225 ? -11.43 0.473 -11.922 1 96.31 225 MET B C 1
ATOM 5472 O O . MET B 1 225 ? -11.727 1.295 -11.055 1 96.31 225 MET B O 1
ATOM 5476 N N . LYS B 1 226 ? -11.508 0.748 -13.211 1 94.81 226 LYS B N 1
ATOM 5477 C CA . LYS B 1 226 ? -11.836 2.082 -13.703 1 94.81 226 LYS B CA 1
ATOM 5478 C C . LYS B 1 226 ? -13.344 2.242 -13.906 1 94.81 226 LYS B C 1
ATOM 5480 O O . LYS B 1 226 ? -13.805 3.307 -14.32 1 94.81 226 LYS B O 1
ATOM 5485 N N . ALA B 1 227 ? -14.078 1.163 -13.695 1 95.62 227 ALA B N 1
ATOM 5486 C CA . ALA B 1 227 ? -15.516 1.13 -13.977 1 95.62 227 ALA B CA 1
ATOM 5487 C C . ALA B 1 227 ? -15.797 1.517 -15.422 1 95.62 227 ALA B C 1
ATOM 5489 O O . ALA B 1 227 ? -16.766 2.217 -15.703 1 95.62 227 ALA B O 1
ATOM 5490 N N . ASP B 1 228 ? -14.891 1.241 -16.281 1 96.56 228 ASP B N 1
ATOM 5491 C CA . ASP B 1 228 ? -15.086 1.368 -17.719 1 96.56 228 ASP B CA 1
ATOM 5492 C C . ASP B 1 228 ? -15.719 0.108 -18.312 1 96.56 228 ASP B C 1
ATOM 5494 O O . ASP B 1 228 ? -15.07 -0.636 -19.047 1 96.56 228 ASP B O 1
ATOM 5498 N N . LEU B 1 229 ? -16.953 -0.097 -18.078 1 97.44 229 LEU B N 1
ATOM 5499 C CA . LEU B 1 229 ? -17.656 -1.355 -18.281 1 97.44 229 LEU B CA 1
ATOM 5500 C C . LEU B 1 229 ? -17.906 -1.616 -19.75 1 97.44 229 LEU B C 1
ATOM 5502 O O . LEU B 1 229 ? -17.781 -2.752 -20.219 1 97.44 229 LEU B O 1
ATOM 5506 N N . ASP B 1 230 ? -18.234 -0.582 -20.516 1 97.31 230 ASP B N 1
ATOM 5507 C CA . ASP B 1 230 ? -18.516 -0.761 -21.938 1 97.31 230 ASP B CA 1
ATOM 5508 C C . ASP B 1 230 ? -17.281 -1.255 -22.688 1 97.31 230 ASP B C 1
ATOM 5510 O O . ASP B 1 230 ? -17.359 -2.172 -23.5 1 97.31 230 ASP B O 1
ATOM 5514 N N . SER B 1 231 ? -16.125 -0.598 -22.375 1 97.69 231 SER B N 1
ATOM 5515 C CA . SER B 1 231 ? -14.883 -1.057 -22.984 1 97.69 231 SER B CA 1
ATOM 5516 C C . SER B 1 231 ? -14.555 -2.482 -22.562 1 97.69 231 SER B C 1
ATOM 5518 O O . SER B 1 231 ? -14.062 -3.279 -23.359 1 97.69 231 SER B O 1
ATOM 5520 N N . GLY B 1 232 ? -14.812 -2.818 -21.281 1 98.12 232 GLY B N 1
ATOM 5521 C CA . GLY B 1 232 ? -14.578 -4.168 -20.781 1 98.12 232 GLY B CA 1
ATOM 5522 C C . GLY B 1 232 ? -15.43 -5.211 -21.484 1 98.12 232 GLY B C 1
ATOM 5523 O O . GLY B 1 232 ? -14.922 -6.246 -21.906 1 98.12 232 GLY B O 1
ATOM 5524 N N . LEU B 1 233 ? -16.703 -4.898 -21.594 1 98.38 233 LEU B N 1
ATOM 5525 C CA . LEU B 1 233 ? -17.625 -5.824 -22.25 1 98.38 233 LEU B CA 1
ATOM 5526 C C . LEU B 1 233 ? -17.25 -6.043 -23.703 1 98.38 233 LEU B C 1
ATOM 5528 O O . LEU B 1 233 ? -17.234 -7.184 -24.188 1 98.38 233 LEU B O 1
ATOM 5532 N N . SER B 1 234 ? -16.938 -4.957 -24.422 1 98.56 234 SER B N 1
ATOM 5533 C CA . SER B 1 234 ? -16.531 -5.066 -25.812 1 98.56 234 SER B CA 1
ATOM 5534 C C . SER B 1 234 ? -15.258 -5.902 -25.953 1 98.56 234 SER B C 1
ATOM 5536 O O . SER B 1 234 ? -15.164 -6.766 -26.828 1 98.56 234 SER B O 1
ATOM 5538 N N . PHE B 1 235 ? -14.344 -5.672 -25.094 1 98.69 235 PHE B N 1
ATOM 5539 C CA . PHE B 1 235 ? -13.078 -6.391 -25.109 1 98.69 235 PHE B CA 1
ATOM 5540 C C . PHE B 1 235 ? -13.297 -7.887 -24.906 1 98.69 235 PHE B C 1
ATOM 5542 O O . PHE B 1 235 ? -12.742 -8.703 -25.641 1 98.69 235 PHE B O 1
ATOM 5549 N N . MET B 1 236 ? -14.078 -8.258 -23.891 1 98.38 236 MET B N 1
ATOM 5550 C CA . MET B 1 236 ? -14.344 -9.664 -23.594 1 98.38 236 MET B CA 1
ATOM 5551 C C . MET B 1 236 ? -15.016 -10.352 -24.766 1 98.38 236 MET B C 1
ATOM 5553 O O . MET B 1 236 ? -14.641 -11.461 -25.141 1 98.38 236 MET B O 1
ATOM 5557 N N . GLN B 1 237 ? -15.961 -9.68 -25.312 1 98 237 GLN B N 1
ATOM 5558 C CA . GLN B 1 237 ? -16.703 -10.25 -26.438 1 98 237 GLN B CA 1
ATOM 5559 C C . GLN B 1 237 ? -15.812 -10.438 -27.656 1 98 237 GLN B C 1
ATOM 5561 O O . GLN B 1 237 ? -15.852 -11.484 -28.312 1 98 237 GLN B O 1
ATOM 5566 N N . GLU B 1 238 ? -14.984 -9.508 -27.922 1 98.12 238 GLU B N 1
ATOM 5567 C CA . GLU B 1 238 ? -14.156 -9.516 -29.125 1 98.12 238 GLU B CA 1
ATOM 5568 C C . GLU B 1 238 ? -13.023 -10.531 -29.016 1 98.12 238 GLU B C 1
ATOM 5570 O O . GLU B 1 238 ? -12.523 -11.023 -30.016 1 98.12 238 GLU B O 1
ATOM 5575 N N . THR B 1 239 ? -12.648 -10.875 -27.812 1 98.38 239 THR B N 1
ATOM 5576 C CA . THR B 1 239 ? -11.43 -11.664 -27.656 1 98.38 239 THR B CA 1
ATOM 5577 C C . THR B 1 239 ? -11.75 -13.039 -27.078 1 98.38 239 THR B C 1
ATOM 5579 O O . THR B 1 239 ? -10.852 -13.852 -26.844 1 98.38 239 THR B O 1
ATOM 5582 N N . GLU B 1 240 ? -12.977 -13.43 -26.859 1 98.44 240 GLU B N 1
ATOM 5583 C CA . GLU B 1 240 ? -13.375 -14.656 -26.172 1 98.44 240 GLU B CA 1
ATOM 5584 C C . GLU B 1 240 ? -12.727 -15.883 -26.812 1 98.44 240 GLU B C 1
ATOM 5586 O O . GLU B 1 240 ? -12.242 -16.766 -26.094 1 98.44 240 GLU B O 1
ATOM 5591 N N . ASN B 1 241 ? -12.625 -15.922 -28.094 1 98.19 241 ASN B N 1
ATOM 5592 C CA . ASN B 1 241 ? -12.102 -17.078 -28.797 1 98.19 241 ASN B CA 1
ATOM 5593 C C . ASN B 1 241 ? -10.602 -17.234 -28.578 1 98.19 241 ASN B C 1
ATOM 5595 O O . ASN B 1 241 ? -10.039 -18.312 -28.844 1 98.19 241 ASN B O 1
ATOM 5599 N N . ASN B 1 242 ? -9.992 -16.219 -28.188 1 98.06 242 ASN B N 1
ATOM 5600 C CA . ASN B 1 242 ? -8.547 -16.266 -27.953 1 98.06 242 ASN B CA 1
ATOM 5601 C C . ASN B 1 242 ? -8.211 -16.922 -26.625 1 98.06 242 ASN B C 1
ATOM 5603 O O . ASN B 1 242 ? -7.199 -17.609 -26.5 1 98.06 242 ASN B O 1
ATOM 5607 N N . TRP B 1 243 ? -9.055 -16.734 -25.625 1 97.88 243 TRP B N 1
ATOM 5608 C CA . TRP B 1 243 ? -8.617 -17.109 -24.281 1 97.88 243 TRP B CA 1
ATOM 5609 C C . TRP B 1 243 ? -9.531 -18.172 -23.688 1 97.88 243 TRP B C 1
ATOM 5611 O O . TRP B 1 243 ? -9.219 -18.781 -22.672 1 97.88 243 TRP B O 1
ATOM 5621 N N . LYS B 1 244 ? -10.75 -18.484 -24.266 1 96.75 244 LYS B N 1
ATOM 5622 C CA . LYS B 1 244 ? -11.7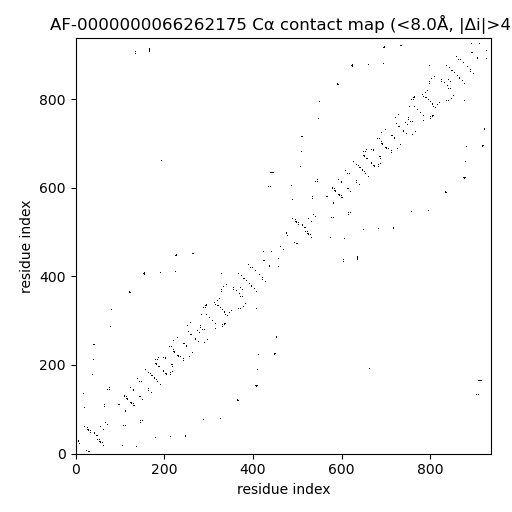27 -19.391 -23.688 1 96.75 244 LYS B CA 1
ATOM 5623 C C . LYS B 1 244 ? -11.148 -20.797 -23.547 1 96.75 244 LYS B C 1
ATOM 5625 O O . LYS B 1 244 ? -11.633 -21.609 -22.75 1 96.75 244 LYS B O 1
ATOM 5630 N N . GLY B 1 245 ? -10.07 -21.109 -24.281 1 94.81 245 GLY B N 1
ATOM 5631 C CA . GLY B 1 245 ? -9.438 -22.422 -24.234 1 94.81 245 GLY B CA 1
ATOM 5632 C C . GLY B 1 245 ? -8.445 -22.562 -23.094 1 94.81 245 GLY B C 1
ATOM 5633 O O . GLY B 1 245 ? -7.98 -23.656 -22.797 1 94.81 245 GLY B O 1
ATOM 5634 N N . SER B 1 246 ? -8.062 -21.5 -22.469 1 96.44 246 SER B N 1
ATOM 5635 C CA . SER B 1 246 ? -7.188 -21.547 -21.297 1 96.44 246 SER B CA 1
ATOM 5636 C C . SER B 1 246 ? -7.93 -22.094 -20.078 1 96.44 246 SER B C 1
ATOM 5638 O O . SER B 1 246 ? -8.328 -21.328 -19.203 1 96.44 246 SER B O 1
ATOM 5640 N N . ASP B 1 247 ? -7.977 -23.375 -19.938 1 95.12 247 ASP B N 1
ATOM 5641 C CA . ASP B 1 247 ? -8.891 -24.078 -19.047 1 95.12 247 ASP B CA 1
ATOM 5642 C C . ASP B 1 247 ? -8.57 -23.781 -17.594 1 95.12 247 ASP B C 1
ATOM 5644 O O . ASP B 1 247 ? -9.453 -23.844 -16.719 1 95.12 247 ASP B O 1
ATOM 5648 N N . MET B 1 248 ? -7.379 -23.406 -17.266 1 96.19 248 MET B N 1
ATOM 5649 C CA . MET B 1 248 ? -7.016 -23.156 -15.875 1 96.19 248 MET B CA 1
ATOM 5650 C C . MET B 1 248 ? -7.414 -21.75 -15.438 1 96.19 248 MET B C 1
ATOM 5652 O O . MET B 1 248 ? -7.445 -21.453 -14.25 1 96.19 248 MET B O 1
ATOM 5656 N N . LEU B 1 249 ? -7.734 -20.844 -16.438 1 97.5 249 LEU B N 1
ATOM 5657 C CA . LEU B 1 249 ? -7.984 -19.453 -16.062 1 97.5 249 LEU B CA 1
ATOM 5658 C C . LEU B 1 249 ? -9.281 -18.953 -16.688 1 97.5 249 LEU B C 1
ATOM 5660 O O . LEU B 1 249 ? -9.805 -17.906 -16.281 1 97.5 249 LEU B O 1
ATOM 5664 N N . ALA B 1 250 ? -9.844 -19.641 -17.609 1 97.06 250 ALA B N 1
ATOM 5665 C CA . ALA B 1 250 ? -11 -19.188 -18.375 1 97.06 250 ALA B CA 1
ATOM 5666 C C . ALA B 1 250 ? -12.18 -18.875 -17.453 1 97.06 250 ALA B C 1
ATOM 5668 O O . ALA B 1 250 ? -12.836 -17.844 -17.609 1 97.06 250 ALA B O 1
ATOM 5669 N N . CYS B 1 251 ? -12.469 -19.75 -16.531 1 97.56 251 CYS B N 1
ATOM 5670 C CA . CYS B 1 251 ? -13.547 -19.516 -15.586 1 97.56 251 CYS B CA 1
ATOM 5671 C C . CYS B 1 251 ? -13.383 -18.172 -14.898 1 97.56 251 CYS B C 1
ATOM 5673 O O . CYS B 1 251 ? -14.344 -17.406 -14.773 1 97.56 251 CYS B O 1
ATOM 5675 N N . HIS B 1 252 ? -12.211 -17.875 -14.477 1 98.31 252 HIS B N 1
ATOM 5676 C CA . HIS B 1 252 ? -11.93 -16.625 -13.781 1 98.31 252 HIS B CA 1
ATOM 5677 C C . HIS B 1 252 ? -12.102 -15.422 -14.703 1 98.31 252 HIS B C 1
ATOM 5679 O O . HIS B 1 252 ? -12.57 -14.367 -14.266 1 98.31 252 HIS B O 1
ATOM 5685 N N . VAL B 1 253 ? -11.711 -15.539 -15.953 1 98.5 253 VAL B N 1
ATOM 5686 C CA . VAL B 1 253 ? -11.906 -14.461 -16.906 1 98.5 253 VAL B CA 1
ATOM 5687 C C . VAL B 1 253 ? -13.398 -14.234 -17.141 1 98.5 253 VAL B C 1
ATOM 5689 O O . VAL B 1 253 ? -13.859 -13.094 -17.203 1 98.5 253 VAL B O 1
ATOM 5692 N N . TYR B 1 254 ? -14.148 -15.336 -17.266 1 98.56 254 TYR B N 1
ATOM 5693 C CA . TYR B 1 254 ? -15.602 -15.211 -17.359 1 98.56 254 TYR B CA 1
ATOM 5694 C C . TYR B 1 254 ? -16.172 -14.555 -16.109 1 98.56 254 TYR B C 1
ATOM 5696 O O . TYR B 1 254 ? -17.156 -13.82 -16.188 1 98.56 254 TYR B O 1
ATOM 5704 N N . TRP B 1 255 ? -15.602 -14.891 -14.977 1 98.62 255 TRP B N 1
ATOM 5705 C CA . TRP B 1 255 ? -16.016 -14.25 -13.734 1 98.62 255 TRP B CA 1
ATOM 5706 C C . TRP B 1 255 ? -15.875 -12.734 -13.836 1 98.62 255 TRP B C 1
ATOM 5708 O O . TRP B 1 255 ? -16.781 -11.992 -13.461 1 98.62 255 TRP B O 1
ATOM 5718 N N . HIS B 1 256 ? -14.789 -12.195 -14.367 1 98.69 256 HIS B N 1
ATOM 5719 C CA . HIS B 1 256 ? -14.625 -10.758 -14.57 1 98.69 256 HIS B CA 1
ATOM 5720 C C . HIS B 1 256 ? -15.68 -10.219 -15.531 1 98.69 256 HIS B C 1
ATOM 5722 O O . HIS B 1 256 ? -16.203 -9.117 -15.32 1 98.69 256 HIS B O 1
ATOM 5728 N N . TRP B 1 257 ? -15.906 -10.969 -16.578 1 98.75 257 TRP B N 1
ATOM 5729 C CA . TRP B 1 257 ? -16.984 -10.602 -17.5 1 98.75 257 TRP B CA 1
ATOM 5730 C C . TRP B 1 257 ? -18.312 -10.453 -16.75 1 98.75 257 TRP B C 1
ATOM 5732 O O . TRP B 1 257 ? -19.016 -9.469 -16.938 1 98.75 257 TRP B O 1
ATOM 5742 N N . ALA B 1 258 ? -18.594 -11.398 -15.945 1 98.56 258 ALA B N 1
ATOM 5743 C CA . ALA B 1 258 ? -19.828 -11.375 -15.156 1 98.56 258 ALA B CA 1
ATOM 5744 C C . ALA B 1 258 ? -19.859 -10.164 -14.227 1 98.56 258 ALA B C 1
ATOM 5746 O O . ALA B 1 258 ? -20.906 -9.586 -13.992 1 98.56 258 ALA B O 1
ATOM 5747 N N . LEU B 1 259 ? -18.734 -9.766 -13.648 1 98.44 259 LEU B N 1
ATOM 5748 C CA . LEU B 1 259 ? -18.656 -8.617 -12.758 1 98.44 259 LEU B CA 1
ATOM 5749 C C . LEU B 1 259 ? -19.109 -7.348 -13.469 1 98.44 259 LEU B C 1
ATOM 5751 O O . LEU B 1 259 ? -19.781 -6.496 -12.875 1 98.44 259 LEU B O 1
ATOM 5755 N N . TYR B 1 260 ? -18.719 -7.191 -14.797 1 98.31 260 TYR B N 1
ATOM 5756 C CA . TYR B 1 260 ? -19.188 -6.043 -15.562 1 98.31 260 TYR B CA 1
ATOM 5757 C C . TYR B 1 260 ? -20.719 -6.008 -15.609 1 98.31 260 TYR B C 1
ATOM 5759 O O . TYR B 1 260 ? -21.328 -4.953 -15.438 1 98.31 260 TYR B O 1
ATOM 5767 N N . LEU B 1 261 ? -21.266 -7.145 -15.836 1 98.62 261 LEU B N 1
ATOM 5768 C CA . LEU B 1 261 ? -22.719 -7.254 -15.977 1 98.62 261 LEU B CA 1
ATOM 5769 C C . LEU B 1 261 ? -23.422 -6.973 -14.656 1 98.62 261 LEU B C 1
ATOM 5771 O O . LEU B 1 261 ? -24.438 -6.266 -14.617 1 98.62 261 LEU B O 1
ATOM 5775 N N . ILE B 1 262 ? -22.891 -7.508 -13.562 1 98.38 262 ILE B N 1
ATOM 5776 C CA . ILE B 1 262 ? -23.438 -7.234 -12.242 1 98.38 262 ILE B CA 1
ATOM 5777 C C . ILE B 1 262 ? -23.344 -5.742 -11.945 1 98.38 262 ILE B C 1
ATOM 5779 O O . ILE B 1 262 ? -24.312 -5.145 -11.438 1 98.38 262 ILE B O 1
ATOM 5783 N N . GLU B 1 263 ? -22.156 -5.133 -12.258 1 98.06 263 GLU B N 1
ATOM 5784 C CA . GLU B 1 263 ? -21.953 -3.701 -12.055 1 98.06 263 GLU B CA 1
ATOM 5785 C C . GLU B 1 263 ? -23 -2.891 -12.82 1 98.06 263 GLU B C 1
ATOM 5787 O O . GLU B 1 263 ? -23.5 -1.885 -12.312 1 98.06 263 GLU B O 1
ATOM 5792 N N . LYS B 1 264 ? -23.453 -3.371 -13.945 1 97.5 264 LYS B N 1
ATOM 5793 C CA . LYS B 1 264 ? -24.406 -2.682 -14.797 1 97.5 264 LYS B CA 1
ATOM 5794 C C . LYS B 1 264 ? -25.844 -2.984 -14.367 1 97.5 264 LYS B C 1
ATOM 5796 O O . LYS B 1 264 ? -26.781 -2.334 -14.82 1 97.5 264 LYS B O 1
ATOM 5801 N N . GLY B 1 265 ? -26.031 -3.984 -13.562 1 97.81 265 GLY B N 1
ATOM 5802 C CA . GLY B 1 265 ? -27.359 -4.398 -13.141 1 97.81 265 GLY B CA 1
ATOM 5803 C C . GLY B 1 265 ? -28.016 -5.363 -14.102 1 97.81 265 GLY B C 1
ATOM 5804 O O . GLY B 1 265 ? -29.234 -5.574 -14.047 1 97.81 265 GLY B O 1
ATOM 5805 N N . ASP B 1 266 ? -27.266 -5.82 -15.023 1 98.19 266 ASP B N 1
ATOM 5806 C CA . ASP B 1 266 ? -27.766 -6.852 -15.93 1 98.19 266 ASP B CA 1
ATOM 5807 C C . ASP B 1 266 ? -27.578 -8.242 -15.32 1 98.19 266 ASP B C 1
ATOM 5809 O O . ASP B 1 266 ? -26.797 -9.047 -15.805 1 98.19 266 ASP B O 1
ATOM 5813 N N . TYR B 1 267 ? -28.391 -8.602 -14.375 1 98.38 267 TYR B N 1
ATOM 5814 C CA . TYR B 1 267 ? -28.234 -9.789 -13.539 1 98.38 267 TYR B CA 1
ATOM 5815 C C . TYR B 1 267 ? -28.547 -11.055 -14.32 1 98.38 267 TYR B C 1
ATOM 5817 O O . TYR B 1 267 ? -27.922 -12.094 -14.117 1 98.38 267 TYR B O 1
ATOM 5825 N N . GLU B 1 268 ? -29.516 -10.977 -15.219 1 98 268 GLU B N 1
ATOM 5826 C CA . GLU B 1 268 ? -29.875 -12.156 -16.016 1 98 268 GLU B CA 1
ATOM 5827 C C . GLU B 1 268 ? -28.719 -12.586 -16.906 1 98 268 GLU B C 1
ATOM 5829 O O . GLU B 1 268 ? -28.438 -13.781 -17.031 1 98 268 GLU B O 1
ATOM 5834 N N . ALA B 1 269 ? -28.109 -11.586 -17.516 1 98.19 269 ALA B N 1
ATOM 5835 C CA . ALA B 1 269 ? -26.938 -11.891 -18.344 1 98.19 269 ALA B CA 1
ATOM 5836 C C . ALA B 1 269 ? -25.812 -12.469 -17.5 1 98.19 269 ALA B C 1
ATOM 5838 O O . ALA B 1 269 ? -25.109 -13.383 -17.938 1 98.19 269 ALA B O 1
ATOM 5839 N N . ALA B 1 270 ? -25.594 -11.922 -16.312 1 98.44 270 ALA B N 1
ATOM 5840 C CA . ALA B 1 270 ? -24.578 -12.43 -15.406 1 98.44 270 ALA B CA 1
ATOM 5841 C C . ALA B 1 270 ? -24.859 -13.875 -15.016 1 98.44 270 ALA B C 1
ATOM 5843 O O . ALA B 1 270 ? -23.969 -14.719 -15.031 1 98.44 270 ALA B O 1
ATOM 5844 N N . LEU B 1 271 ? -26.109 -14.188 -14.711 1 98.06 271 LEU B N 1
ATOM 5845 C CA . LEU B 1 271 ? -26.5 -15.539 -14.328 1 98.06 271 LEU B CA 1
ATOM 5846 C C . LEU B 1 271 ? -26.328 -16.5 -15.492 1 98.06 271 LEU B C 1
ATOM 5848 O O . LEU B 1 271 ? -25.969 -17.672 -15.297 1 98.06 271 LEU B O 1
ATOM 5852 N N . THR B 1 272 ? -26.609 -15.992 -16.672 1 97.88 272 THR B N 1
ATOM 5853 C CA . THR B 1 272 ? -26.406 -16.828 -17.844 1 97.88 272 THR B CA 1
ATOM 5854 C C . THR B 1 272 ? -24.938 -17.203 -18 1 97.88 272 THR B C 1
ATOM 5856 O O . THR B 1 272 ? -24.609 -18.359 -18.266 1 97.88 272 THR B O 1
ATOM 5859 N N . LEU B 1 273 ? -24.062 -16.234 -17.828 1 97.62 273 LEU B N 1
ATOM 5860 C CA . LEU B 1 273 ? -22.625 -16.516 -17.859 1 97.62 273 LEU B CA 1
ATOM 5861 C C . LEU B 1 273 ? -22.234 -17.5 -16.766 1 97.62 273 LEU B C 1
ATOM 5863 O O . LEU B 1 273 ? -21.406 -18.391 -16.984 1 97.62 273 LEU B O 1
ATOM 5867 N N . TYR B 1 274 ? -22.812 -17.297 -15.594 1 97.88 274 TYR B N 1
ATOM 5868 C CA . TYR B 1 274 ? -22.547 -18.188 -14.469 1 97.88 274 TYR B CA 1
ATOM 5869 C C . TYR B 1 274 ? -22.922 -19.625 -14.805 1 97.88 274 TYR B C 1
ATOM 5871 O O . TYR B 1 274 ? -22.109 -20.531 -14.633 1 97.88 274 TYR B O 1
ATOM 5879 N N . ASP B 1 275 ? -24.078 -19.844 -15.305 1 97.62 275 ASP B N 1
ATOM 5880 C CA . ASP B 1 275 ? -24.609 -21.172 -15.547 1 97.62 275 ASP B CA 1
ATOM 5881 C C . ASP B 1 275 ? -23.906 -21.859 -16.719 1 97.62 275 ASP B C 1
ATOM 5883 O O . ASP B 1 275 ? -23.781 -23.078 -16.75 1 97.62 275 ASP B O 1
ATOM 5887 N N . ASN B 1 276 ? -23.391 -21.047 -17.625 1 97.44 276 ASN B N 1
ATOM 5888 C CA . ASN B 1 276 ? -22.828 -21.625 -18.844 1 97.44 276 ASN B CA 1
ATOM 5889 C C . ASN B 1 276 ? -21.312 -21.844 -18.719 1 97.44 276 ASN B C 1
ATOM 5891 O O . ASN B 1 276 ? -20.766 -22.781 -19.297 1 97.44 276 ASN B O 1
ATOM 5895 N N . HIS B 1 277 ? -20.656 -20.953 -17.984 1 96.69 277 HIS B N 1
ATOM 5896 C CA . HIS B 1 277 ? -19.219 -20.953 -18.125 1 96.69 277 HIS B CA 1
ATOM 5897 C C . HIS B 1 277 ? -18.516 -21.031 -16.781 1 96.69 277 HIS B C 1
ATOM 5899 O O . HIS B 1 277 ? -17.375 -21.469 -16.688 1 96.69 277 HIS B O 1
ATOM 5905 N N . ILE B 1 278 ? -19.109 -20.609 -15.719 1 97.31 278 ILE B N 1
ATOM 5906 C CA . ILE B 1 278 ? -18.422 -20.5 -14.438 1 97.31 278 ILE B CA 1
ATOM 5907 C C . ILE B 1 278 ? -18.734 -21.719 -13.578 1 97.31 278 ILE B C 1
ATOM 5909 O O . ILE B 1 278 ? -17.828 -22.484 -13.211 1 97.31 278 ILE B O 1
ATOM 5913 N N . ALA B 1 279 ? -20.031 -22.031 -13.375 1 97 279 ALA B N 1
ATOM 5914 C CA . ALA B 1 279 ? -20.453 -23.141 -12.523 1 97 279 ALA B CA 1
ATOM 5915 C C . ALA B 1 279 ? -19.984 -24.484 -13.102 1 97 279 ALA B C 1
ATOM 5917 O O . ALA B 1 279 ? -19.391 -25.297 -12.391 1 97 279 ALA B O 1
ATOM 5918 N N . PRO B 1 280 ? -20.203 -24.719 -14.398 1 96.12 280 PRO B N 1
ATOM 5919 C CA . PRO B 1 280 ? -19.812 -26.031 -14.922 1 96.12 280 PRO B CA 1
ATOM 5920 C C . PRO B 1 280 ? -18.312 -26.297 -14.789 1 96.12 280 PRO B C 1
ATOM 5922 O O . PRO B 1 280 ? -17.906 -27.406 -14.445 1 96.12 280 PRO B O 1
ATOM 5925 N N . GLN B 1 281 ? -17.547 -25.297 -15.055 1 93.81 281 GLN B N 1
ATOM 5926 C CA . GLN B 1 281 ? -16.109 -25.453 -14.922 1 93.81 281 GLN B CA 1
ATOM 5927 C C . GLN B 1 281 ? -15.719 -25.734 -13.477 1 93.81 281 GLN B C 1
ATOM 5929 O O . GLN B 1 281 ? -14.836 -26.562 -13.219 1 93.81 281 GLN B O 1
ATOM 5934 N N . CYS B 1 282 ? -16.297 -25.047 -12.578 1 93.44 282 CYS B N 1
ATOM 5935 C CA . CYS B 1 282 ? -16.031 -25.234 -11.156 1 93.44 282 CYS B CA 1
ATOM 5936 C C . CYS B 1 282 ? -16.359 -26.656 -10.734 1 93.44 282 CYS B C 1
ATOM 5938 O O . CYS B 1 282 ? -15.578 -27.312 -10.031 1 93.44 282 CYS B O 1
ATOM 5940 N N . PHE B 1 283 ? -17.484 -27.234 -11.18 1 94 283 PHE B N 1
ATOM 5941 C CA . PHE B 1 283 ? -17.938 -28.562 -10.758 1 94 283 PHE B CA 1
ATOM 5942 C C . PHE B 1 283 ? -17.125 -29.656 -11.438 1 94 283 PHE B C 1
ATOM 5944 O O . PHE B 1 283 ? -16.969 -30.75 -10.883 1 94 283 PHE B O 1
ATOM 5951 N N . ALA B 1 284 ? -16.594 -29.312 -12.602 1 91.06 284 ALA B N 1
ATOM 5952 C CA . ALA B 1 284 ? -15.75 -30.281 -13.312 1 91.06 284 ALA B CA 1
ATOM 5953 C C . ALA B 1 284 ? -14.336 -30.297 -12.734 1 91.06 284 ALA B C 1
ATOM 5955 O O . ALA B 1 284 ? -13.758 -31.359 -12.516 1 91.06 284 ALA B O 1
ATOM 5956 N N . SER B 1 285 ? -13.758 -29.188 -12.484 1 88.25 285 SER B N 1
ATOM 5957 C CA . SER B 1 285 ? -12.352 -29.078 -12.102 1 88.25 285 SER B CA 1
ATOM 5958 C C . SER B 1 285 ? -12.18 -29.172 -10.594 1 88.25 285 SER B C 1
ATOM 5960 O O . SER B 1 285 ? -11.219 -29.781 -10.109 1 88.25 285 SER B O 1
ATOM 5962 N N . GLY B 1 286 ? -13.086 -28.531 -9.844 1 90.19 286 GLY B N 1
ATOM 5963 C CA . GLY B 1 286 ? -12.961 -28.406 -8.398 1 90.19 286 GLY B CA 1
ATOM 5964 C C . GLY B 1 286 ? -11.773 -27.562 -7.965 1 90.19 286 GLY B C 1
ATOM 5965 O O . GLY B 1 286 ? -11.359 -27.609 -6.805 1 90.19 286 GLY B O 1
ATOM 5966 N N . SER B 1 287 ? -11.188 -26.797 -8.953 1 94.5 287 SER B N 1
ATOM 5967 C CA . SER B 1 287 ? -10.039 -25.953 -8.625 1 94.5 287 SER B CA 1
ATOM 5968 C C . SER B 1 287 ? -10.445 -24.812 -7.695 1 94.5 287 SER B C 1
ATOM 5970 O O . SER B 1 287 ? -11.57 -24.312 -7.766 1 94.5 287 SER B O 1
ATOM 5972 N N . MET B 1 288 ? -9.578 -24.453 -6.84 1 97.12 288 MET B N 1
ATOM 5973 C CA . MET B 1 288 ? -9.898 -23.5 -5.785 1 97.12 288 MET B CA 1
ATOM 5974 C C . MET B 1 288 ? -10.266 -22.141 -6.371 1 97.12 288 MET B C 1
ATOM 5976 O O . MET B 1 288 ? -11.188 -21.484 -5.891 1 97.12 288 MET B O 1
ATOM 5980 N N . LEU B 1 289 ? -9.547 -21.656 -7.387 1 97.5 289 LEU B N 1
ATOM 5981 C CA . LEU B 1 289 ? -9.867 -20.375 -8.023 1 97.5 289 LEU B CA 1
ATOM 5982 C C . LEU B 1 289 ? -11.312 -20.375 -8.516 1 97.5 289 LEU B C 1
ATOM 5984 O O . LEU B 1 289 ? -12.031 -19.391 -8.328 1 97.5 289 LEU B O 1
ATOM 5988 N N . ASP B 1 290 ? -11.719 -21.453 -9.102 1 97.69 290 ASP B N 1
ATOM 5989 C CA . ASP B 1 290 ? -13.094 -21.562 -9.586 1 97.69 290 ASP B CA 1
ATOM 5990 C C . ASP B 1 290 ? -14.086 -21.547 -8.422 1 97.69 290 ASP B C 1
ATOM 5992 O O . ASP B 1 290 ? -15.148 -20.938 -8.516 1 97.69 290 ASP B O 1
ATOM 5996 N N . VAL B 1 291 ? -13.742 -22.219 -7.387 1 97.75 291 VAL B N 1
ATOM 5997 C CA . VAL B 1 291 ? -14.609 -22.297 -6.211 1 97.75 291 VAL B CA 1
ATOM 5998 C C . VAL B 1 291 ? -14.82 -20.891 -5.633 1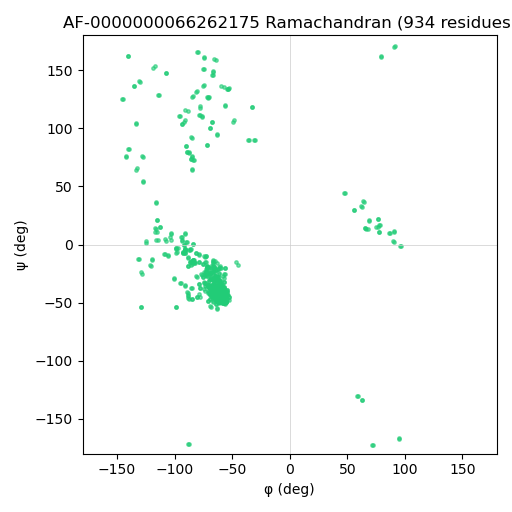 97.75 291 VAL B C 1
ATOM 6000 O O . VAL B 1 291 ? -15.953 -20.484 -5.379 1 97.75 291 VAL B O 1
ATOM 6003 N N . VAL B 1 292 ? -13.773 -20.141 -5.438 1 98.06 292 VAL B N 1
ATOM 6004 C CA . VAL B 1 292 ? -13.875 -18.828 -4.832 1 98.06 292 VAL B CA 1
ATOM 6005 C C . VAL B 1 292 ? -14.625 -17.891 -5.777 1 98.06 292 VAL B C 1
ATOM 6007 O O . VAL B 1 292 ? -15.391 -17.031 -5.328 1 98.06 292 VAL B O 1
ATOM 6010 N N . ASP B 1 293 ? -14.398 -18.031 -7.113 1 98.12 293 ASP B N 1
ATOM 6011 C CA . ASP B 1 293 ? -15.141 -17.25 -8.094 1 98.12 293 ASP B CA 1
ATOM 6012 C C . ASP B 1 293 ? -16.641 -17.5 -7.969 1 98.12 293 ASP B C 1
ATOM 6014 O O . ASP B 1 293 ? -17.438 -16.562 -8 1 98.12 293 ASP B O 1
ATOM 6018 N N . ASN B 1 294 ? -17 -18.781 -7.832 1 98.19 294 ASN B N 1
ATOM 6019 C CA . ASN B 1 294 ? -18.406 -19.141 -7.699 1 98.19 294 ASN B CA 1
ATOM 6020 C C . ASN B 1 294 ? -19.031 -18.531 -6.449 1 98.19 294 ASN B C 1
ATOM 6022 O O . ASN B 1 294 ? -20.078 -17.891 -6.527 1 98.19 294 ASN B O 1
ATOM 6026 N N . SER B 1 295 ? -18.406 -18.688 -5.367 1 98.25 295 SER B N 1
ATOM 6027 C CA . SER B 1 295 ? -18.891 -18.156 -4.102 1 98.25 295 SER B CA 1
ATOM 6028 C C . SER B 1 295 ? -19.031 -16.641 -4.168 1 98.25 295 SER B C 1
ATOM 6030 O O . SER B 1 295 ? -20.062 -16.094 -3.768 1 98.25 295 SER B O 1
ATOM 6032 N N . SER B 1 296 ? -18 -15.992 -4.629 1 98.38 296 SER B N 1
ATOM 6033 C CA . SER B 1 296 ? -17.984 -14.539 -4.719 1 98.38 296 SER B CA 1
ATOM 6034 C C . SER B 1 296 ? -19.125 -14.023 -5.598 1 98.38 296 SER B C 1
ATOM 6036 O O . SER B 1 296 ? -19.797 -13.055 -5.242 1 98.38 296 SER B O 1
ATOM 6038 N N . MET B 1 297 ? -19.328 -14.68 -6.707 1 98.25 297 MET B N 1
ATOM 6039 C CA . MET B 1 297 ? -20.328 -14.234 -7.656 1 98.25 297 MET B CA 1
ATOM 6040 C C . MET B 1 297 ? -21.734 -14.383 -7.07 1 98.25 297 MET B C 1
ATOM 6042 O O . MET B 1 297 ? -22.547 -13.453 -7.137 1 98.25 297 MET B O 1
ATOM 6046 N N . LEU B 1 298 ? -22.016 -15.531 -6.523 1 98.5 298 LEU B N 1
ATOM 6047 C CA . LEU B 1 298 ? -23.328 -15.766 -5.934 1 98.5 298 LEU B CA 1
ATOM 6048 C C . LEU B 1 298 ? -23.594 -14.781 -4.797 1 98.5 298 LEU B C 1
ATOM 6050 O O . LEU B 1 298 ? -24.703 -14.25 -4.684 1 98.5 298 LEU B O 1
ATOM 6054 N N . TYR B 1 299 ? -22.609 -14.555 -3.996 1 98.56 299 TYR B N 1
ATOM 6055 C CA . TYR B 1 299 ? -22.766 -13.641 -2.869 1 98.56 299 TYR B CA 1
ATOM 6056 C C . TYR B 1 299 ? -23.078 -12.227 -3.35 1 98.56 299 TYR B C 1
ATOM 6058 O O . TYR B 1 299 ? -23.969 -11.57 -2.818 1 98.56 299 TYR B O 1
ATOM 6066 N N . ARG B 1 300 ? -22.359 -11.727 -4.355 1 98.44 300 ARG B N 1
ATOM 6067 C CA . ARG B 1 300 ? -22.578 -10.398 -4.922 1 98.44 300 ARG B CA 1
ATOM 6068 C C . ARG B 1 300 ? -23.984 -10.266 -5.496 1 98.44 300 ARG B C 1
ATOM 6070 O O . ARG B 1 300 ? -24.656 -9.25 -5.297 1 98.44 300 ARG B O 1
ATOM 6077 N N . LEU B 1 301 ? -24.359 -11.312 -6.234 1 98.44 301 LEU B N 1
ATOM 6078 C CA . LEU B 1 301 ? -25.719 -11.305 -6.801 1 98.44 301 LEU B CA 1
ATOM 6079 C C . LEU B 1 301 ? -26.766 -11.242 -5.699 1 98.44 301 LEU B C 1
ATOM 6081 O O . LEU B 1 301 ? -27.719 -10.469 -5.793 1 98.44 301 LEU B O 1
ATOM 6085 N N . GLN B 1 302 ? -26.562 -11.938 -4.633 1 97.19 302 GLN B N 1
ATOM 6086 C CA . GLN B 1 302 ? -27.5 -11.914 -3.514 1 97.19 302 GLN B CA 1
ATOM 6087 C C . GLN B 1 302 ? -27.547 -10.531 -2.867 1 97.19 302 GLN B C 1
ATOM 6089 O O . GLN B 1 302 ? -28.609 -10.062 -2.471 1 97.19 302 GLN B O 1
ATOM 6094 N N . MET B 1 303 ? -26.422 -9.922 -2.719 1 96.75 303 MET B N 1
ATOM 6095 C CA . MET B 1 303 ? -26.375 -8.586 -2.129 1 96.75 303 MET B CA 1
ATOM 6096 C C . MET B 1 303 ? -27.156 -7.59 -2.973 1 96.75 303 MET B C 1
ATOM 6098 O O . MET B 1 303 ? -27.703 -6.613 -2.449 1 96.75 303 MET B O 1
ATOM 6102 N N . GLU B 1 304 ? -27.297 -7.91 -4.281 1 96.75 304 GLU B N 1
ATOM 6103 C CA . GLU B 1 304 ? -28.062 -7.059 -5.195 1 96.75 304 GLU B CA 1
ATOM 6104 C C . GLU B 1 304 ? -29.531 -7.461 -5.23 1 96.75 304 GLU B C 1
ATOM 6106 O O . GLU B 1 304 ? -30.312 -6.93 -6.027 1 96.75 304 GLU B O 1
ATOM 6111 N N . GLY B 1 305 ? -29.891 -8.453 -4.426 1 95.62 305 GLY B N 1
ATOM 6112 C CA . GLY B 1 305 ? -31.281 -8.844 -4.301 1 95.62 305 GLY B CA 1
ATOM 6113 C C . GLY B 1 305 ? -31.688 -9.922 -5.281 1 95.62 305 GLY B C 1
ATOM 6114 O O . GLY B 1 305 ? -32.875 -10.219 -5.43 1 95.62 305 GLY B O 1
ATOM 6115 N N . VAL B 1 306 ? -30.75 -10.508 -5.922 1 97.56 306 VAL B N 1
ATOM 6116 C CA . VAL B 1 306 ? -31.016 -11.547 -6.91 1 97.56 306 VAL B CA 1
ATOM 6117 C C . VAL B 1 306 ? -31.25 -12.883 -6.207 1 97.56 306 VAL B C 1
ATOM 6119 O O . VAL B 1 306 ? -30.531 -13.242 -5.281 1 97.56 306 VAL B O 1
ATOM 6122 N N . ASN B 1 307 ? -32.312 -13.57 -6.574 1 96.06 307 ASN B N 1
ATOM 6123 C CA . ASN B 1 307 ? -32.531 -14.938 -6.109 1 96.06 307 ASN B CA 1
ATOM 6124 C C . ASN B 1 307 ? -31.641 -15.93 -6.844 1 96.06 307 ASN B C 1
ATOM 6126 O O . ASN B 1 307 ? -31.859 -16.219 -8.023 1 96.06 307 ASN B O 1
ATOM 6130 N N . VAL B 1 308 ? -30.672 -16.5 -6.141 1 96.56 308 VAL B N 1
ATOM 6131 C CA . VAL B 1 308 ? -29.703 -17.359 -6.789 1 96.56 308 VAL B CA 1
ATOM 6132 C C . VAL B 1 308 ? -30.172 -18.812 -6.73 1 96.56 308 VAL B C 1
ATOM 6134 O O . VAL B 1 308 ? -29.516 -19.703 -7.27 1 96.56 308 VAL B O 1
ATOM 6137 N N . GLY B 1 309 ? -31.359 -19.078 -6.105 1 91.75 309 GLY B N 1
ATOM 6138 C CA . GLY B 1 309 ? -31.984 -20.391 -6.094 1 91.75 309 GLY B CA 1
ATOM 6139 C C . GLY B 1 309 ? -31.125 -21.438 -5.395 1 91.75 309 GLY B C 1
ATOM 6140 O O . GLY B 1 309 ? -30.609 -21.188 -4.305 1 91.75 309 GLY B O 1
ATOM 6141 N N . ASP B 1 310 ? -30.984 -22.625 -6.02 1 92.25 310 ASP B N 1
ATOM 6142 C CA . ASP B 1 310 ? -30.328 -23.781 -5.418 1 92.25 310 ASP B CA 1
ATOM 6143 C C . ASP B 1 310 ? -28.844 -23.797 -5.758 1 92.25 310 ASP B C 1
ATOM 6145 O O . ASP B 1 310 ? -28.156 -24.797 -5.508 1 92.25 310 ASP B O 1
ATOM 6149 N N . ARG B 1 311 ? -28.344 -22.766 -6.32 1 97.06 311 ARG B N 1
ATOM 6150 C CA . ARG B 1 311 ? -26.969 -22.75 -6.781 1 97.06 311 ARG B CA 1
ATOM 6151 C C . ARG B 1 311 ? -26 -22.922 -5.617 1 97.06 311 ARG B C 1
ATOM 6153 O O . ARG B 1 311 ? -24.969 -23.594 -5.75 1 97.06 311 ARG B O 1
ATOM 6160 N N . TRP B 1 312 ? -26.312 -22.438 -4.418 1 97.25 312 TRP B N 1
ATOM 6161 C CA . TRP B 1 312 ? -25.5 -22.625 -3.229 1 97.25 312 TRP B CA 1
ATOM 6162 C C . TRP B 1 312 ? -25.422 -24.094 -2.836 1 97.25 312 TRP B C 1
ATOM 6164 O O . TRP B 1 312 ? -24.391 -24.578 -2.383 1 97.25 312 TRP B O 1
ATOM 6174 N N . LYS B 1 313 ? -26.531 -24.781 -2.996 1 96 313 LYS B N 1
ATOM 6175 C CA . LYS B 1 313 ? -26.609 -26.188 -2.609 1 96 313 LYS B CA 1
ATOM 6176 C C . LYS B 1 313 ? -25.641 -27.031 -3.432 1 96 313 LYS B C 1
ATOM 6178 O O . LYS B 1 313 ? -25.078 -28.016 -2.932 1 96 313 LYS B O 1
ATOM 6183 N N . ASN B 1 314 ? -25.5 -26.688 -4.652 1 95.44 314 ASN B N 1
ATOM 6184 C CA . ASN B 1 314 ? -24.531 -27.375 -5.492 1 95.44 314 ASN B CA 1
ATOM 6185 C C . ASN B 1 314 ? -23.094 -27.062 -5.082 1 95.44 314 ASN B C 1
ATOM 6187 O O . ASN B 1 314 ? -22.266 -27.953 -4.992 1 95.44 314 ASN B O 1
ATOM 6191 N N . LEU B 1 315 ? -22.828 -25.828 -4.809 1 97.19 315 LEU B N 1
ATOM 6192 C CA . LEU B 1 315 ? -21.469 -25.391 -4.492 1 97.19 315 LEU B CA 1
ATOM 6193 C C . LEU B 1 315 ? -21 -25.969 -3.158 1 97.19 315 LEU B C 1
ATOM 6195 O O . LEU B 1 315 ? -19.844 -26.328 -3.008 1 97.19 315 LEU B O 1
ATOM 6199 N N . VAL B 1 316 ? -21.875 -26.078 -2.154 1 97.25 316 VAL B N 1
ATOM 6200 C CA . VAL B 1 316 ? -21.5 -26.516 -0.809 1 97.25 316 VAL B CA 1
ATOM 6201 C C . VAL B 1 316 ? -21.016 -27.953 -0.839 1 97.25 316 VAL B C 1
ATOM 6203 O O . VAL B 1 316 ? -20.219 -28.375 0.005 1 97.25 316 VAL B O 1
ATOM 6206 N N . GLN B 1 317 ? -21.453 -28.734 -1.888 1 95.75 317 GLN B N 1
ATOM 6207 C CA . GLN B 1 317 ? -21 -30.125 -2.025 1 95.75 317 GLN B CA 1
ATOM 6208 C C . GLN B 1 317 ? -19.5 -30.188 -2.279 1 95.75 317 GLN B C 1
ATOM 6210 O O . GLN B 1 317 ? -18.844 -31.156 -1.899 1 95.75 317 GLN B O 1
ATOM 6215 N N . ILE B 1 318 ? -19.031 -29.172 -2.84 1 96.19 318 ILE B N 1
ATOM 6216 C CA . ILE B 1 318 ? -17.594 -29.094 -3.104 1 96.19 318 ILE B CA 1
ATOM 6217 C C . ILE B 1 318 ? -16.875 -28.5 -1.899 1 96.19 318 ILE B C 1
ATOM 6219 O O . ILE B 1 318 ? -15.883 -29.031 -1.426 1 96.19 318 ILE B O 1
ATOM 6223 N N . THR B 1 319 ? -17.375 -27.406 -1.34 1 97.38 319 THR B N 1
ATOM 6224 C CA . THR B 1 319 ? -16.656 -26.609 -0.363 1 97.38 319 THR B CA 1
ATOM 6225 C C . THR B 1 319 ? -16.641 -27.297 0.998 1 97.38 319 THR B C 1
ATOM 6227 O O . THR B 1 319 ? -15.711 -27.094 1.79 1 97.38 319 THR B O 1
ATOM 6230 N N . LYS B 1 320 ? -17.625 -28.109 1.308 1 96 320 LYS B N 1
ATOM 6231 C CA . LYS B 1 320 ? -17.703 -28.734 2.627 1 96 320 LYS B CA 1
ATOM 6232 C C . LYS B 1 320 ? -16.531 -29.672 2.859 1 96 320 LYS B C 1
ATOM 6234 O O . LYS B 1 320 ? -16.172 -29.953 4.004 1 96 320 LYS B O 1
ATOM 6239 N N . LYS B 1 321 ? -15.914 -30.125 1.754 1 95.06 321 LYS B N 1
ATOM 6240 C CA . LYS B 1 321 ? -14.758 -31 1.851 1 95.06 321 LYS B CA 1
ATOM 6241 C C . LYS B 1 321 ? -13.516 -30.219 2.277 1 95.06 321 LYS B C 1
ATOM 6243 O O . LYS B 1 321 ? -12.5 -30.812 2.65 1 95.06 321 LYS B O 1
ATOM 6248 N N . HIS B 1 322 ? -13.555 -28.891 2.305 1 96.19 322 HIS B N 1
ATOM 6249 C CA . HIS B 1 322 ? -12.383 -28.062 2.527 1 96.19 322 HIS B CA 1
ATOM 6250 C C . HIS B 1 322 ? -12.469 -27.328 3.863 1 96.19 322 HIS B C 1
ATOM 6252 O O . HIS B 1 322 ? -11.688 -26.406 4.125 1 96.19 322 HIS B O 1
ATOM 6258 N N . THR B 1 323 ? -13.344 -27.688 4.805 1 94.06 323 THR B N 1
ATOM 6259 C CA . THR B 1 323 ? -13.656 -26.938 6.02 1 94.06 323 THR B CA 1
ATOM 6260 C C . THR B 1 323 ? -12.461 -26.938 6.969 1 94.06 323 THR B C 1
ATOM 6262 O O . THR B 1 323 ? -12.359 -26.062 7.84 1 94.06 323 THR B O 1
ATOM 6265 N N . LYS B 1 324 ? -11.57 -27.844 6.805 1 95.69 324 LYS B N 1
ATOM 6266 C CA . LYS B 1 324 ? -10.461 -27.938 7.75 1 95.69 324 LYS B CA 1
ATOM 6267 C C . LYS B 1 324 ? -9.125 -27.672 7.062 1 95.69 324 LYS B C 1
ATOM 6269 O O . LYS B 1 324 ? -8.062 -27.859 7.656 1 95.69 324 LYS B O 1
ATOM 6274 N N . ASP B 1 325 ? -9.148 -27.188 5.82 1 95.5 325 ASP B N 1
ATOM 6275 C CA . ASP B 1 325 ? -7.934 -26.969 5.047 1 95.5 325 ASP B CA 1
ATOM 6276 C C . ASP B 1 325 ? -7.125 -25.812 5.621 1 95.5 325 ASP B C 1
ATOM 6278 O O . ASP B 1 325 ? -5.93 -25.953 5.883 1 95.5 325 ASP B O 1
ATOM 6282 N N . HIS B 1 326 ? -7.738 -24.672 5.793 1 96.5 326 HIS B N 1
ATOM 6283 C CA . HIS B 1 326 ? -7.203 -23.422 6.348 1 96.5 326 HIS B CA 1
ATOM 6284 C C . HIS B 1 326 ? -5.863 -23.078 5.711 1 96.5 326 HIS B C 1
ATOM 6286 O O . HIS B 1 326 ? -4.902 -22.75 6.418 1 96.5 326 HIS B O 1
ATOM 6292 N N . MET B 1 327 ? -5.809 -23.219 4.355 1 96.25 327 MET B N 1
ATOM 6293 C CA . MET B 1 327 ? -4.633 -22.781 3.604 1 96.25 327 MET B CA 1
ATOM 6294 C C . MET B 1 327 ? -4.547 -21.266 3.561 1 96.25 327 MET B C 1
ATOM 6296 O O . MET B 1 327 ? -3.477 -20.688 3.771 1 96.25 327 MET B O 1
ATOM 6300 N N . LEU B 1 328 ? -5.617 -20.609 3.225 1 97.94 328 LEU B N 1
ATOM 6301 C CA . LEU B 1 328 ? -5.762 -19.156 3.135 1 97.94 328 LEU B CA 1
ATOM 6302 C C . LEU B 1 328 ? -7.062 -18.703 3.783 1 97.94 328 LEU B C 1
ATOM 6304 O O . LEU B 1 328 ? -8.117 -19.312 3.574 1 97.94 328 LEU B O 1
ATOM 6308 N N . ILE B 1 329 ? -6.992 -17.641 4.551 1 98.44 329 ILE B N 1
ATOM 6309 C CA . ILE B 1 329 ? -8.188 -17.047 5.125 1 98.44 329 ILE B CA 1
ATOM 6310 C C . ILE B 1 329 ? -9.164 -16.656 4.012 1 98.44 329 ILE B C 1
ATOM 6312 O O . ILE B 1 329 ? -10.375 -16.828 4.156 1 98.44 329 ILE B O 1
ATOM 6316 N N . PHE B 1 330 ? -8.617 -16.203 2.9 1 98.69 330 PHE B N 1
ATOM 6317 C CA . PHE B 1 330 ? -9.414 -15.82 1.742 1 98.69 330 PHE B CA 1
ATOM 6318 C C . PHE B 1 330 ? -10.312 -16.969 1.292 1 98.69 330 PHE B C 1
ATOM 6320 O O . PHE B 1 330 ? -11.508 -16.766 1.058 1 98.69 330 PHE B O 1
ATOM 6327 N N . ASN B 1 331 ? -9.703 -18.141 1.149 1 98.56 331 ASN B N 1
ATOM 6328 C CA . ASN B 1 331 ? -10.477 -19.312 0.776 1 98.56 331 ASN B CA 1
ATOM 6329 C C . ASN B 1 331 ? -11.531 -19.656 1.822 1 98.56 331 ASN B C 1
ATOM 6331 O O . ASN B 1 331 ? -12.688 -19.906 1.48 1 98.56 331 ASN B O 1
ATOM 6335 N N . ASP B 1 332 ? -11.156 -19.625 3.076 1 98.5 332 ASP B N 1
ATOM 6336 C CA . ASP B 1 332 ? -12.055 -19.953 4.176 1 98.5 332 ASP B CA 1
ATOM 6337 C C . ASP B 1 332 ? -13.305 -19.078 4.145 1 98.5 332 ASP B C 1
ATOM 6339 O O . ASP B 1 332 ? -14.422 -19.562 4.363 1 98.5 332 ASP B O 1
ATOM 6343 N N . LEU B 1 333 ? -13.117 -17.844 3.926 1 98.81 333 LEU B N 1
ATOM 6344 C CA . LEU B 1 333 ? -14.25 -16.922 3.898 1 98.81 333 LEU B CA 1
ATOM 6345 C C . LEU B 1 333 ? -15.203 -17.266 2.76 1 98.81 333 LEU B C 1
ATOM 6347 O O . LEU B 1 333 ? -16.422 -17.125 2.902 1 98.81 333 LEU B O 1
ATOM 6351 N N . HIS B 1 334 ? -14.656 -17.719 1.644 1 98.69 334 HIS B N 1
ATOM 6352 C CA . HIS B 1 334 ? -15.508 -18.094 0.519 1 98.69 334 HIS B CA 1
ATOM 6353 C C . HIS B 1 334 ? -16.203 -19.422 0.774 1 98.69 334 HIS B C 1
ATOM 6355 O O . HIS B 1 334 ? -17.328 -19.641 0.325 1 98.69 334 HIS B O 1
ATOM 6361 N N . PHE B 1 335 ? -15.508 -20.359 1.527 1 98.56 335 PHE B N 1
ATOM 6362 C CA . PHE B 1 335 ? -16.203 -21.562 1.992 1 98.56 335 PHE B CA 1
ATOM 6363 C C . PHE B 1 335 ? -17.359 -21.188 2.912 1 98.56 335 PHE B C 1
ATOM 6365 O O . PHE B 1 335 ? -18.438 -21.781 2.822 1 98.56 335 PHE B O 1
ATOM 6372 N N . LEU B 1 336 ? -17.094 -20.266 3.76 1 98.75 336 LEU B N 1
ATOM 6373 C CA . LEU B 1 336 ? -18.109 -19.812 4.695 1 98.75 336 LEU B CA 1
ATOM 6374 C C . LEU B 1 336 ? -19.328 -19.25 3.953 1 98.75 336 LEU B C 1
ATOM 6376 O O . LEU B 1 336 ? -20.469 -19.562 4.309 1 98.75 336 LEU B O 1
ATOM 6380 N N . MET B 1 337 ? -19.109 -18.438 2.932 1 98.56 337 MET B N 1
ATOM 6381 C CA . MET B 1 337 ? -20.203 -17.922 2.123 1 98.56 337 MET B CA 1
ATOM 6382 C C . MET B 1 337 ? -21.062 -19.047 1.577 1 98.56 337 MET B C 1
ATOM 6384 O O . MET B 1 337 ? -22.297 -18.953 1.569 1 98.56 337 MET B O 1
ATOM 6388 N N . SER B 1 338 ? -20.359 -20.062 1.104 1 98.12 338 SER B N 1
ATOM 6389 C CA . SER B 1 338 ? -21.047 -21.219 0.542 1 98.12 338 SER B CA 1
ATOM 6390 C C . SER B 1 338 ? -21.922 -21.906 1.592 1 98.12 338 SER B C 1
ATOM 6392 O O . SER B 1 338 ? -23.078 -22.219 1.335 1 98.12 338 SER B O 1
ATOM 6394 N N . SER B 1 339 ? -21.375 -22.141 2.785 1 98.19 339 SER B N 1
ATOM 6395 C CA . SER B 1 339 ? -22.125 -22.812 3.842 1 98.19 339 SER B CA 1
ATOM 6396 C C . SER B 1 339 ? -23.266 -21.938 4.344 1 98.19 339 SER B C 1
ATOM 6398 O O . SER B 1 339 ? -24.359 -22.438 4.621 1 98.19 339 SER B O 1
ATOM 6400 N N . LEU B 1 340 ? -23.031 -20.641 4.504 1 98.12 340 LEU B N 1
ATOM 6401 C CA . LEU B 1 340 ? -24.094 -19.719 4.91 1 98.12 340 LEU B CA 1
ATOM 6402 C C . LEU B 1 340 ? -25.203 -19.688 3.867 1 98.12 340 LEU B C 1
ATOM 6404 O O . LEU B 1 340 ? -26.391 -19.75 4.211 1 98.12 340 LEU B O 1
ATOM 6408 N N . GLY B 1 341 ? -24.828 -19.594 2.578 1 97.38 341 GLY B N 1
ATOM 6409 C CA . GLY B 1 341 ? -25.797 -19.547 1.497 1 97.38 341 GLY B CA 1
ATOM 6410 C C . GLY B 1 341 ? -26.672 -20.781 1.418 1 97.38 341 GLY B C 1
ATOM 6411 O O . GLY B 1 341 ? -27.844 -20.688 1.069 1 97.38 341 GLY B O 1
ATOM 6412 N N . SER B 1 342 ? -26.109 -21.906 1.748 1 97.19 342 SER B N 1
ATOM 6413 C CA . SER B 1 342 ? -26.844 -23.156 1.693 1 97.19 342 SER B CA 1
ATOM 6414 C C . SER B 1 342 ? -27.531 -23.469 3.023 1 97.19 342 SER B C 1
ATOM 6416 O O . SER B 1 342 ? -28.188 -24.5 3.168 1 97.19 342 SER B O 1
ATOM 6418 N N . LYS B 1 343 ? -27.266 -22.641 4 1 96.94 343 LYS B N 1
ATOM 6419 C CA . LYS B 1 343 ? -27.812 -22.797 5.352 1 96.94 343 LYS B CA 1
ATOM 6420 C C . LYS B 1 343 ? -27.328 -24.109 5.984 1 96.94 343 LYS B C 1
ATOM 6422 O O . LYS B 1 343 ? -28.094 -24.797 6.66 1 96.94 343 LYS B O 1
ATOM 6427 N N . ASP B 1 344 ? -26.188 -24.453 5.633 1 97.12 344 ASP B N 1
ATOM 6428 C CA . ASP B 1 344 ? -25.562 -25.625 6.234 1 97.12 344 ASP B CA 1
ATOM 6429 C C . ASP B 1 344 ? -24.859 -25.25 7.547 1 97.12 344 ASP B C 1
ATOM 6431 O O . ASP B 1 344 ? -23.656 -25.016 7.57 1 97.12 344 ASP B O 1
ATOM 6435 N N . GLU B 1 345 ? -25.484 -25.359 8.648 1 96.88 345 GLU B N 1
ATOM 6436 C CA . GLU B 1 345 ? -25.016 -24.875 9.953 1 96.88 345 GLU B CA 1
ATOM 6437 C C . GLU B 1 345 ? -23.844 -25.719 10.453 1 96.88 345 GLU B C 1
ATOM 6439 O O . GLU B 1 345 ? -22.922 -25.188 11.102 1 96.88 345 GLU B O 1
ATOM 6444 N N . ASP B 1 346 ? -23.938 -26.906 10.195 1 96.88 346 ASP B N 1
ATOM 6445 C CA . ASP B 1 346 ? -22.875 -27.797 10.648 1 96.88 346 ASP B CA 1
ATOM 6446 C C . ASP B 1 346 ? -21.531 -27.438 10 1 96.88 346 ASP B C 1
ATOM 6448 O O . ASP B 1 346 ? -20.516 -27.328 10.688 1 96.88 346 ASP B O 1
ATOM 6452 N N . THR B 1 347 ? -21.578 -27.281 8.695 1 97.06 347 THR B N 1
ATOM 6453 C CA . THR B 1 347 ? -20.375 -26.906 7.961 1 97.06 347 THR B CA 1
ATOM 6454 C C . THR B 1 347 ? -19.844 -25.562 8.438 1 97.06 347 THR B C 1
ATOM 6456 O O . THR B 1 347 ? -18.641 -25.375 8.594 1 97.06 347 THR B O 1
ATOM 6459 N N . THR B 1 348 ? -20.688 -24.625 8.664 1 98.25 348 THR B N 1
ATOM 6460 C CA . THR B 1 348 ? -20.312 -23.297 9.164 1 98.25 348 THR B CA 1
ATOM 6461 C C . THR B 1 348 ? -19.625 -23.406 10.516 1 98.25 348 THR B C 1
ATOM 6463 O O . THR B 1 348 ? -18.531 -22.859 10.711 1 98.25 348 THR B O 1
ATOM 6466 N N . ARG B 1 349 ? -20.203 -24.172 11.406 1 97.69 349 ARG B N 1
ATOM 6467 C CA . ARG B 1 349 ? -19.641 -24.359 12.75 1 97.69 349 ARG B CA 1
ATOM 6468 C C . ARG B 1 349 ? -18.266 -25 12.688 1 97.69 349 ARG B C 1
ATOM 6470 O O . ARG B 1 349 ? -17.328 -24.562 13.352 1 97.69 349 ARG B O 1
ATOM 6477 N N . GLN B 1 350 ? -18.172 -26.031 11.906 1 97.44 350 GLN B N 1
ATOM 6478 C CA . GLN B 1 350 ? -16.922 -26.75 11.781 1 97.44 350 GLN B CA 1
ATOM 6479 C C . GLN B 1 350 ? -15.812 -25.844 11.25 1 97.44 350 GLN B C 1
ATOM 6481 O O . GLN B 1 350 ? -14.688 -25.859 11.758 1 97.44 350 GLN B O 1
ATOM 6486 N N . LEU B 1 351 ? -16.109 -25.094 10.219 1 98.06 351 LEU B N 1
ATOM 6487 C CA . LEU B 1 351 ? -15.141 -24.188 9.609 1 98.06 351 LEU B CA 1
ATOM 6488 C C . LEU B 1 351 ? -14.648 -23.156 10.625 1 98.06 351 LEU B C 1
ATOM 6490 O O . LEU B 1 351 ? -13.438 -22.953 10.773 1 98.06 351 LEU B O 1
ATOM 6494 N N . VAL B 1 352 ? -15.57 -22.531 11.375 1 97.88 352 VAL B N 1
ATOM 6495 C CA . VAL B 1 352 ? -15.242 -21.453 12.297 1 97.88 352 VAL B CA 1
ATOM 6496 C C . VAL B 1 352 ? -14.477 -22.016 13.492 1 97.88 352 VAL B C 1
ATOM 6498 O O . VAL B 1 352 ? -13.453 -21.453 13.891 1 97.88 352 VAL B O 1
ATOM 6501 N N . GLU B 1 353 ? -14.875 -23.125 14 1 97.31 353 GLU B N 1
ATOM 6502 C CA . GLU B 1 353 ? -14.234 -23.719 15.172 1 97.31 353 GLU B CA 1
ATOM 6503 C C . GLU B 1 353 ? -12.82 -24.188 14.852 1 97.31 353 GLU B C 1
ATOM 6505 O O . GLU B 1 353 ? -11.898 -23.984 15.641 1 97.31 353 GLU B O 1
ATOM 6510 N N . SER B 1 354 ? -12.719 -24.828 13.734 1 96.69 354 SER B N 1
ATOM 6511 C CA . SER B 1 354 ? -11.391 -25.328 13.359 1 96.69 354 SER B CA 1
ATOM 6512 C C . SER B 1 354 ? -10.438 -24.172 13.086 1 96.69 354 SER B C 1
ATOM 6514 O O . SER B 1 354 ? -9.25 -24.25 13.414 1 96.69 354 SER B O 1
ATOM 6516 N N . MET B 1 355 ? -10.906 -23.125 12.531 1 96.56 355 MET B N 1
ATOM 6517 C CA . MET B 1 355 ? -10.094 -21.938 12.305 1 96.56 355 MET B CA 1
ATOM 6518 C C . MET B 1 355 ? -9.633 -21.328 13.625 1 96.56 355 MET B C 1
ATOM 6520 O O . MET B 1 355 ? -8.469 -20.969 13.773 1 96.56 355 MET B O 1
ATOM 6524 N N . GLN B 1 356 ? -10.508 -21.188 14.531 1 95.69 356 GLN B N 1
ATOM 6525 C CA . GLN B 1 356 ? -10.203 -20.594 15.828 1 95.69 356 GLN B CA 1
ATOM 6526 C C . GLN B 1 356 ? -9.18 -21.438 16.594 1 95.69 356 GLN B C 1
ATOM 6528 O O . GLN B 1 356 ? -8.305 -20.906 17.266 1 95.69 356 GLN B O 1
ATOM 6533 N N . GLU B 1 357 ? -9.305 -22.719 16.469 1 95.88 357 GLU B N 1
ATOM 6534 C CA . GLU B 1 357 ? -8.359 -23.609 17.125 1 95.88 357 GLU B CA 1
ATOM 6535 C C . GLU B 1 357 ? -6.938 -23.375 16.609 1 95.88 357 GLU B C 1
ATOM 6537 O O . GLU B 1 357 ? -5.984 -23.359 17.406 1 95.88 357 GLU B O 1
ATOM 6542 N N . LEU B 1 358 ? -6.82 -23.219 15.359 1 94.75 358 LEU B N 1
ATOM 6543 C CA . LEU B 1 358 ? -5.504 -23.031 14.75 1 94.75 358 LEU B CA 1
ATOM 6544 C C . LEU B 1 358 ? -4.906 -21.688 15.133 1 94.75 358 LEU B C 1
ATOM 6546 O O . LEU B 1 358 ? -3.684 -21.516 15.102 1 94.75 358 LEU B O 1
ATOM 6550 N N . SER B 1 359 ? -5.719 -20.719 15.469 1 94.75 359 SER B N 1
ATOM 6551 C CA . SER B 1 359 ? -5.25 -19.391 15.805 1 94.75 359 SER B CA 1
ATOM 6552 C C . SER B 1 359 ? -4.582 -19.359 17.172 1 94.75 359 SER B C 1
ATOM 6554 O O . SER B 1 359 ? -3.877 -18.406 17.516 1 94.75 359 SER B O 1
ATOM 6556 N N . LYS B 1 360 ? -4.715 -20.312 18 1 94.88 360 LYS B N 1
ATOM 6557 C CA . LYS B 1 360 ? -4.184 -20.359 19.359 1 94.88 360 LYS B CA 1
ATOM 6558 C C . LYS B 1 360 ? -2.666 -20.516 19.359 1 94.88 360 LYS B C 1
ATOM 6560 O O . LYS B 1 360 ? -1.979 -19.953 20.219 1 94.88 360 LYS B O 1
ATOM 6565 N N . SER B 1 361 ? -2.158 -21.25 18.406 1 93.31 361 SER B N 1
ATOM 6566 C CA . SER B 1 361 ? -0.72 -21.453 18.281 1 93.31 361 SER B CA 1
ATOM 6567 C C . SER B 1 361 ? -0.301 -21.469 16.812 1 93.31 361 SER B C 1
ATOM 6569 O O . SER B 1 361 ? 0.108 -22.516 16.281 1 93.31 361 SER B O 1
ATOM 6571 N N . PRO B 1 362 ? -0.26 -20.359 16.234 1 92 362 PRO B N 1
ATOM 6572 C CA . PRO B 1 362 ? -0.022 -20.312 14.797 1 92 362 PRO B CA 1
ATOM 6573 C C . PRO B 1 362 ? 1.418 -20.656 14.422 1 92 362 PRO B C 1
ATOM 6575 O O . PRO B 1 362 ? 1.685 -21.062 13.289 1 92 362 PRO B O 1
ATOM 6578 N N . GLY B 1 363 ? 2.33 -20.516 15.414 1 91.81 363 GLY B N 1
ATOM 6579 C CA . GLY B 1 363 ? 3.727 -20.734 15.07 1 91.81 363 GLY B CA 1
ATOM 6580 C C . GLY B 1 363 ? 4.23 -19.812 13.977 1 91.81 363 GLY B C 1
ATOM 6581 O O . GLY B 1 363 ? 4.051 -18.594 14.047 1 91.81 363 GLY B O 1
ATOM 6582 N N . GLU B 1 364 ? 4.883 -20.438 12.945 1 90.88 364 GLU B N 1
ATOM 6583 C CA . GLU B 1 364 ? 5.465 -19.656 11.859 1 90.88 364 GLU B CA 1
AT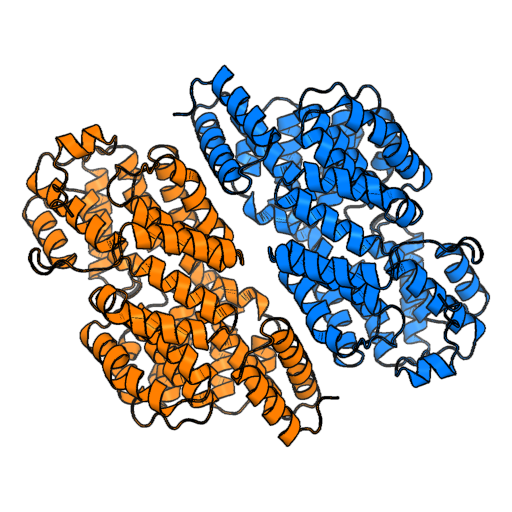OM 6584 C C . GLU B 1 364 ? 4.5 -19.531 10.688 1 90.88 364 GLU B C 1
ATOM 6586 O O . GLU B 1 364 ? 4.848 -18.969 9.648 1 90.88 364 GLU B O 1
ATOM 6591 N N . LYS B 1 365 ? 3.279 -20 10.852 1 95.19 365 LYS B N 1
ATOM 6592 C CA . LYS B 1 365 ? 2.297 -19.969 9.773 1 95.19 365 LYS B CA 1
ATOM 6593 C C . LYS B 1 365 ? 1.682 -18.578 9.633 1 95.19 365 LYS B C 1
ATOM 6595 O O . LYS B 1 365 ? 0.871 -18.172 10.469 1 95.19 365 LYS B O 1
ATOM 6600 N N . GLN B 1 366 ? 2.027 -17.969 8.539 1 96 366 GLN B N 1
ATOM 6601 C CA . GLN B 1 366 ? 1.678 -16.578 8.328 1 96 366 GLN B CA 1
ATOM 6602 C C . GLN B 1 366 ? 0.164 -16.375 8.297 1 96 366 GLN B C 1
ATOM 6604 O O . GLN B 1 366 ? -0.371 -15.5 8.977 1 96 366 GLN B O 1
ATOM 6609 N N . GLN B 1 367 ? -0.595 -17.188 7.613 1 96.25 367 GLN B N 1
ATOM 6610 C CA . GLN B 1 367 ? -2.045 -17.078 7.492 1 96.25 367 GLN B CA 1
ATOM 6611 C C . GLN B 1 367 ? -2.732 -17.359 8.828 1 96.25 367 GLN B C 1
ATOM 6613 O O . GLN B 1 367 ? -3.695 -16.688 9.188 1 96.25 367 GLN B O 1
ATOM 6618 N N . HIS B 1 368 ? -2.232 -18.312 9.539 1 96.88 368 HIS B N 1
ATOM 6619 C CA . HIS B 1 368 ? -2.828 -18.656 10.828 1 96.88 368 HIS B CA 1
ATOM 6620 C C . HIS B 1 368 ? -2.631 -17.531 11.836 1 96.88 368 HIS B C 1
ATOM 6622 O O . HIS B 1 368 ? -3.494 -17.281 12.68 1 96.88 368 HIS B O 1
ATOM 6628 N N . SER B 1 369 ? -1.512 -16.859 11.742 1 97.25 369 SER B N 1
ATOM 6629 C CA . SER B 1 369 ? -1.215 -15.75 12.648 1 97.25 369 SER B CA 1
ATOM 6630 C C . SER B 1 369 ? -2.178 -14.586 12.445 1 97.25 369 SER B C 1
ATOM 6632 O O . SER B 1 369 ? -2.322 -13.734 13.312 1 97.25 369 SER B O 1
ATOM 6634 N N . LEU B 1 370 ? -2.854 -14.523 11.297 1 98 370 LEU B N 1
ATOM 6635 C CA . LEU B 1 370 ? -3.764 -13.43 10.969 1 98 370 LEU B CA 1
ATOM 6636 C C . LEU B 1 370 ? -5.191 -13.773 11.375 1 98 370 LEU B C 1
ATOM 6638 O O . LEU B 1 370 ? -6.082 -12.922 11.32 1 98 370 LEU B O 1
ATOM 6642 N N . ILE B 1 371 ? -5.465 -14.977 11.812 1 98.12 371 ILE B N 1
ATOM 6643 C CA . ILE B 1 371 ? -6.828 -15.438 12.047 1 98.12 371 ILE B CA 1
ATOM 6644 C C . ILE B 1 371 ? -7.457 -14.641 13.188 1 98.12 371 ILE B C 1
ATOM 6646 O O . ILE B 1 371 ? -8.578 -14.141 13.055 1 98.12 371 ILE B O 1
ATOM 6650 N N . LYS B 1 372 ? -6.738 -14.438 14.227 1 97.06 372 LYS B N 1
ATOM 6651 C CA . LYS B 1 372 ? -7.305 -13.844 15.438 1 97.06 372 LYS B CA 1
ATOM 6652 C C . LYS B 1 372 ? -7.781 -12.422 15.18 1 97.06 372 LYS B C 1
ATOM 6654 O O . LYS B 1 372 ? -8.867 -12.031 15.609 1 97.06 372 LYS B O 1
ATOM 6659 N N . HIS B 1 373 ? -6.996 -11.625 14.406 1 95.88 373 HIS B N 1
ATOM 6660 C CA . HIS B 1 373 ? -7.316 -10.203 14.312 1 95.88 373 HIS B CA 1
ATOM 6661 C C . HIS B 1 373 ? -7.938 -9.867 12.953 1 95.88 373 HIS B C 1
ATOM 6663 O O . HIS B 1 373 ? -8.461 -8.766 12.766 1 95.88 373 HIS B O 1
ATOM 6669 N N . LEU B 1 374 ? -7.93 -10.789 12.023 1 97.94 374 LEU B N 1
ATOM 6670 C CA . LEU B 1 374 ? -8.453 -10.508 10.695 1 97.94 374 LEU B CA 1
ATOM 6671 C C . LEU B 1 374 ? -9.453 -11.578 10.258 1 97.94 374 LEU B C 1
ATOM 6673 O O . LEU B 1 374 ? -10.625 -11.281 10.039 1 97.94 374 LEU B O 1
ATOM 6677 N N . GLY B 1 375 ? -9.016 -12.867 10.312 1 98.19 375 GLY B N 1
ATOM 6678 C CA . GLY B 1 375 ? -9.859 -13.969 9.852 1 98.19 375 GLY B CA 1
ATOM 6679 C C . GLY B 1 375 ? -11.125 -14.133 10.672 1 98.19 375 GLY B C 1
ATOM 6680 O O . GLY B 1 375 ? -12.227 -14.148 10.125 1 98.19 375 GLY B O 1
ATOM 6681 N N . ALA B 1 376 ? -10.953 -14.203 11.953 1 98.06 376 ALA B N 1
ATOM 6682 C CA . ALA B 1 376 ? -12.078 -14.469 12.852 1 98.06 376 ALA B CA 1
ATOM 6683 C C . ALA B 1 376 ? -13.086 -13.32 12.805 1 98.06 376 ALA B C 1
ATOM 6685 O O . ALA B 1 376 ? -14.289 -13.555 12.664 1 98.06 376 ALA B O 1
ATOM 6686 N N . PRO B 1 377 ? -12.641 -12.078 12.867 1 98.38 377 PRO B N 1
ATOM 6687 C CA . PRO B 1 377 ? -13.617 -10.984 12.766 1 98.38 377 PRO B CA 1
ATOM 6688 C C . PRO B 1 377 ? -14.359 -10.977 11.43 1 98.38 377 PRO B C 1
ATOM 6690 O O . PRO B 1 377 ? -15.562 -10.703 11.391 1 98.38 377 PRO B O 1
ATOM 6693 N N . LEU B 1 378 ? -13.719 -11.258 10.344 1 98.75 378 LEU B N 1
ATOM 6694 C CA . LEU B 1 378 ? -14.367 -11.281 9.047 1 98.75 378 LEU B CA 1
ATOM 6695 C C . LEU B 1 378 ? -15.375 -12.43 8.961 1 98.75 378 LEU B C 1
ATOM 6697 O O . LEU B 1 378 ? -16.469 -12.266 8.406 1 98.75 378 LEU B O 1
ATOM 6701 N N . CYS B 1 379 ? -14.969 -13.594 9.516 1 98.56 379 CYS B N 1
ATOM 6702 C CA . CYS B 1 379 ? -15.906 -14.719 9.578 1 98.56 379 CYS B CA 1
ATOM 6703 C C . CYS B 1 379 ? -17.156 -14.336 10.352 1 98.56 379 CYS B C 1
ATOM 6705 O O . CYS B 1 379 ? -18.281 -14.523 9.859 1 98.56 379 CYS B O 1
ATOM 6707 N N . GLN B 1 380 ? -16.906 -13.797 11.484 1 98.69 380 GLN B N 1
ATOM 6708 C CA . GLN B 1 380 ? -18.047 -13.406 12.32 1 98.69 380 GLN B CA 1
ATOM 6709 C C . GLN B 1 380 ? -18.891 -12.344 11.641 1 98.69 380 GLN B C 1
ATOM 6711 O O . GLN B 1 380 ? -20.125 -12.352 11.75 1 98.69 380 GLN B O 1
ATOM 6716 N N . ALA B 1 381 ? -18.266 -11.414 10.984 1 98.81 381 ALA B N 1
ATOM 6717 C CA . ALA B 1 381 ? -18.984 -10.367 10.273 1 98.81 381 ALA B CA 1
ATOM 6718 C C . ALA B 1 381 ? -19.922 -10.961 9.219 1 98.81 381 ALA B C 1
ATOM 6720 O O . ALA B 1 381 ? -21.062 -10.523 9.094 1 98.81 381 ALA B O 1
ATOM 6721 N N . LEU B 1 382 ? -19.453 -11.945 8.453 1 98.81 382 LEU B N 1
ATOM 6722 C CA . LEU B 1 382 ? -20.281 -12.57 7.426 1 98.81 382 LEU B CA 1
ATOM 6723 C C . LEU B 1 382 ? -21.453 -13.328 8.055 1 98.81 382 LEU B C 1
ATOM 6725 O O . LEU B 1 382 ? -22.562 -13.32 7.512 1 98.81 382 LEU B O 1
ATOM 6729 N N . ILE B 1 383 ? -21.156 -13.961 9.164 1 98.75 383 ILE B N 1
ATOM 6730 C CA . ILE B 1 383 ? -22.219 -14.672 9.875 1 98.75 383 ILE B CA 1
ATOM 6731 C C . ILE B 1 383 ? -23.281 -13.688 10.352 1 98.75 383 ILE B C 1
ATOM 6733 O O . ILE B 1 383 ? -24.484 -13.914 10.164 1 98.75 383 ILE B O 1
ATOM 6737 N N . GLU B 1 384 ? -22.828 -12.578 10.977 1 98.62 384 GLU B N 1
ATOM 6738 C CA . GLU B 1 384 ? -23.75 -11.547 11.453 1 98.62 384 GLU B CA 1
ATOM 6739 C C . GLU B 1 384 ? -24.531 -10.938 10.297 1 98.62 384 GLU B C 1
ATOM 6741 O O . GLU B 1 384 ? -25.75 -10.75 10.406 1 98.62 384 GLU B O 1
ATOM 6746 N N . TYR B 1 385 ? -23.906 -10.672 9.234 1 98.5 385 TYR B N 1
ATOM 6747 C CA . TYR B 1 385 ? -24.562 -10.117 8.055 1 98.5 385 TYR B CA 1
ATOM 6748 C C . TYR B 1 385 ? -25.656 -11.055 7.547 1 98.5 385 TYR B C 1
ATOM 6750 O O . TYR B 1 385 ? -26.766 -10.617 7.246 1 98.5 385 TYR B O 1
ATOM 6758 N N . ASN B 1 386 ? -25.266 -12.32 7.453 1 97.38 386 ASN B N 1
ATOM 6759 C CA . ASN B 1 386 ? -26.203 -13.336 6.988 1 97.38 386 ASN B CA 1
ATOM 6760 C C . ASN B 1 386 ? -27.422 -13.445 7.914 1 97.38 386 ASN B C 1
ATOM 6762 O O . ASN B 1 386 ? -28.516 -13.758 7.465 1 97.38 386 ASN B O 1
ATOM 6766 N N . GLY B 1 387 ? -27.203 -13.18 9.164 1 96.88 387 GLY B N 1
ATOM 6767 C CA . GLY B 1 387 ? -28.266 -13.25 10.148 1 96.88 387 GLY B CA 1
ATOM 6768 C C . GLY B 1 387 ? -29.062 -11.961 10.258 1 96.88 387 GLY B C 1
ATOM 6769 O O . GLY B 1 387 ? -30.031 -11.891 11.023 1 96.88 387 GLY B O 1
ATOM 6770 N N . GLY B 1 388 ? -28.703 -10.891 9.57 1 97.06 388 GLY B N 1
ATOM 6771 C CA . GLY B 1 388 ? -29.406 -9.617 9.602 1 97.06 388 GLY B CA 1
ATOM 6772 C C . GLY B 1 388 ? -28.906 -8.688 10.688 1 97.06 388 GLY B C 1
ATOM 6773 O O . GLY B 1 388 ? -29.516 -7.641 10.945 1 97.06 388 GLY B O 1
ATOM 6774 N N . ASN B 1 389 ? -27.906 -9.125 11.367 1 98.31 389 ASN B N 1
ATOM 6775 C CA . ASN B 1 389 ? -27.281 -8.266 12.367 1 98.31 389 ASN B CA 1
ATOM 6776 C C . ASN B 1 389 ? -26.25 -7.324 11.734 1 98.31 389 ASN B C 1
ATOM 6778 O O . ASN B 1 389 ? -25.062 -7.41 12.031 1 98.31 389 ASN B O 1
ATOM 6782 N N . TYR B 1 390 ? -26.734 -6.363 11.039 1 98.38 390 TYR B N 1
ATOM 6783 C CA . TYR B 1 390 ? -25.906 -5.508 10.203 1 98.38 390 TYR B CA 1
ATOM 6784 C C . TYR B 1 390 ? -25.016 -4.605 11.047 1 98.38 390 TYR B C 1
ATOM 6786 O O . TYR B 1 390 ? -23.859 -4.332 10.688 1 98.38 390 TYR B O 1
ATOM 6794 N N . ASP B 1 391 ? -25.484 -4.113 12.188 1 98.06 391 ASP B N 1
ATOM 6795 C CA . ASP B 1 391 ? -24.688 -3.256 13.062 1 98.06 391 ASP B CA 1
ATOM 6796 C C . ASP B 1 391 ? -23.422 -3.967 13.523 1 98.06 391 ASP B C 1
ATOM 6798 O O . ASP B 1 391 ? -22.328 -3.398 13.469 1 98.06 391 ASP B O 1
ATOM 6802 N N . LYS B 1 392 ? -23.609 -5.191 13.914 1 98.44 392 LYS B N 1
ATOM 6803 C CA . LYS B 1 392 ? -22.469 -5.969 14.375 1 98.44 392 LYS B CA 1
ATOM 6804 C C . LYS B 1 392 ? -21.484 -6.23 13.227 1 98.44 392 LYS B C 1
ATOM 6806 O O . LYS B 1 392 ? -20.266 -6.199 13.422 1 98.44 392 LYS B O 1
ATOM 6811 N N . ALA B 1 393 ? -22 -6.516 12.047 1 98.75 393 ALA B N 1
ATOM 6812 C CA . ALA B 1 393 ? -21.141 -6.727 10.875 1 98.75 393 ALA B CA 1
ATOM 6813 C C . ALA B 1 393 ? -20.281 -5.5 10.602 1 98.75 393 ALA B C 1
ATOM 6815 O O . ALA B 1 393 ? -19.078 -5.621 10.359 1 98.75 393 ALA B O 1
ATOM 6816 N N . VAL B 1 394 ? -20.875 -4.285 10.68 1 98.75 394 VAL B N 1
ATOM 6817 C CA . VAL B 1 394 ? -20.141 -3.047 10.445 1 98.75 394 VAL B CA 1
ATOM 6818 C C . VAL B 1 394 ? -19.031 -2.891 11.492 1 98.75 394 VAL B C 1
ATOM 6820 O O . VAL B 1 394 ? -17.875 -2.607 11.148 1 98.75 394 VAL B O 1
ATOM 6823 N N . ASP B 1 395 ? -19.422 -3.162 12.742 1 98.38 395 ASP B N 1
ATOM 6824 C CA . ASP B 1 395 ? -18.484 -2.969 13.844 1 98.38 395 ASP B CA 1
ATOM 6825 C C . ASP B 1 395 ? -17.281 -3.895 13.711 1 98.38 395 ASP B C 1
ATOM 6827 O O . ASP B 1 395 ? -16.188 -3.568 14.172 1 98.38 395 ASP B O 1
ATOM 6831 N N . LEU B 1 396 ? -17.5 -4.996 13.078 1 98.69 396 LEU B N 1
ATOM 6832 C CA . LEU B 1 396 ? -16.438 -5.992 12.945 1 98.69 396 LEU B CA 1
ATOM 6833 C C . LEU B 1 396 ? -15.555 -5.688 11.734 1 98.69 396 LEU B C 1
ATOM 6835 O O . LEU B 1 396 ? -14.336 -5.859 11.797 1 98.69 396 LEU B O 1
ATOM 6839 N N . ILE B 1 397 ? -16.109 -5.211 10.641 1 98.75 397 ILE B N 1
ATOM 6840 C CA . ILE B 1 397 ? -15.367 -5.07 9.391 1 98.75 397 ILE B CA 1
ATOM 6841 C C . ILE B 1 397 ? -14.688 -3.705 9.344 1 98.75 397 ILE B C 1
ATOM 6843 O O . ILE B 1 397 ? -13.531 -3.598 8.93 1 98.75 397 ILE B O 1
ATOM 6847 N N . TYR B 1 398 ? -15.344 -2.613 9.727 1 98.31 398 TYR B N 1
ATOM 6848 C CA . TYR B 1 398 ? -14.906 -1.246 9.477 1 98.31 398 TYR B CA 1
ATOM 6849 C C . TYR B 1 398 ? -13.523 -0.999 10.086 1 98.31 398 TYR B C 1
ATOM 6851 O O . TYR B 1 398 ? -12.625 -0.488 9.414 1 98.31 398 TYR B O 1
ATOM 6859 N N . PRO B 1 399 ? -13.242 -1.449 11.375 1 97.38 399 PRO B N 1
ATOM 6860 C CA . PRO B 1 399 ? -11.953 -1.127 11.984 1 97.38 399 PRO B CA 1
ATOM 6861 C C . PRO B 1 399 ? -10.781 -1.791 11.266 1 97.38 399 PRO B C 1
ATOM 6863 O O . PRO B 1 399 ? -9.633 -1.347 11.398 1 97.38 399 PRO B O 1
ATOM 6866 N N . ILE B 1 400 ? -11.062 -2.859 10.492 1 98.12 400 ILE B N 1
ATOM 6867 C CA . ILE B 1 400 ? -9.945 -3.605 9.914 1 98.12 400 ILE B CA 1
ATOM 6868 C C . ILE B 1 400 ? -10.008 -3.518 8.391 1 98.12 400 ILE B C 1
ATOM 6870 O O . ILE B 1 400 ? -9.305 -4.254 7.695 1 98.12 400 ILE B O 1
ATOM 6874 N N . ARG B 1 401 ? -10.773 -2.658 7.836 1 98.19 401 ARG B N 1
ATOM 6875 C CA . ARG B 1 401 ? -11.102 -2.658 6.414 1 98.19 401 ARG B CA 1
ATOM 6876 C C . ARG B 1 401 ? -9.852 -2.482 5.562 1 98.19 401 ARG B C 1
ATOM 6878 O O . ARG B 1 401 ? -9.734 -3.076 4.488 1 98.19 401 ARG B O 1
ATOM 6885 N N . TYR B 1 402 ? -8.836 -1.759 6.031 1 97.81 402 TYR B N 1
ATOM 6886 C CA . TYR B 1 402 ? -7.625 -1.535 5.258 1 97.81 402 TYR B CA 1
ATOM 6887 C C . TYR B 1 402 ? -6.66 -2.703 5.406 1 97.81 402 TYR B C 1
ATOM 6889 O O . TYR B 1 402 ? -5.711 -2.836 4.629 1 97.81 402 TYR B O 1
ATOM 6897 N N . GLN B 1 403 ? -6.883 -3.584 6.371 1 97.94 403 GLN B N 1
ATOM 6898 C CA . GLN B 1 403 ? -6.02 -4.734 6.602 1 97.94 403 GLN B CA 1
ATOM 6899 C C . GLN B 1 403 ? -6.496 -5.949 5.809 1 97.94 403 GLN B C 1
ATOM 6901 O O . GLN B 1 403 ? -5.781 -6.949 5.699 1 97.94 403 GLN B O 1
ATOM 6906 N N . ILE B 1 404 ? -7.652 -5.832 5.191 1 98.5 404 ILE B N 1
ATOM 6907 C CA . ILE B 1 404 ? -8.227 -6.957 4.461 1 98.5 404 ILE B CA 1
ATOM 6908 C C . ILE B 1 404 ? -7.309 -7.352 3.311 1 98.5 404 ILE B C 1
ATOM 6910 O O . ILE B 1 404 ? -7.285 -8.516 2.9 1 98.5 404 ILE B O 1
ATOM 6914 N N . LEU B 1 405 ? -6.469 -6.445 2.893 1 98 405 LEU B N 1
ATOM 6915 C CA . LEU B 1 405 ? -5.492 -6.703 1.839 1 98 405 LEU B CA 1
ATOM 6916 C C . LEU B 1 405 ? -4.605 -7.891 2.197 1 98 405 LEU B C 1
ATOM 6918 O O . LEU B 1 405 ? -4.203 -8.656 1.319 1 98 405 LEU B O 1
ATOM 6922 N N . LYS B 1 406 ? -4.426 -8.195 3.432 1 97.94 406 LYS B N 1
ATOM 6923 C CA . LYS B 1 406 ? -3.432 -9.148 3.906 1 97.94 406 LYS B CA 1
ATOM 6924 C C . LYS B 1 406 ? -3.938 -10.586 3.77 1 97.94 406 LYS B C 1
ATOM 6926 O O . LYS B 1 406 ? -3.17 -11.531 3.918 1 97.94 406 LYS B O 1
ATOM 6931 N N . ILE B 1 407 ? -5.191 -10.711 3.406 1 97.62 407 ILE B N 1
ATOM 6932 C CA . ILE B 1 407 ? -5.684 -12.078 3.268 1 97.62 407 ILE B CA 1
ATOM 6933 C C . ILE B 1 407 ? -5.484 -12.555 1.829 1 97.62 407 ILE B C 1
ATOM 6935 O O . ILE B 1 407 ? -5.828 -13.695 1.491 1 97.62 407 ILE B O 1
ATOM 6939 N N . GLY B 1 408 ? -5.012 -11.688 0.982 1 97.44 408 GLY B N 1
ATOM 6940 C CA . GLY B 1 408 ? -4.734 -12.039 -0.401 1 97.44 408 GLY B CA 1
ATOM 6941 C C . GLY B 1 408 ? -5.875 -11.703 -1.343 1 97.44 408 GLY B C 1
ATOM 6942 O O . GLY B 1 408 ? -6.762 -10.922 -0.998 1 97.44 408 GLY B O 1
ATOM 6943 N N . GLY B 1 409 ? -5.789 -12.242 -2.559 1 97.69 409 GLY B N 1
ATOM 6944 C CA . GLY B 1 409 ? -6.758 -11.891 -3.584 1 97.69 409 GLY B CA 1
ATOM 6945 C C . GLY B 1 409 ? -6.469 -10.555 -4.246 1 97.69 409 GLY B C 1
ATOM 6946 O O . GLY B 1 409 ? -5.719 -9.734 -3.709 1 97.69 409 GLY B O 1
ATOM 6947 N N . SER B 1 410 ? -7.062 -10.383 -5.406 1 98.25 410 SER B N 1
ATOM 6948 C CA . SER B 1 410 ? -6.902 -9.125 -6.121 1 98.25 410 SER B CA 1
ATOM 6949 C C . SER B 1 410 ? -7.82 -8.047 -5.555 1 98.25 410 SER B C 1
ATOM 6951 O O . SER B 1 410 ? -8.703 -8.336 -4.746 1 98.25 410 SER B O 1
ATOM 6953 N N . ASP B 1 411 ? -7.566 -6.812 -5.91 1 97.56 411 ASP B N 1
ATOM 6954 C CA . ASP B 1 411 ? -8.438 -5.707 -5.516 1 97.56 411 ASP B CA 1
ATOM 6955 C C . ASP B 1 411 ? -9.883 -5.973 -5.926 1 97.56 411 ASP B C 1
ATOM 6957 O O . ASP B 1 411 ? -10.812 -5.688 -5.164 1 97.56 411 ASP B O 1
ATOM 6961 N N . ALA B 1 412 ? -10.07 -6.516 -7.105 1 97.88 412 ALA B N 1
ATOM 6962 C CA . ALA B 1 412 ? -11.414 -6.832 -7.578 1 97.88 412 ALA B CA 1
ATOM 6963 C C . ALA B 1 412 ? -12.07 -7.895 -6.699 1 97.88 412 ALA B C 1
ATOM 6965 O O . ALA B 1 412 ? -13.258 -7.797 -6.371 1 97.88 412 ALA B O 1
ATOM 6966 N N . GLN B 1 413 ? -11.297 -8.891 -6.363 1 98.62 413 GLN B N 1
ATOM 6967 C CA . GLN B 1 413 ? -11.82 -9.961 -5.523 1 98.62 413 GLN B CA 1
ATOM 6968 C C . GLN B 1 413 ? -12.188 -9.445 -4.137 1 98.62 413 GLN B C 1
ATOM 6970 O O . GLN B 1 413 ? -13.266 -9.734 -3.621 1 98.62 413 GLN B O 1
ATOM 6975 N N . ARG B 1 414 ? -11.375 -8.633 -3.508 1 98.38 414 ARG B N 1
ATOM 6976 C CA . ARG B 1 414 ? -11.578 -8.172 -2.141 1 98.38 414 ARG B CA 1
ATOM 6977 C C . ARG B 1 414 ? -12.672 -7.109 -2.078 1 98.38 414 ARG B C 1
ATOM 6979 O O . ARG B 1 414 ? -13.188 -6.801 -1 1 98.38 414 ARG B O 1
ATOM 6986 N N . ASP B 1 415 ? -13.047 -6.488 -3.248 1 97.94 415 ASP B N 1
ATOM 6987 C CA . ASP B 1 415 ? -14.117 -5.492 -3.252 1 97.94 415 ASP B CA 1
ATOM 6988 C C . ASP B 1 415 ? -15.406 -6.066 -2.678 1 97.94 415 ASP B C 1
ATOM 6990 O O . ASP B 1 415 ? -16.281 -5.32 -2.225 1 97.94 415 ASP B O 1
ATOM 6994 N N . LEU B 1 416 ? -15.516 -7.375 -2.654 1 98.25 416 LEU B N 1
ATOM 6995 C CA . LEU B 1 416 ? -16.672 -8.047 -2.057 1 98.25 416 LEU B CA 1
ATOM 6996 C C . LEU B 1 416 ? -16.844 -7.625 -0.601 1 98.25 416 LEU B C 1
ATOM 6998 O O . LEU B 1 416 ? -17.953 -7.32 -0.17 1 98.25 416 LEU B O 1
ATOM 7002 N N . PHE B 1 417 ? -15.812 -7.551 0.114 1 98.56 417 PHE B N 1
ATOM 7003 C CA . PHE B 1 417 ? -15.883 -7.227 1.534 1 98.56 417 PHE B CA 1
ATOM 7004 C C . PHE B 1 417 ? -16.219 -5.754 1.738 1 98.56 417 PHE B C 1
ATOM 7006 O O . PHE B 1 417 ? -16.891 -5.391 2.703 1 98.56 417 PHE B O 1
ATOM 7013 N N . ASN B 1 418 ? -15.734 -4.914 0.818 1 97.81 418 ASN B N 1
ATOM 7014 C CA . ASN B 1 418 ? -16.156 -3.52 0.84 1 97.81 418 ASN B CA 1
ATOM 7015 C C . ASN B 1 418 ? -17.656 -3.385 0.618 1 97.81 418 ASN B C 1
ATOM 7017 O O . ASN B 1 418 ? -18.328 -2.588 1.285 1 97.81 418 ASN B O 1
ATOM 7021 N N . GLN B 1 419 ? -18.141 -4.129 -0.28 1 98.31 419 GLN B N 1
ATOM 7022 C CA . GLN B 1 419 ? -19.562 -4.102 -0.569 1 98.31 419 GLN B CA 1
ATOM 7023 C C . GLN B 1 419 ? -20.375 -4.609 0.619 1 98.31 419 GLN B C 1
ATOM 7025 O O . GLN B 1 419 ? -21.438 -4.059 0.936 1 98.31 419 GLN B O 1
ATOM 7030 N N . VAL B 1 420 ? -19.859 -5.648 1.279 1 98.81 420 VAL B N 1
ATOM 7031 C CA . VAL B 1 420 ? -20.531 -6.156 2.475 1 98.81 420 VAL B CA 1
ATOM 7032 C C . VAL B 1 420 ? -20.594 -5.059 3.533 1 98.81 420 VAL B C 1
ATOM 7034 O O . VAL B 1 420 ? -21.641 -4.84 4.145 1 98.81 420 VAL B O 1
ATOM 7037 N N . LEU B 1 421 ? -19.516 -4.363 3.732 1 98.81 421 LEU B N 1
ATOM 7038 C CA . LEU B 1 421 ? -19.453 -3.289 4.715 1 98.81 421 LEU B CA 1
ATOM 7039 C C . LEU B 1 421 ? -20.469 -2.195 4.387 1 98.81 421 LEU B C 1
ATOM 7041 O O . LEU B 1 421 ? -21.234 -1.766 5.254 1 98.81 421 LEU B O 1
ATOM 7045 N N . ILE B 1 422 ? -20.484 -1.759 3.135 1 98.5 422 ILE B N 1
ATOM 7046 C CA . ILE B 1 422 ? -21.375 -0.674 2.705 1 98.5 422 ILE B CA 1
ATOM 7047 C C . ILE B 1 422 ? -22.828 -1.101 2.854 1 98.5 422 ILE B C 1
ATOM 7049 O O . ILE B 1 422 ? -23.641 -0.364 3.416 1 98.5 422 ILE B O 1
ATOM 7053 N N . GLN B 1 423 ? -23.141 -2.326 2.402 1 98.19 423 GLN B N 1
ATOM 7054 C CA . GLN B 1 423 ? -24.5 -2.84 2.506 1 98.19 423 GLN B CA 1
ATOM 7055 C C . GLN B 1 423 ? -24.922 -2.98 3.965 1 98.19 423 GLN B C 1
ATOM 7057 O O . GLN B 1 423 ? -26.047 -2.643 4.324 1 98.19 423 GLN B O 1
ATOM 7062 N N . ALA B 1 424 ? -24.031 -3.492 4.766 1 98.62 424 ALA B N 1
ATOM 7063 C CA . ALA B 1 424 ? -24.328 -3.615 6.188 1 98.62 424 ALA B CA 1
ATOM 7064 C C . ALA B 1 424 ? -24.594 -2.248 6.812 1 98.62 424 ALA B C 1
ATOM 7066 O O . ALA B 1 424 ? -25.531 -2.094 7.605 1 98.62 424 ALA B O 1
ATOM 7067 N N . ALA B 1 425 ? -23.812 -1.29 6.449 1 98.38 425 ALA B N 1
ATOM 7068 C CA . ALA B 1 425 ? -23.953 0.055 7 1 98.38 425 ALA B CA 1
ATOM 7069 C C . ALA B 1 425 ? -25.266 0.697 6.547 1 98.38 425 ALA B C 1
ATOM 7071 O O . ALA B 1 425 ? -25.938 1.361 7.332 1 98.38 425 ALA B O 1
ATOM 7072 N N . ILE B 1 426 ? -25.641 0.514 5.305 1 97.81 426 ILE B N 1
ATOM 7073 C CA . ILE B 1 426 ? -26.891 1.046 4.766 1 97.81 426 ILE B CA 1
ATOM 7074 C C . ILE B 1 426 ? -28.062 0.453 5.523 1 97.81 426 ILE B C 1
ATOM 7076 O O . ILE B 1 426 ? -29.016 1.165 5.855 1 97.81 426 ILE B O 1
ATOM 7080 N N . ASN B 1 427 ? -27.969 -0.825 5.871 1 97.19 427 ASN B N 1
ATOM 7081 C CA . ASN B 1 427 ? -29.109 -1.555 6.418 1 97.19 427 ASN B CA 1
ATOM 7082 C C . ASN B 1 427 ? -29.125 -1.518 7.945 1 97.19 427 ASN B C 1
ATOM 7084 O O . ASN B 1 427 ? -30.062 -2.006 8.578 1 97.19 427 ASN B O 1
ATOM 7088 N N . SER B 1 428 ? -28.078 -0.999 8.492 1 96.88 428 SER B N 1
ATOM 7089 C CA . SER B 1 428 ? -28 -0.919 9.953 1 96.88 428 SER B CA 1
ATOM 7090 C C . SER B 1 428 ? -29.031 0.04 10.516 1 96.88 428 SER B C 1
ATOM 7092 O O . SER B 1 428 ? -29.359 1.047 9.891 1 96.88 428 SER B O 1
ATOM 7094 N N . ASP B 1 429 ? -29.516 -0.259 11.766 1 92.81 429 ASP B N 1
ATOM 7095 C CA . ASP B 1 429 ? -30.484 0.6 12.43 1 92.81 429 ASP B CA 1
ATOM 7096 C C . ASP B 1 429 ? -29.797 1.732 13.188 1 92.81 429 ASP B C 1
ATOM 7098 O O . ASP B 1 429 ? -30.453 2.629 13.711 1 92.81 429 ASP B O 1
ATOM 7102 N N . SER B 1 430 ? -28.562 1.681 13.172 1 93.56 430 SER B N 1
ATOM 7103 C CA . SER B 1 430 ? -27.797 2.705 13.859 1 93.56 430 SER B CA 1
ATOM 7104 C C . SER B 1 430 ? -27.594 3.939 12.984 1 93.56 430 SER B C 1
ATOM 7106 O O . SER B 1 430 ? -27.078 3.842 11.875 1 93.56 430 SER B O 1
ATOM 7108 N N . THR B 1 431 ? -27.953 5.082 13.539 1 91.88 431 THR B N 1
ATOM 7109 C CA . THR B 1 431 ? -27.766 6.336 12.812 1 91.88 431 THR B CA 1
ATOM 7110 C C . THR B 1 431 ? -26.281 6.562 12.5 1 91.88 431 THR B C 1
ATOM 7112 O O . THR B 1 431 ? -25.938 7.102 11.445 1 91.88 431 THR B O 1
ATOM 7115 N N . HIS B 1 432 ? -25.516 6.141 13.367 1 93 432 HIS B N 1
ATOM 7116 C CA . HIS B 1 432 ? -24.062 6.246 13.172 1 93 432 HIS B CA 1
ATOM 7117 C C . HIS B 1 432 ? -23.609 5.441 11.961 1 93 432 HIS B C 1
ATOM 7119 O O . HIS B 1 432 ? -22.828 5.93 11.141 1 93 432 HIS B O 1
ATOM 7125 N N . HIS B 1 433 ? -24.156 4.273 11.844 1 95.56 433 HIS B N 1
ATOM 7126 C CA . HIS B 1 433 ? -23.797 3.416 10.719 1 95.56 433 HIS B CA 1
ATOM 7127 C C . HIS B 1 433 ? -24.344 3.969 9.406 1 95.56 433 HIS B C 1
ATOM 7129 O O . HIS B 1 433 ? -23.703 3.857 8.359 1 95.56 433 HIS B O 1
ATOM 7135 N N . GLN B 1 434 ? -25.5 4.523 9.531 1 94.38 434 GLN B N 1
ATOM 7136 C CA . GLN B 1 434 ? -26.094 5.109 8.336 1 94.38 434 GLN B CA 1
ATOM 7137 C C . GLN B 1 434 ? -25.266 6.277 7.812 1 94.38 434 GLN B C 1
ATOM 7139 O O . GLN B 1 434 ? -25.047 6.406 6.605 1 94.38 434 GLN B O 1
ATOM 7144 N N . ASN B 1 435 ? -24.766 7.055 8.703 1 93.69 435 ASN B N 1
ATOM 7145 C CA . ASN B 1 435 ? -23.859 8.133 8.32 1 93.69 435 ASN B CA 1
ATOM 7146 C C . ASN B 1 435 ? -22.562 7.59 7.75 1 93.69 435 ASN B C 1
ATOM 7148 O O . ASN B 1 435 ? -22.016 8.156 6.797 1 93.69 435 ASN B O 1
ATOM 7152 N N . LEU B 1 436 ? -22.125 6.543 8.375 1 96 436 LEU B N 1
ATOM 7153 C CA . LEU B 1 436 ? -20.922 5.891 7.863 1 96 436 LEU B CA 1
ATOM 7154 C C . LEU B 1 436 ? -21.141 5.398 6.438 1 96 436 LEU B C 1
ATOM 7156 O O . LEU B 1 436 ? -20.25 5.52 5.59 1 96 436 LEU B O 1
ATOM 7160 N N . ALA B 1 437 ? -22.266 4.809 6.18 1 97.19 437 ALA B N 1
ATOM 7161 C CA . ALA B 1 437 ? -22.578 4.344 4.832 1 97.19 437 ALA B CA 1
ATOM 7162 C C . ALA B 1 437 ? -22.469 5.48 3.818 1 97.19 437 ALA B C 1
ATOM 7164 O O . ALA B 1 437 ? -21.922 5.293 2.729 1 97.19 437 ALA B O 1
ATOM 7165 N N . ARG B 1 438 ? -22.984 6.613 4.188 1 95.62 438 ARG B N 1
ATOM 7166 C CA . ARG B 1 438 ? -22.891 7.785 3.322 1 95.62 438 ARG B CA 1
ATOM 7167 C C . ARG B 1 438 ? -21.438 8.117 3.006 1 95.62 438 ARG B C 1
ATOM 7169 O O . ARG B 1 438 ? -21.078 8.328 1.845 1 95.62 438 ARG B O 1
ATOM 7176 N N . VAL B 1 439 ? -20.656 8.133 4.008 1 95.62 439 VAL B N 1
ATOM 7177 C CA . VAL B 1 439 ? -19.234 8.445 3.896 1 95.62 439 VAL B CA 1
ATOM 7178 C C . VAL B 1 439 ? -18.547 7.426 2.996 1 95.62 439 VAL B C 1
ATOM 7180 O O . VAL B 1 439 ? -17.766 7.793 2.113 1 95.62 439 VAL B O 1
ATOM 7183 N N . LEU B 1 440 ? -18.828 6.176 3.176 1 97.38 440 LEU B N 1
ATOM 7184 C CA . LEU B 1 440 ? -18.219 5.098 2.398 1 97.38 440 LEU B CA 1
ATOM 7185 C C . LEU B 1 440 ? -18.656 5.172 0.939 1 97.38 440 LEU B C 1
ATOM 7187 O O . LEU B 1 440 ? -17.875 4.895 0.035 1 97.38 440 LEU B O 1
ATOM 7191 N N . LEU B 1 441 ? -19.891 5.52 0.725 1 97.12 441 LEU B N 1
ATOM 7192 C CA . LEU B 1 441 ? -20.406 5.645 -0.63 1 97.12 441 LEU B CA 1
ATOM 7193 C C . LEU B 1 441 ? -19.75 6.812 -1.362 1 97.12 441 LEU B C 1
ATOM 7195 O O . LEU B 1 441 ? -19.422 6.699 -2.543 1 97.12 441 LEU B O 1
ATOM 7199 N N . MET B 1 442 ? -19.531 7.922 -0.662 1 95.31 442 MET B N 1
ATOM 7200 C CA . MET B 1 442 ? -18.859 9.062 -1.261 1 95.31 442 MET B CA 1
ATOM 7201 C C . MET B 1 442 ? -17.422 8.703 -1.626 1 95.31 442 MET B C 1
ATOM 7203 O O . MET B 1 442 ? -16.953 9.023 -2.721 1 95.31 442 MET B O 1
ATOM 7207 N N . GLU B 1 443 ? -16.828 8.055 -0.696 1 96.44 443 GLU B N 1
ATOM 7208 C CA . GLU B 1 443 ? -15.461 7.578 -0.934 1 96.44 443 GLU B CA 1
ATOM 7209 C C . GLU B 1 443 ? -15.398 6.711 -2.188 1 96.44 443 GLU B C 1
ATOM 7211 O O . GLU B 1 443 ? -14.531 6.914 -3.043 1 96.44 443 GLU B O 1
ATOM 7216 N N . ARG B 1 444 ? -16.297 5.762 -2.268 1 96.88 444 ARG B N 1
ATOM 7217 C CA . ARG B 1 444 ? -16.328 4.832 -3.391 1 96.88 444 ARG B CA 1
ATOM 7218 C C . ARG B 1 444 ? -16.641 5.562 -4.695 1 96.88 444 ARG B C 1
ATOM 7220 O O . ARG B 1 444 ? -16.047 5.273 -5.734 1 96.88 444 ARG B O 1
ATOM 7227 N N . ASP B 1 445 ? -17.547 6.512 -4.656 1 95.94 445 ASP B N 1
ATOM 7228 C CA . ASP B 1 445 ? -17.984 7.246 -5.844 1 95.94 445 ASP B CA 1
ATOM 7229 C C . ASP B 1 445 ? -16.844 8.086 -6.41 1 95.94 445 ASP B C 1
ATOM 7231 O O . ASP B 1 445 ? -16.703 8.219 -7.629 1 95.94 445 ASP B O 1
ATOM 7235 N N . ILE B 1 446 ? -16.062 8.656 -5.574 1 93.5 446 ILE B N 1
ATOM 7236 C CA . ILE B 1 446 ? -14.93 9.477 -6.004 1 93.5 446 ILE B CA 1
ATOM 7237 C C . ILE B 1 446 ? -13.859 8.594 -6.637 1 93.5 446 ILE B C 1
ATOM 7239 O O . ILE B 1 446 ? -13.227 8.977 -7.625 1 93.5 446 ILE B O 1
ATOM 7243 N N . GLY B 1 447 ? -13.711 7.422 -6.109 1 91.25 447 GLY B N 1
ATOM 7244 C CA . GLY B 1 447 ? -12.68 6.512 -6.586 1 91.25 447 GLY B CA 1
ATOM 7245 C C . GLY B 1 447 ? -13.086 5.762 -7.844 1 91.25 447 GLY B C 1
ATOM 7246 O O . GLY B 1 447 ? -12.234 5.312 -8.609 1 91.25 447 GLY B O 1
ATOM 7247 N N . ARG B 1 448 ? -14.438 5.641 -7.902 1 92.69 448 ARG B N 1
ATOM 7248 C CA . ARG B 1 448 ? -15.016 4.945 -9.047 1 92.69 448 ARG B CA 1
ATOM 7249 C C . ARG B 1 448 ? -16.188 5.73 -9.633 1 92.69 448 ARG B C 1
ATOM 7251 O O . ARG B 1 448 ? -17.328 5.289 -9.57 1 92.69 448 ARG B O 1
ATOM 7258 N N . PRO B 1 449 ? -16.031 6.961 -10.203 1 86.44 449 PRO B N 1
ATOM 7259 C CA . PRO B 1 449 ? -17.094 7.922 -10.523 1 86.44 449 PRO B CA 1
ATOM 7260 C C . PRO B 1 449 ? -18.125 7.355 -11.5 1 86.44 449 PRO B C 1
ATOM 7262 O O . PRO B 1 449 ? -19.297 7.742 -11.461 1 86.44 449 PRO B O 1
ATOM 7265 N N . ASN B 1 450 ? -17.938 6.309 -12.312 1 87.69 450 ASN B N 1
ATOM 7266 C CA . ASN B 1 450 ? -18.875 5.816 -13.312 1 87.69 450 ASN B CA 1
ATOM 7267 C C . ASN B 1 450 ? -19.359 4.41 -12.984 1 87.69 450 ASN B C 1
ATOM 7269 O O . ASN B 1 450 ? -19.812 3.678 -13.867 1 87.69 450 ASN B O 1
ATOM 7273 N N . SER B 1 451 ? -19.5 4.199 -11.695 1 96.25 451 SER B N 1
ATOM 7274 C CA . SER B 1 451 ? -19.938 2.867 -11.289 1 96.25 451 SER B CA 1
ATOM 7275 C C . SER B 1 451 ? -21.453 2.814 -11.078 1 96.25 451 SER B C 1
ATOM 7277 O O . SER B 1 451 ? -21.969 3.385 -10.117 1 96.25 451 SER B O 1
ATOM 7279 N N . PRO B 1 452 ? -22.219 2.115 -11.938 1 97.81 452 PRO B N 1
ATOM 7280 C CA . PRO B 1 452 ? -23.656 1.975 -11.742 1 97.81 452 PRO B CA 1
ATOM 7281 C C . PRO B 1 452 ? -24.016 1.313 -10.414 1 97.81 452 PRO B C 1
ATOM 7283 O O . PRO B 1 452 ? -25.047 1.64 -9.812 1 97.81 452 PRO B O 1
ATOM 7286 N N . LEU B 1 453 ? -23.234 0.425 -10 1 97.94 453 LEU B N 1
ATOM 7287 C CA . LEU B 1 453 ? -23.469 -0.235 -8.727 1 97.94 453 LEU B CA 1
ATOM 7288 C C . LEU B 1 453 ? -23.406 0.768 -7.574 1 97.94 453 LEU B C 1
ATOM 7290 O O . LEU B 1 453 ? -24.281 0.767 -6.699 1 97.94 453 LEU B O 1
ATOM 7294 N N . THR B 1 454 ? -22.375 1.637 -7.551 1 97.62 454 THR B N 1
ATOM 7295 C CA . THR B 1 454 ? -22.266 2.664 -6.52 1 97.62 454 THR B CA 1
ATOM 7296 C C . THR B 1 454 ? -23.484 3.59 -6.551 1 97.62 454 THR B C 1
ATOM 7298 O O . THR B 1 454 ? -24.016 3.941 -5.5 1 97.62 454 THR B O 1
ATOM 7301 N N . GLN B 1 455 ? -23.922 3.902 -7.758 1 97.12 455 GLN B N 1
ATOM 7302 C CA . GLN B 1 455 ? -25.078 4.77 -7.895 1 97.12 455 GLN B CA 1
ATOM 7303 C C . GLN B 1 455 ? -26.328 4.098 -7.344 1 97.12 455 GLN B C 1
ATOM 7305 O O . GLN B 1 455 ? -27.156 4.746 -6.699 1 97.12 455 GLN B O 1
ATOM 7310 N N . ARG B 1 456 ? -26.484 2.832 -7.605 1 97.38 456 ARG B N 1
ATOM 7311 C CA . ARG B 1 456 ? -27.625 2.102 -7.059 1 97.38 456 ARG B CA 1
ATOM 7312 C C . ARG B 1 456 ? -27.578 2.088 -5.535 1 97.38 456 ARG B C 1
ATOM 7314 O O . ARG B 1 456 ? -28.609 2.225 -4.879 1 97.38 456 ARG B O 1
ATOM 7321 N N . LEU B 1 457 ? -26.422 1.959 -4.965 1 97.25 457 LEU B N 1
ATOM 7322 C CA . LEU B 1 457 ? -26.281 1.945 -3.514 1 97.25 457 LEU B CA 1
ATOM 7323 C C . LEU B 1 457 ? -26.594 3.32 -2.926 1 97.25 457 LEU B C 1
ATOM 7325 O O . LEU B 1 457 ? -27.188 3.424 -1.851 1 97.25 457 LEU B O 1
ATOM 7329 N N . ILE B 1 458 ? -26.172 4.348 -3.631 1 96.5 458 ILE B N 1
ATOM 7330 C CA . ILE B 1 458 ? -26.484 5.703 -3.197 1 96.5 458 ILE B CA 1
ATOM 7331 C C . ILE B 1 458 ? -28 5.914 -3.195 1 96.5 458 ILE B C 1
ATOM 7333 O O . ILE B 1 458 ? -28.562 6.438 -2.23 1 96.5 458 ILE B O 1
ATOM 7337 N N . LYS B 1 459 ? -28.672 5.469 -4.254 1 96.31 459 LYS B N 1
ATOM 7338 C CA . LYS B 1 459 ? -30.125 5.586 -4.336 1 96.31 459 LYS B CA 1
ATOM 7339 C C . LYS B 1 459 ? -30.797 4.789 -3.225 1 96.31 459 LYS B C 1
ATOM 7341 O O . LYS B 1 459 ? -31.797 5.234 -2.652 1 96.31 459 LYS B O 1
ATOM 7346 N N . LYS B 1 460 ? -30.266 3.621 -3.004 1 96.06 460 LYS B N 1
ATOM 7347 C CA . LYS B 1 460 ? -30.797 2.805 -1.916 1 96.06 460 LYS B CA 1
ATOM 7348 C C . LYS B 1 460 ? -30.688 3.529 -0.578 1 96.06 460 LYS B C 1
ATOM 7350 O O . LYS B 1 460 ? -31.625 3.537 0.215 1 96.06 460 LYS B O 1
ATOM 7355 N N . TRP B 1 461 ? -29.531 4.078 -0.346 1 96 461 TRP B N 1
ATOM 7356 C CA . TRP B 1 461 ? -29.312 4.84 0.879 1 96 461 TRP B CA 1
ATOM 7357 C C . TRP B 1 461 ? -30.297 6.004 0.982 1 96 461 TRP B C 1
ATOM 7359 O O . TRP B 1 461 ? -30.906 6.219 2.035 1 96 461 TRP B O 1
ATOM 7369 N N . GLU B 1 462 ? -30.531 6.672 -0.127 1 95 462 GLU B N 1
ATOM 7370 C CA . GLU B 1 462 ? -31.422 7.824 -0.153 1 95 462 GLU B CA 1
ATOM 7371 C C . GLU B 1 462 ? -32.875 7.402 0.09 1 95 462 GLU B C 1
ATOM 7373 O O . GLU B 1 462 ? -33.625 8.109 0.756 1 95 462 GLU B O 1
ATOM 7378 N N . ALA B 1 463 ? -33.25 6.367 -0.404 1 93.88 463 ALA B N 1
ATOM 7379 C CA . ALA B 1 463 ? -34.594 5.859 -0.238 1 93.88 463 ALA B CA 1
ATOM 7380 C C . ALA B 1 463 ? -34.875 5.496 1.218 1 93.88 463 ALA B C 1
ATOM 7382 O O . ALA B 1 463 ? -36 5.668 1.707 1 93.88 463 ALA B O 1
ATOM 7383 N N . LEU B 1 464 ? -33.906 5.062 1.895 1 91.44 464 LEU B N 1
ATOM 7384 C CA . LEU B 1 464 ? -34.094 4.574 3.256 1 91.44 464 LEU B CA 1
ATOM 7385 C C . LEU B 1 464 ? -33.906 5.699 4.27 1 91.44 464 LEU B C 1
ATOM 7387 O O . LEU B 1 464 ? -34.531 5.715 5.316 1 91.44 464 LEU B O 1
ATOM 7391 N N . HIS B 1 465 ? -33 6.582 3.957 1 87.12 465 HIS B N 1
ATOM 7392 C CA . HIS B 1 465 ? -32.594 7.492 5.012 1 87.12 465 HIS B CA 1
ATOM 7393 C C . HIS B 1 465 ? -32.75 8.945 4.582 1 87.12 465 HIS B C 1
ATOM 7395 O O . HIS B 1 465 ? -32.5 9.859 5.375 1 87.12 465 HIS B O 1
ATOM 7401 N N . GLY B 1 466 ? -33.25 9.148 3.428 1 74.88 466 GLY B N 1
ATOM 7402 C CA . GLY B 1 466 ? -33.406 10.508 2.924 1 74.88 466 GLY B CA 1
ATOM 7403 C C . GLY B 1 466 ? -32.188 10.984 2.133 1 74.88 466 GLY B C 1
ATOM 7404 O O . GLY B 1 466 ? -31.172 10.289 2.053 1 74.88 466 GLY B O 1
ATOM 7405 N N . LEU B 1 467 ? -32.406 12.117 1.5 1 62.91 467 LEU B N 1
ATOM 7406 C CA . LEU B 1 467 ? -31.438 12.602 0.514 1 62.91 467 LEU B CA 1
ATOM 7407 C C . LEU B 1 467 ? -30.047 12.742 1.131 1 62.91 467 LEU B C 1
ATOM 7409 O O . LEU B 1 467 ? -29.922 13.195 2.268 1 62.91 467 LEU B O 1
ATOM 7413 N N . LEU B 1 468 ? -29.156 12.016 0.585 1 58.28 468 LEU B N 1
ATOM 7414 C CA . LEU B 1 468 ? -27.766 12.039 1.028 1 58.28 468 LEU B CA 1
ATOM 7415 C C . LEU B 1 468 ? -27.281 13.469 1.232 1 58.28 468 LEU B C 1
ATOM 7417 O O . LEU B 1 468 ? -26.5 13.742 2.139 1 58.28 468 LEU B O 1
ATOM 7421 N N . GLY B 1 469 ? -27.422 14.539 1.037 1 47.28 469 GLY B N 1
ATOM 7422 C CA . GLY B 1 469 ? -27.047 15.945 1.009 1 47.28 469 GLY B CA 1
ATOM 7423 C C . GLY B 1 469 ? -26.812 16.469 -0.395 1 47.28 469 GLY B C 1
ATOM 7424 O O . GLY B 1 469 ? -26.641 15.695 -1.336 1 47.28 469 GLY B O 1
#

Radius of gyration: 28.95 Å; Cα contacts (8 Å, |Δi|>4): 1401; chains: 2; bounding box: 68×84×67 Å

Solvent-accessible surface area (backbone atoms only — not comparable to full-atom values): 47869 Å² total; per-residue (Å²): 124,72,75,76,78,60,39,32,51,66,53,28,41,73,71,69,54,66,63,87,58,88,46,41,68,46,34,23,34,51,42,48,34,49,50,26,62,72,53,32,27,65,45,72,94,55,50,23,53,67,35,25,52,50,50,31,45,71,75,42,71,78,40,53,66,59,42,40,52,53,55,38,52,44,51,74,48,55,69,57,28,60,89,76,33,62,68,56,39,50,51,50,50,50,41,53,52,51,57,72,73,47,90,68,55,71,64,57,50,38,48,48,52,18,45,53,33,38,69,61,32,26,49,70,61,16,34,50,36,27,48,56,43,38,64,79,33,51,80,44,58,67,40,52,52,54,30,39,55,48,24,41,50,49,36,36,41,64,58,33,22,45,61,41,39,33,28,47,83,72,48,40,88,84,37,85,65,27,47,52,54,40,15,54,32,15,38,19,30,42,68,52,46,32,41,70,59,15,44,53,38,15,50,55,21,35,72,77,38,67,48,46,40,62,21,50,42,34,46,49,47,43,22,58,64,60,36,38,44,68,64,36,53,51,48,52,66,75,44,41,87,44,26,62,73,22,67,74,43,26,40,58,48,50,48,52,56,28,48,46,28,49,38,68,63,40,51,69,62,23,49,49,46,36,65,68,49,34,51,52,50,21,74,70,67,61,42,41,69,39,47,44,49,50,33,52,49,55,51,54,41,42,75,72,68,46,84,70,76,66,55,33,56,60,51,29,71,60,41,61,79,49,43,73,44,76,68,39,54,51,58,47,52,30,39,42,49,24,20,59,66,48,66,37,62,66,54,38,49,50,28,53,51,50,50,55,59,46,36,76,68,30,80,69,16,53,56,37,62,40,23,71,82,46,39,49,38,49,51,50,19,52,53,28,44,75,70,65,38,17,54,59,18,27,67,42,40,63,86,44,57,84,57,55,47,54,43,17,64,49,73,76,63,48,45,56,57,55,49,50,40,44,52,22,13,54,68,20,88,43,67,67,34,36,44,46,22,52,39,52,50,37,29,47,35,66,70,28,75,64,34,53,46,56,51,51,50,51,50,51,42,24,73,75,72,40,80,84,122,122,72,75,75,75,59,39,33,52,64,52,30,42,73,71,69,53,67,64,87,58,89,48,42,68,46,35,23,34,51,42,49,33,51,51,26,62,71,53,32,26,65,45,70,92,55,50,23,51,66,36,25,51,51,50,31,45,71,75,43,71,76,39,52,66,58,44,42,51,54,55,38,51,44,51,74,49,55,69,57,28,59,88,76,33,62,67,57,38,49,51,51,50,50,41,54,51,51,58,72,74,47,90,65,55,71,64,57,50,38,48,48,51,20,45,52,32,39,71,63,32,26,48,70,61,17,35,50,36,27,48,55,44,38,64,79,34,52,80,46,58,66,40,52,51,53,29,40,54,47,24,41,49,50,36,35,42,67,57,33,21,46,61,41,39,33,29,47,84,74,48,40,88,84,38,86,63,27,47,54,53,40,15,54,33,14,39,19,29,42,67,52,46,32,41,70,60,14,44,51,39,14,50,56,20,36,72,76,37,66,49,44,40,63,21,51,44,34,46,47,46,44,22,58,64,58,36,37,43,69,63,36,52,51,50,51,66,74,43,40,86,44,27,62,75,22,67,74,44,26,39,56,47,50,48,52,54,29,47,44,27,48,38,68,65,38,50,68,63,23,49,50,47,35,66,68,47,35,51,53,50,22,73,71,67,63,42,40,71,39,47,44,49,51,32,51,50,54,52,53,40,41,75,73,68,46,84,70,77,66,55,32,56,60,50,30,70,60,40,61,79,49,42,76,42,78,69,38,55,51,57,48,51,32,41,42,50,24,20,58,67,47,66,35,61,66,55,39,50,50,30,53,52,51,50,56,59,44,37,76,68,30,80,69,16,53,54,36,62,40,24,71,82,47,40,48,38,49,50,50,20,52,52,28,45,75,70,67,39,17,55,60,18,29,67,42,39,62,86,44,57,84,58,53,48,54,44,18,66,50,74,77,64,49,44,54,59,53,50,50,40,43,52,22,13,54,68,20,90,42,68,68,35,36,46,46,22,51,37,52,49,37,29,48,35,67,71,28,75,63,33,53,46,58,51,51,50,51,50,51,42,24,74,74,72,39,80,85,122

Nearest PDB structures (foldseek):
  3hym-assembly10_L  TM=4.952E-01  e=9.511E-03  Homo sapiens
  6bq1-assembly1_B  TM=4.670E-01  e=1.492E-02  Homo sapiens
  7naz-assembly1_A  TM=5.131E-01  e=1.108E-01  Mycolicibacterium smegmatis MC2 155
  7t6d-assembly1_B  TM=3.534E-01  e=1.830E-02  Escherichia coli
  8gh2-assembly1_F  TM=5.345E-01  e=6.176E-01  Trypanosoma cruzi strain CL Brener